Protein AF-A0A7V3AFC4-F1 (afdb_monomer)

Foldseek 3Di:
DDDDDDDDDDDDDDDDDDDDPDDDDPLQWDWFDDPVAFTWTKGWDQDPFFIKMKIWGFADPPDQDDKKKWKWKAFPAIDIDIQVQFDWDADPGGIMTIHTDTCVRHDPDPCSLQQMFMKMKMFAFDDPPRDTPAIAIGQFPDPDDGRDHDDPDRVRGHGDNVVVSVLSSLLSVLWFKDKDFQQAFAFKWKFKAAPVQETFARQGFRDTDHGTMDMGTDLCHGPVLHHDDFWKIKMKMKHWRFKDWDFQFFALQQSDAQQAFDAAQAFFWFAKEDQQQWIKTAAQAHQDHARMFIAGPLSHTQEGAHDAQQQARFDWAWEDHPFKIKIKHKHDGFFDDFPPVDQQTKDKIFIKMWIATPNYRFTDAAPPRHSIDTPDMAMADCNGPQPLRNVDTQWAYWEDDPQWIFTGGQPQCWTWIARNRHRDTDDIQRAARWHAWYDDDQWIWTQGPQFIWIGNPVVSDTDTQGDHPPFRFQYWEADPQGWIWTQGQVFRWIWTAHPNNHTDDIAAHGDEDFWFFDDLRHAHQWHHWYDHPQWIWITGRDQQFRWTWIARNVVSDTSDITTGFHHFLFAQWEQDLADNQWITGSQFIWGADSVVSDIDTGIRADDDFTARYWYWDDDPNWTWTFGWFQKTWIWTQDPRRYTQTFKIKHWLLSVCVRVVNDDDPQCLVLVCVLCVVCRPVSNDFKKMKMFGPQVQPSDDHNVRIAMQSQFRHWQQEGGGEAEPHPWDWAWTHGPNFIFTFIWDFPQAHPSRHTHTDGNNVSVVVTAGEDAPDRHWYWYAAPQRWIWTLDPQWTWIADSNHDTNYTAGRHQEAPRSQLQDAPDDWSHHHHFRYWQDWEDLDPPWIWIWTAHQQQKIWIATSSGGTNGIFADRLQVFDDPHNRRQGGSNSHKHWYARPHPRWIKIWTTDSTTIIITMDTSNRMDMDMDMTGNDPSSSVSSVVVSVVVVVPPDDADEAEAAEQPDDDDFALDCVSPDPDGWQWDDRVPHKIKTWHWYDYQWWTKIKIKTFAQQPQAAEDSDPLQSLFQFWKKKKWWAPDPPDDQQDFFDEFLTKMWIWGDDPNDIWIKIFTAHDPPADDWRWFHDNNHIDITRDIDTQPPKDWHKDDDNGIIMIIIIGTCVVSVDGPQAQDKIFMKIWIWGHHSNRGGTNHIDISFASSTSDTSGRRVSPTDGSNRTHMYGHYDD

Radius of gyration: 35.9 Å; Cα contacts (8 Å, |Δi|>4): 3229; chains: 1; bounding box: 122×83×107 Å

Sequence (1183 aa):
MIPRPLPVAAFLLCAFGTHAADTFTPDDFVVVSGPATPRVAYALRKSRSGLQIAIEVAGFAADGNGTGVHLGLAAAKQVALDERKARVEKTPDGTRYHFSVTAMDLVDGPDDWTKLRMALAVRWTGGPGGADRLRERFLHADAGAPHAGLASDPAAWCTLDLKEYENLVADRKARIAIDFEQPMDGKATVAIDDLQGRRIRNLLSGAARGKGPQTLYWDGLDDDGELVQAGEYRWRSLHHPGLRPEYLMSFCNGNETFTQPFGSNHQHFVAATTNGRQVFFAAAMTEGGFAMIGVDLQGAFLCGYNPIHGSGMDAIAIAADDKYLYAAHDGEAWGQHIRKDKPDWKDQVFMSLSRFEIADGRIRDYPGGKRFLKLEDHEWGPGAAKPALKKGMSLGGMALLDGKLYIASRKEDALLIVEAESGRSTGRIDLKSPGALTAHGGAIYAVSDGAVVKIDPAAGKPTTLIAAGKLDPRGLALDEKGTLYVADATTSTIQAFDAKGAARKTIGKPGGAYTGAYDAERMVNPRGLAVAGGRLWVAENRTNPKRALAWDLSSGKVVVEKFGNPPYGGPNAGFDDQDPTHWIGHGCRWKLDFEKKTATPLSVLGGSWGQMHYRFLRRDGRTFLIGLGGMTTIGELRPDGTLKDLALIASTHRYCFQLDWRPPEAFIEAFDKAYPDRKGRHADKGPGVLWVDTDGDGRPQAGEFDFSTQAEDFAGGYWGHDFMDLTLRLTARVKGRTVIVTLQPDGFHPSGAPHYPRLNDACAAGVPIDLPGCQVETTVDRFGNLICNSDPYMKSFAPDGRLLWRYANRWSNVHGSHNAPLPETGVLQGSLFFLGCARLDDRSDLFIVNGNHGRFFALTSDGLYVDEMFKDVRLGGSRDAYYIGGECFGGYFARSGKDGDYYLQTGGDGYRVFRLHGLQDARRAEGTVRVSPEQLAAAERNRARRLAEAQKPKDAVAKPVGKPLLIDGKENDWPRESTLDWDRNGRFPVKVKCGFDAENLYLFYDVADESPWANNGKDWTTLFKTGDSVDLQLGTDPGAPPDRRGPVPGDLRLLIAPFEGQPLAVLYRHRVPGAKNPVTFTCPWRSETVDVVRRIDGARIAVAKEKDRYRVEAAIPLADLGLKDVAGRKFKADFGVIYGDPEGTVNQLRSYWSNTATGLVNDVPGEIMLSPNLWGSLKMGGE

Structure (mmCIF, N/CA/C/O backbone):
data_AF-A0A7V3AFC4-F1
#
_entry.id   AF-A0A7V3AFC4-F1
#
loop_
_atom_site.group_PDB
_atom_site.id
_atom_site.type_symbol
_atom_site.label_atom_id
_atom_site.label_alt_id
_atom_site.label_comp_id
_atom_site.label_asym_id
_atom_site.label_entity_id
_atom_site.label_seq_id
_atom_site.pdbx_PDB_ins_code
_atom_site.Cartn_x
_atom_site.Cartn_y
_atom_site.Cartn_z
_atom_site.occupancy
_atom_site.B_iso_or_equiv
_atom_site.auth_seq_id
_atom_site.auth_comp_id
_atom_site.auth_asym_id
_atom_site.auth_atom_id
_atom_site.pdbx_PDB_model_num
ATOM 1 N N . MET A 1 1 ? 80.480 15.155 -28.246 1.00 40.44 1 MET A N 1
ATOM 2 C CA . MET A 1 1 ? 80.020 13.974 -29.011 1.00 40.44 1 MET A CA 1
ATOM 3 C C . MET A 1 1 ? 78.681 14.358 -29.639 1.00 40.44 1 MET A C 1
ATOM 5 O O . MET A 1 1 ? 77.695 14.324 -28.928 1.00 40.44 1 MET A O 1
ATOM 9 N N . ILE A 1 2 ? 78.552 15.040 -30.786 1.00 24.66 2 ILE A N 1
ATOM 10 C CA . ILE A 1 2 ? 78.974 14.787 -32.188 1.00 24.66 2 ILE A CA 1
ATOM 11 C C . ILE A 1 2 ? 78.600 13.370 -32.704 1.00 24.66 2 ILE A C 1
ATOM 13 O O . ILE A 1 2 ? 78.819 12.421 -31.957 1.00 24.66 2 ILE A O 1
ATOM 17 N N . PRO A 1 3 ? 78.008 13.239 -33.922 1.00 43.28 3 PRO A N 1
ATOM 18 C CA . PRO A 1 3 ? 76.888 12.329 -34.237 1.00 43.28 3 PRO A CA 1
ATOM 19 C C . PRO A 1 3 ? 77.108 11.344 -35.427 1.00 43.28 3 PRO A C 1
ATOM 21 O O . PRO A 1 3 ? 78.079 11.492 -36.159 1.00 43.28 3 PRO A O 1
ATOM 24 N N . ARG A 1 4 ? 76.091 10.484 -35.699 1.00 27.20 4 ARG A N 1
ATOM 25 C CA . ARG A 1 4 ? 75.730 9.801 -36.993 1.00 27.20 4 ARG A CA 1
ATOM 26 C C . ARG A 1 4 ? 76.700 8.715 -37.549 1.00 27.20 4 ARG A C 1
ATOM 28 O O . ARG A 1 4 ? 77.824 8.670 -37.069 1.00 27.20 4 ARG A O 1
ATOM 35 N N . PRO A 1 5 ? 76.348 7.891 -38.585 1.00 41.62 5 PRO A N 1
ATOM 36 C CA . PRO A 1 5 ? 75.099 7.771 -39.381 1.00 41.62 5 PRO A CA 1
ATOM 37 C C . PRO A 1 5 ? 74.583 6.324 -39.683 1.00 41.62 5 PRO A C 1
ATOM 39 O O . PRO A 1 5 ? 75.208 5.317 -39.374 1.00 41.62 5 PRO A O 1
ATOM 42 N N . LEU A 1 6 ? 73.422 6.293 -40.359 1.00 32.50 6 LEU A N 1
ATOM 43 C CA . LEU A 1 6 ? 72.855 5.266 -41.263 1.00 32.50 6 LEU A CA 1
ATOM 44 C C . LEU A 1 6 ? 73.865 4.550 -42.197 1.00 32.50 6 LEU A C 1
ATOM 46 O O . LEU A 1 6 ? 74.945 5.080 -42.460 1.00 32.50 6 LEU A O 1
ATOM 50 N N . PRO A 1 7 ? 73.404 3.494 -42.903 1.00 31.17 7 PRO A N 1
ATOM 51 C CA . PRO A 1 7 ? 73.264 3.686 -44.348 1.00 31.17 7 PRO A CA 1
ATOM 52 C C . PRO A 1 7 ? 71.863 3.364 -44.888 1.00 31.17 7 PRO A C 1
ATOM 54 O O . PRO A 1 7 ? 71.225 2.372 -44.546 1.00 31.17 7 PRO A O 1
ATOM 57 N N . VAL A 1 8 ? 71.429 4.252 -45.782 1.00 30.92 8 VAL A N 1
ATOM 58 C CA . VAL A 1 8 ? 70.374 4.066 -46.778 1.00 30.92 8 VAL A CA 1
ATOM 59 C C . VAL A 1 8 ? 71.017 3.444 -48.019 1.00 30.92 8 VAL A C 1
ATOM 61 O O . VAL A 1 8 ? 71.978 4.008 -48.533 1.00 30.92 8 VAL A O 1
ATOM 64 N N . ALA A 1 9 ? 70.460 2.343 -48.522 1.00 26.27 9 ALA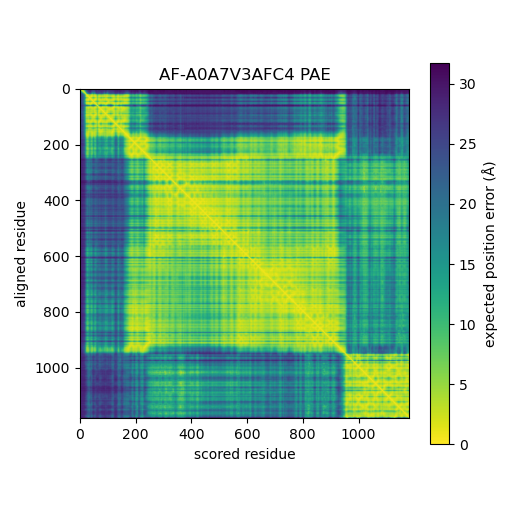 A N 1
ATOM 65 C CA . ALA A 1 9 ? 70.434 1.959 -49.941 1.00 26.27 9 ALA A CA 1
ATOM 66 C C . ALA A 1 9 ? 69.409 0.813 -50.064 1.00 26.27 9 ALA A C 1
ATOM 68 O O . ALA A 1 9 ? 69.606 -0.244 -49.481 1.00 26.27 9 ALA A O 1
ATOM 69 N N . ALA A 1 10 ? 68.183 1.038 -50.533 1.00 25.77 10 ALA A N 1
ATOM 70 C CA . ALA A 1 10 ? 67.746 1.334 -51.902 1.00 25.77 10 ALA A CA 1
ATOM 71 C C . ALA A 1 10 ? 67.068 0.090 -52.509 1.00 25.77 10 ALA A C 1
ATOM 73 O O . ALA A 1 10 ? 67.711 -0.915 -52.777 1.00 25.77 10 ALA A O 1
ATOM 74 N N . PHE A 1 11 ? 65.747 0.210 -52.680 1.00 29.69 11 PHE A N 1
ATOM 75 C CA . PHE A 1 11 ? 64.952 -0.270 -53.813 1.00 29.69 11 PHE A CA 1
ATOM 76 C C . PHE A 1 11 ? 65.378 -1.573 -54.506 1.00 29.69 11 PHE A C 1
ATOM 78 O O . PHE A 1 11 ? 66.270 -1.547 -55.343 1.00 29.69 11 PHE A O 1
ATOM 85 N N . LEU A 1 12 ? 64.614 -2.650 -54.278 1.00 28.67 12 LEU A N 1
ATOM 86 C CA . LEU A 1 12 ? 63.944 -3.457 -55.318 1.00 28.67 12 LEU A CA 1
ATOM 87 C C . LEU A 1 12 ? 63.372 -4.736 -54.694 1.00 28.67 12 LEU A C 1
ATOM 89 O O . LEU A 1 12 ? 64.114 -5.675 -54.445 1.00 28.67 12 LEU A O 1
ATOM 93 N N . LEU A 1 13 ? 62.056 -4.762 -54.462 1.00 27.64 13 LEU A N 1
ATOM 94 C CA . LEU A 1 13 ? 61.17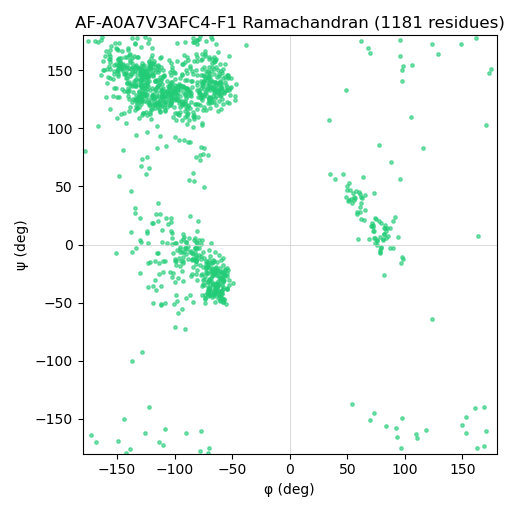7 -5.928 -54.657 1.00 27.64 13 LEU A CA 1
ATOM 95 C C . LEU A 1 13 ? 59.741 -5.506 -54.321 1.00 27.64 13 LEU A C 1
ATOM 97 O O . LEU A 1 13 ? 59.215 -5.724 -53.234 1.00 27.64 13 LEU A O 1
ATOM 101 N N . CYS A 1 14 ? 59.114 -4.840 -55.292 1.00 30.33 14 CYS A N 1
ATOM 102 C CA . CYS A 1 14 ? 57.667 -4.924 -55.429 1.00 30.33 14 CYS A CA 1
ATOM 103 C C . CYS A 1 14 ? 57.290 -6.363 -55.806 1.00 30.33 14 CYS A C 1
ATOM 105 O O . CYS A 1 14 ? 58.036 -7.026 -56.523 1.00 30.33 14 CYS A O 1
ATOM 107 N N . ALA A 1 15 ? 56.083 -6.749 -55.387 1.00 37.12 15 ALA A N 1
ATOM 108 C CA . ALA A 1 15 ? 55.344 -7.966 -55.729 1.00 37.12 15 ALA A CA 1
ATOM 109 C C . ALA A 1 15 ? 55.596 -9.210 -54.857 1.00 37.12 15 ALA A C 1
ATOM 111 O O . ALA A 1 15 ? 56.088 -10.216 -55.339 1.00 37.12 15 ALA A O 1
ATOM 112 N N . PHE A 1 16 ? 55.099 -9.169 -53.616 1.00 30.58 16 PHE A N 1
ATOM 113 C CA . PHE A 1 16 ? 54.252 -10.243 -53.070 1.00 30.58 16 PHE A CA 1
ATOM 114 C C . PHE A 1 16 ? 53.194 -9.622 -52.150 1.00 30.58 16 PHE A C 1
ATOM 116 O O . PHE A 1 16 ? 53.341 -9.557 -50.935 1.00 30.58 16 PHE A O 1
ATOM 123 N N . GLY A 1 17 ? 52.121 -9.113 -52.753 1.00 34.47 17 GLY A N 1
ATOM 124 C CA . GLY A 1 17 ? 50.860 -8.949 -52.041 1.00 34.47 17 GLY A CA 1
ATOM 125 C C . GLY A 1 17 ? 50.086 -10.260 -52.124 1.00 34.47 17 GLY A C 1
ATOM 126 O O . GLY A 1 17 ? 49.943 -10.791 -53.220 1.00 34.47 17 GLY A O 1
ATOM 127 N N . THR A 1 18 ? 49.634 -10.793 -50.988 1.00 36.47 18 THR A N 1
ATOM 128 C CA . THR A 1 18 ? 48.345 -11.492 -50.782 1.00 36.47 18 THR A CA 1
ATOM 129 C C . THR A 1 18 ? 48.289 -12.093 -49.365 1.00 36.47 18 THR A C 1
ATOM 131 O O . THR A 1 18 ? 49.305 -12.546 -48.853 1.00 36.47 18 THR A O 1
ATOM 134 N N . HIS A 1 19 ? 47.075 -12.139 -48.794 1.00 34.19 19 HIS A N 1
ATOM 135 C CA . HIS A 1 19 ? 46.648 -12.802 -47.539 1.00 34.19 19 HIS A CA 1
ATOM 136 C C . HIS A 1 19 ? 46.597 -11.973 -46.242 1.00 34.19 19 HIS A C 1
ATOM 138 O O . HIS A 1 19 ? 47.119 -12.377 -45.209 1.00 34.19 19 HIS A O 1
ATOM 144 N N . ALA A 1 20 ? 45.844 -10.867 -46.254 1.00 34.56 20 ALA A N 1
ATOM 145 C CA . ALA A 1 20 ? 45.331 -10.242 -45.024 1.00 34.56 20 ALA A CA 1
ATOM 146 C C . ALA A 1 20 ? 43.832 -9.852 -45.108 1.00 34.56 20 ALA A C 1
ATOM 148 O O . ALA A 1 20 ? 43.427 -8.862 -44.511 1.00 34.56 20 ALA A O 1
ATOM 149 N N . ALA A 1 21 ? 42.998 -10.592 -45.862 1.00 42.72 21 ALA A N 1
ATOM 150 C CA . ALA A 1 21 ? 41.606 -10.195 -46.166 1.00 42.72 21 ALA A CA 1
ATOM 151 C C . ALA A 1 21 ? 40.491 -11.204 -45.776 1.00 42.72 21 ALA A C 1
ATOM 153 O O . ALA A 1 21 ? 39.336 -10.989 -46.139 1.00 42.72 21 ALA A O 1
ATOM 154 N N . ASP A 1 22 ? 40.791 -12.265 -45.016 1.00 51.69 22 ASP A N 1
ATOM 155 C CA . ASP A 1 22 ? 39.917 -13.458 -44.917 1.00 51.69 22 ASP A CA 1
ATOM 156 C C . ASP A 1 22 ? 39.198 -13.694 -43.570 1.00 51.69 22 ASP A C 1
ATOM 158 O O . ASP A 1 22 ? 38.641 -14.773 -43.354 1.00 51.69 22 ASP A O 1
ATOM 162 N N . THR A 1 23 ? 39.165 -12.726 -42.649 1.00 70.06 23 THR A N 1
ATOM 163 C CA . THR A 1 23 ? 38.539 -12.919 -41.325 1.00 70.06 23 THR A CA 1
ATOM 164 C C . THR A 1 23 ? 37.257 -12.095 -41.139 1.00 70.06 23 THR A C 1
ATOM 166 O O . THR A 1 23 ? 37.207 -10.895 -41.429 1.00 70.06 23 THR A O 1
ATOM 169 N N . PHE A 1 24 ? 36.189 -12.763 -40.687 1.00 83.44 24 PHE A N 1
ATOM 170 C CA . PHE A 1 24 ? 34.977 -12.135 -40.147 1.00 83.44 24 PHE A CA 1
ATOM 171 C C . PHE A 1 24 ? 35.227 -11.740 -38.686 1.00 83.44 24 PHE A C 1
ATOM 173 O O . PHE A 1 24 ? 35.816 -12.520 -37.933 1.00 83.44 24 PHE A O 1
ATOM 180 N N . THR A 1 25 ? 34.794 -10.548 -38.280 1.00 83.12 25 THR A N 1
ATOM 181 C CA . THR A 1 25 ? 34.822 -10.112 -36.875 1.00 83.12 25 THR A CA 1
ATOM 182 C C . THR A 1 25 ? 33.499 -10.463 -36.185 1.00 83.12 25 THR A C 1
ATOM 184 O O . THR A 1 25 ? 32.505 -10.706 -36.871 1.00 83.12 25 THR A O 1
ATOM 187 N N . PRO A 1 26 ? 33.429 -10.479 -34.839 1.00 78.62 26 PRO A N 1
ATOM 188 C CA . PRO A 1 26 ? 32.175 -10.753 -34.128 1.00 78.62 26 PRO A CA 1
ATOM 189 C C . PRO A 1 26 ? 30.992 -9.864 -34.555 1.00 78.62 26 PRO A C 1
ATOM 191 O O . PRO A 1 26 ? 29.853 -10.326 -34.559 1.00 78.62 26 PRO A O 1
ATOM 194 N N . ASP A 1 27 ? 31.252 -8.620 -34.975 1.00 79.25 27 ASP A N 1
ATOM 195 C CA . ASP A 1 27 ? 30.221 -7.680 -35.444 1.00 79.25 27 ASP A CA 1
ATOM 196 C C . ASP A 1 27 ? 29.554 -8.095 -36.763 1.00 79.25 27 ASP A C 1
ATOM 198 O O . ASP A 1 27 ? 28.419 -7.689 -37.035 1.00 79.25 27 ASP A O 1
ATOM 202 N N . ASP A 1 28 ? 30.230 -8.923 -37.564 1.00 85.44 28 ASP A N 1
ATOM 203 C CA . ASP A 1 28 ? 29.715 -9.401 -38.845 1.00 85.44 28 ASP A CA 1
ATOM 204 C C . ASP A 1 28 ? 28.584 -10.444 -38.672 1.00 85.44 28 ASP A C 1
ATOM 206 O O . ASP A 1 28 ? 27.847 -10.696 -39.617 1.00 85.44 28 ASP A O 1
ATOM 210 N N . PHE A 1 29 ? 28.401 -11.054 -37.491 1.00 87.12 29 PHE A N 1
ATOM 211 C CA . PHE A 1 29 ? 27.498 -12.204 -37.310 1.00 87.12 29 PHE A CA 1
ATOM 212 C C . PHE A 1 29 ? 26.081 -11.836 -36.854 1.00 87.12 29 PHE A C 1
ATOM 214 O O . PHE A 1 29 ? 25.876 -11.264 -35.785 1.00 87.12 29 PHE A O 1
ATOM 221 N N . VAL A 1 30 ? 25.060 -12.210 -37.624 1.00 76.50 30 VAL A N 1
ATOM 222 C CA . VAL A 1 30 ? 23.627 -12.080 -37.309 1.00 76.50 30 VAL A CA 1
ATOM 223 C C . VAL A 1 30 ? 23.106 -13.366 -36.671 1.00 76.50 30 VAL A C 1
ATOM 225 O O . VAL A 1 30 ? 23.171 -14.425 -37.285 1.00 76.50 30 VAL A O 1
ATOM 228 N N . VAL A 1 31 ? 22.586 -13.276 -35.445 1.00 79.12 31 VAL A N 1
ATOM 229 C CA . VAL A 1 31 ? 22.005 -14.418 -34.716 1.00 79.12 31 VAL A CA 1
ATOM 230 C C . VAL A 1 31 ? 20.595 -14.708 -35.234 1.00 79.12 31 VAL A C 1
ATOM 232 O O . VAL A 1 31 ? 19.798 -13.785 -35.375 1.00 79.12 31 VAL A O 1
ATOM 235 N N . VAL A 1 32 ? 20.295 -15.981 -35.498 1.00 76.00 32 VAL A N 1
ATOM 236 C CA . VAL A 1 32 ? 18.982 -16.463 -35.976 1.00 76.00 32 VAL A CA 1
ATOM 237 C C . VAL A 1 32 ? 18.294 -17.421 -35.002 1.00 76.00 32 VAL A C 1
ATOM 239 O O . VAL A 1 32 ? 17.106 -17.687 -35.141 1.00 76.00 32 VAL A O 1
ATOM 242 N N . SER A 1 33 ? 19.028 -17.940 -34.018 1.00 69.56 33 SER A N 1
ATOM 243 C CA . SER A 1 33 ? 18.502 -18.817 -32.969 1.00 69.56 33 SER A CA 1
ATOM 244 C C . SER A 1 33 ? 17.738 -18.048 -31.891 1.00 69.56 33 SER A C 1
ATOM 246 O O . SER A 1 33 ? 18.150 -16.950 -31.506 1.00 69.56 33 SER A O 1
ATOM 248 N N . GLY A 1 34 ? 16.699 -18.669 -31.333 1.00 48.53 34 GLY A N 1
ATOM 249 C CA . GLY A 1 34 ? 16.003 -18.176 -30.145 1.00 48.53 34 GLY A CA 1
ATOM 250 C C . GLY A 1 34 ? 16.722 -18.525 -28.830 1.00 48.53 34 GLY A C 1
ATOM 251 O O . GLY A 1 34 ? 17.713 -19.257 -28.830 1.00 48.53 34 GLY A O 1
ATOM 252 N N . PRO A 1 35 ? 16.216 -18.044 -27.680 1.00 47.28 35 PRO A N 1
ATOM 253 C CA . PRO A 1 35 ? 16.837 -18.268 -26.369 1.00 47.28 35 PRO A CA 1
ATOM 254 C C . PRO A 1 35 ? 16.797 -19.731 -25.889 1.00 47.28 35 PRO A C 1
ATOM 256 O O . PRO A 1 35 ? 17.596 -20.111 -25.040 1.00 47.28 35 PRO A O 1
ATOM 259 N N . ALA A 1 36 ? 15.898 -20.562 -26.429 1.00 48.97 36 ALA A N 1
ATOM 260 C CA . ALA A 1 36 ? 15.759 -21.978 -26.066 1.00 48.97 36 ALA A CA 1
ATOM 261 C C . ALA A 1 36 ? 16.755 -22.910 -26.789 1.00 48.97 36 ALA A C 1
ATOM 263 O O . ALA A 1 36 ? 16.766 -24.118 -26.551 1.00 48.97 36 ALA A O 1
ATOM 264 N N . THR A 1 37 ? 17.570 -22.365 -27.693 1.00 68.69 37 THR A N 1
ATOM 265 C CA . THR A 1 37 ? 18.394 -23.121 -28.646 1.00 68.69 37 THR A CA 1
ATOM 266 C C . THR A 1 37 ? 19.834 -22.610 -28.604 1.00 68.69 37 THR A C 1
ATOM 268 O O . THR A 1 37 ? 20.025 -21.398 -28.470 1.00 68.69 37 THR A O 1
ATOM 271 N N . PRO A 1 38 ? 20.864 -23.477 -28.711 1.00 79.25 38 PRO A N 1
ATOM 272 C CA . PRO A 1 38 ? 22.250 -23.019 -28.777 1.00 79.25 38 PRO A CA 1
ATOM 273 C C . PRO A 1 38 ? 22.443 -21.981 -29.887 1.00 79.25 38 PRO A C 1
ATOM 275 O O . PRO A 1 38 ? 21.839 -22.091 -30.953 1.00 79.25 38 PRO A O 1
ATOM 278 N N . ARG A 1 39 ? 23.292 -20.974 -29.643 1.00 84.56 39 ARG A N 1
ATOM 279 C CA . ARG A 1 39 ? 23.477 -19.838 -30.557 1.00 84.56 39 ARG A CA 1
ATOM 280 C C . ARG A 1 39 ? 23.801 -20.304 -31.982 1.00 84.56 39 ARG A C 1
ATOM 282 O O . ARG A 1 39 ? 24.836 -20.930 -32.204 1.00 84.56 39 ARG A O 1
ATOM 289 N N . VAL A 1 40 ? 22.971 -19.900 -32.942 1.00 85.31 40 VAL A N 1
ATOM 290 C CA . VAL A 1 40 ? 23.213 -20.030 -34.385 1.00 85.31 40 VAL A CA 1
ATOM 291 C C . VAL A 1 40 ? 23.272 -18.638 -34.994 1.00 85.31 40 VAL A C 1
ATOM 293 O O . VAL A 1 40 ? 22.353 -17.838 -34.810 1.00 85.31 40 VAL A O 1
ATOM 296 N N . ALA A 1 41 ? 24.349 -18.332 -35.713 1.00 89.19 41 ALA A N 1
ATOM 297 C CA . ALA A 1 41 ? 24.537 -17.035 -36.353 1.00 89.19 41 ALA A CA 1
ATOM 298 C C . ALA A 1 41 ? 25.185 -17.162 -37.731 1.00 89.19 41 ALA A C 1
ATOM 300 O O . ALA A 1 41 ? 25.926 -18.109 -37.975 1.00 89.19 41 ALA A O 1
ATOM 301 N N . TYR A 1 42 ? 24.952 -16.199 -38.621 1.00 92.44 42 TYR A N 1
ATOM 302 C CA . TYR A 1 42 ? 25.570 -16.159 -39.944 1.00 92.44 42 TYR A CA 1
ATOM 303 C C . TYR A 1 42 ? 26.202 -14.797 -40.246 1.00 92.44 42 TYR A C 1
ATOM 305 O O . TYR A 1 42 ? 25.718 -13.766 -39.792 1.00 92.44 42 TYR A O 1
ATOM 313 N N . ALA A 1 43 ? 27.265 -14.793 -41.040 1.00 90.56 43 ALA A N 1
ATOM 314 C CA . ALA A 1 43 ? 27.900 -13.609 -41.598 1.00 90.56 43 ALA A CA 1
ATOM 315 C C . ALA A 1 43 ? 28.072 -13.790 -43.110 1.00 90.56 43 ALA A C 1
ATOM 317 O O . ALA A 1 43 ? 28.321 -14.894 -43.587 1.00 90.56 43 ALA A O 1
ATOM 318 N N . LEU A 1 44 ? 27.943 -12.707 -43.864 1.00 91.38 44 LEU A N 1
ATOM 319 C CA . LEU A 1 44 ? 28.023 -12.641 -45.317 1.00 91.38 44 LEU A CA 1
ATOM 320 C C . LEU A 1 44 ? 28.988 -11.535 -45.735 1.00 91.38 44 LEU A C 1
ATOM 322 O O . LEU A 1 44 ? 29.085 -10.490 -45.090 1.00 91.38 44 LEU A O 1
ATOM 326 N N . ARG A 1 45 ? 29.681 -11.746 -46.851 1.00 88.38 45 ARG A N 1
ATOM 327 C CA . ARG A 1 45 ? 30.484 -10.717 -47.513 1.00 88.38 45 ARG A CA 1
ATOM 328 C C . ARG A 1 45 ? 30.392 -10.911 -49.019 1.00 88.38 45 ARG A C 1
ATOM 330 O O . ARG A 1 45 ? 30.865 -11.917 -49.550 1.00 88.38 45 ARG A O 1
ATOM 337 N N . LYS A 1 46 ? 29.769 -9.956 -49.711 1.00 87.00 46 LYS A N 1
ATOM 338 C CA . LYS A 1 46 ? 29.737 -9.928 -51.174 1.00 87.00 46 LYS A CA 1
ATOM 339 C C . LYS A 1 46 ? 31.066 -9.384 -51.694 1.00 87.00 46 LYS A C 1
ATOM 341 O O . LYS A 1 46 ? 31.542 -8.343 -51.250 1.00 87.00 46 LYS A O 1
ATOM 346 N N . SER A 1 47 ? 31.666 -10.078 -52.650 1.00 81.56 47 SER A N 1
ATOM 347 C CA . SER A 1 47 ? 32.856 -9.634 -53.374 1.00 81.56 47 SER A CA 1
ATOM 348 C C . SER A 1 47 ? 32.567 -9.581 -54.877 1.00 81.56 47 SER A C 1
ATOM 350 O O . SER A 1 47 ? 31.492 -9.963 -55.341 1.00 81.56 47 SER A O 1
ATOM 352 N N . ARG A 1 48 ? 33.546 -9.136 -55.675 1.00 73.06 48 ARG A N 1
ATOM 353 C CA . ARG A 1 48 ? 33.448 -9.219 -57.143 1.00 73.06 48 ARG A CA 1
ATOM 354 C C . ARG A 1 48 ? 33.420 -10.664 -57.659 1.00 73.06 48 ARG A C 1
ATOM 356 O O . ARG A 1 48 ? 32.951 -10.882 -58.768 1.00 73.06 48 ARG A O 1
ATOM 363 N N . SER A 1 49 ? 33.930 -11.626 -56.886 1.00 78.00 49 SER A N 1
ATOM 364 C CA . SER A 1 49 ? 34.013 -13.040 -57.272 1.00 78.00 49 SER A CA 1
ATOM 365 C C . SER A 1 49 ? 32.829 -13.886 -56.790 1.00 78.00 49 SER A C 1
ATOM 367 O O . SER A 1 49 ? 32.638 -14.988 -57.303 1.00 78.00 49 SER A O 1
ATOM 369 N N . GLY A 1 50 ? 32.007 -13.394 -55.856 1.00 87.06 50 GLY A N 1
ATOM 370 C CA . GLY A 1 50 ? 30.852 -14.131 -55.340 1.00 87.06 50 GLY A CA 1
ATOM 371 C C . GLY A 1 50 ? 30.452 -13.743 -53.917 1.00 87.06 50 GLY A C 1
ATOM 372 O O . GLY A 1 50 ? 30.611 -12.592 -53.512 1.00 87.06 50 GLY A O 1
ATOM 373 N N . LEU A 1 51 ? 29.920 -14.704 -53.161 1.00 90.31 51 LEU A N 1
ATOM 374 C CA . LEU A 1 51 ? 29.457 -14.539 -51.784 1.00 90.31 51 LEU A CA 1
ATOM 375 C C . LEU A 1 51 ? 30.269 -15.434 -50.837 1.00 90.31 51 LEU A C 1
ATOM 377 O O . LEU A 1 51 ? 30.283 -16.657 -50.984 1.00 90.31 51 LEU A O 1
ATOM 381 N N . GLN A 1 52 ? 30.935 -14.826 -49.857 1.00 92.00 52 GLN A N 1
ATOM 382 C CA . GLN A 1 52 ? 31.536 -15.531 -48.723 1.00 92.00 52 GLN A CA 1
ATOM 383 C C . GLN A 1 52 ? 30.515 -15.598 -47.585 1.00 92.00 52 GLN A C 1
ATOM 385 O O . GLN A 1 52 ? 29.885 -14.585 -47.281 1.00 92.00 52 GLN A O 1
ATOM 390 N N . ILE A 1 53 ? 30.361 -16.764 -46.952 1.00 92.94 53 ILE A N 1
ATOM 391 C CA . ILE A 1 53 ? 29.432 -16.980 -45.833 1.00 92.94 53 ILE A CA 1
ATOM 392 C C . ILE A 1 53 ? 30.177 -17.643 -44.675 1.00 92.94 53 ILE A C 1
ATOM 394 O O . ILE A 1 53 ? 30.913 -18.600 -44.895 1.00 92.94 53 ILE A O 1
ATOM 398 N N . ALA A 1 54 ? 29.955 -17.193 -43.445 1.00 93.06 54 ALA A N 1
ATOM 399 C CA . ALA A 1 54 ?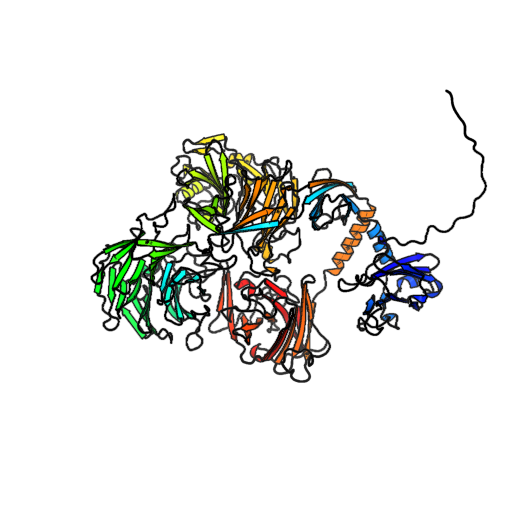 30.342 -17.919 -42.241 1.00 93.06 54 ALA A CA 1
ATOM 400 C C . ALA A 1 54 ? 29.102 -18.236 -41.401 1.00 93.06 54 ALA A C 1
ATOM 402 O O . ALA A 1 54 ? 28.270 -17.360 -41.201 1.00 93.06 54 ALA A O 1
ATOM 403 N N . ILE A 1 55 ? 28.974 -19.462 -40.895 1.00 92.88 55 ILE A N 1
ATOM 404 C CA . ILE A 1 55 ? 27.900 -19.864 -39.976 1.00 92.88 55 ILE A CA 1
ATOM 405 C C . ILE A 1 55 ? 28.525 -20.341 -38.673 1.00 92.88 55 ILE A C 1
ATOM 407 O O . ILE A 1 55 ? 29.334 -21.263 -38.676 1.00 92.88 55 ILE A O 1
ATOM 411 N N . GLU A 1 56 ? 28.146 -19.728 -37.562 1.00 92.31 56 GLU A N 1
ATOM 412 C CA . GLU A 1 56 ? 28.523 -20.142 -36.215 1.00 92.31 56 GLU A CA 1
ATOM 413 C C . GLU A 1 56 ? 27.408 -20.955 -35.582 1.00 92.31 56 GLU A C 1
ATOM 415 O O . GLU A 1 56 ? 26.261 -20.514 -35.544 1.00 92.31 56 GLU A O 1
ATOM 420 N N . VAL A 1 57 ? 27.767 -22.116 -35.043 1.00 90.81 57 VAL A N 1
ATOM 421 C CA . VAL A 1 57 ? 26.867 -22.987 -34.292 1.00 90.81 57 VAL A CA 1
ATOM 422 C C . VAL A 1 57 ? 27.518 -23.308 -32.953 1.00 90.81 57 VAL A C 1
ATOM 424 O O . VAL A 1 57 ? 28.547 -23.989 -32.906 1.00 90.81 57 VAL A O 1
ATOM 427 N N . ALA A 1 58 ? 26.923 -22.816 -31.868 1.00 87.00 58 ALA A N 1
ATOM 428 C CA . ALA A 1 58 ? 27.337 -23.148 -30.512 1.00 87.00 58 ALA A CA 1
ATOM 429 C C . ALA A 1 58 ? 26.952 -24.592 -30.152 1.00 87.00 58 ALA A C 1
ATOM 431 O O . ALA A 1 58 ? 25.935 -25.113 -30.616 1.00 87.00 58 ALA A O 1
ATOM 432 N N . GLY A 1 59 ? 27.772 -25.247 -29.331 1.00 79.69 59 GLY A N 1
ATOM 433 C CA . GLY A 1 59 ? 27.481 -26.572 -28.780 1.00 79.69 59 GLY A CA 1
ATOM 434 C C . GLY A 1 59 ? 26.603 -26.512 -27.527 1.00 79.69 59 GLY A C 1
ATOM 435 O O . GLY A 1 59 ? 26.333 -25.442 -26.985 1.00 79.69 59 GLY A O 1
ATOM 436 N N . PHE A 1 60 ? 26.186 -27.676 -27.027 1.00 68.94 60 PHE A N 1
ATOM 437 C CA . PHE A 1 60 ? 25.665 -27.777 -25.662 1.00 68.94 60 PHE A CA 1
ATOM 438 C C . PHE A 1 60 ? 26.834 -27.753 -24.665 1.00 68.94 60 PHE A C 1
ATOM 440 O O . PHE A 1 60 ? 27.880 -28.355 -24.911 1.00 68.94 60 PHE A O 1
ATOM 447 N N . ALA A 1 61 ? 26.650 -27.069 -23.531 1.00 57.34 61 ALA A N 1
ATOM 448 C CA . ALA A 1 61 ? 27.704 -26.782 -22.551 1.00 57.34 61 ALA A CA 1
ATOM 449 C C . ALA A 1 61 ? 28.357 -28.018 -21.890 1.00 57.34 61 ALA A C 1
ATOM 451 O O . ALA A 1 61 ? 29.345 -27.866 -21.179 1.00 57.34 61 ALA A O 1
ATOM 452 N N . ALA A 1 62 ? 27.824 -29.229 -22.090 1.00 51.59 62 ALA A N 1
ATOM 453 C CA . ALA A 1 62 ? 28.245 -30.428 -21.364 1.00 51.59 62 ALA A CA 1
ATOM 454 C C . ALA A 1 62 ? 29.241 -31.333 -22.123 1.00 51.59 62 ALA A C 1
ATOM 456 O O . ALA A 1 62 ? 29.828 -32.215 -21.503 1.00 51.59 62 ALA A O 1
ATOM 457 N N . ASP A 1 63 ? 29.434 -31.160 -23.435 1.00 53.06 63 ASP A N 1
ATOM 458 C CA . ASP A 1 63 ? 30.010 -32.241 -24.254 1.00 53.06 63 ASP A CA 1
ATOM 459 C C . ASP A 1 63 ? 30.824 -31.805 -25.487 1.00 53.06 63 ASP A C 1
ATOM 461 O O . ASP A 1 63 ? 31.510 -32.631 -26.087 1.00 53.06 63 ASP A O 1
ATOM 465 N N . GLY A 1 64 ? 30.847 -30.516 -25.838 1.00 53.28 64 GLY A N 1
ATOM 466 C CA . GLY A 1 64 ? 31.900 -29.923 -26.676 1.00 53.28 64 GLY A CA 1
ATOM 467 C C . GLY A 1 64 ? 32.134 -30.486 -28.091 1.00 53.28 64 GLY A C 1
ATOM 468 O O . GLY A 1 64 ? 33.067 -30.021 -28.741 1.00 53.28 64 GLY A O 1
ATOM 469 N N . ASN A 1 65 ? 31.344 -31.432 -28.626 1.00 57.19 65 ASN A N 1
ATOM 470 C CA . ASN A 1 65 ? 31.534 -31.909 -30.002 1.00 57.19 65 ASN A CA 1
ATOM 471 C C . ASN A 1 65 ? 30.279 -32.417 -30.729 1.00 57.19 65 ASN A C 1
ATOM 473 O O . ASN A 1 65 ? 29.545 -33.265 -30.236 1.00 57.19 65 ASN A O 1
ATOM 477 N N . GLY A 1 66 ? 30.165 -31.957 -31.985 1.00 75.00 66 GLY A N 1
ATOM 478 C CA . GLY A 1 66 ? 29.402 -32.570 -33.070 1.00 75.00 66 GLY A CA 1
ATOM 479 C C . GLY A 1 66 ? 28.234 -31.720 -33.574 1.00 75.00 66 GLY A C 1
ATOM 480 O O . GLY A 1 66 ? 27.096 -31.943 -33.176 1.00 75.00 66 GLY A O 1
ATOM 481 N N . THR A 1 67 ? 28.499 -30.766 -34.468 1.00 86.75 67 THR A N 1
ATOM 482 C CA . THR A 1 67 ? 27.476 -29.959 -35.154 1.00 86.75 67 THR A CA 1
ATOM 483 C C . THR A 1 67 ? 27.552 -30.178 -36.668 1.00 86.75 67 THR A C 1
ATOM 485 O O . THR A 1 67 ? 28.584 -30.601 -37.199 1.00 86.75 67 THR A O 1
ATOM 488 N N . GLY A 1 68 ? 26.450 -29.940 -37.376 1.00 89.12 68 GLY A N 1
ATOM 489 C CA . GLY A 1 68 ? 26.387 -29.966 -38.839 1.00 89.12 68 GLY A CA 1
ATOM 490 C C . GLY A 1 68 ? 25.460 -28.876 -39.356 1.00 89.12 68 GLY A C 1
ATOM 491 O O . GLY A 1 68 ? 24.544 -28.463 -38.642 1.00 89.12 68 GLY A O 1
ATOM 492 N N . VAL A 1 69 ? 25.704 -28.405 -40.579 1.00 92.94 69 VAL A N 1
ATOM 493 C CA . VAL A 1 69 ? 24.944 -27.302 -41.173 1.00 92.94 69 VAL A CA 1
ATOM 494 C C . VAL A 1 69 ? 24.688 -27.554 -42.651 1.00 92.94 69 VAL A C 1
ATOM 496 O O . VAL A 1 69 ? 25.597 -27.865 -43.414 1.00 92.94 69 VAL A O 1
ATOM 499 N N . HIS A 1 70 ? 23.437 -27.384 -43.057 1.00 94.94 70 HIS A N 1
ATOM 500 C CA . HIS A 1 70 ? 23.005 -27.366 -44.445 1.00 94.94 70 HIS A CA 1
ATOM 501 C C . HIS A 1 70 ? 22.534 -25.951 -44.786 1.00 94.94 70 HIS A C 1
ATOM 503 O O . HIS A 1 70 ? 21.609 -25.447 -44.159 1.00 94.94 70 HIS A O 1
ATOM 509 N N . LEU A 1 71 ? 23.158 -25.318 -45.775 1.00 95.00 71 LEU A N 1
ATOM 510 C CA . LEU A 1 71 ? 22.887 -23.956 -46.232 1.00 95.00 71 LEU A CA 1
ATOM 511 C C . LEU A 1 71 ? 22.254 -23.984 -47.627 1.00 95.00 71 LEU A C 1
ATOM 513 O O . LEU A 1 71 ? 22.818 -24.561 -48.555 1.00 95.00 71 LEU A O 1
ATOM 517 N N . GLY A 1 72 ? 21.109 -23.325 -47.781 1.00 94.69 72 GLY A N 1
ATOM 518 C CA . GLY A 1 72 ? 20.468 -23.046 -49.062 1.00 94.69 72 GLY A CA 1
ATOM 519 C C . GLY A 1 72 ? 20.611 -21.576 -49.442 1.00 94.69 72 GLY A C 1
ATOM 520 O O . GLY A 1 72 ? 20.337 -20.704 -48.620 1.00 94.69 72 GLY A O 1
ATOM 521 N N . LEU A 1 73 ? 21.023 -21.306 -50.682 1.00 93.75 73 LEU A N 1
ATOM 522 C CA . LEU A 1 73 ? 21.080 -19.972 -51.286 1.00 93.75 73 LEU A CA 1
ATOM 523 C C . LEU A 1 73 ? 20.420 -19.995 -52.662 1.00 93.75 73 LEU A C 1
ATOM 525 O O . LEU A 1 73 ? 20.714 -20.881 -53.461 1.00 93.75 73 LEU A O 1
ATOM 529 N N . ALA A 1 74 ? 19.525 -19.055 -52.951 1.00 91.94 74 ALA A N 1
ATOM 530 C CA . ALA A 1 74 ? 18.875 -18.980 -54.258 1.00 91.94 74 ALA A CA 1
ATOM 531 C C . ALA A 1 74 ? 18.715 -17.540 -54.738 1.00 91.94 74 ALA A C 1
ATOM 533 O O . ALA A 1 74 ? 18.284 -16.684 -53.976 1.00 91.94 74 ALA A O 1
ATOM 534 N N . ALA A 1 75 ? 19.034 -17.287 -56.003 1.00 90.19 75 ALA A N 1
ATOM 535 C CA . ALA A 1 75 ? 18.712 -16.042 -56.697 1.00 90.19 75 ALA A CA 1
ATOM 536 C C . ALA A 1 75 ? 18.198 -16.368 -58.110 1.00 90.19 75 ALA A C 1
ATOM 538 O O . ALA A 1 75 ? 17.051 -16.788 -58.243 1.00 90.19 75 ALA A O 1
ATOM 539 N N . ALA A 1 76 ? 19.034 -16.255 -59.149 1.00 90.31 76 ALA A N 1
ATOM 540 C CA . ALA A 1 76 ? 18.707 -16.800 -60.475 1.00 90.31 76 ALA A CA 1
ATOM 541 C C . ALA A 1 76 ? 18.859 -18.329 -60.504 1.00 90.31 76 ALA A C 1
ATOM 543 O O . ALA A 1 76 ? 18.098 -19.035 -61.162 1.00 90.31 76 ALA A O 1
ATOM 544 N N . LYS A 1 77 ? 19.837 -18.836 -59.744 1.00 92.31 77 LYS A N 1
ATOM 545 C CA . LYS A 1 77 ? 20.139 -20.260 -59.567 1.00 92.31 77 LYS A CA 1
ATOM 546 C C . LYS A 1 77 ? 20.056 -20.630 -58.089 1.00 92.31 77 LYS A C 1
ATOM 548 O O . LYS A 1 77 ? 20.178 -19.765 -57.222 1.00 92.31 77 LYS A O 1
ATOM 553 N N . GLN A 1 78 ? 19.846 -21.913 -57.807 1.00 93.06 78 GLN A N 1
ATOM 554 C CA . GLN A 1 78 ? 19.800 -22.474 -56.456 1.00 93.06 78 GLN A CA 1
ATOM 555 C C . GLN A 1 78 ? 21.089 -23.242 -56.155 1.00 93.06 78 GLN A C 1
ATOM 557 O O . GLN A 1 78 ? 21.525 -24.080 -56.941 1.00 93.06 78 GLN A O 1
ATOM 562 N N . VAL A 1 79 ? 21.650 -23.009 -54.972 1.00 92.88 79 VAL A N 1
ATOM 563 C CA . VAL A 1 79 ? 22.832 -23.687 -54.445 1.00 92.88 79 VAL A CA 1
ATOM 564 C C . VAL A 1 79 ? 22.503 -24.254 -53.065 1.00 92.88 79 VAL A C 1
ATOM 566 O O . VAL A 1 79 ? 22.002 -23.544 -52.195 1.00 92.88 79 VAL A O 1
ATOM 569 N N . ALA A 1 80 ? 22.809 -25.535 -52.854 1.00 91.31 80 ALA A N 1
ATOM 570 C CA . ALA A 1 80 ? 22.738 -26.190 -51.550 1.00 91.31 80 ALA A CA 1
ATOM 571 C C . ALA A 1 80 ? 24.129 -26.702 -51.138 1.00 91.31 80 ALA A C 1
ATOM 573 O O . ALA A 1 80 ? 24.812 -27.417 -51.889 1.00 91.31 80 ALA A O 1
ATOM 574 N N . LEU A 1 81 ? 24.556 -26.316 -49.940 1.00 92.88 81 LEU A N 1
ATOM 575 C CA . LEU A 1 81 ? 25.857 -26.632 -49.358 1.00 92.88 81 LEU A CA 1
ATOM 576 C C . LEU A 1 81 ? 25.657 -27.344 -48.021 1.00 92.88 81 LEU A C 1
ATOM 578 O O . LEU A 1 81 ? 24.726 -27.034 -47.289 1.00 92.88 81 LEU A O 1
ATOM 582 N N . ASP A 1 82 ? 26.537 -28.282 -47.701 1.00 92.12 82 ASP A N 1
ATOM 583 C CA . ASP A 1 82 ? 26.581 -28.953 -46.401 1.00 92.12 82 ASP A CA 1
ATOM 584 C C . ASP A 1 82 ? 27.968 -28.776 -45.772 1.00 92.12 82 ASP A C 1
ATOM 586 O O . ASP A 1 82 ? 28.888 -28.266 -46.420 1.00 92.12 82 ASP A O 1
ATOM 590 N N . GLU A 1 83 ? 28.158 -29.212 -44.528 1.00 86.62 83 GLU A N 1
ATOM 591 C CA . GLU A 1 83 ? 29.426 -29.036 -43.818 1.00 86.62 83 GLU A CA 1
ATOM 592 C C . GLU A 1 83 ? 30.656 -29.618 -44.541 1.00 86.62 83 GLU A C 1
ATOM 594 O O . GLU A 1 83 ? 31.770 -29.167 -44.282 1.00 86.62 83 GLU A O 1
ATOM 599 N N . ARG A 1 84 ? 30.492 -30.571 -45.475 1.00 88.00 84 ARG A N 1
ATOM 600 C CA . ARG A 1 84 ? 31.608 -31.158 -46.246 1.00 88.00 84 ARG A CA 1
ATOM 601 C C . ARG A 1 84 ? 32.166 -30.186 -47.281 1.00 88.00 84 ARG A C 1
ATOM 603 O O . ARG A 1 84 ? 33.295 -30.353 -47.732 1.00 88.00 84 ARG A O 1
ATOM 610 N N . LYS A 1 85 ? 31.374 -29.183 -47.666 1.00 88.75 85 LYS A N 1
ATOM 611 C CA . LYS A 1 85 ? 31.767 -28.097 -48.573 1.00 88.75 85 LYS A CA 1
ATOM 612 C C . LYS A 1 85 ? 32.257 -26.847 -47.830 1.00 88.75 85 LYS A C 1
ATOM 614 O O . LYS A 1 85 ? 32.551 -25.848 -48.482 1.00 88.75 85 LYS A O 1
ATOM 619 N N . ALA A 1 86 ? 32.336 -26.881 -46.497 1.00 89.44 86 ALA A N 1
ATOM 620 C CA . ALA A 1 86 ? 32.838 -25.777 -45.685 1.00 89.44 86 ALA A CA 1
ATOM 621 C C . ALA A 1 86 ? 34.287 -25.991 -45.234 1.00 89.44 86 ALA A C 1
ATOM 623 O O . ALA A 1 86 ? 34.709 -27.103 -44.918 1.00 89.44 86 ALA A O 1
ATOM 624 N N . ARG A 1 87 ? 35.028 -24.889 -45.080 1.00 92.06 87 ARG A N 1
ATOM 625 C CA . ARG A 1 87 ? 36.213 -24.857 -44.212 1.00 92.06 87 ARG A CA 1
ATOM 626 C C . ARG A 1 87 ? 35.734 -24.704 -42.768 1.00 92.06 87 ARG A C 1
ATOM 628 O O . ARG A 1 87 ? 35.059 -23.729 -42.449 1.00 92.06 87 ARG A O 1
ATOM 635 N N . VAL A 1 88 ? 36.076 -25.655 -41.904 1.00 88.31 88 VAL A N 1
ATOM 636 C CA . VAL A 1 88 ? 35.578 -25.722 -40.520 1.00 88.31 88 VAL A CA 1
ATOM 637 C C . VAL A 1 88 ? 36.623 -25.192 -39.536 1.00 88.31 88 VAL A C 1
ATOM 639 O O . VAL A 1 88 ? 37.784 -25.588 -39.583 1.00 88.31 88 VAL A O 1
ATOM 642 N N . GLU A 1 89 ? 36.200 -24.317 -38.630 1.00 88.94 89 GLU A N 1
ATOM 643 C CA . GLU A 1 89 ? 37.005 -23.710 -37.567 1.00 88.94 89 GLU A CA 1
ATOM 644 C C . GLU A 1 89 ? 36.345 -23.999 -36.207 1.00 88.94 89 GLU A C 1
ATOM 646 O O . GLU A 1 89 ? 35.134 -23.847 -36.055 1.00 88.94 89 GLU A O 1
ATOM 651 N N . LYS A 1 90 ? 37.115 -24.431 -35.203 1.00 85.00 90 LYS A N 1
ATOM 652 C CA . LYS A 1 90 ? 36.605 -24.638 -33.837 1.00 85.00 90 LYS A CA 1
ATOM 653 C C . LYS A 1 90 ? 36.672 -23.333 -33.047 1.00 85.00 90 LYS A C 1
ATOM 655 O O . LYS A 1 90 ? 37.708 -22.675 -33.049 1.00 85.00 90 LYS A O 1
ATOM 660 N N . THR A 1 91 ? 35.586 -22.981 -32.364 1.00 79.88 91 THR A N 1
ATOM 661 C CA . THR A 1 91 ? 35.503 -21.804 -31.484 1.00 79.88 91 THR A CA 1
ATOM 662 C C . THR A 1 91 ? 35.367 -22.252 -30.022 1.00 79.88 91 THR A C 1
ATOM 664 O O . THR A 1 91 ? 34.995 -23.405 -29.794 1.00 79.88 91 THR A O 1
ATOM 667 N N . PRO A 1 92 ? 35.648 -21.386 -29.023 1.00 74.06 92 PRO A N 1
ATOM 668 C CA . PRO A 1 92 ? 35.514 -21.745 -27.605 1.00 74.06 92 PRO A CA 1
ATOM 669 C C . PRO A 1 92 ? 34.137 -22.317 -27.241 1.00 74.06 92 PRO A C 1
ATOM 671 O O . PRO A 1 92 ? 34.050 -23.253 -26.453 1.00 74.06 92 PRO A O 1
ATOM 674 N N . ASP A 1 93 ? 33.087 -21.811 -27.892 1.00 75.25 93 ASP A N 1
ATOM 675 C CA . ASP A 1 93 ? 31.696 -22.162 -27.595 1.00 75.25 93 ASP A CA 1
ATOM 676 C C . ASP A 1 93 ? 31.056 -23.081 -28.655 1.00 75.25 93 ASP A C 1
ATOM 678 O O . ASP A 1 93 ? 29.871 -23.405 -28.557 1.00 75.25 93 ASP A O 1
ATOM 682 N N . GLY A 1 94 ? 31.786 -23.503 -29.701 1.00 86.06 94 GLY A N 1
ATOM 683 C CA . GLY A 1 94 ? 31.193 -24.278 -30.796 1.00 86.06 94 GLY A CA 1
ATOM 684 C C . GLY A 1 94 ? 32.044 -24.468 -32.054 1.00 86.06 94 GLY A C 1
ATOM 685 O O . GLY A 1 94 ? 33.225 -24.813 -32.013 1.00 86.06 94 GLY A O 1
ATOM 686 N N . THR A 1 95 ? 31.405 -24.374 -33.222 1.00 89.50 95 THR A N 1
ATOM 687 C CA . THR A 1 95 ? 32.035 -24.589 -34.536 1.00 89.50 95 THR A CA 1
ATOM 688 C C . THR A 1 95 ? 31.568 -23.534 -35.540 1.00 89.50 95 THR A C 1
ATOM 690 O O . THR A 1 95 ? 30.382 -23.213 -35.610 1.00 89.50 95 THR A O 1
ATOM 693 N N . ARG A 1 96 ? 32.506 -23.003 -36.328 1.00 91.56 96 ARG A N 1
ATOM 694 C CA . ARG A 1 96 ? 32.274 -22.036 -37.402 1.00 91.56 96 ARG A CA 1
ATOM 695 C C . ARG A 1 96 ? 32.538 -22.682 -38.767 1.00 91.56 96 ARG A C 1
ATOM 697 O O . ARG A 1 96 ? 33.606 -23.243 -38.999 1.00 91.56 96 ARG A O 1
ATOM 704 N N . TYR A 1 97 ? 31.575 -22.583 -39.677 1.00 93.38 97 TYR A N 1
ATOM 705 C CA . TYR A 1 97 ? 31.619 -23.128 -41.037 1.00 93.38 97 TYR A CA 1
ATOM 706 C C . TYR A 1 97 ? 31.767 -21.998 -42.047 1.00 93.38 97 TYR A C 1
ATOM 708 O O . TYR A 1 97 ? 30.904 -21.128 -42.114 1.00 93.38 97 TYR A O 1
ATOM 716 N N . HIS A 1 98 ? 32.832 -22.016 -42.844 1.00 93.06 98 HIS A N 1
ATOM 717 C CA . HIS A 1 98 ? 33.092 -21.021 -43.884 1.00 93.06 98 HIS A CA 1
ATOM 718 C C . HIS A 1 98 ? 32.769 -21.594 -45.267 1.00 93.06 98 HIS A C 1
ATOM 720 O O . HIS A 1 98 ? 33.366 -22.589 -45.679 1.00 93.06 98 HIS A O 1
ATOM 726 N N . PHE A 1 99 ? 31.871 -20.941 -45.998 1.00 93.06 99 PHE A N 1
ATOM 727 C CA . PHE A 1 99 ? 31.475 -21.260 -47.368 1.00 93.06 99 PHE A CA 1
ATOM 728 C C . PHE A 1 99 ? 31.886 -20.147 -48.337 1.00 93.06 99 PHE A C 1
ATOM 730 O O . PHE A 1 99 ? 32.009 -18.976 -47.972 1.00 93.06 99 PHE A O 1
ATOM 737 N N . SER A 1 100 ? 32.073 -20.500 -49.606 1.00 90.50 100 SER A N 1
ATOM 738 C CA . SER A 1 100 ? 32.275 -19.545 -50.698 1.00 90.50 100 SER A CA 1
ATOM 739 C C . SER A 1 100 ? 31.502 -20.011 -51.926 1.00 90.50 100 SER A C 1
ATOM 741 O O . SER A 1 100 ? 31.671 -21.146 -52.364 1.00 90.50 100 SER A O 1
ATOM 743 N N . VAL A 1 101 ? 30.649 -19.141 -52.463 1.00 90.94 101 VAL A N 1
ATOM 744 C CA . VAL A 1 101 ? 29.836 -19.393 -53.662 1.00 90.94 101 VAL A CA 1
ATOM 745 C C . VAL A 1 101 ? 30.231 -18.384 -54.724 1.00 90.94 101 VAL A C 1
ATOM 747 O O . VAL A 1 101 ? 30.262 -17.189 -54.433 1.00 90.94 101 VAL A O 1
ATOM 750 N N . THR A 1 102 ? 30.549 -18.828 -55.941 1.00 89.94 102 THR A N 1
ATOM 751 C CA . THR A 1 102 ? 30.919 -17.892 -57.010 1.00 89.94 102 THR A CA 1
ATOM 752 C C . THR A 1 102 ? 29.684 -17.169 -57.544 1.00 89.94 102 THR A C 1
ATOM 754 O O . THR A 1 102 ? 28.571 -17.690 -57.487 1.00 89.94 102 THR A O 1
ATOM 757 N N . ALA A 1 103 ? 29.854 -15.957 -58.079 1.00 86.94 103 ALA A N 1
ATOM 758 C CA . ALA A 1 103 ? 28.726 -15.211 -58.643 1.00 86.94 103 ALA A CA 1
ATOM 759 C C . ALA A 1 103 ? 28.021 -15.987 -59.776 1.00 86.94 103 ALA A C 1
ATOM 761 O O . ALA A 1 103 ? 26.796 -15.987 -59.836 1.00 86.94 103 ALA A O 1
ATOM 762 N N . MET A 1 104 ? 28.779 -16.703 -60.617 1.00 87.19 104 MET A N 1
ATOM 763 C CA . MET A 1 104 ? 28.239 -17.469 -61.752 1.00 87.19 104 MET A CA 1
ATOM 764 C C . MET A 1 104 ? 27.320 -18.626 -61.326 1.00 87.19 104 MET A C 1
ATOM 766 O O . MET A 1 104 ? 26.429 -19.015 -62.089 1.00 87.19 104 MET A O 1
ATOM 770 N N . ASP A 1 105 ? 27.516 -19.150 -60.113 1.00 88.88 105 ASP A N 1
ATOM 771 C CA . ASP A 1 105 ? 26.733 -20.261 -59.561 1.00 88.88 105 ASP A CA 1
ATOM 772 C C . ASP A 1 105 ? 25.389 -19.810 -58.970 1.00 88.88 105 ASP A C 1
ATOM 774 O O . ASP A 1 105 ? 24.527 -20.648 -58.717 1.00 88.88 105 ASP A O 1
ATOM 778 N N . LEU A 1 106 ? 25.195 -18.504 -58.746 1.00 89.19 106 LEU A N 1
ATOM 779 C CA . LEU A 1 106 ? 24.045 -17.973 -58.006 1.00 89.19 106 LEU A CA 1
ATOM 780 C C . LEU A 1 106 ? 23.221 -16.955 -58.808 1.00 89.19 106 LEU A C 1
ATOM 782 O O . LEU A 1 106 ? 21.993 -16.943 -58.701 1.00 89.19 106 LEU A O 1
ATOM 786 N N . VAL A 1 107 ? 23.871 -16.120 -59.622 1.00 89.56 107 VAL A N 1
ATOM 787 C CA . VAL A 1 107 ? 23.236 -15.031 -60.381 1.00 89.56 107 VAL A CA 1
ATOM 788 C C . VAL A 1 107 ? 23.592 -15.093 -61.869 1.00 89.56 107 VAL A C 1
ATOM 790 O O . VAL A 1 107 ? 24.686 -15.532 -62.225 1.00 89.56 107 VAL A O 1
ATOM 793 N N . ASP A 1 108 ? 22.690 -14.620 -62.735 1.00 88.19 108 ASP A N 1
ATOM 794 C CA . ASP A 1 108 ? 22.953 -14.459 -64.174 1.00 88.19 108 ASP A CA 1
ATOM 795 C C . ASP A 1 108 ? 23.257 -12.996 -64.537 1.00 88.19 108 ASP A C 1
ATOM 797 O O . ASP A 1 108 ? 23.989 -12.726 -65.490 1.00 88.19 108 ASP A O 1
ATOM 801 N N . GLY A 1 109 ? 22.774 -12.043 -63.732 1.00 83.94 109 GLY A N 1
ATOM 802 C CA . GLY A 1 109 ? 23.125 -10.628 -63.834 1.00 83.94 109 GLY A CA 1
ATOM 803 C C . GLY A 1 109 ? 23.132 -9.889 -62.487 1.00 83.94 109 GLY A C 1
ATOM 804 O O . GLY A 1 109 ? 22.744 -10.442 -61.456 1.00 83.94 109 GLY A O 1
ATOM 805 N N . PRO A 1 110 ? 23.577 -8.617 -62.459 1.00 81.06 110 PRO A N 1
ATOM 806 C CA . PRO A 1 110 ? 23.655 -7.817 -61.234 1.00 81.06 110 PRO A CA 1
ATOM 807 C C . PRO A 1 110 ? 22.320 -7.656 -60.489 1.00 81.06 110 PRO A C 1
ATOM 809 O O . PRO A 1 110 ? 22.324 -7.593 -59.259 1.00 81.06 110 PRO A O 1
ATOM 812 N N . ASP A 1 111 ? 21.197 -7.630 -61.209 1.00 84.69 111 ASP A N 1
ATOM 813 C CA . ASP A 1 111 ? 19.866 -7.425 -60.626 1.00 84.69 111 ASP A CA 1
ATOM 814 C C . ASP A 1 111 ? 19.381 -8.631 -59.812 1.00 84.69 111 ASP A C 1
ATOM 816 O O . ASP A 1 111 ? 18.597 -8.471 -58.876 1.00 84.69 111 ASP A O 1
ATOM 820 N N . ASP A 1 112 ? 19.874 -9.841 -60.092 1.00 86.69 112 ASP A N 1
ATOM 821 C CA . ASP A 1 112 ? 19.432 -11.051 -59.389 1.00 86.69 112 ASP A CA 1
ATOM 822 C C . ASP A 1 112 ? 19.882 -11.086 -57.927 1.00 86.69 112 ASP A C 1
ATOM 824 O O . ASP A 1 112 ? 19.248 -11.743 -57.104 1.00 86.69 112 ASP A O 1
ATOM 828 N N . TRP A 1 113 ? 20.905 -10.307 -57.559 1.00 86.56 113 TRP A N 1
ATOM 829 C CA . TRP A 1 113 ? 21.298 -10.131 -56.159 1.00 86.56 113 TRP A CA 1
ATOM 830 C C . TRP A 1 113 ? 20.179 -9.538 -55.291 1.00 86.56 113 TRP A C 1
ATOM 832 O O . TRP A 1 113 ? 20.188 -9.751 -54.084 1.00 86.56 113 TRP A O 1
ATOM 842 N N . THR A 1 114 ? 19.214 -8.825 -55.885 1.00 83.44 114 THR A N 1
ATOM 843 C CA . THR A 1 114 ? 18.039 -8.289 -55.170 1.00 83.44 114 THR A CA 1
ATOM 844 C C . THR A 1 114 ? 16.970 -9.347 -54.881 1.00 83.44 114 THR A C 1
ATOM 846 O O . THR A 1 114 ? 16.069 -9.114 -54.083 1.00 83.44 114 THR A O 1
ATOM 849 N N . LYS A 1 115 ? 17.074 -10.527 -55.506 1.00 87.81 115 LYS A N 1
ATOM 850 C CA . LYS A 1 115 ? 16.143 -11.657 -55.356 1.00 87.81 115 LYS A CA 1
ATOM 851 C C . LYS A 1 115 ? 16.710 -12.761 -54.461 1.00 87.81 115 LYS A C 1
ATOM 853 O O . LYS A 1 115 ? 16.172 -13.868 -54.452 1.00 87.81 115 LYS A O 1
ATOM 858 N N . LEU A 1 116 ? 17.814 -12.489 -53.761 1.00 91.62 116 LEU A N 1
ATOM 859 C CA . LEU A 1 116 ? 18.516 -13.486 -52.966 1.00 91.62 116 LEU A CA 1
ATOM 860 C C . LEU A 1 116 ? 17.609 -14.037 -51.859 1.00 91.62 116 LEU A C 1
ATOM 862 O O . LEU A 1 116 ? 16.902 -13.302 -51.172 1.00 91.62 116 LEU A O 1
ATOM 866 N N . ARG A 1 117 ? 17.659 -15.349 -51.676 1.00 92.62 117 ARG A N 1
ATOM 867 C CA . ARG A 1 117 ? 16.996 -16.097 -50.615 1.00 92.62 117 ARG A CA 1
ATOM 868 C C . ARG A 1 117 ? 18.005 -16.972 -49.901 1.00 92.62 117 ARG A C 1
ATOM 870 O O . ARG A 1 117 ? 18.931 -17.487 -50.532 1.00 92.62 117 ARG A O 1
ATOM 877 N N . MET A 1 118 ? 17.809 -17.153 -48.602 1.00 93.44 118 MET A N 1
ATOM 878 C CA . MET A 1 118 ? 18.690 -17.949 -47.758 1.00 93.44 118 MET A CA 1
ATOM 879 C C . MET A 1 118 ? 17.883 -18.744 -46.739 1.00 93.44 118 MET A C 1
ATOM 881 O O . MET A 1 118 ? 16.949 -18.219 -46.143 1.00 93.44 118 MET A O 1
ATOM 885 N N . ALA A 1 119 ? 18.285 -19.992 -46.522 1.00 90.81 119 ALA A N 1
ATOM 886 C CA . ALA A 1 119 ? 17.776 -20.850 -45.462 1.00 90.81 119 ALA A CA 1
ATOM 887 C C . ALA A 1 119 ? 18.900 -21.722 -44.903 1.00 90.81 119 ALA A C 1
ATOM 889 O O . ALA A 1 119 ? 19.857 -22.035 -45.612 1.00 90.81 119 ALA A O 1
ATOM 890 N N . LEU A 1 120 ? 18.799 -22.137 -43.645 1.00 92.88 120 LEU A N 1
ATOM 891 C CA . LEU A 1 120 ? 19.776 -23.038 -43.039 1.00 92.88 120 LEU A CA 1
ATOM 892 C C . LEU A 1 120 ? 19.104 -24.096 -42.166 1.00 92.88 120 LEU A C 1
ATOM 894 O O . LEU A 1 120 ? 18.080 -23.845 -41.548 1.00 92.88 120 LEU A O 1
ATOM 898 N N . ALA A 1 121 ? 19.683 -25.289 -42.115 1.00 91.38 121 ALA A N 1
ATOM 899 C CA . ALA A 1 121 ? 19.292 -26.348 -41.196 1.00 91.38 121 ALA A CA 1
ATOM 900 C C . ALA A 1 121 ? 20.520 -26.807 -40.415 1.00 91.38 121 ALA A C 1
ATOM 902 O O . ALA A 1 121 ? 21.561 -27.104 -41.000 1.00 91.38 121 ALA A O 1
ATOM 903 N N . VAL A 1 122 ? 20.401 -26.846 -39.096 1.00 92.62 122 VAL A N 1
ATOM 904 C CA . VAL A 1 122 ? 21.467 -27.198 -38.165 1.00 92.62 122 VAL A CA 1
ATOM 905 C C . VAL A 1 122 ? 21.101 -28.490 -37.459 1.00 92.62 122 VAL A C 1
ATOM 907 O O . VAL A 1 122 ? 19.946 -28.725 -37.099 1.00 92.62 122 VAL A O 1
ATOM 910 N N . ARG A 1 123 ? 22.106 -29.333 -37.240 1.00 90.38 123 ARG A N 1
ATOM 911 C CA . ARG A 1 123 ? 21.999 -30.502 -36.372 1.00 90.38 123 ARG A CA 1
ATOM 912 C C . ARG A 1 123 ? 23.060 -30.454 -35.285 1.00 90.38 123 ARG A C 1
ATOM 914 O O . ARG A 1 123 ? 24.212 -30.109 -35.547 1.00 90.38 123 ARG A O 1
ATOM 921 N N . TRP A 1 124 ? 22.670 -30.870 -34.093 1.00 89.38 124 TRP A N 1
ATOM 922 C CA . TRP A 1 124 ? 23.561 -31.172 -32.983 1.00 89.38 124 TRP A CA 1
ATOM 923 C C . TRP A 1 124 ? 23.552 -32.684 -32.806 1.00 89.38 124 TRP A C 1
ATOM 925 O O . TRP A 1 124 ? 22.509 -33.270 -32.540 1.00 89.38 124 TRP A O 1
ATOM 935 N N . THR A 1 125 ? 24.694 -33.322 -33.018 1.00 83.81 125 THR A N 1
ATOM 936 C CA . THR A 1 125 ? 24.859 -34.780 -32.945 1.00 83.81 125 THR A CA 1
ATOM 937 C C . THR A 1 125 ? 25.083 -35.236 -31.492 1.00 83.81 125 THR A C 1
ATOM 939 O O . THR A 1 125 ? 25.136 -34.407 -30.585 1.00 83.81 125 THR A O 1
ATOM 942 N N . GLY A 1 126 ? 25.198 -36.547 -31.253 1.00 76.44 126 GLY A N 1
ATOM 943 C CA . GLY A 1 126 ? 25.509 -37.091 -29.920 1.00 76.44 126 GLY A CA 1
ATOM 944 C C . GLY A 1 126 ? 24.289 -37.379 -29.038 1.00 76.44 126 GLY A C 1
ATOM 945 O O . GLY A 1 126 ? 24.417 -37.472 -27.820 1.00 76.44 126 GLY A O 1
ATOM 946 N N . GLY A 1 127 ? 23.100 -37.521 -29.631 1.00 71.88 127 GLY A N 1
ATOM 947 C CA . GLY A 1 127 ? 21.902 -37.974 -28.930 1.00 71.88 127 GLY A CA 1
ATOM 948 C C . GLY A 1 127 ? 21.924 -39.482 -28.615 1.00 71.88 127 GLY A C 1
ATOM 949 O O . GLY A 1 127 ? 22.744 -40.233 -29.159 1.00 71.88 127 GLY A O 1
ATOM 950 N N . PRO A 1 128 ? 21.013 -39.962 -27.746 1.00 67.44 128 PRO A N 1
ATOM 951 C CA . PRO A 1 128 ? 20.906 -41.379 -27.400 1.00 67.44 128 PRO A CA 1
ATOM 952 C C . PRO A 1 128 ? 20.750 -42.271 -28.642 1.00 67.44 128 PRO A C 1
ATOM 954 O O . PRO A 1 128 ? 19.981 -41.961 -29.549 1.00 67.44 128 PRO A O 1
ATOM 957 N N . GLY A 1 129 ? 21.481 -43.389 -28.688 1.00 71.19 129 GLY A N 1
ATOM 958 C CA . GLY A 1 129 ? 21.390 -44.358 -29.789 1.00 71.19 129 GLY A CA 1
ATOM 959 C C . GLY A 1 129 ? 22.001 -43.900 -31.122 1.00 71.19 129 GLY A C 1
ATOM 960 O O . GLY A 1 129 ? 21.694 -44.491 -32.152 1.00 71.19 129 GLY A O 1
ATOM 961 N N . GLY A 1 130 ? 22.848 -42.862 -31.124 1.00 71.44 130 GLY A N 1
ATOM 962 C CA . GLY A 1 130 ? 23.486 -42.341 -32.342 1.00 71.44 130 GLY A CA 1
ATOM 963 C C . GLY A 1 130 ? 22.601 -41.396 -33.163 1.00 71.44 130 GLY A C 1
ATOM 964 O O . GLY A 1 130 ? 22.973 -41.032 -34.278 1.00 71.44 130 GLY A O 1
ATOM 965 N N . ALA A 1 131 ? 21.445 -40.994 -32.627 1.00 77.44 131 ALA A N 1
ATOM 966 C CA . ALA A 1 131 ? 20.583 -39.978 -33.221 1.00 77.44 131 ALA A CA 1
ATOM 967 C C . ALA A 1 131 ? 21.137 -38.556 -33.005 1.00 77.44 131 ALA A C 1
ATOM 969 O O . ALA A 1 131 ? 21.981 -38.315 -32.138 1.00 77.44 131 ALA A O 1
ATOM 970 N N . ASP A 1 132 ? 20.627 -37.591 -33.772 1.00 81.50 132 ASP A N 1
ATOM 971 C CA . ASP A 1 132 ? 20.889 -36.178 -33.500 1.00 81.50 132 ASP A CA 1
ATOM 972 C C . ASP A 1 132 ? 20.176 -35.764 -32.205 1.00 81.50 132 ASP A C 1
ATOM 974 O O . ASP A 1 132 ? 19.001 -36.066 -32.002 1.00 81.50 132 ASP A O 1
ATOM 978 N N . ARG A 1 133 ? 20.898 -35.064 -31.329 1.00 82.12 133 ARG A N 1
ATOM 979 C CA . ARG A 1 133 ? 20.393 -34.488 -30.080 1.00 82.12 133 ARG A CA 1
ATOM 980 C C . ARG A 1 133 ? 19.351 -33.401 -30.339 1.00 82.12 133 ARG A C 1
ATOM 982 O O . ARG A 1 133 ? 18.390 -33.292 -29.586 1.00 82.12 133 ARG A O 1
ATOM 989 N N . LEU A 1 134 ? 19.547 -32.607 -31.391 1.00 84.94 134 LEU A N 1
ATOM 990 C CA . LEU A 1 134 ? 18.598 -31.594 -31.847 1.00 84.94 134 LEU A CA 1
ATOM 991 C C . LEU A 1 134 ? 18.766 -31.361 -33.353 1.00 84.94 134 LEU A C 1
ATOM 993 O O . LEU A 1 134 ? 19.879 -31.422 -33.878 1.00 84.94 134 LEU A O 1
ATOM 997 N N . ARG A 1 135 ? 17.660 -31.061 -34.035 1.00 86.38 135 ARG A N 1
ATOM 998 C CA . ARG A 1 135 ? 17.643 -30.510 -35.392 1.00 86.38 135 ARG A CA 1
ATOM 999 C C . ARG A 1 135 ? 16.751 -29.296 -35.422 1.00 86.38 135 ARG A C 1
ATOM 1001 O O . ARG A 1 135 ? 15.662 -29.332 -34.853 1.00 86.38 135 ARG A O 1
ATOM 1008 N N . GLU A 1 136 ? 17.198 -28.280 -36.134 1.00 85.56 136 GLU A N 1
ATOM 1009 C CA . GLU A 1 136 ? 16.425 -27.066 -36.299 1.00 85.56 136 GLU A CA 1
ATOM 1010 C C . GLU A 1 136 ? 16.705 -26.414 -37.645 1.00 85.56 136 GLU A C 1
ATOM 1012 O O . GLU A 1 136 ? 17.823 -26.482 -38.161 1.00 85.56 136 GLU A O 1
ATOM 1017 N N . ARG A 1 137 ? 15.686 -25.782 -38.217 1.00 88.00 137 ARG A N 1
ATOM 1018 C CA . ARG A 1 137 ? 15.784 -25.019 -39.457 1.00 88.00 137 ARG A CA 1
ATOM 1019 C C . ARG A 1 137 ? 15.488 -23.542 -39.203 1.00 88.00 137 ARG A C 1
ATOM 1021 O O . ARG A 1 137 ? 14.598 -23.214 -38.426 1.00 88.00 137 ARG A O 1
ATOM 1028 N N . PHE A 1 138 ? 16.231 -22.664 -39.864 1.00 82.12 138 PHE A N 1
ATOM 1029 C CA . PHE A 1 138 ? 16.154 -21.215 -39.715 1.00 82.12 138 PHE A CA 1
ATOM 1030 C C . PHE A 1 138 ? 16.070 -20.546 -41.087 1.00 82.12 138 PHE A C 1
ATOM 1032 O O . PHE A 1 138 ? 16.622 -21.041 -42.074 1.00 82.12 138 PHE A O 1
ATOM 1039 N N . LEU A 1 139 ? 15.434 -19.371 -41.118 1.00 81.38 139 LEU A N 1
ATOM 1040 C CA . LEU A 1 139 ? 15.194 -18.582 -42.332 1.00 81.38 139 LEU A CA 1
ATOM 1041 C C . LEU A 1 139 ? 14.321 -19.327 -43.372 1.00 81.38 139 LEU A C 1
ATOM 1043 O O . LEU A 1 139 ? 14.552 -19.252 -44.578 1.00 81.38 139 LEU A O 1
ATOM 1047 N N . HIS A 1 140 ? 13.286 -20.025 -42.893 1.00 82.12 140 HIS A N 1
ATOM 1048 C CA . HIS A 1 140 ? 12.229 -20.630 -43.711 1.00 82.12 140 HIS A CA 1
ATOM 1049 C C . HIS A 1 140 ? 10.937 -19.807 -43.636 1.00 82.12 140 HIS A C 1
ATOM 1051 O O . HIS A 1 140 ? 10.526 -19.393 -42.555 1.00 82.12 140 HIS A O 1
ATOM 1057 N N . ALA A 1 141 ? 10.296 -19.591 -44.783 1.00 71.44 141 ALA A N 1
ATOM 1058 C CA . ALA A 1 141 ? 9.039 -18.852 -44.924 1.00 71.44 141 ALA A CA 1
ATOM 1059 C C . ALA A 1 141 ? 7.795 -19.766 -44.944 1.00 71.44 141 ALA A C 1
ATOM 1061 O O . ALA A 1 141 ? 6.670 -19.275 -45.011 1.00 71.44 141 ALA A O 1
ATOM 1062 N N . ASP A 1 142 ? 7.982 -21.089 -44.915 1.00 70.81 142 ASP A N 1
ATOM 1063 C CA . ASP A 1 142 ? 6.920 -22.096 -44.934 1.00 70.81 142 ASP A CA 1
ATOM 1064 C C . ASP A 1 142 ? 6.577 -22.620 -43.524 1.00 70.81 142 ASP A C 1
ATOM 1066 O O . ASP A 1 142 ? 7.398 -22.612 -42.608 1.00 70.81 142 ASP A O 1
ATOM 1070 N N . ALA A 1 143 ? 5.370 -23.168 -43.355 1.00 60.31 143 ALA A N 1
ATOM 1071 C CA . ALA A 1 143 ? 4.885 -23.729 -42.085 1.00 60.31 143 ALA A CA 1
ATOM 1072 C C . ALA A 1 143 ? 5.409 -25.154 -41.773 1.00 60.31 143 ALA A C 1
ATOM 1074 O O . ALA A 1 143 ? 4.800 -25.901 -41.008 1.00 60.31 143 ALA A O 1
ATOM 1075 N N . GLY A 1 144 ? 6.514 -25.575 -42.390 1.00 63.09 144 GLY A N 1
ATOM 1076 C CA . GLY A 1 144 ? 7.108 -26.897 -42.174 1.00 63.09 144 GLY A CA 1
ATOM 1077 C C . GLY A 1 144 ? 7.630 -27.117 -40.744 1.00 63.09 144 GLY A C 1
ATOM 1078 O O . GLY A 1 144 ? 7.935 -26.177 -40.004 1.00 63.09 144 GLY A O 1
ATOM 1079 N N . ALA A 1 145 ? 7.768 -28.388 -40.356 1.00 59.44 145 ALA A N 1
ATOM 1080 C CA . ALA A 1 145 ? 8.170 -28.766 -39.004 1.00 59.44 145 ALA A CA 1
ATOM 1081 C C . ALA A 1 145 ? 9.557 -28.191 -38.623 1.00 59.44 145 ALA A C 1
ATOM 1083 O O . ALA A 1 145 ? 10.487 -28.300 -39.423 1.00 59.44 145 ALA A O 1
ATOM 1084 N N . PRO A 1 146 ? 9.753 -27.654 -37.401 1.00 64.31 146 PRO A N 1
ATOM 1085 C CA . PRO A 1 146 ? 11.020 -27.034 -36.987 1.00 64.31 146 PRO A CA 1
ATOM 1086 C C . PRO A 1 146 ? 12.246 -27.952 -37.090 1.00 64.31 146 PRO A C 1
ATOM 1088 O O . PRO A 1 146 ? 13.343 -27.486 -37.364 1.00 64.31 146 PRO A O 1
ATOM 1091 N N . HIS A 1 147 ? 12.052 -29.263 -36.922 1.00 77.50 147 HIS A N 1
ATOM 1092 C CA . HIS A 1 147 ? 13.100 -30.288 -36.990 1.00 77.50 147 HIS A CA 1
ATOM 1093 C C . HIS A 1 147 ? 13.307 -30.875 -38.398 1.00 77.50 147 HIS A C 1
ATOM 1095 O O . HIS A 1 147 ? 14.097 -31.811 -38.570 1.00 77.50 147 HIS A O 1
ATOM 1101 N N . ALA A 1 148 ? 12.575 -30.383 -39.403 1.00 76.88 148 ALA A N 1
ATOM 1102 C CA . ALA A 1 148 ? 12.783 -30.780 -40.788 1.00 76.88 148 ALA A CA 1
ATOM 1103 C C . ALA A 1 148 ? 14.145 -30.281 -41.298 1.00 76.88 148 ALA A C 1
ATOM 1105 O O . ALA A 1 148 ? 14.719 -29.323 -40.783 1.00 76.88 148 ALA A O 1
ATOM 1106 N N . GLY A 1 149 ? 14.675 -30.948 -42.324 1.00 82.75 149 GLY A N 1
ATOM 1107 C CA . GLY A 1 149 ? 15.890 -30.496 -43.000 1.00 82.75 149 GLY A CA 1
ATOM 1108 C C . GLY A 1 149 ? 15.665 -29.226 -43.826 1.00 82.75 149 GLY A C 1
ATOM 1109 O O . GLY A 1 149 ? 14.576 -28.651 -43.860 1.00 82.75 149 GLY A O 1
ATOM 1110 N N . LEU A 1 150 ? 16.705 -28.809 -44.546 1.00 90.06 150 LEU A N 1
ATOM 1111 C CA . LEU A 1 150 ? 16.615 -27.707 -45.501 1.00 90.06 150 LEU A CA 1
ATOM 1112 C C . LEU A 1 150 ? 15.547 -28.018 -46.569 1.00 90.06 150 LEU A C 1
ATOM 1114 O O . LEU A 1 150 ? 15.662 -29.019 -47.275 1.00 90.06 150 LEU A O 1
ATOM 1118 N N . ALA A 1 151 ? 14.522 -27.167 -46.683 1.00 84.62 151 ALA A N 1
ATOM 1119 C CA . ALA A 1 151 ? 13.480 -27.294 -47.705 1.00 84.62 151 ALA A CA 1
ATOM 1120 C C . ALA A 1 151 ? 14.081 -27.350 -49.122 1.00 84.62 151 ALA A C 1
ATOM 1122 O O . ALA A 1 151 ? 14.994 -26.584 -49.435 1.00 84.62 151 ALA A O 1
ATOM 1123 N N . SER A 1 152 ? 13.565 -28.241 -49.975 1.00 86.38 152 SER A N 1
ATOM 1124 C CA . SER A 1 152 ? 14.060 -28.430 -51.347 1.00 86.38 152 SER A CA 1
ATOM 1125 C C . SER A 1 152 ? 13.645 -27.311 -52.304 1.00 86.38 152 SER A C 1
ATOM 1127 O O . SER A 1 152 ? 14.384 -27.029 -53.245 1.00 86.38 152 SER A O 1
ATOM 1129 N N . ASP A 1 153 ? 12.495 -26.677 -52.058 1.00 89.69 153 ASP A N 1
ATOM 1130 C CA . ASP A 1 153 ? 11.975 -25.553 -52.841 1.00 89.69 153 ASP A CA 1
ATOM 1131 C C . ASP A 1 153 ? 12.504 -24.204 -52.303 1.00 89.69 153 ASP A C 1
ATOM 1133 O O . ASP A 1 153 ? 12.216 -23.855 -51.153 1.00 89.69 153 ASP A O 1
ATOM 1137 N N . PRO A 1 154 ? 13.235 -23.410 -53.111 1.00 86.62 154 PRO A N 1
ATOM 1138 C CA . PRO A 1 154 ? 13.670 -22.062 -52.747 1.00 86.62 154 PRO A CA 1
ATOM 1139 C C . PRO A 1 154 ? 12.555 -21.089 -52.369 1.00 86.62 154 PRO A C 1
ATOM 1141 O O . PRO A 1 154 ? 12.821 -20.120 -51.657 1.00 86.62 154 PRO A O 1
ATOM 1144 N N . ALA A 1 155 ? 11.317 -21.299 -52.829 1.00 85.88 155 ALA A N 1
ATOM 1145 C CA . ALA A 1 155 ? 10.193 -20.437 -52.463 1.00 85.88 155 ALA A CA 1
ATOM 1146 C C . ALA A 1 155 ? 9.904 -20.474 -50.952 1.00 85.88 155 ALA A C 1
ATOM 1148 O O . ALA A 1 155 ? 9.447 -19.475 -50.393 1.00 85.88 155 ALA A O 1
ATOM 1149 N N . ALA A 1 156 ? 10.245 -21.587 -50.292 1.00 81.12 156 ALA A N 1
ATOM 1150 C CA . ALA A 1 156 ? 10.153 -21.771 -48.848 1.00 81.12 156 ALA A CA 1
ATOM 1151 C C . ALA A 1 156 ? 11.303 -21.108 -48.064 1.00 81.12 156 ALA A C 1
ATOM 1153 O O . ALA A 1 156 ? 11.315 -21.179 -46.838 1.00 81.12 156 ALA A O 1
ATOM 1154 N N . TRP A 1 157 ? 12.289 -20.491 -48.723 1.00 90.06 157 TRP A N 1
ATOM 1155 C CA . TRP A 1 157 ? 13.409 -19.804 -48.067 1.00 90.06 157 TRP A CA 1
ATOM 1156 C C . TRP A 1 157 ? 13.127 -18.306 -47.939 1.00 90.06 157 TRP A C 1
ATOM 1158 O O . TRP A 1 157 ? 12.552 -17.696 -48.850 1.00 90.06 157 TRP A O 1
ATOM 1168 N N . CYS A 1 158 ? 13.559 -17.700 -46.832 1.00 79.56 158 CYS A N 1
ATOM 1169 C CA . CYS A 1 158 ? 13.379 -16.271 -46.595 1.00 79.56 158 CYS A CA 1
ATOM 1170 C C . CYS A 1 158 ? 14.167 -15.434 -47.607 1.00 79.56 158 CYS A C 1
ATOM 1172 O O . CYS A 1 158 ? 15.310 -15.746 -47.948 1.00 79.56 158 CYS A O 1
ATOM 1174 N N . THR A 1 159 ? 13.562 -14.341 -48.069 1.00 84.88 159 THR A N 1
ATOM 1175 C CA . THR A 1 159 ? 14.248 -13.311 -48.857 1.00 84.88 159 THR A CA 1
ATOM 1176 C C . THR A 1 159 ? 15.289 -12.598 -48.005 1.00 84.88 159 THR A C 1
ATOM 1178 O O . THR A 1 159 ? 15.035 -12.295 -46.841 1.00 84.88 159 THR A O 1
ATOM 1181 N N . LEU A 1 160 ? 16.441 -12.308 -48.598 1.00 81.81 160 LEU A N 1
ATOM 1182 C CA . LEU A 1 160 ? 17.575 -11.682 -47.941 1.00 81.81 160 LEU A CA 1
ATOM 1183 C C . LEU A 1 160 ? 18.036 -10.465 -48.750 1.00 81.81 160 LEU A C 1
ATOM 1185 O O . LEU A 1 160 ? 18.609 -10.607 -49.830 1.00 81.81 160 LEU A O 1
ATOM 1189 N N . ASP A 1 161 ? 17.839 -9.270 -48.198 1.00 81.19 161 ASP A N 1
ATOM 1190 C CA . ASP A 1 161 ? 18.386 -8.039 -48.763 1.00 81.19 161 ASP A CA 1
ATOM 1191 C C . ASP A 1 161 ? 19.843 -7.861 -48.301 1.00 81.19 161 ASP A C 1
ATOM 1193 O O . ASP A 1 161 ? 20.135 -7.586 -47.135 1.00 81.19 161 ASP A O 1
ATOM 1197 N N . LEU A 1 162 ? 20.785 -8.027 -49.234 1.00 82.06 162 LEU A N 1
ATOM 1198 C CA . LEU A 1 162 ? 22.213 -7.867 -48.953 1.00 82.06 162 LEU A CA 1
ATOM 1199 C C . LEU A 1 162 ? 22.589 -6.439 -48.558 1.00 82.06 162 LEU A C 1
ATOM 1201 O O . LEU A 1 162 ? 23.495 -6.261 -47.750 1.00 82.06 162 LEU A O 1
ATOM 1205 N N . LYS A 1 163 ? 21.906 -5.430 -49.103 1.00 77.12 163 LYS A N 1
ATOM 1206 C CA . LYS A 1 163 ? 22.162 -4.031 -48.762 1.00 77.12 163 LYS A CA 1
ATOM 1207 C C . LYS A 1 163 ? 21.678 -3.742 -47.346 1.00 77.12 163 LYS A C 1
ATOM 1209 O O . LYS A 1 163 ? 22.360 -3.051 -46.594 1.00 77.12 163 LYS A O 1
ATOM 1214 N N . GLU A 1 164 ? 20.530 -4.294 -46.958 1.00 68.62 164 GLU A N 1
ATOM 1215 C CA . GLU A 1 164 ? 20.048 -4.214 -45.578 1.00 68.62 164 GLU A CA 1
ATOM 1216 C C . GLU A 1 164 ? 20.988 -4.936 -44.601 1.00 68.62 164 GLU A C 1
ATOM 1218 O O . GLU A 1 164 ? 21.316 -4.386 -43.547 1.00 68.62 164 GLU A O 1
ATOM 1223 N N . TYR A 1 165 ? 21.481 -6.122 -44.971 1.00 76.44 165 TYR A N 1
ATOM 1224 C CA . TYR A 1 165 ? 22.481 -6.858 -44.198 1.00 76.44 165 TYR A CA 1
ATOM 1225 C C . TYR A 1 165 ? 23.793 -6.063 -44.041 1.00 76.44 165 TYR A C 1
ATOM 1227 O O . TYR A 1 165 ? 24.299 -5.928 -42.927 1.00 76.44 165 TYR A O 1
ATOM 1235 N N . GLU A 1 166 ? 24.332 -5.497 -45.127 1.00 80.44 166 GLU A N 1
ATOM 1236 C CA . GLU A 1 166 ? 25.550 -4.673 -45.102 1.00 80.44 166 GLU A CA 1
ATOM 1237 C C . GLU A 1 166 ? 25.371 -3.444 -44.206 1.00 80.44 166 GLU A C 1
ATOM 1239 O O . GLU A 1 166 ? 26.240 -3.152 -43.382 1.00 80.44 166 GLU A O 1
ATOM 1244 N N . ASN A 1 167 ? 24.217 -2.774 -44.301 1.00 70.00 167 ASN A N 1
ATOM 1245 C CA . ASN A 1 167 ? 23.868 -1.666 -43.416 1.00 70.00 167 ASN A CA 1
ATOM 1246 C C . ASN A 1 167 ? 23.818 -2.118 -41.952 1.00 70.00 167 ASN A C 1
ATOM 1248 O O . ASN A 1 167 ? 24.379 -1.455 -41.091 1.00 70.00 167 ASN A O 1
ATOM 1252 N N . LEU A 1 168 ? 23.202 -3.265 -41.656 1.00 67.00 168 LEU A N 1
ATOM 1253 C CA . LEU A 1 168 ? 23.092 -3.801 -40.299 1.00 67.00 168 LEU A CA 1
ATOM 1254 C C . LEU A 1 168 ? 24.459 -4.166 -39.688 1.00 67.00 168 LEU A C 1
ATOM 1256 O O . LEU A 1 168 ? 24.682 -3.933 -38.500 1.00 67.00 168 LEU A O 1
ATOM 1260 N N . VAL A 1 169 ? 25.394 -4.687 -40.486 1.00 76.25 169 VAL A N 1
ATOM 1261 C CA . VAL A 1 169 ? 26.779 -4.945 -40.054 1.00 76.25 169 VAL A CA 1
ATOM 1262 C C . VAL A 1 169 ? 27.560 -3.645 -39.859 1.00 76.25 169 VAL A C 1
ATOM 1264 O O . VAL A 1 169 ? 28.248 -3.494 -38.847 1.00 76.25 169 VAL A O 1
ATOM 1267 N N . ALA A 1 170 ? 27.447 -2.692 -40.788 1.00 76.56 170 ALA A N 1
ATOM 1268 C CA . ALA A 1 170 ? 28.062 -1.372 -40.649 1.00 76.56 170 ALA A CA 1
ATOM 1269 C C . ALA A 1 170 ? 27.559 -0.658 -39.383 1.00 76.56 170 ALA A C 1
ATOM 1271 O O . ALA A 1 170 ? 28.360 -0.136 -38.610 1.00 76.56 170 ALA A O 1
ATOM 1272 N N . ASP A 1 171 ? 26.255 -0.741 -39.104 1.00 71.06 171 ASP A N 1
ATOM 1273 C CA . ASP A 1 171 ? 25.631 -0.163 -37.913 1.00 71.06 171 ASP A CA 1
ATOM 1274 C C . ASP A 1 171 ? 26.166 -0.784 -36.612 1.00 71.06 171 ASP A C 1
ATOM 1276 O O . ASP A 1 171 ? 26.344 -0.082 -35.618 1.00 71.06 171 ASP A O 1
ATOM 1280 N N . ARG A 1 172 ? 26.471 -2.090 -36.600 1.00 71.81 172 ARG A N 1
ATOM 1281 C CA . ARG A 1 172 ? 27.086 -2.757 -35.437 1.00 71.81 172 ARG A CA 1
ATOM 1282 C C . ARG A 1 172 ? 28.538 -2.355 -35.213 1.00 71.81 172 ARG A C 1
ATOM 1284 O O . ARG A 1 172 ? 28.950 -2.250 -34.059 1.00 71.81 172 ARG A O 1
ATOM 1291 N N . LYS A 1 173 ? 29.302 -2.140 -36.285 1.00 81.56 173 LYS A N 1
ATOM 1292 C CA . LYS A 1 173 ? 30.688 -1.648 -36.199 1.00 81.56 173 LYS A CA 1
ATOM 1293 C C . LYS A 1 173 ? 30.740 -0.190 -35.749 1.00 81.56 173 LYS A C 1
ATOM 1295 O O . LYS A 1 173 ? 31.663 0.200 -35.046 1.00 81.56 173 LYS A O 1
ATOM 1300 N N . ALA A 1 174 ? 29.714 0.587 -36.083 1.00 81.19 174 ALA A N 1
ATOM 1301 C CA . ALA A 1 174 ? 29.533 1.966 -35.647 1.00 81.19 174 ALA A CA 1
ATOM 1302 C C . ALA A 1 174 ? 28.818 2.088 -34.281 1.00 81.19 174 ALA A C 1
ATOM 1304 O O . ALA A 1 174 ? 28.200 3.111 -33.989 1.00 81.19 174 ALA A O 1
ATOM 1305 N N . ARG A 1 175 ? 28.879 1.069 -33.412 1.00 80.31 175 ARG A N 1
ATOM 1306 C CA . ARG A 1 175 ? 28.345 1.183 -32.045 1.00 80.31 175 ARG A CA 1
ATOM 1307 C C . ARG A 1 175 ? 29.199 2.124 -31.200 1.00 80.31 175 ARG A C 1
ATOM 1309 O O . ARG A 1 175 ? 30.416 2.202 -31.359 1.00 80.31 175 ARG A O 1
ATOM 1316 N N . ILE A 1 176 ? 28.559 2.831 -30.274 1.00 90.56 176 ILE A N 1
ATOM 1317 C CA . ILE A 1 176 ? 29.245 3.714 -29.330 1.00 90.56 176 ILE A CA 1
ATOM 1318 C C . ILE A 1 176 ? 29.611 2.879 -28.102 1.00 90.56 176 ILE A C 1
ATOM 1320 O O . ILE A 1 176 ? 28.736 2.542 -27.308 1.00 90.56 176 ILE A O 1
ATOM 1324 N N . ALA A 1 177 ? 30.881 2.496 -27.974 1.00 90.12 177 ALA A N 1
ATOM 1325 C CA . ALA A 1 177 ? 31.367 1.682 -26.862 1.00 90.12 177 ALA A CA 1
ATOM 1326 C C . ALA A 1 177 ? 31.751 2.543 -25.648 1.00 90.12 177 ALA A C 1
ATOM 1328 O O . ALA A 1 177 ? 32.336 3.617 -25.792 1.00 90.12 177 ALA A O 1
ATOM 1329 N N . ILE A 1 178 ? 31.431 2.050 -24.454 1.00 93.00 178 ILE A N 1
ATOM 1330 C CA . ILE A 1 178 ? 31.862 2.591 -23.166 1.00 93.00 178 ILE A CA 1
ATOM 1331 C C . ILE A 1 178 ? 32.558 1.473 -22.406 1.00 93.00 178 ILE A C 1
ATOM 1333 O O . ILE A 1 178 ? 31.909 0.515 -21.979 1.00 93.00 178 ILE A O 1
ATOM 1337 N N . ASP A 1 179 ? 33.865 1.630 -22.230 1.00 93.62 179 ASP A N 1
ATOM 1338 C CA . ASP A 1 179 ? 34.705 0.695 -21.494 1.00 93.62 179 ASP A CA 1
ATOM 1339 C C . ASP A 1 179 ? 34.933 1.191 -20.065 1.00 93.62 179 ASP A C 1
ATOM 1341 O O . ASP A 1 179 ? 35.237 2.365 -19.839 1.00 93.62 179 ASP A O 1
ATOM 1345 N N . PHE A 1 180 ? 34.799 0.295 -19.091 1.00 93.88 180 PHE A N 1
ATOM 1346 C CA . PHE A 1 180 ? 35.079 0.589 -17.687 1.00 93.88 180 PHE A CA 1
ATOM 1347 C C . PHE A 1 180 ? 35.569 -0.655 -16.940 1.00 93.88 180 PHE A C 1
ATOM 1349 O O . PHE A 1 180 ? 35.316 -1.787 -17.347 1.00 93.88 180 PHE A O 1
ATOM 1356 N N . GLU A 1 181 ? 36.248 -0.442 -15.815 1.00 95.56 181 GLU A N 1
ATOM 1357 C CA . GLU A 1 181 ? 36.682 -1.520 -14.924 1.00 95.56 181 GLU A CA 1
ATOM 1358 C C . GLU A 1 181 ? 35.618 -1.766 -13.848 1.00 95.56 181 GLU A C 1
ATOM 1360 O O . GLU A 1 181 ? 35.289 -0.859 -13.082 1.00 95.56 181 GLU A O 1
ATOM 1365 N N . GLN A 1 182 ? 35.086 -2.987 -13.762 1.00 95.88 182 GLN A N 1
ATOM 1366 C CA . GLN A 1 182 ? 34.205 -3.407 -12.674 1.00 95.88 182 GLN A CA 1
ATOM 1367 C C . GLN A 1 182 ? 35.068 -3.858 -11.477 1.00 95.88 182 GLN A C 1
ATOM 1369 O O . GLN A 1 182 ? 35.692 -4.920 -11.534 1.00 95.88 182 GLN A O 1
ATOM 1374 N N . PRO A 1 183 ? 35.096 -3.113 -10.357 1.00 96.12 183 PRO A N 1
ATOM 1375 C CA . PRO A 1 183 ? 36.042 -3.372 -9.266 1.00 96.12 183 PRO A CA 1
ATOM 1376 C C . PRO A 1 183 ? 35.733 -4.638 -8.441 1.00 96.12 183 PRO A C 1
ATOM 1378 O O . PRO A 1 183 ? 36.609 -5.150 -7.739 1.00 96.12 183 PRO A O 1
ATOM 1381 N N . MET A 1 184 ? 34.499 -5.145 -8.507 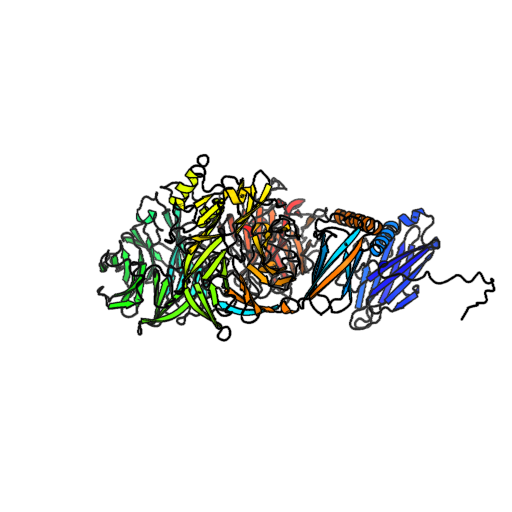1.00 96.19 184 MET A N 1
ATOM 1382 C CA . MET A 1 184 ? 33.993 -6.288 -7.733 1.00 96.19 184 MET A CA 1
ATOM 1383 C C . MET A 1 184 ? 32.870 -7.012 -8.475 1.00 96.19 184 MET A C 1
ATOM 1385 O O . MET A 1 184 ? 32.134 -6.385 -9.237 1.00 96.19 184 MET A O 1
ATOM 1389 N N . ASP A 1 185 ? 32.680 -8.299 -8.187 1.00 94.62 185 ASP A N 1
ATOM 1390 C CA . ASP A 1 185 ? 31.451 -8.992 -8.574 1.00 94.62 185 ASP A CA 1
ATOM 1391 C C . ASP A 1 185 ? 30.262 -8.321 -7.878 1.00 94.62 185 ASP A C 1
ATOM 1393 O O . ASP A 1 185 ? 30.301 -8.053 -6.674 1.00 94.62 185 ASP A O 1
ATOM 1397 N N . GLY A 1 186 ? 29.218 -8.001 -8.636 1.00 94.00 186 GLY A N 1
ATOM 1398 C CA . GLY A 1 186 ? 28.077 -7.284 -8.085 1.00 94.00 186 GLY A CA 1
ATOM 1399 C C . GLY A 1 186 ? 27.231 -6.631 -9.159 1.00 94.00 186 GLY A C 1
ATOM 1400 O O . GLY A 1 186 ? 27.001 -7.209 -10.217 1.00 94.00 186 GLY A O 1
ATOM 1401 N N . LYS A 1 187 ? 26.757 -5.421 -8.879 1.00 95.25 187 LYS A N 1
ATOM 1402 C CA . LYS A 1 187 ? 25.925 -4.611 -9.764 1.00 95.25 187 LYS A CA 1
ATOM 1403 C C . LYS A 1 187 ? 26.647 -3.342 -10.194 1.00 95.25 187 LYS A C 1
ATOM 1405 O O . LYS A 1 187 ? 27.503 -2.819 -9.475 1.00 95.25 187 LYS A O 1
ATOM 1410 N N . ALA A 1 188 ? 26.295 -2.874 -11.386 1.00 93.94 188 ALA A N 1
ATOM 1411 C CA . ALA A 1 188 ? 26.799 -1.647 -11.973 1.00 93.94 188 ALA A CA 1
ATOM 1412 C C . ALA A 1 188 ? 25.650 -0.795 -12.518 1.00 93.94 188 ALA A C 1
ATOM 1414 O O . ALA A 1 188 ? 24.750 -1.292 -13.202 1.00 93.94 188 ALA A O 1
ATOM 1415 N N . THR A 1 189 ? 25.747 0.504 -12.271 1.00 96.25 189 THR A N 1
ATOM 1416 C CA . THR A 1 189 ? 24.969 1.541 -12.947 1.00 96.25 189 THR A CA 1
ATOM 1417 C C . THR A 1 189 ? 25.932 2.407 -13.737 1.00 96.25 189 THR A C 1
ATOM 1419 O O . THR A 1 189 ? 26.979 2.780 -13.212 1.00 96.25 189 THR A O 1
ATOM 1422 N N . VAL A 1 190 ? 25.583 2.741 -14.977 1.00 95.44 190 VAL A N 1
ATOM 1423 C CA . VAL A 1 190 ? 26.340 3.644 -15.848 1.00 95.44 190 VAL A CA 1
ATOM 1424 C C . VAL A 1 190 ? 25.371 4.649 -16.452 1.00 95.44 190 VAL A C 1
ATOM 1426 O O . VAL A 1 190 ? 24.392 4.273 -17.098 1.00 95.44 190 VAL A O 1
ATOM 1429 N N . ALA A 1 191 ? 25.655 5.930 -16.256 1.00 95.88 191 ALA A N 1
ATOM 1430 C CA . ALA A 1 191 ? 24.898 7.029 -16.829 1.00 95.88 191 ALA A CA 1
ATOM 1431 C C . ALA A 1 191 ? 25.802 7.906 -17.695 1.00 95.88 191 ALA A C 1
ATOM 1433 O O . ALA A 1 191 ? 26.989 8.061 -17.406 1.00 95.88 191 ALA A O 1
ATOM 1434 N N . ILE A 1 192 ? 25.224 8.478 -18.747 1.00 95.12 192 ILE A N 1
ATOM 1435 C CA . ILE A 1 192 ? 25.882 9.400 -19.668 1.00 95.12 192 ILE A CA 1
ATOM 1436 C C . ILE A 1 192 ? 25.298 10.785 -19.437 1.00 95.12 192 ILE A C 1
ATOM 1438 O O . ILE A 1 192 ? 24.081 10.979 -19.512 1.00 95.12 192 ILE A O 1
ATOM 1442 N N . ASP A 1 193 ? 26.181 11.739 -19.199 1.00 93.88 193 ASP A N 1
ATOM 1443 C CA . ASP A 1 193 ? 25.885 13.149 -19.053 1.00 93.88 193 ASP A CA 1
ATOM 1444 C C . ASP A 1 193 ? 26.604 13.931 -20.169 1.00 93.88 193 ASP A C 1
ATOM 1446 O O . ASP A 1 193 ? 27.623 13.495 -20.717 1.00 93.88 193 ASP A O 1
ATOM 1450 N N . ASP A 1 194 ? 26.094 15.106 -20.518 1.00 90.56 194 ASP A N 1
ATOM 1451 C CA . ASP A 1 194 ? 26.869 16.047 -21.325 1.00 90.56 194 ASP A CA 1
ATOM 1452 C C . ASP A 1 194 ? 27.995 16.700 -20.501 1.00 90.56 194 ASP A C 1
ATOM 1454 O O . ASP A 1 194 ? 28.124 16.504 -19.288 1.00 90.56 194 ASP A O 1
ATOM 1458 N N . LEU A 1 195 ? 28.834 17.506 -21.156 1.00 88.19 195 LEU A N 1
ATOM 1459 C CA . LEU A 1 195 ? 29.943 18.195 -20.488 1.00 88.19 195 LEU A CA 1
ATOM 1460 C C . LEU A 1 195 ? 29.485 19.258 -19.473 1.00 88.19 195 LEU A C 1
ATOM 1462 O O . LEU A 1 195 ? 30.283 19.694 -18.645 1.00 88.19 195 LEU A O 1
ATOM 1466 N N . GLN A 1 196 ? 28.214 19.668 -19.509 1.00 82.81 196 GLN A N 1
ATOM 1467 C CA . GLN A 1 196 ? 27.602 20.567 -18.529 1.00 82.81 196 GLN A CA 1
ATOM 1468 C C . GLN A 1 196 ? 27.007 19.797 -17.336 1.00 82.81 196 GLN A C 1
ATOM 1470 O O . GLN A 1 196 ? 26.508 20.416 -16.394 1.00 82.81 196 GLN A O 1
ATOM 1475 N N . GLY A 1 197 ? 27.094 18.462 -17.344 1.00 78.56 197 GLY A N 1
ATOM 1476 C CA . GLY A 1 197 ? 26.599 17.583 -16.291 1.00 78.56 197 GLY A CA 1
ATOM 1477 C C . GLY A 1 197 ? 25.108 17.257 -16.392 1.00 78.56 197 GLY A C 1
ATOM 1478 O O . GLY A 1 197 ? 24.559 16.712 -15.438 1.00 78.56 197 GLY A O 1
ATOM 1479 N N . ARG A 1 198 ? 24.437 17.571 -17.510 1.00 83.88 198 ARG A N 1
ATOM 1480 C CA . ARG A 1 198 ? 23.022 17.225 -17.718 1.00 83.88 198 ARG A CA 1
ATOM 1481 C C . ARG A 1 198 ? 22.896 15.768 -18.156 1.00 83.88 198 ARG A C 1
ATOM 1483 O O . ARG A 1 198 ? 23.573 15.347 -19.092 1.00 83.88 198 ARG A O 1
ATOM 1490 N N . ARG A 1 199 ? 21.980 15.021 -17.530 1.00 91.12 199 ARG A N 1
ATOM 1491 C CA . ARG A 1 199 ? 21.689 13.618 -17.875 1.00 91.12 199 ARG A CA 1
ATOM 1492 C C . ARG A 1 199 ? 21.183 13.483 -19.312 1.00 91.12 199 ARG A C 1
ATOM 1494 O O . ARG A 1 199 ? 20.146 14.051 -19.654 1.00 91.12 199 ARG A O 1
ATOM 1501 N N . ILE A 1 200 ? 21.878 12.662 -20.097 1.00 91.94 200 ILE A N 1
ATOM 1502 C CA . ILE A 1 200 ? 21.511 12.285 -21.468 1.00 91.94 200 ILE A CA 1
ATOM 1503 C C . ILE A 1 200 ? 20.864 10.903 -21.493 1.00 91.94 200 ILE A C 1
ATOM 1505 O O . ILE A 1 200 ? 19.776 10.745 -22.042 1.00 91.94 200 ILE A O 1
ATOM 1509 N N . ARG A 1 201 ? 21.518 9.908 -20.883 1.00 90.25 201 ARG A N 1
ATOM 1510 C CA . ARG A 1 201 ? 21.072 8.512 -20.928 1.00 90.25 201 ARG A CA 1
ATOM 1511 C C . ARG A 1 201 ? 21.374 7.783 -19.629 1.00 90.25 201 ARG A C 1
ATOM 1513 O O . ARG A 1 201 ? 22.500 7.826 -19.133 1.00 90.25 201 ARG A O 1
ATOM 1520 N N . ASN A 1 202 ? 20.402 7.041 -19.119 1.00 90.50 202 ASN A N 1
ATOM 1521 C CA . ASN A 1 202 ? 20.634 5.991 -18.132 1.00 90.50 202 ASN A CA 1
ATOM 1522 C C . ASN A 1 202 ? 20.980 4.693 -18.877 1.00 90.50 202 ASN A C 1
ATOM 1524 O O . ASN A 1 202 ? 20.095 3.933 -19.260 1.00 90.50 202 ASN A O 1
ATOM 1528 N N . LEU A 1 203 ? 22.266 4.476 -19.172 1.00 88.88 203 LEU A N 1
ATOM 1529 C CA . LEU A 1 203 ? 22.698 3.394 -20.067 1.00 88.88 203 LEU A CA 1
ATOM 1530 C C . LEU A 1 203 ? 22.557 2.009 -19.425 1.00 88.88 203 LEU A C 1
ATOM 1532 O O . LEU A 1 203 ? 22.143 1.059 -20.083 1.00 88.88 203 LEU A O 1
ATOM 1536 N N . LEU A 1 204 ? 22.919 1.900 -18.149 1.00 90.31 204 LEU A N 1
ATOM 1537 C CA . LEU A 1 204 ? 22.811 0.680 -17.360 1.00 90.31 204 LEU A CA 1
ATOM 1538 C C . LEU A 1 204 ? 22.336 1.047 -15.959 1.00 90.31 204 LEU A C 1
ATOM 1540 O O . LEU A 1 204 ? 22.895 1.962 -15.364 1.00 90.31 204 LEU A O 1
ATOM 1544 N N . SER A 1 205 ? 21.352 0.334 -15.421 1.00 92.88 205 SER A N 1
ATOM 1545 C CA . SER A 1 205 ? 20.821 0.583 -14.076 1.00 92.88 205 SER A CA 1
ATOM 1546 C C . SER A 1 205 ? 20.827 -0.711 -13.269 1.00 92.88 205 SER A C 1
ATOM 1548 O O . SER A 1 205 ? 20.099 -1.637 -13.609 1.00 92.88 205 SER A O 1
ATOM 1550 N N . GLY A 1 206 ? 21.658 -0.791 -12.224 1.00 88.75 206 GLY A N 1
ATOM 1551 C CA . GLY A 1 206 ? 21.641 -1.875 -11.232 1.00 88.75 206 GLY A CA 1
ATOM 1552 C C . GLY A 1 206 ? 21.848 -3.286 -11.797 1.00 88.75 206 GLY A C 1
ATOM 1553 O O . GLY A 1 206 ? 21.364 -4.259 -11.219 1.00 88.75 206 GLY A O 1
ATOM 1554 N N . ALA A 1 207 ? 22.532 -3.432 -12.934 1.00 86.56 207 ALA A N 1
ATOM 1555 C CA . ALA A 1 207 ? 22.648 -4.719 -13.616 1.00 86.56 207 ALA A CA 1
ATOM 1556 C C . ALA A 1 207 ? 23.855 -5.520 -13.118 1.00 86.56 207 ALA A C 1
ATOM 1558 O O . ALA A 1 207 ? 24.930 -4.960 -12.897 1.00 86.56 207 ALA A O 1
ATOM 1559 N N . ALA A 1 208 ? 23.701 -6.841 -12.998 1.00 88.06 208 ALA A N 1
ATOM 1560 C CA . ALA A 1 208 ? 24.770 -7.725 -12.541 1.00 88.06 208 ALA A CA 1
ATOM 1561 C C . ALA A 1 208 ? 25.967 -7.733 -13.511 1.00 88.06 208 ALA A C 1
ATOM 1563 O O . ALA A 1 208 ? 25.785 -7.860 -14.726 1.00 88.06 208 ALA A O 1
ATOM 1564 N N . ARG A 1 209 ? 27.188 -7.607 -12.985 1.00 87.69 209 ARG A N 1
ATOM 1565 C CA . ARG A 1 209 ? 28.456 -7.626 -13.728 1.00 87.69 209 ARG A CA 1
ATOM 1566 C C . ARG A 1 209 ? 29.526 -8.371 -12.933 1.00 87.69 209 ARG A C 1
ATOM 1568 O O . ARG A 1 209 ? 29.624 -8.215 -11.715 1.00 87.69 209 ARG A O 1
ATOM 1575 N N . GLY A 1 210 ? 30.318 -9.172 -13.641 1.00 88.25 210 GLY A N 1
ATOM 1576 C CA . GLY A 1 210 ? 31.507 -9.807 -13.077 1.00 88.25 210 GLY A CA 1
ATOM 1577 C C . GLY A 1 210 ? 32.651 -8.805 -12.946 1.00 88.25 210 GLY A C 1
ATOM 1578 O O . GLY A 1 210 ? 32.730 -7.846 -13.714 1.00 88.25 210 GLY A O 1
ATOM 1579 N N . LYS A 1 211 ? 33.535 -9.022 -11.976 1.00 95.44 211 LYS A N 1
ATOM 1580 C CA . LYS A 1 211 ? 34.752 -8.234 -11.783 1.00 95.44 211 LYS A CA 1
ATOM 1581 C C . LYS A 1 211 ? 35.623 -8.232 -13.046 1.00 95.44 211 LYS A C 1
ATOM 1583 O O . LYS A 1 211 ? 35.768 -9.259 -13.706 1.00 95.44 211 LYS A O 1
ATOM 1588 N N . GLY A 1 212 ? 36.271 -7.103 -13.318 1.00 95.44 212 GLY A N 1
ATOM 1589 C CA . GLY A 1 212 ? 37.205 -6.928 -14.430 1.00 95.44 212 GLY A CA 1
ATOM 1590 C C . GLY A 1 212 ? 36.669 -6.004 -15.527 1.00 95.44 212 GLY A C 1
ATOM 1591 O O . GLY A 1 212 ? 35.663 -5.320 -15.319 1.00 95.44 212 GLY A O 1
ATOM 1592 N N . PRO A 1 213 ? 37.309 -5.984 -16.705 1.00 94.75 213 PRO A N 1
ATOM 1593 C CA . PRO A 1 213 ? 36.969 -5.058 -17.778 1.00 94.75 213 PRO A CA 1
ATOM 1594 C C . PRO A 1 213 ? 35.585 -5.355 -18.364 1.00 94.75 213 PRO A C 1
ATOM 1596 O O . PRO A 1 213 ? 35.248 -6.505 -18.645 1.00 94.75 213 PRO A O 1
ATOM 1599 N N . GLN A 1 214 ? 34.789 -4.306 -18.565 1.00 91.69 214 GLN A N 1
ATOM 1600 C CA . GLN A 1 214 ? 33.438 -4.359 -19.119 1.00 91.69 214 GLN A CA 1
ATOM 1601 C C . GLN A 1 214 ? 33.298 -3.382 -20.287 1.00 91.69 214 GLN A C 1
ATOM 1603 O O . GLN A 1 214 ? 33.826 -2.273 -20.230 1.00 91.69 214 GLN A O 1
ATOM 1608 N N . THR A 1 215 ? 32.499 -3.761 -21.287 1.00 89.56 215 THR A N 1
ATOM 1609 C CA . THR A 1 215 ? 32.114 -2.893 -22.410 1.00 89.56 215 THR A CA 1
ATOM 1610 C C . THR A 1 215 ? 30.594 -2.820 -22.507 1.00 89.56 215 THR A C 1
ATOM 1612 O O . THR A 1 215 ? 29.911 -3.847 -22.556 1.00 89.56 215 THR A O 1
ATOM 1615 N N . LEU A 1 216 ? 30.048 -1.606 -22.563 1.00 87.56 216 LEU A N 1
ATOM 1616 C CA . LEU A 1 216 ? 28.639 -1.343 -22.866 1.00 87.56 216 LEU A CA 1
ATOM 1617 C C . LEU A 1 216 ? 28.518 -0.614 -24.195 1.00 87.56 216 LEU A C 1
ATOM 1619 O O . LEU A 1 216 ? 29.387 0.171 -24.557 1.00 87.56 216 LEU A O 1
ATOM 1623 N N . TYR A 1 217 ? 27.409 -0.834 -24.894 1.00 83.81 217 TYR A N 1
ATOM 1624 C CA . TYR A 1 217 ? 27.126 -0.150 -26.149 1.00 83.81 217 TYR A CA 1
ATOM 1625 C C . TYR A 1 217 ? 25.938 0.785 -25.981 1.00 83.81 217 TYR A C 1
ATOM 1627 O O . TYR A 1 217 ? 24.853 0.354 -25.591 1.00 83.81 217 TYR A O 1
ATOM 1635 N N . TRP A 1 218 ? 26.145 2.055 -26.298 1.00 85.94 218 TRP A N 1
ATOM 1636 C CA . TRP A 1 218 ? 25.103 3.063 -26.356 1.00 85.94 218 TRP A CA 1
ATOM 1637 C C . TRP A 1 218 ? 24.504 3.121 -27.765 1.00 85.94 218 TRP A C 1
ATOM 1639 O O . TRP A 1 218 ? 25.222 3.108 -28.765 1.00 85.94 218 TRP A O 1
ATOM 1649 N N . ASP A 1 219 ? 23.175 3.174 -27.841 1.00 76.06 219 ASP A N 1
ATOM 1650 C CA . ASP A 1 219 ? 22.410 3.229 -29.087 1.00 76.06 219 ASP A CA 1
ATOM 1651 C C . ASP A 1 219 ? 22.364 4.625 -29.725 1.00 76.06 219 ASP A C 1
ATOM 1653 O O . ASP A 1 219 ? 21.699 4.794 -30.744 1.00 76.06 219 ASP A O 1
ATOM 1657 N N . GLY A 1 220 ? 23.064 5.610 -29.150 1.00 83.44 220 GLY A N 1
ATOM 1658 C CA . GLY A 1 220 ? 23.099 6.989 -29.643 1.00 83.44 220 GLY A CA 1
ATOM 1659 C C . GLY A 1 220 ? 21.800 7.757 -29.404 1.00 83.44 220 GLY A C 1
ATOM 1660 O O . GLY A 1 220 ? 21.594 8.803 -30.020 1.00 83.44 220 GLY A O 1
ATOM 1661 N N . LEU A 1 221 ? 20.923 7.240 -28.536 1.00 85.50 221 LEU A N 1
ATOM 1662 C CA . LEU A 1 221 ? 19.661 7.872 -28.174 1.00 85.50 221 LEU A CA 1
ATOM 1663 C C . LEU A 1 221 ? 19.687 8.382 -26.729 1.00 85.50 221 LEU A C 1
ATOM 1665 O O . LEU A 1 221 ? 20.342 7.800 -25.863 1.00 85.50 221 LEU A O 1
ATOM 1669 N N . ASP A 1 222 ? 18.953 9.447 -26.442 1.00 89.00 222 ASP A N 1
ATOM 1670 C CA . ASP A 1 222 ? 18.681 9.872 -25.068 1.00 89.00 222 ASP A CA 1
ATOM 1671 C C . ASP A 1 222 ? 17.588 9.000 -24.405 1.00 89.00 222 ASP A C 1
ATOM 1673 O O . ASP A 1 222 ? 17.115 8.010 -24.973 1.00 89.00 222 ASP A O 1
ATOM 1677 N N . ASP A 1 223 ? 17.203 9.308 -23.164 1.00 85.00 223 ASP A N 1
ATOM 1678 C CA . ASP A 1 223 ? 16.131 8.586 -22.450 1.00 85.00 223 ASP A CA 1
ATOM 1679 C C . ASP A 1 223 ? 14.735 8.728 -23.112 1.00 85.00 223 ASP A C 1
ATOM 1681 O O . ASP A 1 223 ? 13.854 7.891 -22.879 1.00 85.00 223 ASP A O 1
ATOM 1685 N N . ASP A 1 224 ? 14.521 9.750 -23.949 1.00 82.69 224 ASP A N 1
ATOM 1686 C CA . ASP A 1 224 ? 13.287 9.981 -24.714 1.00 82.69 224 ASP A CA 1
ATOM 1687 C C . ASP A 1 224 ? 13.262 9.175 -26.033 1.00 82.69 224 ASP A C 1
ATOM 1689 O O . ASP A 1 224 ? 12.223 9.069 -26.685 1.00 82.69 224 ASP A O 1
ATOM 1693 N N . GLY A 1 225 ? 14.378 8.531 -26.395 1.00 81.69 225 GLY A N 1
ATOM 1694 C CA . GLY A 1 225 ? 14.525 7.793 -27.650 1.00 81.69 225 GLY A CA 1
ATOM 1695 C C . GLY A 1 225 ? 14.865 8.692 -28.841 1.00 81.69 225 GLY A C 1
ATOM 1696 O O . GLY A 1 225 ? 14.762 8.249 -29.989 1.00 81.69 225 GLY A O 1
ATOM 1697 N N . GLU A 1 226 ? 15.272 9.934 -28.579 1.00 85.56 226 GLU A N 1
ATOM 1698 C CA . GLU A 1 226 ? 15.706 10.895 -29.586 1.00 85.56 226 GLU A CA 1
ATOM 1699 C C . GLU A 1 226 ? 17.211 10.799 -29.833 1.00 85.56 226 GLU A C 1
ATOM 1701 O O . GLU A 1 226 ? 17.984 10.438 -28.948 1.00 85.56 226 GLU A O 1
ATOM 1706 N N . LEU A 1 227 ? 17.639 11.109 -31.060 1.00 79.31 227 LEU A N 1
ATOM 1707 C CA . LEU A 1 227 ? 19.056 11.087 -31.427 1.00 79.31 227 LEU A CA 1
ATOM 1708 C C . LEU A 1 227 ? 19.825 12.185 -30.694 1.00 79.31 227 LEU A C 1
ATOM 1710 O O . LEU A 1 227 ? 19.407 13.343 -30.667 1.00 79.31 227 LEU A O 1
ATOM 1714 N N . VAL A 1 228 ? 20.992 11.828 -30.165 1.00 88.81 228 VAL A N 1
ATOM 1715 C CA . VAL A 1 228 ? 21.908 12.804 -29.568 1.00 88.81 228 VAL A CA 1
ATOM 1716 C C . VAL A 1 228 ? 22.736 13.541 -30.620 1.00 88.81 228 VAL A C 1
ATOM 1718 O O . VAL A 1 228 ? 22.725 13.215 -31.806 1.00 88.81 228 VAL A O 1
ATOM 1721 N N . GLN A 1 229 ? 23.479 14.556 -30.181 1.00 88.25 229 GLN A N 1
ATOM 1722 C CA . GLN A 1 229 ? 24.391 15.308 -31.040 1.00 88.25 229 GLN A CA 1
ATOM 1723 C C . GLN A 1 229 ? 25.770 14.638 -31.116 1.00 88.25 229 GLN A C 1
ATOM 1725 O O . GLN A 1 229 ? 26.198 13.932 -30.208 1.00 88.25 229 GLN A O 1
ATOM 1730 N N . ALA A 1 230 ? 26.499 14.863 -32.211 1.00 87.12 230 ALA A N 1
ATOM 1731 C CA . ALA A 1 230 ? 27.886 14.416 -32.299 1.00 87.12 230 ALA A CA 1
ATOM 1732 C C . ALA A 1 230 ? 28.745 15.288 -31.374 1.00 87.12 230 ALA A C 1
ATOM 1734 O O . ALA A 1 230 ? 28.617 16.513 -31.380 1.00 87.12 230 ALA A O 1
ATOM 1735 N N . GLY A 1 231 ? 29.633 14.678 -30.593 1.00 91.50 231 GLY A N 1
ATOM 1736 C CA . GLY A 1 231 ? 30.383 15.413 -29.580 1.00 91.50 231 GLY A CA 1
ATOM 1737 C C . GLY A 1 231 ? 31.014 14.527 -28.519 1.00 91.50 231 GLY A C 1
ATOM 1738 O O . GLY A 1 231 ? 30.996 13.301 -28.614 1.00 91.50 231 GLY A O 1
ATOM 1739 N N . GLU A 1 232 ? 31.612 15.171 -27.524 1.00 95.44 232 GLU A N 1
ATOM 1740 C CA . GLU A 1 232 ? 32.161 14.508 -26.345 1.00 95.44 232 GLU A CA 1
ATOM 1741 C C . GLU A 1 232 ? 31.136 14.519 -25.207 1.00 95.44 232 GLU A C 1
ATOM 1743 O O . GLU A 1 232 ? 30.475 15.527 -24.954 1.00 95.44 232 GLU A O 1
ATOM 1748 N N . TYR A 1 233 ? 31.022 13.384 -24.529 1.00 96.06 233 TYR A N 1
ATOM 1749 C CA . TYR A 1 233 ? 30.128 13.140 -23.407 1.00 96.06 233 TYR A CA 1
ATOM 1750 C C . TYR A 1 233 ? 30.924 12.573 -22.236 1.00 96.06 233 TYR A C 1
ATOM 1752 O O . TYR A 1 233 ? 31.974 11.954 -22.422 1.00 96.06 233 TYR A O 1
ATOM 1760 N N . ARG A 1 234 ? 30.409 12.748 -21.020 1.00 96.00 234 ARG A N 1
ATOM 1761 C CA . ARG A 1 234 ? 30.967 12.155 -19.806 1.00 96.00 234 ARG A CA 1
ATOM 1762 C C . ARG A 1 234 ? 30.104 10.976 -19.389 1.00 96.00 234 ARG A C 1
ATOM 1764 O O . ARG A 1 234 ? 28.884 11.075 -19.389 1.00 96.00 234 ARG A O 1
ATOM 1771 N N . TRP A 1 235 ? 30.720 9.882 -18.969 1.00 96.31 235 TRP A N 1
ATOM 1772 C CA . TRP A 1 235 ? 30.012 8.803 -18.292 1.00 96.31 235 TRP A CA 1
ATOM 1773 C C . TRP A 1 235 ? 30.422 8.743 -16.820 1.00 96.31 235 TRP A C 1
ATOM 1775 O O . TRP A 1 235 ? 31.562 9.039 -16.458 1.00 96.31 235 TRP A O 1
ATOM 1785 N N . ARG A 1 236 ? 29.470 8.388 -15.957 1.00 95.81 236 ARG A N 1
ATOM 1786 C CA . ARG A 1 236 ? 29.664 8.136 -14.523 1.00 95.81 236 ARG A CA 1
ATOM 1787 C C . ARG A 1 236 ? 29.083 6.779 -14.174 1.00 95.81 236 ARG A C 1
ATOM 1789 O O . ARG A 1 236 ? 28.057 6.389 -14.731 1.00 95.81 236 ARG A O 1
ATOM 1796 N N . SER A 1 237 ? 29.694 6.097 -13.218 1.00 95.88 237 SER A N 1
ATOM 1797 C CA . SER A 1 237 ? 29.228 4.799 -12.754 1.00 95.88 237 SER A CA 1
ATOM 1798 C C . SER A 1 237 ? 29.261 4.648 -11.239 1.00 95.88 237 SER A C 1
ATOM 1800 O O . SER A 1 237 ? 30.015 5.320 -10.527 1.00 95.88 237 SER A O 1
ATOM 1802 N N . LEU A 1 238 ? 28.419 3.736 -10.757 1.00 97.12 238 LEU A N 1
ATOM 1803 C CA . LEU A 1 238 ? 28.385 3.261 -9.379 1.00 97.12 238 LEU A CA 1
ATOM 1804 C C . LEU A 1 238 ? 28.419 1.731 -9.393 1.00 97.12 238 LEU A C 1
ATOM 1806 O O . LEU A 1 238 ? 27.677 1.100 -10.146 1.00 97.12 238 LEU A O 1
ATOM 1810 N N . HIS A 1 239 ? 29.270 1.153 -8.553 1.00 97.19 239 HIS A N 1
ATOM 1811 C CA . HIS A 1 239 ? 29.514 -0.282 -8.440 1.00 97.19 239 HIS A CA 1
ATOM 1812 C C . HIS A 1 239 ? 29.322 -0.704 -6.988 1.00 97.19 239 HIS A C 1
ATOM 1814 O O . HIS A 1 239 ? 29.830 -0.030 -6.096 1.00 97.19 239 HIS A O 1
ATOM 1820 N N . HIS A 1 240 ? 28.617 -1.801 -6.737 1.00 96.62 240 HIS A N 1
ATOM 1821 C CA . HIS A 1 240 ? 28.393 -2.324 -5.385 1.00 96.62 240 HIS A CA 1
ATOM 1822 C C . HIS A 1 240 ? 28.089 -3.831 -5.448 1.00 96.62 240 HIS A C 1
ATOM 1824 O O . HIS A 1 240 ? 27.659 -4.312 -6.496 1.00 96.62 240 HIS A O 1
ATOM 1830 N N . PRO A 1 241 ? 28.243 -4.604 -4.359 1.00 95.38 241 PRO A N 1
ATOM 1831 C CA . PRO A 1 241 ? 27.980 -6.053 -4.351 1.00 95.38 241 PRO A CA 1
ATOM 1832 C C . PRO A 1 241 ? 26.494 -6.455 -4.509 1.00 95.38 241 PRO A C 1
ATOM 1834 O O . PRO A 1 241 ? 26.175 -7.640 -4.484 1.00 95.38 241 PRO A O 1
ATOM 1837 N N . GLY A 1 242 ? 25.576 -5.495 -4.666 1.00 94.00 242 GLY A N 1
ATOM 1838 C CA . GLY A 1 242 ? 24.122 -5.697 -4.603 1.00 94.00 242 GLY A CA 1
ATOM 1839 C C . GLY A 1 242 ? 23.537 -5.356 -3.229 1.00 94.00 242 GLY A C 1
ATOM 1840 O O . GLY A 1 242 ? 24.161 -5.632 -2.202 1.00 94.00 242 GLY A O 1
ATOM 1841 N N . LEU A 1 243 ? 22.351 -4.737 -3.204 1.00 94.94 243 LEU A N 1
ATOM 1842 C CA . LEU A 1 243 ? 21.636 -4.492 -1.950 1.00 94.94 243 LEU A CA 1
ATOM 1843 C C . LEU A 1 243 ? 21.077 -5.801 -1.400 1.00 94.94 243 LEU A C 1
ATOM 1845 O O . LEU A 1 243 ? 20.374 -6.534 -2.093 1.00 94.94 243 LEU A O 1
ATOM 1849 N N . ARG A 1 244 ? 21.376 -6.086 -0.131 1.00 95.19 244 ARG A N 1
ATOM 1850 C CA . ARG A 1 244 ? 20.884 -7.283 0.561 1.00 95.19 244 ARG A CA 1
ATOM 1851 C C . ARG A 1 244 ? 20.136 -6.879 1.833 1.00 95.19 244 ARG A C 1
ATOM 1853 O O . ARG A 1 244 ? 20.790 -6.631 2.847 1.00 95.19 244 ARG A O 1
ATOM 1860 N N . PRO A 1 245 ? 18.794 -6.788 1.794 1.00 96.19 245 PRO A N 1
ATOM 1861 C CA . PRO A 1 245 ? 18.001 -6.574 2.997 1.00 96.19 245 PRO A CA 1
ATOM 1862 C C . PRO A 1 245 ? 18.042 -7.819 3.901 1.00 96.19 245 PRO A C 1
ATOM 1864 O O . PRO A 1 245 ? 17.664 -8.920 3.505 1.00 96.19 245 PRO A O 1
ATOM 1867 N N . GLU A 1 246 ? 18.493 -7.650 5.136 1.00 97.00 246 GLU A N 1
ATOM 1868 C CA . GLU A 1 246 ? 18.438 -8.638 6.212 1.00 97.00 246 GLU A CA 1
ATOM 1869 C C . GLU A 1 246 ? 17.192 -8.364 7.052 1.00 97.00 246 GLU A C 1
ATOM 1871 O O . GLU A 1 246 ? 17.090 -7.317 7.689 1.00 97.00 246 GLU A O 1
ATOM 1876 N N . TYR A 1 247 ? 16.233 -9.288 7.046 1.00 95.19 247 TYR A N 1
ATOM 1877 C CA . TYR A 1 247 ? 15.050 -9.177 7.892 1.00 95.19 247 TYR A CA 1
ATOM 1878 C C . TYR A 1 247 ? 15.412 -9.391 9.368 1.00 95.19 247 TYR A C 1
ATOM 1880 O O . TYR A 1 247 ? 15.944 -10.441 9.726 1.00 95.19 247 TYR A O 1
ATOM 1888 N N . LEU A 1 248 ? 15.063 -8.428 10.226 1.00 95.12 248 LEU A N 1
ATOM 1889 C CA . LEU A 1 248 ? 15.306 -8.513 11.668 1.00 95.12 248 LEU A CA 1
ATOM 1890 C C . LEU A 1 248 ? 14.058 -9.002 12.410 1.00 95.12 248 LEU A C 1
ATOM 1892 O O . LEU A 1 248 ? 14.083 -10.033 13.084 1.00 95.12 248 LEU A O 1
ATOM 1896 N N . MET A 1 249 ? 12.946 -8.275 12.275 1.00 93.25 249 MET A N 1
ATOM 1897 C CA . MET A 1 249 ? 11.668 -8.608 12.910 1.00 93.25 249 MET A CA 1
ATOM 1898 C C . MET A 1 249 ? 10.500 -7.795 12.327 1.00 93.25 249 MET A C 1
ATOM 1900 O O . MET A 1 249 ? 10.699 -6.875 11.533 1.00 93.25 249 MET A O 1
ATOM 1904 N N . SER A 1 250 ? 9.283 -8.125 12.766 1.00 91.81 250 SER A N 1
ATOM 1905 C CA . SER A 1 250 ? 8.057 -7.375 12.493 1.00 91.81 250 SER A CA 1
ATOM 1906 C C . SER A 1 250 ? 7.389 -7.000 13.810 1.00 91.81 250 SER A C 1
ATOM 1908 O O . SER A 1 250 ? 7.549 -7.707 14.805 1.00 91.81 250 SER A O 1
ATOM 1910 N N . PHE A 1 251 ? 6.642 -5.902 13.820 1.00 92.75 251 PHE A N 1
ATOM 1911 C CA . PHE A 1 251 ? 5.821 -5.506 14.960 1.00 92.75 251 PHE A CA 1
ATOM 1912 C C . PHE A 1 251 ? 4.497 -4.882 14.506 1.00 92.75 251 PHE A C 1
ATOM 1914 O O . PHE A 1 251 ? 4.355 -4.453 13.360 1.00 92.75 251 PHE A O 1
ATOM 1921 N N . CYS A 1 252 ? 3.517 -4.838 15.415 1.00 91.38 252 CYS A N 1
ATOM 1922 C CA . CYS A 1 252 ? 2.126 -4.462 15.120 1.00 91.38 252 CYS A CA 1
ATOM 1923 C C . CYS A 1 252 ? 1.431 -5.382 14.098 1.00 91.38 252 CYS A C 1
ATOM 1925 O O . CYS A 1 252 ? 0.739 -4.929 13.191 1.00 91.38 252 CYS A O 1
ATOM 1927 N N . ASN A 1 253 ? 1.643 -6.685 14.260 1.00 89.56 253 ASN A N 1
ATOM 1928 C CA . ASN A 1 253 ? 1.033 -7.768 13.487 1.00 89.56 253 ASN A CA 1
ATOM 1929 C C . ASN A 1 253 ? 0.543 -8.906 14.411 1.00 89.56 253 ASN A C 1
ATOM 1931 O O . ASN A 1 253 ? 0.562 -10.070 14.039 1.00 89.56 253 ASN A O 1
ATOM 1935 N N . GLY A 1 254 ? 0.204 -8.608 15.668 1.00 89.62 254 GLY A N 1
ATOM 1936 C CA . GLY A 1 254 ? -0.233 -9.605 16.655 1.00 89.62 254 GLY A CA 1
ATOM 1937 C C . GLY A 1 254 ? 0.866 -10.531 17.187 1.00 89.62 254 GLY A C 1
ATOM 1938 O O . GLY A 1 254 ? 0.559 -11.509 17.870 1.00 89.62 254 GLY A O 1
ATOM 1939 N N . ASN A 1 255 ? 2.140 -10.226 16.915 1.00 87.38 255 ASN A N 1
ATOM 1940 C CA . ASN A 1 255 ? 3.274 -11.146 17.082 1.00 87.38 255 ASN A CA 1
ATOM 1941 C C . ASN A 1 255 ? 3.110 -12.426 16.244 1.00 87.38 255 ASN A C 1
ATOM 1943 O O . ASN A 1 255 ? 3.608 -13.484 16.627 1.00 87.38 255 ASN A O 1
ATOM 1947 N N . GLU A 1 256 ? 2.382 -12.329 15.132 1.00 85.25 256 GLU A N 1
ATOM 1948 C CA . GLU A 1 256 ? 2.240 -13.408 14.164 1.00 85.25 256 GLU A CA 1
ATOM 1949 C C . GLU A 1 256 ? 3.462 -13.466 13.232 1.00 85.25 256 GLU A C 1
ATOM 1951 O O . GLU A 1 256 ? 4.388 -12.647 13.303 1.00 85.25 256 GLU A O 1
ATOM 1956 N N . THR A 1 257 ? 3.492 -14.465 12.352 1.00 71.81 257 THR A N 1
ATOM 1957 C CA . THR A 1 257 ? 4.541 -14.593 11.331 1.00 71.81 257 THR A CA 1
ATOM 1958 C C . THR A 1 257 ? 4.439 -13.489 10.262 1.00 71.81 257 THR A C 1
ATOM 1960 O O . THR A 1 257 ? 3.571 -12.620 10.307 1.00 71.81 257 THR A O 1
ATOM 1963 N N . PHE A 1 258 ? 5.360 -13.486 9.294 1.00 64.62 258 PHE A N 1
ATOM 1964 C CA . PHE A 1 258 ? 5.626 -12.340 8.408 1.00 64.62 258 PHE A CA 1
ATOM 1965 C C . PHE A 1 258 ? 4.430 -11.835 7.591 1.00 64.62 258 PHE A C 1
ATOM 1967 O O . PHE A 1 258 ? 4.370 -10.649 7.259 1.00 64.62 258 PHE A O 1
ATOM 1974 N N . THR A 1 259 ? 3.509 -12.726 7.230 1.00 65.75 259 THR A N 1
ATOM 1975 C CA . THR A 1 259 ? 2.422 -12.442 6.282 1.00 65.75 259 THR A CA 1
ATOM 1976 C C . THR A 1 259 ? 1.041 -12.681 6.849 1.00 65.75 259 THR A C 1
ATOM 1978 O O . THR A 1 259 ? 0.064 -12.465 6.136 1.00 65.75 259 THR A O 1
ATOM 1981 N N . GLN A 1 260 ? 0.956 -13.080 8.119 1.00 81.69 260 GLN A N 1
ATOM 1982 C CA . GLN A 1 260 ? -0.305 -13.308 8.797 1.00 81.69 260 GLN A CA 1
ATOM 1983 C C . GLN A 1 260 ? -0.795 -11.988 9.416 1.00 81.69 260 GLN A C 1
ATOM 1985 O O . GLN A 1 260 ? -0.234 -11.532 10.413 1.00 81.69 260 GLN A O 1
ATOM 1990 N N . PRO A 1 261 ? -1.833 -11.351 8.849 1.00 84.38 261 PRO A N 1
ATOM 1991 C CA . PRO A 1 261 ? -2.419 -10.154 9.429 1.00 84.38 261 PRO A CA 1
ATOM 1992 C C . PRO A 1 261 ? -3.165 -10.493 10.728 1.00 84.38 261 PRO A C 1
ATOM 1994 O O . PRO A 1 261 ? -3.831 -11.527 10.833 1.00 84.38 261 PRO A O 1
ATOM 1997 N N . PHE A 1 262 ? -3.105 -9.580 11.696 1.00 91.06 262 PHE A N 1
ATOM 1998 C CA . PHE A 1 262 ? -3.830 -9.636 12.961 1.00 91.06 262 PHE A CA 1
ATOM 1999 C C . PHE A 1 262 ? -4.827 -8.476 13.035 1.00 91.06 262 PHE A C 1
ATOM 2001 O O . PHE A 1 262 ? -4.571 -7.414 13.613 1.00 91.06 262 PHE A O 1
ATOM 2008 N N . GLY A 1 263 ? -5.991 -8.690 12.427 1.00 91.62 263 GLY A N 1
ATOM 2009 C CA . GLY A 1 263 ? -7.085 -7.727 12.425 1.00 91.62 263 GLY A CA 1
ATOM 2010 C C . GLY A 1 263 ? -7.112 -6.794 11.222 1.00 91.62 263 GLY A C 1
ATOM 2011 O O . GLY A 1 263 ? -6.482 -7.047 10.193 1.00 91.62 263 GLY A O 1
ATOM 2012 N N . SER A 1 264 ? -7.909 -5.734 11.365 1.00 91.31 264 SER A N 1
ATOM 2013 C CA . SER A 1 264 ? -8.238 -4.814 10.281 1.00 91.31 264 SER A CA 1
ATOM 2014 C C . SER A 1 264 ? -7.186 -3.723 10.109 1.00 91.31 264 SER A C 1
ATOM 2016 O O . SER A 1 264 ? -6.762 -3.078 11.077 1.00 91.31 264 SER A O 1
ATOM 2018 N N . ASN A 1 265 ? -6.816 -3.452 8.858 1.00 88.50 265 ASN A N 1
ATOM 2019 C CA . ASN A 1 265 ? -5.978 -2.302 8.526 1.00 88.50 265 ASN A CA 1
ATOM 2020 C C . ASN A 1 265 ? -6.776 -0.984 8.435 1.00 88.50 265 ASN A C 1
ATOM 2022 O O . ASN A 1 265 ? -6.204 0.091 8.571 1.00 88.50 265 ASN A O 1
ATOM 2026 N N . HIS A 1 266 ? -8.103 -1.031 8.325 1.00 88.06 266 HIS A N 1
ATOM 2027 C CA . HIS A 1 266 ? -8.949 0.164 8.185 1.00 88.06 266 HIS A CA 1
ATOM 2028 C C . HIS A 1 266 ? -9.617 0.614 9.481 1.00 88.06 266 HIS A C 1
ATOM 2030 O O . HIS A 1 266 ? -9.816 1.804 9.705 1.00 88.06 266 HIS A O 1
ATOM 2036 N N . GLN A 1 267 ? -9.944 -0.324 10.362 1.00 88.56 267 GLN A N 1
ATOM 2037 C CA . GLN A 1 267 ? -10.616 -0.043 11.623 1.00 88.56 267 GLN A CA 1
ATOM 2038 C C . GLN A 1 267 ? -9.922 -0.757 12.784 1.00 88.56 267 GLN A C 1
ATOM 2040 O O . GLN A 1 267 ? -8.897 -1.420 12.619 1.00 88.56 267 GLN A O 1
ATOM 2045 N N . HIS A 1 268 ? -10.420 -0.534 13.993 1.00 89.94 268 HIS A N 1
ATOM 2046 C CA . HIS A 1 268 ? -9.966 -1.186 15.217 1.00 89.94 268 HIS A CA 1
ATOM 2047 C C . HIS A 1 268 ? -11.073 -2.102 15.743 1.00 89.94 268 HIS A C 1
ATOM 2049 O O . HIS A 1 268 ? -12.243 -1.953 15.384 1.00 89.94 268 HIS A O 1
ATOM 2055 N N . PHE A 1 269 ? -10.714 -3.055 16.598 1.00 93.81 269 PHE A N 1
ATOM 2056 C CA . PHE A 1 269 ? -11.703 -3.951 17.181 1.00 93.81 269 PHE A CA 1
ATOM 2057 C C . PHE A 1 269 ? -12.644 -3.186 18.114 1.00 93.81 269 PHE A C 1
ATOM 2059 O O . PHE A 1 269 ? -12.208 -2.496 19.032 1.00 93.81 269 PHE A O 1
ATOM 2066 N N . VAL A 1 270 ? -13.947 -3.336 17.892 1.00 94.94 270 VAL A N 1
ATOM 2067 C CA . VAL A 1 270 ? -15.010 -2.717 18.699 1.00 94.94 270 VAL A CA 1
ATOM 2068 C C . VAL A 1 270 ? -15.951 -3.743 19.321 1.00 94.94 270 VAL A C 1
ATOM 2070 O O . VAL A 1 270 ? -16.671 -3.396 20.253 1.00 94.94 270 VAL A O 1
ATOM 2073 N N . ALA A 1 271 ? -15.932 -4.992 18.856 1.00 96.81 271 ALA A N 1
ATOM 2074 C CA . ALA A 1 271 ? -16.758 -6.074 19.377 1.00 96.81 271 ALA A CA 1
ATOM 2075 C C . ALA A 1 271 ? -15.906 -7.303 19.728 1.00 96.81 271 ALA A C 1
ATOM 2077 O O . ALA A 1 271 ? -14.858 -7.541 19.123 1.00 96.81 271 ALA A O 1
ATOM 2078 N N . ALA A 1 272 ? -16.365 -8.063 20.723 1.00 97.94 272 ALA A N 1
ATOM 2079 C CA . ALA A 1 272 ? -15.770 -9.325 21.134 1.00 97.94 272 ALA A CA 1
ATOM 2080 C C . ALA A 1 272 ? -16.870 -10.305 21.563 1.00 97.94 272 ALA A C 1
ATOM 2082 O O . ALA A 1 272 ? -17.896 -9.880 22.091 1.00 97.94 272 ALA A O 1
ATOM 2083 N N . THR A 1 273 ? -16.669 -11.600 21.326 1.00 98.06 273 THR A N 1
ATOM 2084 C CA . THR A 1 273 ? -17.563 -12.672 21.797 1.00 98.06 273 THR A CA 1
ATOM 2085 C C . THR A 1 273 ? -16.779 -13.968 22.005 1.00 98.06 273 THR A C 1
ATOM 2087 O O . THR A 1 273 ? -15.594 -14.042 21.679 1.00 98.06 273 THR A O 1
ATOM 2090 N N . THR A 1 274 ? -17.406 -14.999 22.563 1.00 97.62 274 THR A N 1
ATOM 2091 C CA . THR A 1 274 ? -16.776 -16.308 22.777 1.00 97.62 274 THR A CA 1
ATOM 2092 C C . THR A 1 274 ? -17.794 -17.435 22.659 1.00 97.62 274 THR A C 1
ATOM 2094 O O . THR A 1 274 ? -18.970 -17.244 22.951 1.00 97.62 274 THR A O 1
ATOM 2097 N N . ASN A 1 275 ? -17.323 -18.620 22.271 1.00 95.81 275 ASN A N 1
ATOM 2098 C CA . ASN A 1 275 ? -18.058 -19.879 22.413 1.00 95.81 275 ASN A CA 1
ATOM 2099 C C . ASN A 1 275 ? -17.494 -20.751 23.558 1.00 95.81 275 ASN A C 1
ATOM 2101 O O . ASN A 1 275 ? -17.672 -21.965 23.575 1.00 95.81 275 ASN A O 1
ATOM 2105 N N . GLY A 1 276 ? -16.719 -20.154 24.471 1.00 93.69 276 GLY A N 1
ATOM 2106 C CA . GLY A 1 276 ? -16.036 -20.824 25.581 1.00 93.69 276 GLY A CA 1
ATOM 2107 C C . GLY A 1 276 ? -14.712 -21.505 25.208 1.00 93.69 276 GLY A C 1
ATOM 2108 O O . GLY A 1 276 ? -13.830 -21.608 26.057 1.00 93.69 276 GLY A O 1
ATOM 2109 N N . ARG A 1 277 ? -14.530 -21.921 23.946 1.00 95.06 277 ARG A N 1
ATOM 2110 C CA . ARG A 1 277 ? -13.298 -22.577 23.459 1.00 95.06 277 ARG A CA 1
ATOM 2111 C C . ARG A 1 277 ? -12.285 -21.597 22.870 1.00 95.06 277 ARG A C 1
ATOM 2113 O O . ARG A 1 277 ? -11.085 -21.831 22.953 1.00 95.06 277 ARG A O 1
ATOM 2120 N N . GLN A 1 278 ? -12.772 -20.512 22.281 1.00 97.44 278 GLN A N 1
ATOM 2121 C CA . GLN A 1 278 ? -11.962 -19.456 21.677 1.00 97.44 278 GLN A CA 1
ATOM 2122 C C . GLN A 1 278 ? -12.673 -18.105 21.788 1.00 97.44 278 GLN A C 1
ATOM 2124 O O . GLN A 1 278 ? -13.863 -18.034 22.121 1.00 97.44 278 GLN A O 1
ATOM 2129 N N . VAL A 1 279 ? -11.948 -17.028 21.511 1.00 98.31 279 VAL A N 1
ATOM 2130 C CA . VAL A 1 279 ? -12.459 -15.656 21.564 1.00 98.31 279 VAL A CA 1
ATOM 2131 C C . VAL A 1 279 ? -12.402 -15.042 20.180 1.00 98.31 279 VAL A C 1
ATOM 2133 O O . VAL A 1 279 ? -11.442 -15.243 19.444 1.00 98.31 279 VAL A O 1
ATOM 2136 N N . PHE A 1 280 ? -13.428 -14.277 19.829 1.00 98.50 280 PHE A N 1
ATOM 2137 C CA . PHE A 1 280 ? -13.497 -13.566 18.563 1.00 98.50 280 PHE A CA 1
ATOM 2138 C C . PHE A 1 280 ? -13.436 -12.065 18.799 1.00 98.50 280 PHE A C 1
ATOM 2140 O O . PHE A 1 280 ? -14.082 -11.565 19.719 1.00 98.50 280 PHE A O 1
ATOM 2147 N N . PHE A 1 281 ? -12.708 -11.358 17.940 1.00 97.94 281 PHE A N 1
ATOM 2148 C CA . PHE A 1 281 ? -12.646 -9.900 17.884 1.00 97.94 281 PHE A CA 1
ATOM 2149 C C . PHE A 1 281 ? -13.141 -9.409 16.530 1.00 97.94 281 PHE A C 1
ATOM 2151 O O . PHE A 1 281 ? -12.925 -10.073 15.519 1.00 97.94 281 PHE A O 1
ATOM 2158 N N . ALA A 1 282 ? -13.790 -8.247 16.507 1.00 97.00 282 ALA A N 1
ATOM 2159 C CA . ALA A 1 282 ? -14.458 -7.728 15.320 1.00 97.00 282 ALA A CA 1
ATOM 2160 C C . ALA A 1 282 ? -14.300 -6.213 15.157 1.00 97.00 282 ALA A C 1
ATOM 2162 O O . ALA A 1 282 ? -14.531 -5.439 16.090 1.00 97.00 282 ALA A O 1
ATOM 2163 N N . ALA A 1 283 ? -13.935 -5.815 13.944 1.00 95.19 283 ALA A N 1
ATOM 2164 C CA . ALA A 1 283 ? -14.010 -4.481 13.368 1.00 95.19 283 ALA A CA 1
ATOM 2165 C C . ALA A 1 283 ? -15.014 -4.520 12.202 1.00 95.19 283 ALA A C 1
ATOM 2167 O O . ALA A 1 283 ? -15.226 -5.582 11.618 1.00 95.19 283 ALA A O 1
ATOM 2168 N N . ALA A 1 284 ? -15.654 -3.396 11.871 1.00 92.38 284 ALA A N 1
ATOM 2169 C CA . ALA A 1 284 ? -16.769 -3.418 10.920 1.00 92.38 284 ALA A CA 1
ATOM 2170 C C . ALA A 1 284 ? -16.325 -3.552 9.459 1.00 92.38 284 ALA A C 1
ATOM 2172 O O . ALA A 1 284 ? -17.061 -4.099 8.642 1.00 92.38 284 ALA A O 1
ATOM 2173 N N . MET A 1 285 ? -15.112 -3.105 9.129 1.00 89.56 285 MET A N 1
ATOM 2174 C CA . MET A 1 285 ? -14.591 -3.204 7.769 1.00 89.56 285 MET A CA 1
ATOM 2175 C C . MET A 1 285 ? -13.087 -3.471 7.738 1.00 89.56 285 MET A C 1
ATOM 2177 O O . MET A 1 285 ? -12.351 -3.110 8.662 1.00 89.56 285 MET A O 1
ATOM 2181 N N . THR A 1 286 ? -12.621 -4.084 6.650 1.00 88.38 286 THR A N 1
ATOM 2182 C CA . THR A 1 286 ? -11.196 -4.161 6.295 1.00 88.38 286 THR A CA 1
ATOM 2183 C C . THR A 1 286 ? -11.012 -4.153 4.774 1.00 88.38 286 THR A C 1
ATOM 2185 O O . THR A 1 286 ? -11.920 -4.578 4.063 1.00 88.38 286 THR A O 1
ATOM 2188 N N . GLU A 1 287 ? -9.861 -3.689 4.284 1.00 79.69 287 GLU A N 1
ATOM 2189 C CA . GLU A 1 287 ? -9.443 -3.859 2.873 1.00 79.69 287 GLU A CA 1
ATOM 2190 C C . GLU A 1 287 ? -8.240 -4.802 2.750 1.00 79.69 287 GLU A C 1
ATOM 2192 O O . GLU A 1 287 ? -8.166 -5.607 1.830 1.00 79.69 287 GLU A O 1
ATOM 2197 N N . GLY A 1 288 ? -7.328 -4.756 3.722 1.00 80.44 288 GLY A N 1
ATOM 2198 C CA . GLY A 1 288 ? -6.263 -5.740 3.915 1.00 80.44 288 GLY A CA 1
ATOM 2199 C C . GLY A 1 288 ? -6.372 -6.357 5.305 1.00 80.44 288 GLY A C 1
ATOM 2200 O O . GLY A 1 288 ? -6.958 -5.766 6.214 1.00 80.44 288 GLY A O 1
ATOM 2201 N N . GLY A 1 289 ? -5.864 -7.568 5.485 1.00 88.00 289 GLY A N 1
ATOM 2202 C CA . GLY A 1 289 ? -6.045 -8.309 6.728 1.00 88.00 289 GLY A CA 1
ATOM 2203 C C . GLY A 1 289 ? -7.450 -8.867 6.950 1.00 88.00 289 GLY A C 1
ATOM 2204 O O . GLY A 1 289 ? -8.110 -9.324 6.013 1.00 88.00 289 GLY A O 1
ATOM 2205 N N . PHE A 1 290 ? -7.880 -8.882 8.216 1.00 92.00 290 PHE A N 1
ATOM 2206 C CA . PHE A 1 290 ? -9.140 -9.501 8.633 1.00 92.00 290 PHE A CA 1
ATOM 2207 C C . PHE A 1 290 ? -10.005 -8.562 9.471 1.00 92.00 290 PHE A C 1
ATOM 2209 O O . PHE A 1 290 ? -9.585 -8.094 10.527 1.00 92.00 290 PHE A O 1
ATOM 2216 N N . ALA A 1 291 ? -11.246 -8.331 9.044 1.00 94.12 291 ALA A N 1
ATOM 2217 C CA . ALA A 1 291 ? -12.204 -7.532 9.805 1.00 94.12 291 ALA A CA 1
ATOM 2218 C C . ALA A 1 291 ? -12.533 -8.194 11.148 1.00 94.12 291 ALA A C 1
ATOM 2220 O O . ALA A 1 291 ? -12.674 -7.516 12.163 1.00 94.12 291 ALA A O 1
ATOM 2221 N N . MET A 1 292 ? -12.598 -9.526 11.172 1.00 97.00 292 MET A N 1
ATOM 2222 C CA . MET A 1 292 ? -12.796 -10.306 12.386 1.00 97.00 292 MET A CA 1
ATOM 2223 C C . MET A 1 292 ? -11.741 -11.399 12.495 1.00 97.00 292 MET A C 1
ATOM 2225 O O . MET A 1 292 ? -11.316 -11.968 11.491 1.00 97.00 292 MET A O 1
ATOM 2229 N N . ILE A 1 293 ? -11.350 -11.736 13.718 1.00 96.75 293 ILE A N 1
ATOM 2230 C CA . ILE A 1 293 ? -10.391 -12.808 13.994 1.00 96.75 293 ILE A CA 1
ATOM 2231 C C . ILE A 1 293 ? -10.887 -13.688 15.135 1.00 96.75 293 ILE A C 1
ATOM 2233 O O . ILE A 1 293 ? -11.565 -13.206 16.038 1.00 96.75 293 ILE A O 1
ATOM 2237 N N . GLY A 1 294 ? -10.530 -14.967 15.095 1.00 97.19 294 GLY A N 1
ATOM 2238 C CA . GLY A 1 294 ? -10.619 -15.900 16.210 1.00 97.19 294 GLY A CA 1
ATOM 2239 C C . GLY A 1 294 ? -9.230 -16.125 16.796 1.00 97.19 294 GLY A C 1
ATOM 2240 O O . GLY A 1 294 ? -8.265 -16.281 16.044 1.00 97.19 294 GLY A O 1
ATOM 2241 N N . VAL A 1 295 ? -9.135 -16.139 18.122 1.00 96.94 295 VAL A N 1
ATOM 2242 C CA . VAL A 1 295 ? -7.912 -16.432 18.873 1.00 96.94 295 VAL A CA 1
ATOM 2243 C C . VAL A 1 295 ? -8.177 -17.483 19.940 1.00 96.94 295 VAL A C 1
ATOM 2245 O O . VAL A 1 295 ? -9.273 -17.545 20.504 1.00 96.94 295 VAL A O 1
ATOM 2248 N N . ASP A 1 296 ? -7.171 -18.295 20.244 1.00 96.44 296 ASP A N 1
ATOM 2249 C CA . ASP A 1 296 ? -7.254 -19.220 21.369 1.00 96.44 296 ASP A CA 1
ATOM 2250 C C . ASP A 1 296 ? -7.275 -18.472 22.715 1.00 96.44 296 ASP A C 1
ATOM 2252 O O . ASP A 1 296 ? -7.144 -17.245 22.800 1.00 96.44 296 ASP A O 1
ATOM 2256 N N . LEU A 1 297 ? -7.420 -19.217 23.812 1.00 95.56 297 LEU A N 1
ATOM 2257 C CA . LEU A 1 297 ? -7.457 -18.629 25.151 1.00 95.56 297 LEU A CA 1
ATOM 2258 C C . LEU A 1 297 ? -6.097 -18.063 25.604 1.00 95.56 297 LEU A C 1
ATOM 2260 O O . LEU A 1 297 ? -6.021 -17.448 26.669 1.00 95.56 297 LEU A O 1
ATOM 2264 N N . GLN A 1 298 ? -5.031 -18.234 24.819 1.00 93.69 298 GLN A N 1
ATOM 2265 C CA . GLN A 1 298 ? -3.698 -17.661 25.013 1.00 93.69 298 GLN A CA 1
ATOM 2266 C C . GLN A 1 298 ? -3.451 -16.440 24.107 1.00 93.69 298 GLN A C 1
ATOM 2268 O O . GLN A 1 298 ? -2.470 -15.723 24.308 1.00 93.69 298 GLN A O 1
ATOM 2273 N N . GLY A 1 299 ? -4.369 -16.144 23.185 1.00 92.94 299 GLY A N 1
ATOM 2274 C CA . GLY A 1 299 ? -4.311 -15.017 22.263 1.00 92.94 299 GLY A CA 1
ATOM 2275 C C . GLY A 1 299 ? -3.551 -15.311 20.971 1.00 92.94 299 GLY A C 1
ATOM 2276 O O . GLY A 1 299 ? -3.179 -14.361 20.283 1.00 92.94 299 GLY A O 1
ATOM 2277 N N . ALA A 1 300 ? -3.273 -16.578 20.655 1.00 93.12 300 ALA A N 1
ATOM 2278 C CA . ALA A 1 300 ? -2.711 -16.964 19.365 1.00 93.12 300 ALA A CA 1
ATOM 2279 C C . ALA A 1 300 ? -3.798 -16.939 18.286 1.00 93.12 300 ALA A C 1
ATOM 2281 O O . ALA A 1 300 ? -4.931 -17.358 18.534 1.00 93.12 300 ALA A O 1
ATOM 2282 N N . PHE A 1 301 ? -3.463 -16.436 17.098 1.00 94.06 301 PHE A N 1
ATOM 2283 C CA . PHE A 1 301 ? -4.380 -16.416 15.963 1.00 94.06 301 PHE A CA 1
ATOM 2284 C C . PHE A 1 301 ? -4.818 -17.832 15.555 1.00 94.06 301 PHE A C 1
ATOM 2286 O O . PHE A 1 301 ? -3.993 -18.732 15.411 1.00 94.06 301 PHE A O 1
ATOM 2293 N N . LEU A 1 302 ? -6.122 -18.017 15.331 1.00 94.38 302 LEU A N 1
ATOM 2294 C CA . LEU A 1 302 ? -6.708 -19.269 14.840 1.00 94.38 302 LEU A CA 1
ATOM 2295 C C . LEU A 1 302 ? -7.266 -19.120 13.424 1.00 94.38 302 LEU A C 1
ATOM 2297 O O . LEU A 1 302 ? -6.968 -19.931 12.552 1.00 94.38 302 LEU A O 1
ATOM 2301 N N . CYS A 1 303 ? -8.096 -18.101 13.188 1.00 94.69 303 CYS A N 1
ATOM 2302 C CA . CYS A 1 303 ? -8.731 -17.892 11.888 1.00 94.69 303 CYS A CA 1
ATOM 2303 C C . CYS A 1 303 ? -9.161 -16.436 11.688 1.00 94.69 303 CYS A C 1
ATOM 2305 O O . CYS A 1 303 ? -9.448 -15.722 12.648 1.00 94.69 303 CYS A O 1
ATOM 2307 N N . GLY A 1 304 ? -9.232 -16.007 10.429 1.00 94.50 304 GLY A N 1
ATOM 2308 C CA . GLY A 1 304 ? -9.665 -14.675 10.020 1.00 94.50 304 GLY A CA 1
ATOM 2309 C C . GLY A 1 304 ? -10.910 -14.714 9.133 1.00 94.50 304 GLY A C 1
ATOM 2310 O O . GLY A 1 304 ? -11.071 -15.622 8.307 1.00 94.50 304 GLY A O 1
ATOM 2311 N N . TYR A 1 305 ? -11.769 -13.706 9.283 1.00 95.06 305 TYR A N 1
ATOM 2312 C CA . TYR A 1 305 ? -13.072 -13.594 8.625 1.00 95.06 305 TYR A CA 1
ATOM 2313 C C . TYR A 1 305 ? -13.269 -12.172 8.088 1.00 95.06 305 TYR A C 1
ATOM 2315 O O . TYR A 1 305 ? -12.943 -11.198 8.771 1.00 95.06 305 TYR A O 1
ATOM 2323 N N . ASN A 1 306 ? -13.838 -12.053 6.887 1.00 92.81 306 ASN A N 1
ATOM 2324 C CA . ASN A 1 306 ? -14.105 -10.770 6.234 1.00 92.81 306 ASN A CA 1
ATOM 2325 C C . ASN A 1 306 ? -15.589 -10.620 5.888 1.00 92.81 306 ASN A C 1
ATOM 2327 O O . ASN A 1 306 ? -16.225 -11.619 5.549 1.00 92.81 306 ASN A O 1
ATOM 2331 N N . PRO A 1 307 ? -16.148 -9.401 5.988 1.00 90.69 307 PRO A N 1
ATOM 2332 C CA . PRO A 1 307 ? -17.540 -9.140 5.659 1.00 90.69 307 PRO A CA 1
ATOM 2333 C C . PRO A 1 307 ? -17.834 -9.462 4.196 1.00 90.69 307 PRO A C 1
ATOM 2335 O O . PRO A 1 307 ? -16.959 -9.420 3.331 1.00 90.69 307 PRO A O 1
ATOM 2338 N N . ILE A 1 308 ? -19.102 -9.748 3.920 1.00 89.00 308 ILE A N 1
ATOM 2339 C CA . ILE A 1 308 ? -19.590 -9.865 2.548 1.00 89.00 308 ILE A CA 1
ATOM 2340 C C . ILE A 1 308 ? -19.659 -8.450 1.968 1.00 89.00 308 ILE A C 1
ATOM 2342 O O . ILE A 1 308 ? -20.220 -7.556 2.599 1.00 89.00 308 ILE A O 1
ATOM 2346 N N . HIS A 1 309 ? -19.110 -8.231 0.772 1.00 82.50 309 HIS A N 1
ATOM 2347 C CA . HIS A 1 309 ? -19.176 -6.917 0.130 1.00 82.50 309 HIS A CA 1
ATOM 2348 C C . HIS A 1 309 ? -20.624 -6.404 0.056 1.00 82.50 309 HIS A C 1
ATOM 2350 O O . HIS A 1 309 ? -21.543 -7.134 -0.318 1.00 82.50 309 HIS A O 1
ATOM 2356 N N . GLY A 1 310 ? -20.813 -5.141 0.445 1.00 80.31 310 GLY A N 1
ATOM 2357 C CA . GLY A 1 310 ? -22.123 -4.495 0.501 1.00 80.31 310 GLY A CA 1
ATOM 2358 C C . GLY A 1 310 ? -22.938 -4.755 1.774 1.00 80.31 310 GLY A C 1
ATOM 2359 O O . GLY A 1 310 ? -24.074 -4.307 1.828 1.00 80.31 310 GLY A O 1
ATOM 2360 N N . SER A 1 311 ? -22.409 -5.434 2.803 1.00 88.00 311 SER A N 1
ATOM 2361 C CA . SER A 1 311 ? -23.149 -5.717 4.048 1.00 88.00 311 SER A CA 1
ATOM 2362 C C . SER A 1 311 ? -23.309 -4.528 5.017 1.00 88.00 311 SER A C 1
ATOM 2364 O O . SER A 1 311 ? -24.006 -4.677 6.020 1.00 88.00 311 SER A O 1
ATOM 2366 N N . GLY A 1 312 ? -22.675 -3.383 4.746 1.00 89.25 312 GLY A N 1
ATOM 2367 C CA . GLY A 1 312 ? -22.524 -2.250 5.676 1.00 89.25 312 GLY A CA 1
ATOM 2368 C C . GLY A 1 312 ? -21.161 -2.265 6.384 1.00 89.25 312 GLY A C 1
ATOM 2369 O O . GLY A 1 312 ? -20.579 -3.337 6.567 1.00 89.25 312 GLY A O 1
ATOM 2370 N N . MET A 1 313 ? -20.626 -1.090 6.740 1.00 90.81 313 MET A N 1
ATOM 2371 C CA . MET A 1 313 ? -19.212 -0.926 7.139 1.00 90.81 313 MET A CA 1
ATOM 2372 C C . MET A 1 313 ? -18.967 -0.093 8.402 1.00 90.81 313 MET A C 1
ATOM 2374 O O . MET A 1 313 ? -17.819 0.052 8.830 1.00 90.81 313 MET A O 1
ATOM 2378 N N . ASP A 1 314 ? -20.014 0.465 9.004 1.00 91.75 314 ASP A N 1
ATOM 2379 C CA . ASP A 1 314 ? -19.883 1.473 10.062 1.00 91.75 314 ASP A CA 1
ATOM 2380 C C . ASP A 1 314 ? -20.107 0.903 11.461 1.00 91.75 314 ASP A C 1
ATOM 2382 O O . ASP A 1 314 ? -19.549 1.400 12.443 1.00 91.75 314 ASP A O 1
ATOM 2386 N N . ALA A 1 315 ? -20.901 -0.163 11.572 1.00 94.81 315 ALA A N 1
ATOM 2387 C CA . ALA A 1 315 ? -21.091 -0.891 12.817 1.00 94.81 315 ALA A CA 1
ATOM 2388 C C . ALA A 1 315 ? -21.088 -2.405 12.605 1.00 94.81 315 ALA A C 1
ATOM 2390 O O . ALA A 1 315 ? -21.489 -2.916 11.562 1.00 94.81 315 ALA A O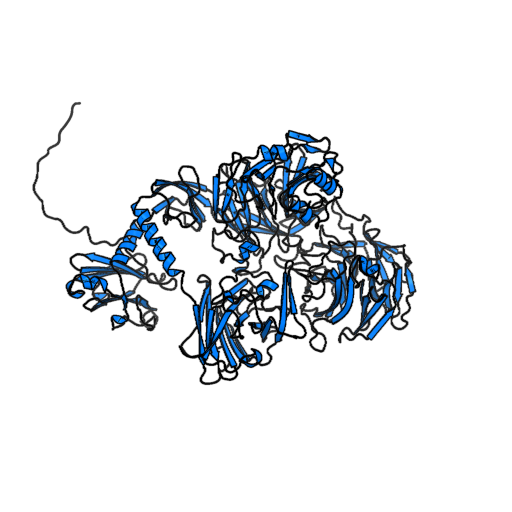 1
ATOM 2391 N N . ILE A 1 316 ? -20.652 -3.115 13.647 1.00 97.38 316 ILE A N 1
ATOM 2392 C CA . ILE A 1 316 ? -20.636 -4.572 13.698 1.00 97.38 316 ILE A CA 1
ATOM 2393 C C . ILE A 1 316 ? -21.028 -5.068 15.086 1.00 97.38 316 ILE A C 1
ATOM 2395 O O . ILE A 1 316 ? -20.639 -4.493 16.106 1.00 97.38 316 ILE A O 1
ATOM 2399 N N . ALA A 1 317 ? -21.762 -6.173 15.120 1.00 98.25 317 ALA A N 1
ATOM 2400 C CA . ALA A 1 317 ? -22.003 -6.961 16.317 1.00 98.25 317 ALA A CA 1
ATOM 2401 C C . ALA A 1 317 ? -21.823 -8.442 15.989 1.00 98.25 317 ALA A C 1
ATOM 2403 O O . ALA A 1 317 ? -22.233 -8.894 14.920 1.00 98.25 317 ALA A O 1
ATOM 2404 N N . ILE A 1 318 ? -21.229 -9.198 16.912 1.00 98.50 318 ILE A N 1
ATOM 2405 C CA . ILE A 1 318 ? -20.920 -10.615 16.705 1.00 98.50 318 ILE A CA 1
ATOM 2406 C C . ILE A 1 318 ? -21.458 -11.492 17.833 1.00 98.50 318 ILE A C 1
ATOM 2408 O O . ILE A 1 318 ? -21.511 -11.079 18.989 1.00 98.50 318 ILE A O 1
ATOM 2412 N N . ALA A 1 319 ? -21.818 -12.721 17.483 1.00 98.38 319 ALA A N 1
ATOM 2413 C CA . ALA A 1 319 ? -22.162 -13.800 18.405 1.00 98.38 319 ALA A CA 1
ATOM 2414 C C . ALA A 1 319 ? -21.673 -15.123 17.806 1.00 98.38 319 ALA A C 1
ATOM 2416 O O . ALA A 1 319 ? -21.526 -15.219 16.589 1.00 98.38 319 ALA A O 1
ATOM 2417 N N . ALA A 1 320 ? -21.414 -16.136 18.626 1.00 98.00 320 ALA A N 1
ATOM 2418 C CA . ALA A 1 320 ? -20.894 -17.412 18.142 1.00 98.00 320 ALA A CA 1
ATOM 2419 C C . ALA A 1 320 ? -21.568 -18.596 18.836 1.00 98.00 320 ALA A C 1
ATOM 2421 O O . ALA A 1 320 ? -21.877 -18.525 20.024 1.00 98.00 320 ALA A O 1
ATOM 2422 N N . ASP A 1 321 ? -21.752 -19.681 18.086 1.00 96.88 321 ASP A N 1
ATOM 2423 C CA . ASP A 1 321 ? -22.000 -21.017 18.629 1.00 96.88 321 ASP A CA 1
ATOM 2424 C C . ASP A 1 321 ? -20.763 -21.916 18.422 1.00 96.88 321 ASP A C 1
ATOM 2426 O O . ASP A 1 321 ? -19.628 -21.442 18.283 1.00 96.88 321 ASP A O 1
ATOM 2430 N N . ASP A 1 322 ? -20.952 -23.233 18.444 1.00 95.38 322 ASP A N 1
ATOM 2431 C CA . ASP A 1 322 ? -19.872 -24.195 18.242 1.00 95.38 322 ASP A CA 1
ATOM 2432 C C . ASP A 1 322 ? -19.403 -24.345 16.790 1.00 95.38 322 ASP A C 1
ATOM 2434 O O . ASP A 1 322 ? -18.292 -24.838 16.565 1.00 95.38 322 ASP A O 1
ATOM 2438 N N . LYS A 1 323 ? -20.230 -23.937 15.826 1.00 96.31 323 LYS A N 1
ATOM 2439 C CA . LYS A 1 323 ? -20.036 -24.122 14.386 1.00 96.31 323 LYS A CA 1
ATOM 2440 C C . LYS A 1 323 ? -19.891 -22.801 13.628 1.00 96.31 323 LYS A C 1
ATOM 2442 O O . LYS A 1 323 ? -19.071 -22.717 12.714 1.00 96.31 323 LYS A O 1
ATOM 2447 N N . TYR A 1 324 ? -20.660 -21.780 13.992 1.00 97.94 324 TYR A N 1
ATOM 2448 C CA . TYR A 1 324 ? -20.786 -20.528 13.262 1.00 97.94 324 TYR A CA 1
ATOM 2449 C C . TYR A 1 324 ? -20.455 -19.299 14.108 1.00 97.94 324 TYR A C 1
ATOM 2451 O O . TYR A 1 324 ? -20.901 -19.147 15.246 1.00 97.94 324 TYR A O 1
ATOM 2459 N N . LEU A 1 325 ? -19.713 -18.381 13.488 1.00 98.50 325 LEU A N 1
ATOM 2460 C CA . LEU A 1 325 ? -19.606 -16.987 13.888 1.00 98.50 325 LEU A CA 1
ATOM 2461 C C . LEU A 1 325 ? -20.665 -16.202 13.109 1.00 98.50 325 LEU A C 1
ATOM 2463 O O . LEU A 1 325 ? -20.660 -16.191 11.878 1.00 98.50 325 LEU A O 1
ATOM 2467 N N . TYR A 1 326 ? -21.567 -15.537 13.815 1.00 98.50 326 TYR A N 1
ATOM 2468 C CA . TYR A 1 326 ? -22.587 -14.663 13.246 1.00 98.50 326 TYR A CA 1
ATOM 2469 C C . TYR A 1 326 ? -22.120 -13.217 13.340 1.00 98.50 326 TYR A C 1
ATOM 2471 O O . TYR A 1 326 ? -21.634 -12.794 14.391 1.00 98.50 326 TYR A O 1
ATOM 2479 N N . ALA A 1 327 ? -22.308 -12.450 12.268 1.00 98.19 327 ALA A N 1
ATOM 2480 C CA . ALA A 1 327 ? -21.965 -11.034 12.238 1.00 98.19 327 ALA A CA 1
ATOM 2481 C C . ALA A 1 327 ? -23.113 -10.214 11.654 1.00 98.19 327 ALA A C 1
ATOM 2483 O O . ALA A 1 327 ? -23.484 -10.385 10.486 1.00 98.19 327 ALA A O 1
ATOM 2484 N N . ALA A 1 328 ? -23.657 -9.319 12.473 1.00 98.25 328 ALA A N 1
ATOM 2485 C CA . ALA A 1 328 ? -24.551 -8.273 12.019 1.00 98.25 328 ALA A CA 1
ATOM 2486 C C . ALA A 1 328 ? -23.724 -7.042 11.641 1.00 98.25 328 ALA A C 1
ATOM 2488 O O . ALA A 1 328 ? -22.863 -6.637 12.422 1.00 98.25 328 ALA A O 1
ATOM 2489 N N . HIS A 1 329 ? -23.981 -6.470 10.468 1.00 97.25 329 HIS A N 1
ATOM 2490 C CA . HIS A 1 329 ? -23.334 -5.247 9.988 1.00 97.25 329 HIS A CA 1
ATOM 2491 C C . HIS A 1 329 ? -24.382 -4.173 9.731 1.00 97.25 329 HIS A C 1
ATOM 2493 O O . HIS A 1 329 ? -25.543 -4.486 9.471 1.00 97.25 329 HIS A O 1
ATOM 2499 N N . ASP A 1 330 ? -23.970 -2.915 9.814 1.00 96.31 330 ASP A N 1
ATOM 2500 C CA . ASP A 1 330 ? -24.832 -1.771 9.551 1.00 96.31 330 ASP A CA 1
ATOM 2501 C C . ASP A 1 330 ? -24.013 -0.610 8.975 1.00 96.31 330 ASP A C 1
ATOM 2503 O O . ASP A 1 330 ? -22.827 -0.463 9.294 1.00 96.31 330 ASP A O 1
ATOM 2507 N N . GLY A 1 331 ? -24.648 0.201 8.135 1.00 92.62 331 GLY A N 1
ATOM 2508 C CA . GLY A 1 331 ? -24.077 1.419 7.575 1.00 92.62 331 GLY A CA 1
ATOM 2509 C C . GLY A 1 331 ? -23.946 1.441 6.055 1.00 92.62 331 GLY A C 1
ATOM 2510 O O . GLY A 1 331 ? -24.642 0.730 5.328 1.00 92.62 331 GLY A O 1
ATOM 2511 N N . GLU A 1 332 ? -23.063 2.317 5.591 1.00 87.94 332 GLU A N 1
ATOM 2512 C CA . GLU A 1 332 ? -22.820 2.618 4.186 1.00 87.94 332 GLU A CA 1
ATOM 2513 C C . GLU A 1 332 ? -22.130 1.436 3.485 1.00 87.94 332 GLU A C 1
ATOM 2515 O O . GLU A 1 332 ? -21.392 0.649 4.091 1.00 87.94 332 GLU A O 1
ATOM 2520 N N . ALA A 1 333 ? -22.351 1.320 2.176 1.00 81.62 333 ALA A N 1
ATOM 2521 C CA . ALA A 1 333 ? -21.527 0.476 1.320 1.00 81.62 333 ALA A CA 1
ATOM 2522 C C . ALA A 1 333 ? -20.332 1.278 0.782 1.00 81.62 333 ALA A C 1
ATOM 2524 O O . ALA A 1 333 ? -20.427 2.476 0.514 1.00 81.62 333 ALA A O 1
ATOM 2525 N N . TRP A 1 334 ? -19.197 0.614 0.573 1.00 71.62 334 TRP A N 1
ATOM 2526 C CA . TRP A 1 334 ? -18.025 1.236 -0.051 1.00 71.62 334 TRP A CA 1
ATOM 2527 C C . TRP A 1 334 ? -18.384 1.863 -1.410 1.00 71.62 334 TRP A C 1
ATOM 2529 O O . TRP A 1 334 ? -19.030 1.234 -2.253 1.00 71.62 334 TRP A O 1
ATOM 2539 N N . GLY A 1 335 ? -17.941 3.104 -1.629 1.00 66.62 335 GLY A N 1
ATOM 2540 C CA . GLY A 1 335 ? -18.234 3.877 -2.840 1.00 66.62 335 GLY A CA 1
ATOM 2541 C C . GLY A 1 335 ? -19.608 4.563 -2.853 1.00 66.62 335 GLY A C 1
ATOM 2542 O O . GLY A 1 335 ? -19.964 5.179 -3.856 1.00 66.62 335 GLY A O 1
ATOM 2543 N N . GLN A 1 336 ? -20.387 4.488 -1.769 1.00 76.06 336 GLN A N 1
ATOM 2544 C CA . GLN A 1 336 ? -21.620 5.261 -1.623 1.00 76.06 336 GLN A CA 1
ATOM 2545 C C . GLN A 1 336 ? -21.290 6.756 -1.467 1.00 76.06 336 GLN A C 1
ATOM 2547 O O . GLN A 1 336 ? -20.614 7.175 -0.530 1.00 76.06 336 GLN A O 1
ATOM 2552 N N . HIS A 1 337 ? -21.748 7.583 -2.411 1.00 70.38 337 HIS A N 1
ATOM 2553 C CA . HIS A 1 337 ? -21.502 9.025 -2.389 1.00 70.38 337 HIS A CA 1
ATOM 2554 C C . HIS A 1 337 ? -22.646 9.770 -1.709 1.00 70.38 337 HIS A C 1
ATOM 2556 O O . HIS A 1 337 ? -23.711 9.973 -2.293 1.00 70.38 337 HIS A O 1
ATOM 2562 N N . ILE A 1 338 ? -22.385 10.252 -0.497 1.00 76.06 338 ILE A N 1
ATOM 2563 C CA . ILE A 1 338 ? -23.344 11.039 0.276 1.00 76.06 338 ILE A CA 1
ATOM 2564 C C . ILE A 1 338 ? -22.963 12.511 0.224 1.00 76.06 338 ILE A C 1
ATOM 2566 O O . ILE A 1 338 ? -21.835 12.900 0.531 1.00 76.06 338 ILE A O 1
ATOM 2570 N N . ARG A 1 339 ? -23.936 13.359 -0.104 1.00 74.81 339 ARG A N 1
ATOM 2571 C CA . ARG A 1 339 ? -23.799 14.814 -0.008 1.00 74.81 339 ARG A CA 1
ATOM 2572 C C . ARG A 1 339 ? -23.920 15.271 1.448 1.00 74.81 339 ARG A C 1
ATOM 2574 O O . ARG A 1 339 ? -24.999 15.630 1.914 1.00 74.81 339 ARG A O 1
ATOM 2581 N N . LYS A 1 340 ? -22.796 15.197 2.171 1.00 79.00 340 LYS A N 1
ATOM 2582 C CA . LYS A 1 340 ? -22.658 15.580 3.591 1.00 79.00 340 LYS A CA 1
ATOM 2583 C C . LYS A 1 340 ? -22.458 17.096 3.799 1.00 79.00 340 LYS A C 1
ATOM 2585 O O . LYS A 1 340 ? -22.235 17.529 4.924 1.00 79.00 340 LYS A O 1
ATOM 2590 N N . ASP A 1 341 ? -22.544 17.899 2.737 1.00 73.88 341 ASP A N 1
ATOM 2591 C CA . ASP A 1 341 ? -22.392 19.363 2.737 1.00 73.88 341 ASP A CA 1
ATOM 2592 C C . ASP A 1 341 ? -23.588 20.106 3.361 1.00 73.88 341 ASP A C 1
ATOM 2594 O O . ASP A 1 341 ? -23.456 21.255 3.779 1.00 73.88 341 ASP A O 1
ATOM 2598 N N . LYS A 1 342 ? -24.755 19.457 3.474 1.00 79.69 342 LYS A N 1
ATOM 2599 C CA . LYS A 1 342 ? -25.944 20.033 4.123 1.00 79.69 342 LYS A CA 1
ATOM 2600 C C . LYS A 1 342 ? -26.012 19.684 5.615 1.00 79.69 342 LYS A C 1
ATOM 2602 O O . LYS A 1 342 ? -25.867 18.512 5.940 1.00 79.69 342 LYS A O 1
ATOM 2607 N N . PRO A 1 343 ? -26.328 20.620 6.532 1.00 81.50 343 PRO A N 1
ATOM 2608 C CA . PRO A 1 343 ? -26.406 20.333 7.972 1.00 81.50 343 PRO A CA 1
ATOM 2609 C C . PRO A 1 343 ? -27.420 19.252 8.375 1.00 81.50 343 PRO A C 1
ATOM 2611 O O . PRO A 1 343 ? -27.263 18.636 9.424 1.00 81.50 343 PRO A O 1
ATOM 2614 N N . ASP A 1 344 ? -28.454 19.030 7.563 1.00 88.56 344 ASP A N 1
ATOM 2615 C CA . ASP A 1 344 ? -29.535 18.059 7.753 1.00 88.56 344 ASP A CA 1
ATOM 2616 C C . ASP A 1 344 ? -29.421 16.856 6.805 1.00 88.56 344 ASP A C 1
ATOM 2618 O O . ASP A 1 344 ? -30.418 16.192 6.513 1.00 88.56 344 ASP A O 1
ATOM 2622 N N . TRP A 1 345 ? -28.215 16.567 6.304 1.00 90.19 345 TRP A N 1
ATOM 2623 C CA . TRP A 1 345 ? -28.007 15.425 5.424 1.00 90.19 345 TRP A CA 1
ATOM 2624 C C . TRP A 1 345 ? -28.504 14.128 6.075 1.00 90.19 345 TRP A C 1
ATOM 2626 O O . TRP A 1 345 ? -28.435 13.928 7.295 1.00 90.19 345 TRP A O 1
ATOM 2636 N N . LYS A 1 346 ? -29.022 13.240 5.233 1.00 90.81 346 LYS A N 1
ATOM 2637 C CA . LYS A 1 346 ? -29.390 11.884 5.612 1.00 90.81 346 LYS A CA 1
ATOM 2638 C C . LYS A 1 346 ? -29.266 10.951 4.424 1.00 90.81 346 LYS A C 1
ATOM 2640 O O . LYS A 1 346 ? -29.371 11.408 3.286 1.00 90.81 346 LYS A O 1
ATOM 2645 N N . ASP A 1 347 ? -29.075 9.671 4.702 1.00 88.25 347 ASP A N 1
ATOM 2646 C CA . ASP A 1 347 ? -29.040 8.639 3.673 1.00 88.25 347 ASP A CA 1
ATOM 2647 C C . ASP A 1 347 ? -29.722 7.347 4.131 1.00 88.25 347 ASP A C 1
ATOM 2649 O O . ASP A 1 347 ? -29.953 7.145 5.326 1.00 88.25 347 ASP A O 1
ATOM 2653 N N . GLN A 1 348 ? -30.084 6.507 3.165 1.00 91.25 348 GLN A N 1
ATOM 2654 C CA . GLN A 1 348 ? -30.675 5.194 3.386 1.00 91.25 348 GLN A CA 1
ATOM 2655 C C . GLN A 1 348 ? -29.575 4.140 3.491 1.00 91.25 348 GLN A C 1
ATOM 2657 O O . GLN A 1 348 ? -28.743 3.989 2.596 1.00 91.25 348 GLN A O 1
ATOM 2662 N N . VAL A 1 349 ? -29.615 3.383 4.580 1.00 93.31 349 VAL A N 1
ATOM 2663 C CA . VAL A 1 349 ? -28.720 2.261 4.864 1.00 93.31 349 VAL A CA 1
ATOM 2664 C C . VAL A 1 349 ? -29.540 1.076 5.371 1.00 93.31 349 VAL A C 1
ATOM 2666 O O . VAL A 1 349 ? -30.750 1.183 5.601 1.00 93.31 349 VAL A O 1
ATOM 2669 N N . PHE A 1 350 ? -28.904 -0.081 5.531 1.00 94.56 350 PHE A N 1
ATOM 2670 C CA . PHE A 1 350 ? -29.579 -1.259 6.054 1.00 94.56 350 PHE A CA 1
ATOM 2671 C C . PHE A 1 350 ? -28.694 -2.071 6.986 1.00 94.56 350 PHE A C 1
ATOM 2673 O O . PHE A 1 350 ? -27.482 -2.164 6.811 1.00 94.56 350 PHE A O 1
ATOM 2680 N N . MET A 1 351 ? -29.351 -2.740 7.927 1.00 96.94 351 MET A N 1
ATOM 2681 C CA . MET A 1 351 ? -28.713 -3.715 8.794 1.00 96.94 351 MET A CA 1
ATOM 2682 C C . MET A 1 351 ? -28.771 -5.094 8.138 1.00 96.94 351 MET A C 1
ATOM 2684 O O . MET A 1 351 ? -29.828 -5.540 7.672 1.00 96.94 351 MET A O 1
ATOM 2688 N N . SER A 1 352 ? -27.640 -5.788 8.125 1.00 96.56 352 SER A N 1
ATOM 2689 C CA . SER A 1 352 ? -27.493 -7.117 7.547 1.00 96.56 352 SER A CA 1
ATOM 2690 C C . SER A 1 352 ? -27.042 -8.150 8.575 1.00 96.56 352 SER A C 1
ATOM 2692 O O . SER A 1 352 ? -26.498 -7.800 9.618 1.00 96.56 352 SER A O 1
ATOM 2694 N N . LEU A 1 353 ? -27.261 -9.433 8.279 1.00 97.69 353 LEU A N 1
ATOM 2695 C CA . LEU A 1 353 ? -26.779 -10.561 9.075 1.00 97.69 353 LEU A CA 1
ATOM 2696 C C . LEU A 1 353 ? -26.140 -11.623 8.182 1.00 97.69 353 LEU A C 1
ATOM 2698 O O . LEU A 1 353 ? -26.786 -12.170 7.287 1.00 97.69 353 LEU A O 1
ATOM 2702 N N . SER A 1 354 ? -24.885 -11.943 8.481 1.00 96.94 354 SER A N 1
ATOM 2703 C CA . SER A 1 354 ? -24.079 -12.970 7.814 1.00 96.94 354 SER A CA 1
ATOM 2704 C C . SER A 1 354 ? -23.640 -14.045 8.811 1.00 96.94 354 SER A C 1
ATOM 2706 O O . SER A 1 354 ? -23.672 -13.823 10.025 1.00 96.94 354 SER A O 1
ATOM 2708 N N . ARG A 1 355 ? -23.212 -15.207 8.307 1.00 96.69 355 ARG A N 1
ATOM 2709 C CA . ARG A 1 355 ? -22.605 -16.264 9.125 1.00 96.69 355 ARG A CA 1
ATOM 2710 C C . ARG A 1 355 ? -21.384 -16.876 8.450 1.00 96.69 355 ARG A C 1
ATOM 2712 O O . ARG A 1 355 ? -21.338 -17.014 7.225 1.00 96.69 355 ARG A O 1
ATOM 2719 N N . PHE A 1 356 ? -20.428 -17.275 9.276 1.00 97.25 356 PHE A N 1
ATOM 2720 C CA . PHE A 1 356 ? -19.149 -17.830 8.864 1.00 97.25 356 PHE A CA 1
ATOM 2721 C C . PHE A 1 356 ? -18.888 -19.130 9.604 1.00 97.25 356 PHE A C 1
ATOM 2723 O O . PHE A 1 356 ? -19.117 -19.207 10.809 1.00 97.25 356 PHE A O 1
ATOM 2730 N N . GLU A 1 357 ? -18.397 -20.147 8.909 1.00 96.56 357 GLU A N 1
ATOM 2731 C CA . GLU A 1 357 ? -17.946 -21.377 9.551 1.00 96.56 357 GLU A CA 1
ATOM 2732 C C . GLU A 1 357 ? -16.667 -21.108 10.342 1.00 96.56 357 GLU A C 1
ATOM 2734 O O . GLU A 1 357 ? -15.688 -20.582 9.821 1.00 96.56 357 GLU A O 1
ATOM 2739 N N . ILE A 1 358 ? -16.683 -21.450 11.626 1.00 97.31 358 ILE A N 1
ATOM 2740 C CA . ILE A 1 358 ? -15.602 -21.127 12.560 1.00 97.31 358 ILE A CA 1
ATOM 2741 C C . ILE A 1 358 ? -14.290 -21.831 12.186 1.00 97.31 358 ILE A C 1
ATOM 2743 O O . ILE A 1 358 ? -13.209 -21.292 12.407 1.00 97.31 358 ILE A O 1
ATOM 2747 N N . ALA A 1 359 ? -14.371 -23.044 11.638 1.00 92.88 359 ALA A N 1
ATOM 2748 C CA . ALA A 1 359 ? -13.194 -23.871 11.385 1.00 92.88 359 ALA A CA 1
ATOM 2749 C C . ALA A 1 359 ? -12.266 -23.294 10.300 1.00 92.88 359 ALA A C 1
ATOM 2751 O O . ALA A 1 359 ? -11.056 -23.487 10.367 1.00 92.88 359 ALA A O 1
ATOM 2752 N N . ASP A 1 360 ? -12.818 -22.596 9.305 1.00 90.69 360 ASP A N 1
ATOM 2753 C CA . ASP A 1 360 ? -12.083 -22.146 8.114 1.00 90.69 360 ASP A CA 1
ATOM 2754 C C . ASP A 1 360 ? -12.397 -20.696 7.692 1.00 90.69 360 ASP A C 1
ATOM 2756 O O . ASP A 1 360 ? -11.745 -20.131 6.808 1.00 90.69 360 ASP A O 1
ATOM 2760 N N . GLY A 1 361 ? -13.371 -20.057 8.336 1.00 92.31 361 GLY A N 1
ATOM 2761 C CA . GLY A 1 361 ? -13.833 -18.706 8.047 1.00 92.31 361 GLY A CA 1
ATOM 2762 C C . GLY A 1 361 ? -14.626 -18.553 6.753 1.00 92.31 361 GLY A C 1
ATOM 2763 O O . GLY A 1 361 ? -14.781 -17.425 6.283 1.00 92.31 361 GLY A O 1
ATOM 2764 N N . ARG A 1 362 ? -15.112 -19.648 6.151 1.00 91.00 362 ARG A N 1
ATOM 2765 C CA . ARG A 1 362 ? -15.938 -19.601 4.938 1.00 91.00 362 ARG A CA 1
ATOM 2766 C C . ARG A 1 362 ? -17.305 -18.999 5.221 1.00 91.00 362 ARG A C 1
ATOM 2768 O O . ARG A 1 362 ? -17.937 -19.293 6.234 1.00 91.00 362 ARG A O 1
ATOM 2775 N N . ILE A 1 363 ? -17.791 -18.197 4.280 1.00 93.25 363 ILE A N 1
ATOM 2776 C CA . ILE A 1 363 ? -19.155 -17.663 4.312 1.00 93.25 363 ILE A CA 1
ATOM 2777 C C . ILE A 1 363 ? -20.136 -18.807 4.042 1.00 93.25 363 ILE A C 1
ATOM 2779 O O . ILE A 1 363 ? -19.935 -19.594 3.115 1.00 93.25 363 ILE A O 1
ATOM 2783 N N . ARG A 1 364 ? -21.210 -18.901 4.834 1.00 93.12 364 ARG A N 1
ATOM 2784 C CA . ARG A 1 364 ? -22.256 -19.917 4.647 1.00 93.12 364 ARG A CA 1
ATOM 2785 C C . ARG A 1 364 ? -23.615 -19.276 4.415 1.00 93.12 364 ARG A C 1
ATOM 2787 O O . ARG A 1 364 ? -24.174 -18.649 5.311 1.00 93.12 364 ARG A O 1
ATOM 2794 N N . ASP A 1 365 ? -24.174 -19.517 3.236 1.00 91.88 365 ASP A N 1
ATOM 2795 C CA . ASP A 1 365 ? -25.479 -18.989 2.844 1.00 91.88 365 ASP A CA 1
ATOM 2796 C C . ASP A 1 365 ? -26.595 -19.493 3.767 1.00 91.88 365 ASP A C 1
ATOM 2798 O O . ASP A 1 365 ? -26.584 -20.637 4.230 1.00 91.88 365 ASP A O 1
ATOM 2802 N N . TYR A 1 366 ? -27.589 -18.646 4.012 1.00 92.44 366 TYR A N 1
ATOM 2803 C CA . TYR A 1 366 ? -28.869 -19.037 4.595 1.00 92.44 366 TYR A CA 1
ATOM 2804 C C . TYR A 1 366 ? -29.733 -19.794 3.566 1.00 92.44 366 TYR A C 1
ATOM 2806 O O . TYR A 1 366 ? -29.493 -19.687 2.355 1.00 92.44 366 TYR A O 1
ATOM 2814 N N . PRO A 1 367 ? -30.765 -20.545 4.010 1.00 89.00 367 PRO A N 1
ATOM 2815 C CA . PRO A 1 367 ? -31.688 -21.234 3.110 1.00 89.00 367 PRO A CA 1
ATOM 2816 C C . PRO A 1 367 ? -32.200 -20.347 1.962 1.00 89.00 367 PRO A C 1
ATOM 2818 O O . PRO A 1 367 ? -32.540 -19.177 2.156 1.00 89.00 367 PRO A O 1
ATOM 2821 N N . GLY A 1 368 ? -32.258 -20.917 0.754 1.00 83.19 368 GLY A N 1
ATOM 2822 C CA . GLY A 1 368 ? -32.618 -20.193 -0.471 1.00 83.19 368 GLY A CA 1
ATOM 2823 C C . GLY A 1 368 ? -31.465 -19.426 -1.132 1.00 83.19 368 GLY A C 1
ATOM 2824 O O . GLY A 1 368 ? -31.732 -18.552 -1.952 1.00 83.19 368 GLY A O 1
ATOM 2825 N N . GLY A 1 369 ? -30.207 -19.724 -0.778 1.00 81.62 369 GLY A N 1
ATOM 2826 C CA . GLY A 1 369 ? -29.016 -19.127 -1.404 1.00 81.62 369 GLY A CA 1
ATOM 2827 C C . GLY A 1 369 ? -28.760 -17.675 -0.992 1.00 81.62 369 GLY A C 1
ATOM 2828 O O . GLY A 1 369 ? -28.142 -16.911 -1.731 1.00 81.62 369 GLY A O 1
ATOM 2829 N N . LYS A 1 370 ? -29.279 -17.257 0.169 1.00 86.19 370 LYS A N 1
ATOM 2830 C CA . LYS A 1 370 ? -29.113 -15.889 0.673 1.00 86.19 370 LYS A CA 1
ATOM 2831 C C . LYS A 1 370 ? -27.773 -15.759 1.386 1.00 86.19 370 LYS A C 1
ATOM 2833 O O . LYS A 1 370 ? -27.620 -16.257 2.499 1.00 86.19 370 LYS A O 1
ATOM 2838 N N . ARG A 1 371 ? -26.833 -15.048 0.766 1.00 87.44 371 ARG A N 1
ATOM 2839 C CA . ARG A 1 371 ? -25.484 -14.817 1.312 1.00 87.44 371 ARG A CA 1
ATOM 2840 C C . ARG A 1 371 ? -25.499 -14.079 2.653 1.00 87.44 371 ARG A C 1
ATOM 2842 O O . ARG A 1 371 ? -24.791 -14.451 3.582 1.00 87.44 371 ARG A O 1
ATOM 2849 N N . PHE A 1 372 ? -26.360 -13.072 2.758 1.00 92.88 372 PHE A N 1
ATOM 2850 C CA . PHE A 1 372 ? -26.718 -12.400 4.002 1.00 92.88 372 PHE A CA 1
ATOM 2851 C C . PHE A 1 372 ? -28.219 -12.114 4.024 1.00 92.88 372 PHE A C 1
ATOM 2853 O O . PHE A 1 372 ? -28.902 -12.139 2.996 1.00 92.88 372 PHE A O 1
ATOM 2860 N N . LEU A 1 373 ? -28.739 -11.831 5.211 1.00 94.00 373 LEU A N 1
ATOM 2861 C CA . LEU A 1 373 ? -30.115 -11.402 5.414 1.00 94.00 373 LEU A CA 1
ATOM 2862 C C . LEU A 1 373 ? -30.139 -9.895 5.584 1.00 94.00 373 LEU A C 1
ATOM 2864 O O . LEU A 1 373 ? -29.366 -9.362 6.371 1.00 94.00 373 LEU A O 1
ATOM 2868 N N . LYS A 1 374 ? -31.049 -9.218 4.894 1.00 94.56 374 LYS A N 1
ATOM 2869 C CA . LYS A 1 374 ? -31.383 -7.826 5.183 1.00 94.56 374 LYS A CA 1
ATOM 2870 C C . LYS A 1 374 ? -32.420 -7.811 6.303 1.00 94.56 374 LYS A C 1
ATOM 2872 O O . LYS A 1 374 ? -33.517 -8.335 6.113 1.00 94.56 374 LYS A O 1
ATOM 2877 N N . LEU A 1 375 ? -32.050 -7.283 7.465 1.00 95.62 375 LEU A N 1
ATOM 2878 C CA . LEU A 1 375 ? -32.895 -7.290 8.660 1.00 95.62 375 LEU A CA 1
ATOM 2879 C C . LEU A 1 375 ? -33.833 -6.083 8.699 1.00 95.62 375 LEU A C 1
ATOM 2881 O O . LEU A 1 375 ? -35.013 -6.235 9.001 1.00 95.62 375 LEU A O 1
ATOM 2885 N N . GLU A 1 376 ? -33.322 -4.899 8.365 1.00 94.94 376 GLU A N 1
ATOM 2886 C CA . GLU A 1 376 ? -34.109 -3.667 8.303 1.00 94.94 376 GLU A CA 1
ATOM 2887 C C . GLU A 1 376 ? -33.440 -2.605 7.426 1.00 94.94 376 GLU A C 1
ATOM 2889 O O . GLU A 1 376 ? -32.216 -2.540 7.343 1.00 94.94 376 GLU A O 1
ATOM 2894 N N . ASP A 1 377 ? -34.260 -1.746 6.827 1.00 94.81 377 ASP A N 1
ATOM 2895 C CA . ASP A 1 377 ? -33.868 -0.464 6.233 1.00 94.81 377 ASP A CA 1
ATOM 2896 C C . ASP A 1 377 ? -34.046 0.674 7.242 1.00 94.81 377 ASP A C 1
ATOM 2898 O O . ASP A 1 377 ? -35.014 0.654 8.018 1.00 94.81 377 ASP A O 1
ATOM 2902 N N . HIS A 1 378 ? -33.173 1.682 7.207 1.00 94.38 378 HIS A N 1
ATOM 2903 C CA . HIS A 1 378 ? -33.352 2.913 7.977 1.00 94.38 378 HIS A CA 1
ATOM 2904 C C . HIS A 1 378 ? -32.597 4.127 7.420 1.00 94.38 378 HIS A C 1
ATOM 2906 O O . HIS A 1 378 ? -31.667 4.014 6.626 1.00 94.38 378 HIS A O 1
ATOM 2912 N N . GLU A 1 379 ? -33.003 5.307 7.899 1.00 92.94 379 GLU A N 1
ATOM 2913 C CA . GLU A 1 379 ? -32.314 6.571 7.647 1.00 92.94 379 GLU A CA 1
ATOM 2914 C C . GLU A 1 379 ? -31.235 6.837 8.694 1.00 92.94 379 GLU A C 1
ATOM 2916 O O . GLU A 1 379 ? -31.489 6.769 9.899 1.00 92.94 379 GLU A O 1
ATOM 2921 N N . TRP A 1 380 ? -30.069 7.240 8.215 1.00 90.88 380 TRP A N 1
ATOM 2922 C CA . TRP A 1 380 ? -28.930 7.706 8.990 1.00 90.88 380 TRP A CA 1
ATOM 2923 C C . TRP A 1 380 ? -28.767 9.209 8.790 1.00 90.88 380 TRP A C 1
ATOM 2925 O O . TRP A 1 380 ? -28.893 9.691 7.667 1.00 90.88 380 TRP A O 1
ATOM 2935 N N . GLY A 1 381 ? -28.341 9.937 9.827 1.00 91.31 381 GLY A N 1
ATOM 2936 C CA . GLY A 1 381 ? -27.673 11.242 9.675 1.00 91.31 381 GLY A CA 1
ATOM 2937 C C . GLY A 1 381 ? -28.355 12.368 10.429 1.00 91.31 381 GLY A C 1
ATOM 2938 O O . GLY A 1 381 ? -29.435 12.159 10.976 1.00 91.31 381 GLY A O 1
ATOM 2939 N N . PRO A 1 382 ? -27.764 13.573 10.493 1.00 90.50 382 PRO A N 1
ATOM 2940 C CA . PRO A 1 382 ? -28.338 14.695 11.237 1.00 90.50 382 PRO A CA 1
ATOM 2941 C C . PRO A 1 382 ? -29.825 14.970 10.939 1.00 90.50 382 PRO A C 1
ATOM 2943 O O . PRO A 1 382 ? -30.568 15.352 11.852 1.00 90.50 382 PRO A O 1
ATOM 2946 N N . GLY A 1 383 ? -30.267 14.729 9.697 1.00 91.94 383 GLY A N 1
ATOM 2947 C CA . GLY A 1 383 ? -31.662 14.852 9.259 1.00 91.94 383 GLY A CA 1
ATOM 2948 C C . GLY A 1 383 ? -32.575 13.652 9.551 1.00 91.94 383 GLY A C 1
ATOM 2949 O O . GLY A 1 383 ? -33.768 13.718 9.254 1.00 91.94 383 GLY A O 1
ATOM 2950 N N . ALA A 1 384 ? -32.064 12.555 10.114 1.00 92.56 384 ALA A N 1
ATOM 2951 C CA . ALA A 1 384 ? -32.856 11.370 10.439 1.00 92.56 384 ALA A CA 1
ATOM 2952 C C . ALA A 1 384 ? -33.936 11.680 11.489 1.00 92.56 384 ALA A C 1
ATOM 2954 O O . ALA A 1 384 ? -33.722 12.449 12.430 1.00 92.56 384 ALA A O 1
ATOM 2955 N N . ALA A 1 385 ? -35.107 11.051 11.365 1.00 90.00 385 ALA A N 1
ATOM 2956 C CA . ALA A 1 385 ? -36.244 11.334 12.244 1.00 90.00 385 ALA A CA 1
ATOM 2957 C C . ALA A 1 385 ? -35.979 10.960 13.717 1.00 90.00 385 ALA A C 1
ATOM 2959 O O . ALA A 1 385 ? -36.353 11.702 14.628 1.00 90.00 385 ALA A O 1
ATOM 2960 N N . LYS A 1 386 ? -35.312 9.824 13.969 1.00 90.00 386 LYS A N 1
ATOM 2961 C CA . LYS A 1 386 ? -35.015 9.349 15.328 1.00 90.00 386 LYS A CA 1
ATOM 2962 C C . LYS A 1 386 ? -33.702 9.939 15.859 1.00 90.00 386 LYS A C 1
ATOM 2964 O O . LYS A 1 386 ? -32.679 9.788 15.196 1.00 90.00 386 LYS A O 1
ATOM 2969 N N . PRO A 1 387 ? -33.667 10.501 17.087 1.00 88.94 387 PRO A N 1
ATOM 2970 C CA . PRO A 1 387 ? -32.446 11.061 17.677 1.00 88.94 387 PRO A CA 1
ATOM 2971 C C . PRO A 1 387 ? -31.255 10.095 17.716 1.00 88.94 387 PRO A C 1
ATOM 2973 O O . PRO A 1 387 ? -30.128 10.512 17.463 1.00 88.94 387 PRO A O 1
ATOM 2976 N N . ALA A 1 388 ? -31.503 8.810 17.986 1.00 86.19 388 ALA A N 1
ATOM 2977 C CA . ALA A 1 388 ? -30.462 7.785 18.035 1.00 86.19 388 ALA A CA 1
ATOM 2978 C C . ALA A 1 388 ? -29.756 7.582 16.680 1.00 86.19 388 ALA A C 1
ATOM 2980 O O . ALA A 1 388 ? -28.547 7.362 16.652 1.00 86.19 388 ALA A O 1
ATOM 2981 N N . LEU A 1 389 ? -30.492 7.733 15.573 1.00 92.88 389 LEU A N 1
ATOM 2982 C CA . LEU A 1 389 ? -29.988 7.566 14.205 1.00 92.88 389 LEU A CA 1
ATOM 2983 C C . LEU A 1 389 ? -29.326 8.837 13.651 1.00 92.88 389 LEU A C 1
ATOM 2985 O O . LEU A 1 389 ? -28.686 8.815 12.601 1.00 92.88 389 LEU A O 1
ATOM 2989 N N . LYS A 1 390 ? -29.420 9.958 14.384 1.00 90.88 390 LYS A N 1
ATOM 2990 C CA . LYS A 1 390 ? -28.716 11.198 14.030 1.00 90.88 390 LYS A CA 1
ATOM 2991 C C . LYS A 1 390 ? -27.214 11.138 14.272 1.00 90.88 390 LYS A C 1
ATOM 2993 O O . LYS A 1 390 ? -26.471 11.927 13.696 1.00 90.88 390 LYS A O 1
ATOM 2998 N N . LYS A 1 391 ? -26.781 10.260 15.181 1.00 81.38 391 LYS A N 1
ATOM 2999 C CA . LYS A 1 391 ? -25.399 10.192 15.684 1.00 81.38 391 LYS A CA 1
ATOM 3000 C C . LYS A 1 391 ? -24.802 8.782 15.649 1.00 81.38 391 LYS A C 1
ATOM 3002 O O . LYS A 1 391 ? -23.696 8.592 16.146 1.00 81.38 391 LYS A O 1
ATOM 3007 N N . GLY A 1 392 ? -25.515 7.792 15.117 1.00 85.56 392 GLY A N 1
ATOM 3008 C CA . GLY A 1 392 ? -25.028 6.420 15.056 1.00 85.56 392 GLY A CA 1
ATOM 3009 C C . GLY A 1 392 ? -25.961 5.488 14.297 1.00 85.56 392 GLY A C 1
ATOM 3010 O O . GLY A 1 392 ? -27.049 5.883 13.894 1.00 85.56 392 GLY A O 1
ATOM 3011 N N . MET A 1 393 ? -25.498 4.252 14.132 1.00 94.38 393 MET A N 1
ATOM 3012 C CA . MET A 1 393 ? -26.202 3.196 13.406 1.00 94.38 393 MET A CA 1
ATOM 3013 C C . MET A 1 393 ? -27.383 2.653 14.205 1.00 94.38 393 MET A C 1
ATOM 3015 O O . MET A 1 393 ? -27.462 2.862 15.426 1.00 94.38 393 MET A O 1
ATOM 3019 N N . SER A 1 394 ? -28.287 1.941 13.529 1.00 96.69 394 SER A N 1
ATOM 3020 C CA . SER A 1 394 ? -29.384 1.249 14.201 1.00 96.69 394 SER A CA 1
ATOM 3021 C C . SER A 1 394 ? -28.887 0.067 15.031 1.00 96.69 394 SER A C 1
ATOM 3023 O O . SER A 1 394 ? -29.373 -0.140 16.147 1.00 96.69 394 SER A O 1
ATOM 3025 N N . LEU A 1 395 ? -27.882 -0.656 14.530 1.00 97.88 395 LEU A N 1
ATOM 3026 C CA . LEU A 1 395 ? -27.282 -1.798 15.209 1.00 97.88 395 LEU A CA 1
ATOM 3027 C C . LEU A 1 395 ? -26.632 -1.400 16.547 1.00 97.88 395 LEU A C 1
ATOM 3029 O O . LEU A 1 395 ? -25.637 -0.673 16.601 1.00 97.88 395 LEU A O 1
ATOM 3033 N N . GLY A 1 396 ? -27.191 -1.913 17.647 1.00 96.25 396 GLY A N 1
ATOM 3034 C CA . GLY A 1 396 ? -26.695 -1.686 19.009 1.00 96.25 396 GLY A CA 1
ATOM 3035 C C . GLY A 1 396 ? -25.789 -2.793 19.562 1.00 96.25 396 GLY A C 1
ATOM 3036 O O . GLY A 1 396 ? -24.930 -2.511 20.398 1.00 96.25 396 GLY A O 1
ATOM 3037 N N . GLY A 1 397 ? -25.973 -4.033 19.105 1.00 97.38 397 GLY A N 1
ATOM 3038 C CA . GLY A 1 397 ? -25.294 -5.228 19.605 1.00 97.38 397 GLY A CA 1
ATOM 3039 C C . GLY A 1 397 ? -26.032 -6.515 19.211 1.00 97.38 397 GLY A C 1
ATOM 3040 O O . GLY A 1 397 ? -27.109 -6.457 18.613 1.00 97.38 397 GLY A O 1
ATOM 3041 N N . MET A 1 398 ? -25.477 -7.676 19.577 1.00 98.38 398 MET A N 1
ATOM 3042 C CA . MET A 1 398 ? -26.079 -8.987 19.311 1.00 98.38 398 MET A CA 1
ATOM 3043 C C . MET A 1 398 ? -25.723 -10.005 20.401 1.00 98.38 398 MET A C 1
ATOM 3045 O O . MET A 1 398 ? -24.606 -9.993 20.911 1.00 98.38 398 MET A O 1
ATOM 3049 N N . ALA A 1 399 ? -26.652 -10.906 20.724 1.00 98.00 399 ALA A N 1
ATOM 3050 C CA . ALA A 1 399 ? -26.420 -12.050 21.603 1.00 98.00 399 ALA A CA 1
ATOM 3051 C C . ALA A 1 399 ? -27.073 -13.319 21.038 1.00 98.00 399 ALA A C 1
ATOM 3053 O O . ALA A 1 399 ? -28.122 -13.244 20.398 1.00 98.00 399 ALA A O 1
ATOM 3054 N N . LEU A 1 400 ? -26.471 -14.478 21.303 1.00 97.88 400 LEU A N 1
ATOM 3055 C CA . LEU A 1 400 ? -27.038 -15.788 20.986 1.00 97.88 400 LEU A CA 1
ATOM 3056 C C . LEU A 1 400 ? -27.564 -16.440 22.268 1.00 97.88 400 LEU A C 1
ATOM 3058 O O . LEU A 1 400 ? -26.845 -16.508 23.263 1.00 97.88 400 LEU A O 1
ATOM 3062 N N . LEU A 1 401 ? -28.798 -16.939 22.231 1.00 97.12 401 LEU A N 1
ATOM 3063 C CA . LEU A 1 401 ? -29.393 -17.717 23.314 1.00 97.12 401 LEU A CA 1
ATOM 3064 C C . LEU A 1 401 ? -30.378 -18.740 22.737 1.00 97.12 401 LEU A C 1
ATOM 3066 O O . LEU A 1 401 ? -31.266 -18.374 21.970 1.00 97.12 401 LEU A O 1
ATOM 3070 N N . ASP A 1 402 ? -30.208 -20.013 23.100 1.00 95.25 402 ASP A N 1
ATOM 3071 C CA . ASP A 1 402 ? -31.087 -21.132 22.721 1.00 95.25 402 ASP A CA 1
ATOM 3072 C C . ASP A 1 402 ? -31.393 -21.208 21.211 1.00 95.25 402 ASP A C 1
ATOM 3074 O O . ASP A 1 402 ? -32.543 -21.327 20.789 1.00 95.25 402 ASP A O 1
ATOM 3078 N N . GLY A 1 403 ? -30.352 -21.086 20.377 1.00 96.06 403 GLY A N 1
ATOM 3079 C CA . GLY A 1 403 ? -30.460 -21.146 18.910 1.00 96.06 403 GLY A CA 1
ATOM 3080 C C . GLY A 1 403 ? -31.026 -19.883 18.248 1.00 96.06 403 GLY A C 1
ATOM 3081 O O . GLY A 1 403 ? -31.181 -19.846 17.026 1.00 96.06 403 GLY A O 1
ATOM 3082 N N . LYS A 1 404 ? -31.304 -18.827 19.023 1.00 98.00 404 LYS A N 1
ATOM 3083 C CA . LYS A 1 404 ? -31.849 -17.556 18.533 1.00 98.00 404 LYS A CA 1
ATOM 3084 C C . LYS A 1 404 ? -30.872 -16.411 18.738 1.00 98.00 404 LYS A C 1
ATOM 3086 O O . LYS A 1 404 ? -30.286 -16.248 19.808 1.00 98.00 404 LYS A O 1
ATOM 3091 N N . LEU A 1 405 ? -30.739 -15.589 17.708 1.00 98.50 405 LEU A N 1
ATOM 3092 C CA . LEU A 1 405 ? -30.014 -14.330 17.737 1.00 98.50 405 LEU A CA 1
ATOM 3093 C C . LEU A 1 405 ? -30.967 -13.211 18.149 1.00 98.50 405 LEU A C 1
ATOM 3095 O O . LEU A 1 405 ? -32.024 -13.027 17.544 1.00 98.50 405 LEU A O 1
ATOM 3099 N N . TYR A 1 406 ? -30.558 -12.458 19.162 1.00 98.50 406 TYR A N 1
ATOM 3100 C CA . TYR A 1 406 ? -31.217 -11.248 19.630 1.00 98.50 406 TYR A CA 1
ATOM 3101 C C . TYR A 1 406 ? -30.371 -10.060 19.198 1.00 98.50 406 TYR A C 1
ATOM 3103 O O . TYR A 1 406 ? -29.206 -9.961 19.584 1.00 98.50 406 TYR A O 1
ATOM 3111 N N . ILE A 1 407 ? -30.941 -9.183 18.377 1.00 98.69 407 ILE A N 1
ATOM 3112 C CA . ILE A 1 407 ? -30.211 -8.112 17.690 1.00 98.69 407 ILE A CA 1
ATOM 3113 C C . ILE A 1 407 ? -30.831 -6.775 18.075 1.00 98.69 407 ILE A C 1
ATOM 3115 O O . ILE A 1 407 ? -32.020 -6.554 17.856 1.00 98.69 407 ILE A O 1
ATOM 3119 N N . ALA A 1 408 ? -30.044 -5.884 18.671 1.00 98.31 408 ALA A N 1
ATOM 3120 C CA . ALA A 1 408 ? -30.528 -4.579 19.106 1.00 98.31 408 ALA A CA 1
ATOM 3121 C C . ALA A 1 408 ? -30.727 -3.633 17.912 1.00 98.31 408 ALA A C 1
ATOM 3123 O O . ALA A 1 408 ? -29.752 -3.279 17.252 1.00 98.31 408 ALA A O 1
ATOM 3124 N N . SER A 1 409 ? -31.971 -3.193 17.694 1.00 97.88 409 SER A N 1
ATOM 3125 C CA . SER A 1 409 ? -32.355 -2.196 16.689 1.00 97.88 409 SER A CA 1
ATOM 3126 C C . SER A 1 409 ? -32.839 -0.909 17.359 1.00 97.88 409 SER A C 1
ATOM 3128 O O . SER A 1 409 ? -33.877 -0.873 18.029 1.00 97.88 409 SER A O 1
ATOM 3130 N N . ARG A 1 410 ? -32.098 0.185 17.161 1.00 96.56 410 ARG A N 1
ATOM 3131 C CA . ARG A 1 410 ? -32.504 1.535 17.601 1.00 96.56 410 ARG A CA 1
ATOM 3132 C C . ARG A 1 410 ? -33.569 2.138 16.701 1.00 96.56 410 ARG A C 1
ATOM 3134 O O . ARG A 1 410 ? -34.356 2.974 17.148 1.00 96.56 410 ARG A O 1
ATOM 3141 N N . LYS A 1 411 ? -33.631 1.708 15.443 1.00 95.88 411 LYS A N 1
ATOM 3142 C CA . LYS A 1 411 ? -34.710 2.081 14.534 1.00 95.88 411 LYS A CA 1
ATOM 3143 C C . LYS A 1 411 ? -36.044 1.510 15.004 1.00 95.88 411 LYS A C 1
ATOM 3145 O O . LYS A 1 411 ? -37.022 2.250 15.017 1.00 95.88 411 LYS A O 1
ATOM 3150 N N . GLU A 1 412 ? -36.092 0.263 15.456 1.00 96.06 412 GLU A N 1
ATOM 3151 C CA . GLU A 1 412 ? -37.332 -0.362 15.936 1.00 96.06 412 GLU A CA 1
ATOM 3152 C C . GLU A 1 412 ? -37.601 -0.119 17.429 1.00 96.06 412 GLU A C 1
ATOM 3154 O O . GLU A 1 412 ? -38.719 -0.355 17.875 1.00 96.06 412 GLU A O 1
ATOM 3159 N N . ASP A 1 413 ? -36.620 0.389 18.192 1.00 96.31 413 ASP A N 1
ATOM 3160 C CA . ASP A 1 413 ? -36.664 0.405 19.666 1.00 96.31 413 ASP A CA 1
ATOM 3161 C C . ASP A 1 413 ? -37.016 -0.990 20.212 1.00 96.31 413 ASP A C 1
ATOM 3163 O O . ASP A 1 413 ? -37.941 -1.169 21.010 1.00 96.31 413 ASP A O 1
ATOM 3167 N N . ALA A 1 414 ? -36.290 -2.000 19.725 1.00 97.25 414 ALA A N 1
ATOM 3168 C CA . ALA A 1 414 ? -36.540 -3.394 20.053 1.00 97.25 414 ALA A CA 1
ATOM 3169 C C . ALA A 1 414 ? -35.294 -4.274 19.882 1.00 97.25 414 ALA A C 1
ATOM 3171 O O . ALA A 1 414 ? -34.349 -3.939 19.166 1.00 97.25 414 ALA A O 1
ATOM 3172 N N . LEU A 1 415 ? -35.329 -5.451 20.505 1.00 98.38 415 LEU A N 1
ATOM 3173 C CA . LEU A 1 415 ? -34.482 -6.583 20.145 1.00 98.38 415 LEU A CA 1
ATOM 3174 C C . LEU A 1 415 ? -35.203 -7.417 19.082 1.00 98.38 415 LEU A C 1
ATOM 3176 O O . LEU A 1 415 ? -36.263 -7.978 19.360 1.00 98.38 415 LEU A O 1
ATOM 3180 N N . LEU A 1 416 ? -34.641 -7.509 17.880 1.00 98.31 416 LEU A N 1
ATOM 3181 C CA . LEU A 1 416 ? -35.123 -8.397 16.822 1.00 98.31 416 LEU A CA 1
ATOM 3182 C C . LEU A 1 416 ? -34.704 -9.836 17.132 1.00 98.31 416 LEU A C 1
ATOM 3184 O O . LEU A 1 416 ? -33.561 -10.062 17.525 1.00 98.31 416 LEU A O 1
ATOM 3188 N N . ILE A 1 417 ? -35.607 -10.799 16.935 1.00 97.88 417 ILE A N 1
ATOM 3189 C CA . ILE A 1 417 ? -35.349 -12.221 17.187 1.00 97.88 417 ILE A CA 1
ATOM 3190 C C . ILE A 1 417 ? -35.272 -12.965 15.856 1.00 97.88 417 ILE A C 1
ATOM 3192 O O . ILE A 1 417 ? -36.222 -12.955 15.064 1.00 97.88 417 ILE A O 1
ATOM 3196 N N . VAL A 1 418 ? -34.142 -13.625 15.619 1.00 98.12 418 VAL A N 1
ATOM 3197 C CA . VAL A 1 418 ? -33.853 -14.371 14.390 1.00 98.12 418 VAL A CA 1
ATOM 3198 C C . VAL A 1 418 ? -33.375 -15.775 14.748 1.00 98.12 418 VAL A C 1
ATOM 3200 O O . VAL A 1 418 ? -32.487 -15.939 15.574 1.00 98.12 418 VAL A O 1
ATOM 3203 N N . GLU A 1 419 ? -33.949 -16.803 14.128 1.00 97.44 419 GLU A N 1
ATOM 3204 C CA . GLU A 1 419 ? -33.447 -18.180 14.243 1.00 97.44 419 GLU A CA 1
ATOM 3205 C C . GLU A 1 419 ? -32.065 -18.283 13.590 1.00 97.44 419 GLU A C 1
ATOM 3207 O O . GLU A 1 419 ? -31.932 -18.003 12.396 1.00 97.44 419 GLU A O 1
ATOM 3212 N N . ALA A 1 420 ? -31.048 -18.707 14.341 1.00 96.12 420 ALA A N 1
ATOM 3213 C CA . ALA A 1 420 ? -29.656 -18.665 13.893 1.00 96.12 420 ALA A CA 1
ATOM 3214 C C . ALA A 1 420 ? -29.396 -19.568 12.671 1.00 96.12 420 ALA A C 1
ATOM 3216 O O . ALA A 1 420 ? -28.690 -19.189 11.736 1.00 96.12 420 ALA A O 1
ATOM 3217 N N . GLU A 1 421 ? -30.023 -20.747 12.627 1.00 93.25 421 GLU A N 1
ATOM 3218 C CA . GLU A 1 421 ? -29.811 -21.711 11.544 1.00 93.25 421 GLU A CA 1
ATOM 3219 C C . GLU A 1 421 ? -30.537 -21.324 10.245 1.00 93.25 421 GLU A C 1
ATOM 3221 O O . GLU A 1 421 ? -29.965 -21.412 9.154 1.00 93.25 421 GLU A O 1
ATOM 3226 N N . SER A 1 422 ? -31.796 -20.887 10.351 1.00 93.19 422 SER A N 1
ATOM 3227 C CA . SER A 1 422 ? -32.652 -20.624 9.184 1.00 93.19 422 SER A CA 1
ATOM 3228 C C . SER A 1 422 ? -32.656 -19.166 8.728 1.00 93.19 422 SER A C 1
ATOM 3230 O O . SER A 1 422 ? -33.070 -18.884 7.605 1.00 93.19 422 SER A O 1
ATOM 3232 N N . GLY A 1 423 ? -32.237 -18.230 9.584 1.00 93.50 423 GLY A N 1
ATOM 3233 C CA . GLY A 1 423 ? -32.343 -16.799 9.310 1.00 93.50 423 GLY A CA 1
ATOM 3234 C C . GLY A 1 423 ? -33.768 -16.248 9.398 1.00 93.50 423 GLY A C 1
ATOM 3235 O O . GLY A 1 423 ? -34.029 -15.098 9.047 1.00 93.50 423 GLY A O 1
ATOM 3236 N N . ARG A 1 424 ? -34.734 -17.065 9.825 1.00 94.62 424 ARG A N 1
ATOM 3237 C CA . ARG A 1 424 ? -36.135 -16.661 9.899 1.00 94.62 424 ARG A CA 1
ATOM 3238 C C . ARG A 1 424 ? -36.351 -15.745 11.101 1.00 94.62 424 ARG A C 1
ATOM 3240 O O . ARG A 1 424 ? -36.053 -16.126 12.231 1.00 94.62 424 ARG A O 1
ATOM 3247 N N . SER A 1 425 ? -36.932 -14.570 10.867 1.00 94.81 425 SER A N 1
ATOM 3248 C CA . SER A 1 425 ? -37.413 -13.715 11.955 1.00 94.81 425 SER A CA 1
ATOM 3249 C C . SER A 1 425 ? -38.559 -14.407 12.702 1.00 94.81 425 SER A C 1
ATOM 3251 O O . SER A 1 425 ? -39.484 -14.939 12.081 1.00 94.81 425 SER A O 1
ATOM 3253 N N . THR A 1 426 ? -38.483 -14.435 14.031 1.00 94.62 426 THR A N 1
ATOM 3254 C CA . THR A 1 426 ? -39.480 -15.078 14.906 1.00 94.62 426 THR A CA 1
ATOM 3255 C C . THR A 1 426 ? -40.221 -14.116 15.817 1.00 94.62 426 THR A C 1
ATOM 3257 O O . THR A 1 426 ? -41.195 -14.521 16.447 1.00 94.62 426 THR A O 1
ATOM 3260 N N . GLY A 1 427 ? -39.811 -12.851 15.862 1.00 94.56 427 GLY A N 1
ATOM 3261 C CA . GLY A 1 427 ? -40.486 -11.824 16.641 1.00 94.56 427 GLY A CA 1
ATOM 3262 C C . GLY A 1 427 ? -39.546 -10.706 17.059 1.00 94.56 427 GLY A C 1
ATOM 3263 O O . GLY A 1 427 ? -38.458 -10.540 16.504 1.00 94.56 427 GLY A O 1
ATOM 3264 N N . ARG A 1 428 ? -39.986 -9.940 18.058 1.00 96.00 428 ARG A N 1
ATOM 3265 C CA . ARG A 1 428 ? -39.206 -8.874 18.685 1.00 96.00 428 ARG A CA 1
ATOM 3266 C C . ARG A 1 428 ? -39.569 -8.718 20.163 1.00 96.00 428 ARG A C 1
ATOM 3268 O O . ARG A 1 428 ? -40.660 -9.117 20.565 1.00 96.00 428 ARG A O 1
ATOM 3275 N N . ILE A 1 429 ? -38.683 -8.094 20.935 1.00 97.56 429 ILE A N 1
ATOM 3276 C CA . ILE A 1 429 ? -38.931 -7.636 22.310 1.00 97.56 429 ILE A CA 1
ATOM 3277 C C . ILE A 1 429 ? -38.759 -6.120 22.337 1.00 97.56 429 ILE A C 1
ATOM 3279 O O . ILE A 1 429 ? -37.673 -5.634 22.028 1.00 97.56 429 ILE A O 1
ATOM 3283 N N . ASP A 1 430 ? -39.803 -5.378 22.703 1.00 97.06 430 ASP A N 1
ATOM 3284 C CA . ASP A 1 430 ? -39.739 -3.915 22.769 1.00 97.06 430 ASP A CA 1
ATOM 3285 C C . ASP A 1 430 ? -38.722 -3.473 23.840 1.00 97.06 430 ASP A C 1
ATOM 3287 O O . ASP A 1 430 ? -38.765 -3.907 24.995 1.00 97.06 430 ASP A O 1
ATOM 3291 N N . LEU A 1 431 ? -37.785 -2.607 23.453 1.00 96.62 431 LEU A N 1
ATOM 3292 C CA . LEU A 1 431 ? -36.694 -2.139 24.300 1.00 96.62 431 LEU A CA 1
ATOM 3293 C C . LEU A 1 431 ? -36.192 -0.780 23.808 1.00 96.62 431 LEU A C 1
ATOM 3295 O O . LEU A 1 431 ? -35.653 -0.675 22.715 1.00 96.62 431 LEU A O 1
ATOM 3299 N N . LYS A 1 432 ? -36.321 0.270 24.622 1.00 95.50 432 LYS A N 1
ATOM 3300 C CA . LYS A 1 432 ? -35.973 1.638 24.203 1.00 95.50 432 LYS A CA 1
ATOM 3301 C C . LYS A 1 432 ? -34.480 1.801 23.930 1.00 95.50 432 LYS A C 1
ATOM 3303 O O . LYS A 1 432 ? -33.667 1.417 24.774 1.00 95.50 432 LYS A O 1
ATOM 3308 N N . SER A 1 433 ? -34.147 2.428 22.798 1.00 94.44 433 SER A N 1
ATOM 3309 C CA . SER A 1 433 ? -32.793 2.766 22.344 1.00 94.44 433 SER A CA 1
ATOM 3310 C C . SER A 1 433 ? -31.751 1.708 22.739 1.00 94.44 433 SER A C 1
ATOM 3312 O O . SER A 1 433 ? -30.833 2.006 23.516 1.00 94.44 433 SER A O 1
ATOM 3314 N N . PRO A 1 434 ? -31.909 0.459 22.272 1.00 97.12 434 PRO A N 1
ATOM 3315 C CA . PRO A 1 434 ? -31.113 -0.651 22.748 1.00 97.12 434 PRO A CA 1
ATOM 3316 C C . PRO A 1 434 ? -29.650 -0.516 22.293 1.00 97.12 434 PRO A C 1
ATOM 3318 O O . PRO A 1 434 ? -29.341 0.007 21.215 1.00 97.12 434 PRO A O 1
ATOM 3321 N N . GLY A 1 435 ? -28.730 -0.952 23.152 1.00 96.00 435 GLY A N 1
ATOM 3322 C CA . GLY A 1 435 ? -27.284 -0.901 22.926 1.00 96.00 435 GLY A CA 1
ATOM 3323 C C . GLY A 1 435 ? -26.638 -2.282 22.995 1.00 96.00 435 GLY A C 1
ATOM 3324 O O . GLY A 1 435 ? -27.203 -3.259 22.509 1.00 96.00 435 GLY A O 1
ATOM 3325 N N . ALA A 1 436 ? -25.452 -2.351 23.607 1.00 96.94 436 ALA A N 1
ATOM 3326 C CA . ALA A 1 436 ? -24.742 -3.609 23.803 1.00 96.94 436 ALA A CA 1
ATOM 3327 C C . ALA A 1 436 ? -25.597 -4.607 24.596 1.00 96.94 436 ALA A C 1
ATOM 3329 O O . ALA A 1 436 ? -26.314 -4.222 25.524 1.00 96.94 436 ALA A O 1
ATOM 3330 N N . LEU A 1 437 ? -25.497 -5.889 24.249 1.00 97.81 437 LEU A N 1
ATOM 3331 C CA . LEU A 1 437 ? -26.177 -6.972 24.945 1.00 97.81 437 LEU A CA 1
ATOM 3332 C C . LEU A 1 437 ? -25.350 -8.253 24.950 1.00 97.81 437 LEU A C 1
ATOM 3334 O O . LEU A 1 437 ? -24.447 -8.431 24.140 1.00 97.81 437 LEU A O 1
ATOM 3338 N N . THR A 1 438 ? -25.686 -9.132 25.882 1.00 97.56 438 THR A N 1
ATOM 3339 C CA . THR A 1 438 ? -25.103 -10.460 26.063 1.00 97.56 438 THR A CA 1
ATOM 3340 C C . THR A 1 438 ? -26.160 -11.396 26.656 1.00 97.56 438 THR A C 1
ATOM 3342 O O . THR A 1 438 ? -27.225 -10.942 27.084 1.00 97.56 438 THR A O 1
ATOM 3345 N N . ALA A 1 439 ? -25.898 -12.700 26.673 1.00 96.00 439 ALA A N 1
ATOM 3346 C CA . ALA A 1 439 ? -26.812 -13.699 27.213 1.00 96.00 439 ALA A CA 1
ATOM 3347 C C . ALA A 1 439 ? -26.103 -14.594 28.231 1.00 96.00 439 ALA A C 1
ATOM 3349 O O . ALA A 1 439 ? -24.948 -14.971 28.048 1.00 96.00 439 ALA A O 1
ATOM 3350 N N . HIS A 1 440 ? -26.803 -14.925 29.314 1.00 94.50 440 HIS A N 1
ATOM 3351 C CA . HIS A 1 440 ? -26.303 -15.821 30.351 1.00 94.50 440 HIS A CA 1
ATOM 3352 C C . HIS A 1 440 ? -27.466 -16.404 31.159 1.00 94.50 440 HIS A C 1
ATOM 3354 O O . HIS A 1 440 ? -28.408 -15.687 31.504 1.00 94.50 440 HIS A O 1
ATOM 3360 N N . GLY A 1 441 ? -27.395 -17.698 31.487 1.00 91.50 441 GLY A N 1
ATOM 3361 C CA . GLY A 1 441 ? -28.362 -18.359 32.371 1.00 91.50 441 GLY A CA 1
ATOM 3362 C C . GLY A 1 441 ? -29.823 -18.232 31.919 1.00 91.50 441 GLY A C 1
ATOM 3363 O O . GLY A 1 441 ? -30.687 -17.953 32.748 1.00 91.50 441 GLY A O 1
ATOM 3364 N N . GLY A 1 442 ? -30.093 -18.361 30.614 1.00 94.38 442 GLY A N 1
ATOM 3365 C CA . GLY A 1 442 ? -31.447 -18.257 30.048 1.00 94.38 442 GLY A CA 1
ATOM 3366 C C . GLY A 1 442 ? -32.001 -16.831 29.932 1.00 94.38 442 GLY A C 1
ATOM 3367 O O . GLY A 1 442 ? -33.152 -16.655 29.546 1.00 94.38 442 GLY A O 1
ATOM 3368 N N . ALA A 1 443 ? -31.216 -15.804 30.265 1.00 95.88 443 ALA A N 1
ATOM 3369 C CA . ALA A 1 443 ? -31.637 -14.408 30.217 1.00 95.88 443 ALA A CA 1
ATOM 3370 C C . ALA A 1 443 ? -30.738 -13.566 29.305 1.00 95.88 443 ALA A C 1
ATOM 3372 O O . ALA A 1 443 ? -29.568 -13.883 29.081 1.00 95.88 443 ALA A O 1
ATOM 3373 N N . ILE A 1 444 ? -31.287 -12.448 28.833 1.00 97.50 444 ILE A N 1
ATOM 3374 C CA . ILE A 1 444 ? -30.570 -11.425 28.072 1.00 97.50 444 ILE A CA 1
ATOM 3375 C C . ILE A 1 444 ? -30.267 -10.250 28.994 1.00 97.50 444 ILE A C 1
ATOM 3377 O O . ILE A 1 444 ? -31.126 -9.795 29.747 1.00 97.50 444 ILE A O 1
ATOM 3381 N N . TYR A 1 445 ? -29.051 -9.733 28.904 1.00 97.62 445 TYR A N 1
ATOM 3382 C CA . TYR A 1 445 ? -28.611 -8.526 29.586 1.00 97.62 445 TYR A CA 1
ATOM 3383 C C . TYR A 1 445 ? -28.322 -7.483 28.520 1.00 97.62 445 TYR A C 1
ATOM 3385 O O . TYR A 1 445 ? -27.516 -7.743 27.632 1.00 97.62 445 TYR A O 1
ATOM 3393 N N . ALA A 1 446 ? -28.985 -6.333 28.575 1.00 97.94 446 ALA A N 1
ATOM 3394 C CA . ALA A 1 446 ? -28.924 -5.336 27.512 1.00 97.94 446 ALA A CA 1
ATOM 3395 C C . ALA A 1 446 ? -28.845 -3.915 28.065 1.00 97.94 446 ALA A C 1
ATOM 3397 O O . ALA A 1 446 ? -29.365 -3.616 29.141 1.00 97.94 446 ALA A O 1
ATOM 3398 N N . VAL A 1 447 ? -28.228 -3.024 27.295 1.00 97.88 447 VAL A N 1
ATOM 3399 C CA . VAL A 1 447 ? -28.349 -1.582 27.501 1.00 97.88 447 VAL A CA 1
ATOM 3400 C C . VAL A 1 447 ? -29.678 -1.106 26.917 1.00 97.88 447 VAL A C 1
ATOM 3402 O O . VAL A 1 447 ? -29.976 -1.404 25.763 1.00 97.88 447 VAL A O 1
ATOM 3405 N N . SER A 1 448 ? -30.451 -0.340 27.686 1.00 97.19 448 SER A N 1
ATOM 3406 C CA . SER A 1 448 ? -31.675 0.327 27.234 1.00 97.19 448 SER A CA 1
ATOM 3407 C C . SER A 1 448 ? -31.735 1.736 27.807 1.00 97.19 448 SER A C 1
ATOM 3409 O O . SER A 1 448 ? -31.722 1.905 29.024 1.00 97.19 448 SER A O 1
ATOM 3411 N N . ASP A 1 449 ? -31.750 2.740 26.928 1.00 94.62 449 ASP A N 1
ATOM 3412 C CA . ASP A 1 449 ? -31.771 4.165 27.302 1.00 94.62 449 ASP A CA 1
ATOM 3413 C C . ASP A 1 449 ? -30.701 4.537 28.360 1.00 94.62 449 ASP A C 1
ATOM 3415 O O . ASP A 1 449 ? -30.950 5.236 29.339 1.00 94.62 449 ASP A O 1
ATOM 3419 N N . GLY A 1 450 ? -29.492 3.978 28.207 1.00 93.94 450 GLY A N 1
ATOM 3420 C CA . GLY A 1 450 ? -28.355 4.188 29.115 1.00 93.94 450 GLY A CA 1
ATOM 3421 C C . GLY A 1 450 ? -28.387 3.388 30.426 1.00 93.94 450 GLY A C 1
ATOM 3422 O O . GLY A 1 450 ? -27.399 3.400 31.158 1.00 93.94 450 GLY A O 1
ATOM 3423 N N . ALA A 1 451 ? -29.472 2.674 30.733 1.00 96.94 451 ALA A N 1
ATOM 3424 C CA . ALA A 1 451 ? -29.545 1.721 31.842 1.00 96.94 451 ALA A CA 1
ATOM 3425 C C . ALA A 1 451 ? -29.087 0.321 31.405 1.00 96.94 451 ALA A C 1
ATOM 3427 O O . ALA A 1 451 ? -29.160 -0.014 30.225 1.00 96.94 451 ALA A O 1
ATOM 3428 N N . VAL A 1 452 ? -28.681 -0.526 32.356 1.00 97.75 452 VAL A N 1
ATOM 3429 C CA . VAL A 1 452 ? -28.475 -1.965 32.114 1.00 97.75 452 VAL A CA 1
ATOM 3430 C C . VAL A 1 452 ? -29.657 -2.741 32.680 1.00 97.75 452 VAL A C 1
ATOM 3432 O O . VAL A 1 452 ? -29.983 -2.615 33.865 1.00 97.75 452 VAL A O 1
ATOM 3435 N N . VAL A 1 453 ? -30.294 -3.549 31.836 1.00 97.25 453 VAL A N 1
ATOM 3436 C CA . VAL A 1 453 ? -31.492 -4.329 32.162 1.00 97.25 453 VAL A CA 1
ATOM 3437 C C . VAL A 1 453 ? -31.259 -5.825 31.956 1.00 97.25 453 VAL A C 1
ATOM 3439 O O . VAL A 1 453 ? -30.456 -6.229 31.118 1.00 97.25 453 VAL A O 1
ATOM 3442 N N . LYS A 1 454 ? -32.000 -6.645 32.702 1.00 96.62 454 LYS A N 1
ATOM 3443 C CA . LYS A 1 454 ? -32.146 -8.090 32.499 1.00 96.62 454 LYS A CA 1
ATOM 3444 C C . LYS A 1 454 ? -33.516 -8.387 31.899 1.00 96.62 454 LYS A C 1
ATOM 3446 O O . LYS A 1 454 ? -34.515 -7.843 32.363 1.00 96.62 454 LYS A O 1
ATOM 3451 N N . ILE A 1 455 ? -33.571 -9.262 30.907 1.00 96.81 455 ILE A N 1
ATOM 3452 C CA . ILE A 1 455 ? -34.782 -9.644 30.185 1.00 96.81 455 ILE A CA 1
ATOM 3453 C C . ILE A 1 455 ? -34.869 -11.168 30.191 1.00 96.81 455 ILE A C 1
ATOM 3455 O O . ILE A 1 455 ? -33.938 -11.849 29.765 1.00 96.81 455 ILE A O 1
ATOM 3459 N N . ASP A 1 456 ? -35.992 -11.693 30.670 1.00 94.81 456 ASP A N 1
ATOM 3460 C CA . ASP A 1 456 ? -36.397 -13.070 30.389 1.00 94.81 456 ASP A CA 1
ATOM 3461 C C . ASP A 1 456 ? -37.046 -13.086 28.992 1.00 94.81 456 ASP A C 1
ATOM 3463 O O . ASP A 1 456 ? -38.075 -12.424 28.810 1.00 94.81 456 ASP A O 1
ATOM 3467 N N . PRO A 1 457 ? -36.472 -13.790 27.998 1.00 91.88 457 PRO A N 1
ATOM 3468 C CA . PRO A 1 457 ? -37.004 -13.806 26.640 1.00 91.88 457 PRO A CA 1
ATOM 3469 C C . PRO A 1 457 ? -38.434 -14.348 26.539 1.00 91.88 457 PRO A C 1
ATOM 3471 O O . PRO A 1 457 ? -39.160 -13.947 25.633 1.00 91.88 457 PRO A O 1
ATOM 3474 N N . ALA A 1 458 ? -38.856 -15.230 27.453 1.00 88.50 458 ALA A N 1
ATOM 3475 C CA . ALA A 1 458 ? -40.211 -15.776 27.465 1.00 88.50 458 ALA A CA 1
ATOM 3476 C C . ALA A 1 458 ? -41.234 -14.762 28.002 1.00 88.50 458 ALA A C 1
ATOM 3478 O O . ALA A 1 458 ? -42.363 -14.700 27.516 1.00 88.50 458 ALA A O 1
ATOM 3479 N N . ALA A 1 459 ? -40.841 -13.948 28.987 1.00 87.94 459 ALA A N 1
ATOM 3480 C CA . ALA A 1 459 ? -41.701 -12.919 29.573 1.00 87.94 459 ALA A CA 1
ATOM 3481 C C . ALA A 1 459 ? -41.667 -11.585 28.803 1.00 87.94 459 ALA A C 1
ATOM 3483 O O . ALA A 1 459 ? -42.616 -10.803 28.880 1.00 87.94 459 ALA A O 1
ATOM 3484 N N . GLY A 1 460 ? -40.558 -11.289 28.117 1.00 84.75 460 GLY A N 1
ATOM 3485 C CA . GLY A 1 460 ? -40.356 -10.093 27.294 1.00 84.75 460 GLY A CA 1
ATOM 3486 C C . GLY A 1 460 ? -40.259 -8.765 28.057 1.00 84.75 460 GLY A C 1
ATOM 3487 O O . GLY A 1 460 ? -40.186 -7.714 27.427 1.00 84.75 460 GLY A O 1
ATOM 3488 N N . LYS A 1 461 ? -40.264 -8.766 29.399 1.00 89.50 461 LYS A N 1
ATOM 3489 C CA . LYS A 1 461 ? -40.237 -7.538 30.218 1.00 89.50 461 LYS A CA 1
ATOM 3490 C C . LYS A 1 461 ? -38.838 -7.251 30.784 1.00 89.50 461 LYS A C 1
ATOM 3492 O O . LYS A 1 461 ? -38.293 -8.112 31.479 1.00 89.50 461 LYS A O 1
ATOM 3497 N N . PRO A 1 462 ? -38.270 -6.050 30.561 1.00 93.75 462 PRO A N 1
ATOM 3498 C CA . PRO A 1 462 ? -36.979 -5.675 31.129 1.00 93.75 462 PRO A CA 1
ATOM 3499 C C . PRO A 1 462 ? -37.078 -5.341 32.623 1.00 93.75 462 PRO A C 1
ATOM 3501 O O . PRO A 1 462 ? -37.995 -4.652 33.065 1.00 93.75 462 PRO A O 1
ATOM 3504 N N . THR A 1 463 ? -36.090 -5.792 33.395 1.00 94.50 463 THR A N 1
ATOM 3505 C CA . THR A 1 463 ? -35.870 -5.442 34.805 1.00 94.50 463 THR A CA 1
ATOM 3506 C C . THR A 1 463 ? -34.558 -4.678 34.937 1.00 94.50 463 THR A C 1
ATOM 3508 O O . THR A 1 463 ? -33.502 -5.203 34.587 1.00 94.50 463 THR A O 1
ATOM 3511 N N . THR A 1 464 ? -34.599 -3.447 35.444 1.00 95.38 464 THR A N 1
ATOM 3512 C CA . THR A 1 464 ? -33.398 -2.614 35.612 1.00 95.38 464 THR A CA 1
ATOM 3513 C C . THR A 1 464 ? -32.470 -3.178 36.684 1.00 95.38 464 THR A C 1
ATOM 3515 O O . THR A 1 464 ? -32.886 -3.371 37.823 1.00 95.38 464 THR A O 1
ATOM 3518 N N . LEU A 1 465 ? -31.203 -3.396 36.323 1.00 94.94 465 LEU A N 1
ATOM 3519 C CA . LEU A 1 465 ? -30.123 -3.769 37.242 1.00 94.94 465 LEU A CA 1
ATOM 3520 C C . LEU A 1 465 ? -29.279 -2.555 37.629 1.00 94.94 465 LEU A C 1
ATOM 3522 O O . LEU A 1 465 ? -28.937 -2.375 38.792 1.00 94.94 465 LEU A O 1
ATOM 3526 N N . ILE A 1 466 ? -28.951 -1.716 36.643 1.00 95.75 466 ILE A N 1
ATOM 3527 C CA . ILE A 1 466 ? -28.143 -0.509 36.820 1.00 95.75 466 ILE A CA 1
ATOM 3528 C C . ILE A 1 466 ? -28.902 0.644 36.173 1.00 95.75 466 ILE A C 1
ATOM 3530 O O . ILE A 1 466 ? -29.207 0.599 34.982 1.00 95.75 466 ILE A O 1
ATOM 3534 N N . ALA A 1 467 ? -29.232 1.664 36.962 1.00 94.62 467 ALA A N 1
ATOM 3535 C CA . ALA A 1 467 ? -29.973 2.826 36.483 1.00 94.62 467 ALA A CA 1
ATOM 3536 C C . ALA A 1 467 ? -29.148 3.677 35.501 1.00 94.62 467 ALA A C 1
ATOM 3538 O O . ALA A 1 467 ? -27.924 3.776 35.627 1.00 94.62 467 ALA A O 1
ATOM 3539 N N . ALA A 1 468 ? -29.834 4.336 34.563 1.00 94.50 468 ALA A N 1
ATOM 3540 C CA . ALA A 1 468 ? -29.220 5.276 33.631 1.00 94.50 468 ALA A CA 1
ATOM 3541 C C . ALA A 1 468 ? -28.493 6.422 34.363 1.00 94.50 468 ALA A C 1
ATOM 3543 O O . ALA A 1 468 ? -28.854 6.801 35.480 1.00 94.50 468 ALA A O 1
ATOM 3544 N N . GLY A 1 469 ? -27.446 6.964 33.736 1.00 92.88 469 GLY A N 1
ATOM 3545 C CA . GLY A 1 469 ? -26.632 8.056 34.285 1.00 92.88 469 GLY A CA 1
ATOM 3546 C C . GLY A 1 469 ? -25.606 7.635 35.345 1.00 92.88 469 GLY A C 1
ATOM 3547 O O . GLY A 1 469 ? -24.821 8.469 35.785 1.00 92.88 469 GLY A O 1
ATOM 3548 N N . LYS A 1 470 ? -25.577 6.358 35.758 1.00 90.94 470 LYS A N 1
ATOM 3549 C CA . LYS A 1 470 ? -24.528 5.823 36.647 1.00 90.94 470 LYS A CA 1
ATOM 3550 C C . LYS A 1 470 ? -23.232 5.476 35.913 1.00 90.94 470 LYS A C 1
ATOM 3552 O O . LYS A 1 470 ? -22.174 5.534 36.526 1.00 90.94 470 LYS A O 1
ATOM 3557 N N . LEU A 1 471 ? -23.339 5.086 34.645 1.00 93.56 471 LEU A N 1
ATOM 3558 C CA . LEU A 1 471 ? -22.257 4.658 33.754 1.00 93.56 471 LEU A CA 1
ATOM 3559 C C . LEU A 1 471 ? -22.599 5.110 32.327 1.00 93.56 471 LEU A C 1
ATOM 3561 O O . LEU A 1 471 ? -23.765 5.403 32.049 1.00 93.56 471 LEU A O 1
ATOM 3565 N N . ASP A 1 472 ? -21.623 5.066 31.418 1.00 94.69 472 ASP A N 1
ATOM 3566 C CA . ASP A 1 472 ? -21.874 5.038 29.968 1.00 94.69 472 ASP A CA 1
ATOM 3567 C C . ASP A 1 472 ? -21.563 3.631 29.416 1.00 94.69 472 ASP A C 1
ATOM 3569 O O . ASP A 1 472 ? -20.430 3.377 28.989 1.00 94.69 472 ASP A O 1
ATOM 3573 N N . PRO A 1 473 ? -22.518 2.678 29.486 1.00 96.50 473 PRO A N 1
ATOM 3574 C CA . PRO A 1 473 ? -22.262 1.276 29.173 1.00 96.50 473 PRO A CA 1
ATOM 3575 C C . PRO A 1 473 ? -22.086 1.053 27.662 1.00 96.50 473 PRO A C 1
ATOM 3577 O O . PRO A 1 473 ? -23.024 1.211 26.876 1.00 96.50 473 PRO A O 1
ATOM 3580 N N . ARG A 1 474 ? -20.887 0.629 27.246 1.00 95.19 474 ARG A N 1
ATOM 3581 C CA . ARG A 1 474 ? -20.551 0.342 25.834 1.00 95.19 474 ARG A CA 1
ATOM 3582 C C . ARG A 1 474 ? -20.393 -1.135 25.495 1.00 95.19 474 ARG A C 1
ATOM 3584 O O . ARG A 1 474 ? -20.408 -1.480 24.317 1.00 95.19 474 ARG A O 1
ATOM 3591 N N . GLY A 1 475 ? -20.287 -1.992 26.501 1.00 97.00 475 GLY A N 1
ATOM 3592 C CA . GLY A 1 475 ? -20.149 -3.434 26.338 1.00 97.00 475 GLY A CA 1
ATOM 3593 C C . GLY A 1 475 ? -20.506 -4.179 27.607 1.00 97.00 475 GLY A C 1
ATOM 3594 O O . GLY A 1 475 ? -20.338 -3.641 28.702 1.00 97.00 475 GLY A O 1
ATOM 3595 N N . LEU A 1 476 ? -21.008 -5.402 27.444 1.00 97.94 476 LEU A N 1
ATOM 3596 C CA . LEU A 1 476 ? -21.481 -6.262 28.523 1.00 97.94 476 LEU A CA 1
ATOM 3597 C C . LEU A 1 476 ? -20.928 -7.678 28.331 1.00 97.94 476 LEU A C 1
ATOM 3599 O O . LEU A 1 476 ? -20.974 -8.207 27.223 1.00 97.94 476 LEU A O 1
ATOM 3603 N N . ALA A 1 477 ? -20.465 -8.304 29.409 1.00 97.44 477 ALA A N 1
ATOM 3604 C CA . ALA A 1 477 ? -20.151 -9.732 29.452 1.00 97.44 477 ALA A CA 1
ATOM 3605 C C . ALA A 1 477 ? -20.436 -10.294 30.847 1.00 97.44 477 ALA A C 1
ATOM 3607 O O . ALA A 1 477 ? -20.401 -9.551 31.827 1.00 97.44 477 ALA A O 1
ATOM 3608 N N . LEU A 1 478 ? -20.702 -11.597 30.948 1.00 95.88 478 LEU A N 1
ATOM 3609 C CA . LEU A 1 478 ? -20.840 -12.283 32.232 1.00 95.88 478 LEU A CA 1
ATOM 3610 C C . LEU A 1 478 ? -19.854 -13.446 32.332 1.00 95.88 478 LEU A C 1
ATOM 3612 O O . LEU A 1 478 ? -19.574 -14.101 31.329 1.00 95.88 478 LEU A O 1
ATOM 3616 N N . ASP A 1 479 ? -19.345 -13.699 33.538 1.00 93.81 479 ASP A N 1
ATOM 3617 C CA . ASP A 1 479 ? -18.623 -14.938 33.845 1.00 93.81 479 ASP A CA 1
ATOM 3618 C C . ASP A 1 479 ? -19.586 -16.094 34.181 1.00 93.81 479 ASP A C 1
ATOM 3620 O O . ASP A 1 479 ? -20.797 -15.916 34.314 1.00 93.81 479 ASP A O 1
ATOM 3624 N N . GLU A 1 480 ? -19.040 -17.297 34.365 1.00 90.75 480 GLU A N 1
ATOM 3625 C CA . GLU A 1 480 ? -19.801 -18.495 34.755 1.00 90.75 480 GLU A CA 1
ATOM 3626 C C . GLU A 1 480 ? -20.517 -18.361 36.112 1.00 90.75 480 GLU A C 1
ATOM 3628 O O . GLU A 1 480 ? -21.462 -19.095 36.388 1.00 90.75 480 GLU A O 1
ATOM 3633 N N . LYS A 1 481 ? -20.084 -17.427 36.968 1.00 90.75 481 LYS A N 1
ATOM 3634 C CA . LYS A 1 481 ? -20.676 -17.169 38.289 1.00 90.75 481 LYS A CA 1
ATOM 3635 C C . LYS A 1 481 ? -21.803 -16.133 38.227 1.00 90.75 481 LYS A C 1
ATOM 3637 O O . LYS A 1 481 ? -22.428 -15.862 39.254 1.00 90.75 481 LYS A O 1
ATOM 3642 N N . GLY A 1 482 ? -22.061 -15.546 37.058 1.00 92.50 482 GLY A N 1
ATOM 3643 C CA . GLY A 1 482 ? -23.047 -14.488 36.862 1.00 92.50 482 GLY A CA 1
ATOM 3644 C C . GLY A 1 482 ? -22.566 -13.095 37.285 1.00 92.50 482 GLY A C 1
ATOM 3645 O O . GLY A 1 482 ? -23.398 -12.211 37.501 1.00 92.50 482 GLY A O 1
ATOM 3646 N N . THR A 1 483 ? -21.254 -12.877 37.420 1.00 95.38 483 THR A N 1
ATOM 3647 C CA . THR A 1 483 ? -20.672 -11.537 37.589 1.00 95.38 483 THR A CA 1
ATOM 3648 C C . THR A 1 483 ? -20.802 -10.776 36.277 1.00 95.38 483 THR A C 1
ATOM 3650 O O . THR A 1 483 ? -20.304 -11.231 35.250 1.00 95.38 483 THR A O 1
ATOM 3653 N N . LEU A 1 484 ? -21.444 -9.611 36.306 1.00 97.00 484 LEU A N 1
ATOM 3654 C CA . LEU A 1 484 ? -21.639 -8.747 35.147 1.00 97.00 484 LEU A CA 1
ATOM 3655 C C . LEU A 1 484 ? -20.492 -7.744 35.019 1.00 97.00 484 LEU A C 1
ATOM 3657 O O . LEU A 1 484 ? -20.282 -6.919 35.902 1.00 97.00 484 LEU A O 1
ATOM 3661 N N . TYR A 1 485 ? -19.798 -7.768 33.890 1.00 97.69 485 TYR A N 1
ATOM 3662 C CA . TYR A 1 485 ? -18.763 -6.811 33.521 1.00 97.69 485 TYR A CA 1
ATOM 3663 C C . TYR A 1 485 ? -19.334 -5.797 32.535 1.00 97.69 485 TYR A C 1
ATOM 3665 O O . TYR A 1 485 ? -19.895 -6.174 31.506 1.00 97.69 485 TYR A O 1
ATOM 3673 N N . VAL A 1 486 ? -19.180 -4.514 32.851 1.00 97.94 486 VAL A N 1
ATOM 3674 C CA . VAL A 1 486 ? -19.691 -3.395 32.056 1.00 97.94 486 VAL A CA 1
ATOM 3675 C C . VAL A 1 486 ? -18.535 -2.489 31.661 1.00 97.94 486 VAL A C 1
ATOM 3677 O O . VAL A 1 486 ? -17.833 -1.970 32.528 1.00 97.94 486 VAL A O 1
ATOM 3680 N N . ALA A 1 487 ? -18.341 -2.282 30.361 1.00 97.12 487 ALA A N 1
ATOM 3681 C CA . ALA A 1 487 ? -17.391 -1.298 29.859 1.00 97.12 487 ALA A CA 1
ATOM 3682 C C . ALA A 1 487 ? -17.974 0.106 30.028 1.00 97.12 487 ALA A C 1
ATOM 3684 O O . ALA A 1 487 ? -18.994 0.422 29.414 1.00 97.12 487 ALA A O 1
ATOM 3685 N N . ASP A 1 488 ? -17.337 0.927 30.860 1.00 95.69 488 ASP A N 1
ATOM 3686 C CA . ASP A 1 488 ? -17.755 2.299 31.126 1.00 95.69 488 ASP A CA 1
ATOM 3687 C C . ASP A 1 488 ? -16.892 3.286 30.337 1.00 95.69 488 ASP A C 1
ATOM 3689 O O . ASP A 1 488 ? -15.714 3.504 30.641 1.00 95.69 488 ASP A O 1
ATOM 3693 N N . ALA A 1 489 ? -17.495 3.915 29.330 1.00 92.94 489 ALA A N 1
ATOM 3694 C CA . ALA A 1 489 ? -16.817 4.908 28.504 1.00 92.94 489 ALA A CA 1
ATOM 3695 C C . ALA A 1 489 ? -16.562 6.239 29.227 1.00 92.94 489 ALA A C 1
ATOM 3697 O O . ALA A 1 489 ? -15.726 7.013 28.767 1.00 92.94 489 ALA A O 1
ATOM 3698 N N . THR A 1 490 ? -17.215 6.499 30.367 1.00 92.12 490 THR A N 1
ATOM 3699 C CA . THR A 1 490 ? -16.974 7.727 31.143 1.00 92.12 490 THR A CA 1
ATOM 3700 C C . THR A 1 490 ? -15.600 7.692 31.807 1.00 92.12 490 THR A C 1
ATOM 3702 O O . THR A 1 490 ? -14.864 8.677 31.794 1.00 92.12 490 THR A O 1
ATOM 3705 N N . THR A 1 491 ? -15.232 6.544 32.379 1.00 93.12 491 THR A N 1
ATOM 3706 C CA . THR A 1 491 ? -13.955 6.365 33.084 1.00 93.12 491 THR A CA 1
ATOM 3707 C C . THR A 1 491 ? -12.881 5.673 32.241 1.00 93.12 491 THR A C 1
ATOM 3709 O O . THR A 1 491 ? -11.710 5.697 32.623 1.00 93.12 491 THR A O 1
ATOM 3712 N N . SER A 1 492 ? -13.247 5.087 31.095 1.00 94.94 492 SER A N 1
ATOM 3713 C CA . SER A 1 492 ? -12.419 4.150 30.318 1.00 94.94 492 SER A CA 1
ATOM 3714 C C . SER A 1 492 ? -11.974 2.930 31.138 1.00 94.94 492 SER A C 1
ATOM 3716 O O . SER A 1 492 ? -10.837 2.475 31.033 1.00 94.94 492 SER A O 1
ATOM 3718 N N . THR A 1 493 ? -12.868 2.392 31.969 1.00 95.50 493 THR A N 1
ATOM 3719 C CA . THR A 1 493 ? -12.602 1.207 32.803 1.00 95.50 493 THR A CA 1
ATOM 3720 C C . THR A 1 493 ? -13.693 0.154 32.640 1.00 95.50 493 THR A C 1
ATOM 3722 O O . THR A 1 493 ? -14.732 0.411 32.030 1.00 95.50 493 THR A O 1
ATOM 3725 N N . ILE A 1 494 ? -13.468 -1.045 33.183 1.00 96.69 494 ILE A N 1
ATOM 3726 C CA . ILE A 1 494 ? -14.518 -2.060 33.305 1.00 96.69 494 ILE A CA 1
ATOM 3727 C C . ILE A 1 494 ? -15.006 -2.108 34.749 1.00 96.69 494 ILE A C 1
ATOM 3729 O O . ILE A 1 494 ? -14.215 -2.254 35.681 1.00 96.69 494 ILE A O 1
ATOM 3733 N N . GLN A 1 495 ? -16.318 -2.030 34.922 1.00 96.00 495 GLN A N 1
ATOM 3734 C CA . GLN A 1 495 ? -17.000 -2.107 36.205 1.00 96.00 495 GLN A CA 1
ATOM 3735 C C . GLN A 1 495 ? -17.635 -3.493 36.360 1.00 96.00 495 GLN A C 1
ATOM 3737 O O . GLN A 1 495 ? -18.434 -3.907 35.521 1.00 96.00 495 GLN A O 1
ATOM 3742 N N . ALA A 1 496 ? -17.266 -4.225 37.411 1.00 95.75 496 ALA A N 1
ATOM 3743 C CA . ALA A 1 496 ? -17.836 -5.532 37.729 1.00 95.75 496 ALA A CA 1
ATOM 3744 C C . ALA A 1 496 ? -18.970 -5.398 38.754 1.00 95.75 496 ALA A C 1
ATOM 3746 O O . ALA A 1 496 ? -18.801 -4.744 39.787 1.00 95.75 496 ALA A O 1
ATOM 3747 N N . PHE A 1 497 ? -20.089 -6.069 38.504 1.00 95.31 497 PHE A N 1
ATOM 3748 C CA . PHE A 1 497 ? -21.294 -6.083 39.325 1.00 95.31 497 PHE A CA 1
ATOM 3749 C C . PHE A 1 497 ? -21.703 -7.517 39.644 1.00 95.31 497 PHE A C 1
ATOM 3751 O O . PHE A 1 497 ? -21.474 -8.430 38.856 1.00 95.31 497 PHE A O 1
ATOM 3758 N N . ASP A 1 498 ? -22.337 -7.730 40.792 1.00 89.25 498 ASP A N 1
ATOM 3759 C CA . ASP A 1 498 ? -22.988 -9.011 41.057 1.00 89.25 498 ASP A CA 1
ATOM 3760 C C . ASP A 1 498 ? -24.351 -9.135 40.355 1.00 89.25 498 ASP A C 1
ATOM 3762 O O . ASP A 1 498 ? -24.857 -8.196 39.738 1.00 89.25 498 ASP A O 1
ATOM 3766 N N . ALA A 1 499 ? -24.983 -10.303 40.495 1.00 80.50 499 ALA A N 1
ATOM 3767 C CA . ALA A 1 499 ? -26.283 -10.603 39.899 1.00 80.50 499 ALA A CA 1
ATOM 3768 C C . ALA A 1 499 ? -27.432 -9.673 40.353 1.00 80.50 499 ALA A C 1
ATOM 3770 O O . ALA A 1 499 ? -28.502 -9.697 39.743 1.00 80.50 499 ALA A O 1
ATOM 3771 N N . LYS A 1 500 ? -27.241 -8.873 41.415 1.00 82.31 500 LYS A N 1
ATOM 3772 C CA . LYS A 1 500 ? -28.211 -7.881 41.909 1.00 82.31 500 LYS A CA 1
ATOM 3773 C C . LYS A 1 500 ? -27.885 -6.454 41.447 1.00 82.31 500 LYS A C 1
ATOM 3775 O O . LYS A 1 500 ? -28.606 -5.534 41.818 1.00 82.31 500 LYS A O 1
ATOM 3780 N N . GLY A 1 501 ? -26.823 -6.262 40.662 1.00 83.25 501 GLY A N 1
ATOM 3781 C CA . GLY A 1 501 ? -26.387 -4.950 40.181 1.00 83.25 501 GLY A CA 1
ATOM 3782 C C . GLY A 1 501 ? -25.538 -4.163 41.184 1.00 83.25 501 GLY A C 1
ATOM 3783 O O . GLY A 1 501 ? -25.344 -2.963 40.994 1.00 83.25 501 GLY A O 1
ATOM 3784 N N . ALA A 1 502 ? -25.016 -4.792 42.245 1.00 87.75 502 ALA A N 1
ATOM 3785 C CA . ALA A 1 502 ? -24.126 -4.114 43.189 1.00 87.75 502 ALA A CA 1
ATOM 3786 C C . ALA A 1 502 ? -22.670 -4.148 42.700 1.00 87.75 502 ALA A C 1
ATOM 3788 O O . ALA A 1 502 ? -22.156 -5.209 42.340 1.00 87.75 502 ALA A O 1
ATOM 3789 N N . ALA A 1 503 ? -22.002 -2.989 42.703 1.00 87.75 503 ALA A N 1
ATOM 3790 C CA . ALA A 1 503 ? -20.616 -2.852 42.258 1.00 87.75 503 ALA A CA 1
ATOM 3791 C C . ALA A 1 503 ? -19.652 -3.653 43.148 1.00 87.75 503 ALA A C 1
ATOM 3793 O O . ALA A 1 503 ? -19.773 -3.666 44.374 1.00 87.75 503 ALA A O 1
ATOM 3794 N N . ARG A 1 504 ? -18.677 -4.314 42.521 1.00 86.81 504 ARG A N 1
ATOM 3795 C CA . ARG A 1 504 ? -17.701 -5.194 43.179 1.00 86.81 504 ARG A CA 1
ATOM 3796 C C . ARG A 1 504 ? -16.271 -4.716 43.008 1.00 86.81 504 ARG A C 1
ATOM 3798 O O . ARG A 1 504 ? -15.529 -4.666 43.985 1.00 86.81 504 ARG A O 1
ATOM 3805 N N . LYS A 1 505 ? -15.866 -4.422 41.773 1.00 90.25 505 LYS A N 1
ATOM 3806 C CA . LYS A 1 505 ? -14.471 -4.128 41.432 1.00 90.25 505 LYS A CA 1
ATOM 3807 C C . LYS A 1 505 ? -14.394 -3.317 40.143 1.00 90.25 505 LYS A C 1
ATOM 3809 O O . LYS A 1 505 ? -15.139 -3.585 39.205 1.00 90.25 505 LYS A O 1
ATOM 3814 N N . THR A 1 506 ? -13.438 -2.398 40.094 1.00 94.25 506 THR A N 1
ATOM 3815 C CA . THR A 1 506 ? -13.000 -1.728 38.865 1.00 94.25 506 THR A CA 1
ATOM 3816 C C . THR A 1 506 ? -11.774 -2.446 38.305 1.00 94.25 506 THR A C 1
ATOM 3818 O O . THR A 1 506 ? -10.863 -2.795 39.060 1.00 94.25 506 THR A O 1
ATOM 3821 N N . ILE A 1 507 ? -11.739 -2.662 36.992 1.00 95.44 507 ILE A N 1
ATOM 3822 C CA . ILE A 1 507 ? -10.592 -3.203 36.255 1.00 95.44 507 ILE A CA 1
ATOM 3823 C C . ILE A 1 507 ? -10.082 -2.122 35.296 1.00 95.44 507 ILE A C 1
ATOM 3825 O O . ILE A 1 507 ? -10.862 -1.528 34.549 1.00 95.44 507 ILE A O 1
ATOM 3829 N N . GLY A 1 508 ? -8.767 -1.896 35.306 1.00 93.56 508 GLY A N 1
ATOM 3830 C CA . GLY A 1 508 ? -8.107 -0.848 34.528 1.00 93.56 508 GLY A CA 1
ATOM 3831 C C . GLY A 1 508 ? -7.864 0.446 35.296 1.00 93.56 508 GLY A C 1
ATOM 3832 O O . GLY A 1 508 ? -8.465 0.700 36.342 1.00 93.56 508 GLY A O 1
ATOM 3833 N N . LYS A 1 509 ? -6.964 1.272 34.757 1.00 93.50 509 LYS A N 1
ATOM 3834 C CA . LYS A 1 509 ? -6.691 2.623 35.256 1.00 93.50 509 LYS A CA 1
ATOM 3835 C C . LYS A 1 509 ? -7.561 3.645 34.518 1.00 93.50 509 LYS A C 1
ATOM 3837 O O . LYS A 1 509 ? -7.586 3.615 33.285 1.00 93.50 509 LYS A O 1
ATOM 3842 N N . PRO A 1 510 ? -8.247 4.554 35.232 1.00 90.25 510 PRO A N 1
ATOM 3843 C CA . PRO A 1 510 ? -9.046 5.592 34.595 1.00 90.25 510 PRO A CA 1
ATOM 3844 C C . PRO A 1 510 ? -8.153 6.590 33.847 1.00 90.25 510 PRO A C 1
ATOM 3846 O O . PRO A 1 510 ? -7.003 6.803 34.234 1.00 90.25 510 PRO A O 1
ATOM 3849 N N . GLY A 1 511 ? -8.679 7.239 32.802 1.00 82.44 511 GLY A N 1
ATOM 3850 C CA . GLY A 1 511 ? -7.915 8.312 32.152 1.00 82.44 511 GLY A CA 1
ATOM 3851 C C . GLY A 1 511 ? -8.329 8.789 30.762 1.00 82.44 511 GLY A C 1
ATOM 3852 O O . GLY A 1 511 ? -7.583 9.585 30.203 1.00 82.44 511 GLY A O 1
ATOM 3853 N N . GLY A 1 512 ? -9.451 8.355 30.177 1.00 82.38 512 GLY A N 1
ATOM 3854 C CA . GLY A 1 512 ? -9.917 8.899 28.888 1.00 82.38 512 GLY A CA 1
ATOM 3855 C C . GLY A 1 512 ? -8.865 8.836 27.763 1.00 82.38 512 GLY A C 1
ATOM 3856 O O . GLY A 1 512 ? -8.177 7.825 27.619 1.00 82.38 512 GLY A O 1
ATOM 3857 N N . ALA A 1 513 ? -8.749 9.913 26.974 1.00 79.44 513 ALA A N 1
ATOM 3858 C CA . ALA A 1 513 ? -7.759 10.053 25.899 1.00 79.44 513 ALA A CA 1
ATOM 3859 C C . ALA A 1 513 ? -6.319 9.864 26.407 1.00 79.44 513 ALA A C 1
ATOM 3861 O O . ALA A 1 513 ? -5.972 10.335 27.491 1.00 79.44 513 ALA A O 1
ATOM 3862 N N . TYR A 1 514 ? -5.477 9.184 25.624 1.00 87.56 514 TYR A N 1
ATOM 3863 C CA . TYR A 1 514 ? -4.190 8.668 26.086 1.00 87.56 514 TYR A CA 1
ATOM 3864 C C . TYR A 1 514 ? -3.006 9.210 25.272 1.00 87.56 514 TYR A C 1
ATOM 3866 O O . TYR A 1 514 ? -2.846 8.877 24.105 1.00 87.56 514 TYR A O 1
ATOM 3874 N N . THR A 1 515 ? -2.149 10.004 25.919 1.00 90.81 515 THR A N 1
ATOM 3875 C CA . THR A 1 515 ? -0.820 10.412 25.439 1.00 90.81 515 THR A CA 1
ATOM 3876 C C . THR A 1 515 ? 0.234 10.225 26.542 1.00 90.81 515 THR A C 1
ATOM 3878 O O . THR A 1 515 ? -0.113 10.107 27.723 1.00 90.81 515 THR A O 1
ATOM 3881 N N . GLY A 1 516 ? 1.515 10.180 26.165 1.00 93.44 516 GLY A N 1
ATOM 3882 C CA . GLY A 1 516 ? 2.653 10.056 27.082 1.00 93.44 516 GLY A CA 1
ATOM 3883 C C . GLY A 1 516 ? 3.076 8.610 27.330 1.00 93.44 516 GLY A C 1
ATOM 3884 O O . GLY A 1 516 ? 2.822 7.733 26.504 1.00 93.44 516 GLY A O 1
ATOM 3885 N N . ALA A 1 517 ? 3.754 8.359 28.451 1.00 94.75 517 ALA A N 1
ATOM 3886 C CA . ALA A 1 517 ? 4.307 7.046 28.789 1.00 94.75 517 ALA A CA 1
ATOM 3887 C C . ALA A 1 517 ? 3.279 5.903 28.668 1.00 94.75 517 ALA A C 1
ATOM 3889 O O . ALA A 1 517 ? 2.129 6.012 29.114 1.00 94.75 517 ALA A O 1
ATOM 3890 N N . TYR A 1 518 ? 3.713 4.796 28.063 1.00 94.50 518 TYR A N 1
ATOM 3891 C CA . TYR A 1 518 ? 2.873 3.625 27.854 1.00 94.50 518 TYR A CA 1
ATOM 3892 C C . TYR A 1 518 ? 2.655 2.822 29.149 1.00 94.50 518 TYR A C 1
ATOM 3894 O O . TYR A 1 518 ? 3.565 2.630 29.950 1.00 94.50 518 TYR A O 1
ATOM 3902 N N . ASP A 1 519 ? 1.436 2.330 29.329 1.00 93.69 519 ASP A N 1
ATOM 3903 C CA . ASP A 1 519 ? 0.911 1.635 30.493 1.00 93.69 519 ASP A CA 1
ATOM 3904 C C . ASP A 1 519 ? -0.150 0.654 29.997 1.00 93.69 519 ASP A C 1
ATOM 3906 O O . ASP A 1 519 ? -1.244 1.039 29.569 1.00 93.69 519 ASP A O 1
ATOM 3910 N N . ALA A 1 520 ? 0.184 -0.633 30.057 1.00 92.81 520 ALA A N 1
ATOM 3911 C CA . ALA A 1 520 ? -0.687 -1.695 29.578 1.00 92.81 520 ALA A CA 1
ATOM 3912 C C . ALA A 1 520 ? -2.054 -1.695 30.292 1.00 92.81 520 ALA A C 1
ATOM 3914 O O . ALA A 1 520 ? -3.055 -2.068 29.682 1.00 92.81 520 ALA A O 1
ATOM 3915 N N . GLU A 1 521 ? -2.126 -1.220 31.542 1.00 94.38 521 GLU A N 1
ATOM 3916 C CA . GLU A 1 521 ? -3.345 -1.232 32.360 1.00 94.38 521 GLU A CA 1
ATOM 3917 C C . GLU A 1 521 ? -4.303 -0.064 32.076 1.00 94.38 521 GLU A C 1
ATOM 3919 O O . GLU A 1 521 ? -5.416 -0.031 32.614 1.00 94.38 521 GLU A O 1
ATOM 3924 N N . ARG A 1 522 ? -3.901 0.899 31.239 1.00 93.00 522 ARG A N 1
ATOM 3925 C CA . ARG A 1 522 ? -4.759 2.010 30.818 1.00 93.00 522 ARG A CA 1
ATOM 3926 C C . ARG A 1 522 ? -5.502 1.630 29.540 1.00 93.00 522 ARG A C 1
ATOM 3928 O O . ARG A 1 522 ? -4.890 1.412 28.494 1.00 93.00 522 ARG A O 1
ATOM 3935 N N . MET A 1 523 ? -6.826 1.532 29.634 1.00 92.94 523 MET A N 1
ATOM 3936 C CA . MET A 1 523 ? -7.701 1.312 28.480 1.00 92.94 523 MET A CA 1
ATOM 3937 C C . MET A 1 523 ? -8.195 2.646 27.915 1.00 92.94 523 MET A C 1
ATOM 3939 O O . MET A 1 523 ? -8.275 3.648 28.626 1.00 92.94 523 MET A O 1
ATOM 3943 N N . VAL A 1 524 ? -8.554 2.647 26.634 1.00 91.81 524 VAL A N 1
ATOM 3944 C CA . VAL A 1 524 ? -9.156 3.787 25.940 1.00 91.81 524 VAL A CA 1
ATOM 3945 C C . VAL A 1 524 ? -10.470 3.334 25.322 1.00 91.81 524 VAL A C 1
ATOM 3947 O O . VAL A 1 524 ? -10.475 2.499 24.421 1.00 91.81 524 VAL A O 1
ATOM 3950 N N . ASN A 1 525 ? -11.582 3.884 25.822 1.00 92.56 525 ASN A N 1
ATOM 3951 C CA . ASN A 1 525 ? -12.932 3.620 25.315 1.00 92.56 525 ASN A CA 1
ATOM 3952 C C . ASN A 1 525 ? -13.209 2.113 25.080 1.00 92.56 525 ASN A C 1
ATOM 3954 O O . ASN A 1 525 ? -13.425 1.696 23.934 1.00 92.56 525 ASN A O 1
ATOM 3958 N N . PRO A 1 526 ? -13.139 1.274 26.135 1.00 95.12 526 PRO A N 1
ATOM 3959 C CA . PRO A 1 526 ? -13.396 -0.157 26.010 1.00 95.12 526 PRO A CA 1
ATOM 3960 C C . PRO A 1 526 ? -14.817 -0.409 25.485 1.00 95.12 526 PRO A C 1
ATOM 3962 O O . PRO A 1 526 ? -15.765 0.272 25.881 1.00 95.12 526 PRO A O 1
ATOM 3965 N N . ARG A 1 527 ? -14.969 -1.383 24.583 1.00 94.81 527 ARG A N 1
ATOM 3966 C CA . ARG A 1 527 ? -16.251 -1.740 23.959 1.00 94.81 527 ARG A CA 1
ATOM 3967 C C . ARG A 1 527 ? -16.537 -3.230 24.074 1.00 94.81 527 ARG A C 1
ATOM 3969 O O . ARG A 1 527 ? -17.127 -3.643 25.060 1.00 94.81 527 ARG A O 1
ATOM 3976 N N . GLY A 1 528 ? -16.152 -4.032 23.085 1.00 96.25 528 GLY A N 1
ATOM 3977 C CA . GLY A 1 528 ? -16.423 -5.468 23.062 1.00 96.25 528 GLY A CA 1
ATOM 3978 C C . GLY A 1 528 ? -15.820 -6.192 24.262 1.00 96.25 528 GLY A C 1
ATOM 3979 O O . GLY A 1 528 ? -14.627 -6.043 24.520 1.00 96.25 528 GLY A O 1
ATOM 3980 N N . LEU A 1 529 ? -16.636 -6.985 24.961 1.00 98.12 529 LEU A N 1
ATOM 3981 C CA . LEU A 1 529 ? -16.228 -7.783 26.115 1.00 98.12 529 LEU A CA 1
ATOM 3982 C C . LEU A 1 529 ? -16.572 -9.256 25.896 1.00 98.12 529 LEU A C 1
ATOM 3984 O O . LEU A 1 529 ? -17.663 -9.574 25.432 1.00 98.12 529 LEU A O 1
ATOM 3988 N N . ALA A 1 530 ? -15.674 -10.151 26.301 1.00 98.00 530 ALA A N 1
ATOM 3989 C CA . ALA A 1 530 ? -15.941 -11.585 26.383 1.00 98.00 530 ALA A CA 1
ATOM 3990 C C . ALA A 1 530 ? -15.246 -12.180 27.613 1.00 98.00 530 ALA A C 1
ATOM 3992 O O . ALA A 1 530 ? -14.134 -11.778 27.949 1.00 98.00 530 ALA A O 1
ATOM 3993 N N . VAL A 1 531 ? -15.875 -13.144 28.288 1.00 97.69 531 VAL A N 1
ATOM 3994 C CA . VAL A 1 531 ? -15.249 -13.870 29.402 1.00 97.69 531 VAL A CA 1
ATOM 3995 C C . VAL A 1 531 ? -15.043 -15.322 28.995 1.00 97.69 531 VAL A C 1
ATOM 3997 O O . VAL A 1 531 ? -16.002 -16.009 28.662 1.00 97.69 531 VAL A O 1
ATOM 4000 N N . ALA A 1 532 ? -13.792 -15.780 29.014 1.00 96.75 532 ALA A N 1
ATOM 4001 C CA . ALA A 1 532 ? -13.428 -17.157 28.687 1.00 96.75 532 ALA A CA 1
ATOM 4002 C C . ALA A 1 532 ? -12.089 -17.533 29.336 1.00 96.75 532 ALA A C 1
ATOM 4004 O O . ALA A 1 532 ? -11.181 -16.702 29.423 1.00 96.75 532 ALA A O 1
ATOM 4005 N N . GLY A 1 533 ? -11.954 -18.779 29.801 1.00 94.56 533 GLY A N 1
ATOM 4006 C CA . GLY A 1 533 ? -10.699 -19.289 30.373 1.00 94.56 533 GLY A CA 1
ATOM 4007 C C . GLY A 1 533 ? -10.207 -18.533 31.614 1.00 94.56 533 GLY A C 1
ATOM 4008 O O . GLY A 1 533 ? -9.003 -18.361 31.784 1.00 94.56 533 GLY A O 1
ATOM 4009 N N . GLY A 1 534 ? -11.121 -18.013 32.443 1.00 94.56 534 GLY A N 1
ATOM 4010 C CA . GLY A 1 534 ? -10.779 -17.197 33.619 1.00 94.56 534 GLY A CA 1
ATOM 4011 C C . GLY A 1 534 ? -10.288 -15.778 33.296 1.00 94.56 534 GLY A C 1
ATOM 4012 O O . GLY A 1 534 ? -9.787 -15.084 34.182 1.00 94.56 534 GLY A O 1
ATOM 4013 N N . ARG A 1 535 ? -10.430 -15.333 32.042 1.00 97.19 535 ARG A N 1
ATOM 4014 C CA . ARG A 1 535 ? -9.963 -14.030 31.560 1.00 97.19 535 ARG A CA 1
ATOM 4015 C C . ARG A 1 535 ? -11.116 -13.188 31.031 1.00 97.19 535 ARG A C 1
ATOM 4017 O O . ARG A 1 535 ? -12.053 -13.717 30.436 1.00 97.19 535 ARG A O 1
ATOM 4024 N N . LEU A 1 536 ? -11.007 -11.875 31.208 1.00 97.94 536 LEU A N 1
ATOM 4025 C CA . LEU A 1 536 ? -11.845 -10.879 30.549 1.00 97.94 536 LEU A CA 1
ATOM 4026 C C . LEU A 1 536 ? -11.104 -10.322 29.333 1.00 97.94 536 LEU A C 1
ATOM 4028 O O . LEU A 1 536 ? -10.106 -9.616 29.474 1.00 97.94 536 LEU A O 1
ATOM 4032 N N . TRP A 1 537 ? -11.619 -10.621 28.152 1.00 98.31 537 TRP A N 1
ATOM 4033 C CA . TRP A 1 537 ? -11.124 -10.147 26.868 1.00 98.31 537 TRP A CA 1
ATOM 4034 C C . TRP A 1 537 ? -11.800 -8.835 26.502 1.00 98.31 537 TRP A C 1
ATOM 4036 O O . TRP A 1 537 ? -13.015 -8.699 26.654 1.00 98.31 537 TRP A O 1
ATOM 4046 N N . VAL A 1 538 ? -11.008 -7.873 26.037 1.00 97.69 538 VAL A N 1
ATOM 4047 C CA . VAL A 1 538 ? -11.449 -6.497 25.812 1.00 97.69 538 VAL A CA 1
ATOM 4048 C C . VAL A 1 538 ? -10.979 -6.007 24.448 1.00 97.69 538 VAL A C 1
ATOM 4050 O O . VAL A 1 538 ? -9.794 -6.080 24.115 1.00 97.69 538 VAL A O 1
ATOM 4053 N N . ALA A 1 539 ? -11.929 -5.485 23.676 1.00 95.94 539 ALA A N 1
ATOM 4054 C CA . ALA A 1 539 ? -11.689 -4.669 22.496 1.00 95.94 539 ALA A CA 1
ATOM 4055 C C . ALA A 1 539 ? -11.778 -3.182 22.873 1.00 95.94 539 ALA A C 1
ATOM 4057 O O . ALA A 1 539 ? -12.671 -2.775 23.621 1.00 95.94 539 ALA A O 1
ATOM 4058 N N . GLU A 1 540 ? -10.875 -2.362 22.345 1.00 92.12 540 GLU A N 1
ATOM 4059 C CA . GLU A 1 540 ? -10.808 -0.926 22.627 1.00 92.12 540 GLU A CA 1
ATOM 4060 C C . GLU A 1 540 ? -11.046 -0.117 21.355 1.00 92.12 540 GLU A C 1
ATOM 4062 O O . GLU A 1 540 ? -10.404 -0.353 20.329 1.00 92.12 540 GLU A O 1
ATOM 4067 N N . ASN A 1 541 ? -11.911 0.896 21.440 1.00 89.69 541 ASN A N 1
ATOM 4068 C CA . ASN A 1 541 ? -12.044 1.884 20.376 1.00 89.69 541 ASN A CA 1
ATOM 4069 C C . ASN A 1 541 ? -10.875 2.880 20.455 1.00 89.69 541 ASN A C 1
ATOM 4071 O O . ASN A 1 541 ? -11.001 3.980 20.996 1.00 89.69 541 ASN A O 1
ATOM 4075 N N . ARG A 1 542 ? -9.710 2.430 19.973 1.00 85.50 542 ARG A N 1
ATOM 4076 C CA . ARG A 1 542 ? -8.434 3.155 19.983 1.00 85.50 542 ARG A CA 1
ATOM 4077 C C . ARG A 1 542 ? -7.613 2.860 18.734 1.00 85.50 542 ARG A C 1
ATOM 4079 O O . ARG A 1 542 ? -7.657 1.752 18.200 1.00 85.50 542 ARG A O 1
ATOM 4086 N N . THR A 1 543 ? -6.812 3.829 18.305 1.00 80.75 543 THR A N 1
ATOM 4087 C CA . THR A 1 543 ? -5.977 3.727 17.097 1.00 80.75 543 THR A CA 1
ATOM 4088 C C . THR A 1 543 ? -4.480 3.629 17.393 1.00 80.75 543 THR A C 1
ATOM 4090 O O . THR A 1 543 ? -3.753 3.075 16.578 1.00 80.75 543 THR A O 1
ATOM 4093 N N . ASN A 1 544 ? -4.015 4.099 18.552 1.00 87.25 544 ASN A N 1
ATOM 4094 C CA . ASN A 1 544 ? -2.600 4.317 18.858 1.00 87.25 544 ASN A CA 1
ATOM 4095 C C . ASN A 1 544 ? -2.187 3.762 20.243 1.00 87.25 544 ASN A C 1
ATOM 4097 O O . ASN A 1 544 ? -2.326 4.444 21.258 1.00 87.25 544 ASN A O 1
ATOM 4101 N N . PRO A 1 545 ? -1.663 2.520 20.305 1.00 89.94 545 PRO A N 1
ATOM 4102 C CA . PRO A 1 545 ? -1.733 1.490 19.262 1.00 89.94 545 PRO A CA 1
ATOM 4103 C C . PRO A 1 545 ? -3.068 0.739 19.276 1.00 89.94 545 PRO A C 1
ATOM 4105 O O . PRO A 1 545 ? -3.647 0.538 20.345 1.00 89.94 545 PRO A O 1
ATOM 4108 N N . LYS A 1 546 ? -3.535 0.248 18.122 1.00 90.62 546 LYS A N 1
ATOM 4109 C CA . LYS A 1 546 ? -4.640 -0.730 18.077 1.00 90.62 546 LYS A CA 1
ATOM 4110 C C . LYS A 1 546 ? -4.226 -2.008 18.814 1.00 90.62 546 LYS A C 1
ATOM 4112 O O . LYS A 1 546 ? -3.145 -2.537 18.549 1.00 90.62 546 LYS A O 1
ATOM 4117 N N . ARG A 1 547 ? -5.073 -2.545 19.700 1.00 91.06 547 ARG A N 1
ATOM 4118 C CA . ARG A 1 547 ? -4.758 -3.789 20.423 1.00 91.06 547 ARG A CA 1
ATOM 4119 C C . ARG A 1 547 ? -5.969 -4.663 20.750 1.00 91.06 547 ARG A C 1
ATOM 4121 O O . ARG A 1 547 ? -7.087 -4.166 20.842 1.00 91.06 547 ARG A O 1
ATOM 4128 N N . ALA A 1 548 ? -5.700 -5.950 20.960 1.00 93.25 548 ALA A N 1
ATOM 4129 C CA . ALA A 1 548 ? -6.569 -6.914 21.627 1.00 93.25 548 ALA A CA 1
ATOM 4130 C C . ALA A 1 548 ? -5.956 -7.280 22.989 1.00 93.25 548 ALA A C 1
ATOM 4132 O O . ALA A 1 548 ? -4.745 -7.506 23.091 1.00 93.25 548 ALA A O 1
ATOM 4133 N N . LEU A 1 549 ? -6.788 -7.304 24.029 1.00 94.56 549 LEU A N 1
ATOM 4134 C CA . LEU A 1 549 ? -6.353 -7.347 25.424 1.00 94.56 549 LEU A CA 1
ATOM 4135 C C . LEU A 1 549 ? -7.083 -8.455 26.192 1.00 94.56 549 LEU A C 1
ATOM 4137 O O . LEU A 1 549 ? -8.284 -8.634 25.997 1.00 94.56 549 LEU A O 1
ATOM 4141 N N . ALA A 1 550 ? -6.398 -9.141 27.110 1.00 97.25 550 ALA A N 1
ATOM 4142 C CA . ALA A 1 550 ? -7.041 -9.995 28.109 1.00 97.25 550 ALA A CA 1
ATOM 4143 C C . ALA A 1 550 ? -6.525 -9.708 29.521 1.00 97.25 550 ALA A C 1
ATOM 4145 O O . ALA A 1 550 ? -5.315 -9.677 29.770 1.00 97.25 550 ALA A O 1
ATOM 4146 N N . TRP A 1 551 ? -7.464 -9.557 30.449 1.00 97.56 551 TRP A N 1
ATOM 4147 C CA . TRP A 1 551 ? -7.223 -9.407 31.875 1.00 97.56 551 TRP A CA 1
ATOM 4148 C C . TRP A 1 551 ? -7.443 -10.732 32.579 1.00 97.56 551 TRP A C 1
ATOM 4150 O O . TRP A 1 551 ? -8.495 -11.351 32.429 1.00 97.56 551 TRP A O 1
ATOM 4160 N N . ASP A 1 552 ? -6.492 -11.141 33.403 1.00 96.00 552 ASP A N 1
ATOM 4161 C CA . ASP A 1 552 ? -6.720 -12.230 34.337 1.00 96.00 552 ASP A CA 1
ATOM 4162 C C . ASP A 1 552 ? -7.673 -11.754 35.442 1.00 96.00 552 ASP A C 1
ATOM 4164 O O . ASP A 1 552 ? -7.404 -10.770 36.137 1.00 96.00 552 ASP A O 1
ATOM 4168 N N . LEU A 1 553 ? -8.813 -12.431 35.599 1.00 93.56 553 LEU A N 1
ATOM 4169 C CA . LEU A 1 553 ? -9.857 -11.988 36.527 1.00 93.56 553 LEU A CA 1
ATOM 4170 C C . LEU A 1 553 ? -9.423 -12.097 37.995 1.00 93.56 553 LEU A C 1
ATOM 4172 O O . LEU A 1 553 ? -9.901 -11.324 38.832 1.00 93.56 553 LEU A O 1
ATOM 4176 N N . SER A 1 554 ? -8.502 -13.017 38.305 1.00 90.94 554 SER A N 1
ATOM 4177 C CA . SER A 1 554 ? -8.026 -13.253 39.670 1.00 90.94 554 SER A CA 1
ATOM 4178 C C . SER A 1 554 ? -7.099 -12.134 40.157 1.00 90.94 554 SER A C 1
ATOM 4180 O O . SER A 1 554 ? -7.345 -11.519 41.196 1.00 90.94 554 SER A O 1
ATOM 4182 N N . SER A 1 555 ? -6.088 -11.794 39.360 1.00 91.00 555 SER A N 1
ATOM 4183 C CA . SER A 1 555 ? -5.094 -10.763 39.657 1.00 91.00 555 SER A CA 1
ATOM 4184 C C . SER A 1 555 ? -5.565 -9.360 39.272 1.00 91.00 555 SER A C 1
ATOM 4186 O O . SER A 1 555 ? -5.133 -8.373 39.865 1.00 91.00 555 SER A O 1
ATOM 4188 N N . GLY A 1 556 ? -6.481 -9.243 38.305 1.00 89.62 556 GLY A N 1
ATOM 4189 C CA . GLY A 1 556 ? -6.848 -7.966 37.696 1.00 89.62 556 GLY A CA 1
ATOM 4190 C C . GLY A 1 556 ? -5.701 -7.337 36.906 1.00 89.62 556 GLY A C 1
ATOM 4191 O O . GLY A 1 556 ? -5.624 -6.113 36.853 1.00 89.62 556 GLY A O 1
ATOM 4192 N N . LYS A 1 557 ? -4.802 -8.151 36.339 1.00 95.00 557 LYS A N 1
ATOM 4193 C CA . LYS A 1 557 ? -3.663 -7.717 35.519 1.00 95.00 557 LYS A CA 1
ATOM 4194 C C . LYS A 1 557 ? -3.837 -8.133 34.065 1.00 95.00 557 LYS A C 1
ATOM 4196 O O . LYS A 1 557 ? -4.489 -9.133 33.771 1.00 95.00 557 LYS A O 1
ATOM 4201 N N . VAL A 1 558 ? -3.230 -7.370 33.163 1.00 96.44 558 VAL A N 1
ATOM 4202 C CA . VAL A 1 558 ? -3.140 -7.727 31.744 1.00 96.44 558 VAL A CA 1
ATOM 4203 C C . VAL A 1 558 ? -2.202 -8.924 31.591 1.00 96.44 558 VAL A C 1
ATOM 4205 O O . VAL A 1 558 ? -1.072 -8.887 32.070 1.00 96.44 558 VAL A O 1
ATOM 4208 N N . VAL A 1 559 ? -2.676 -9.979 30.928 1.00 95.75 559 VAL A N 1
ATOM 4209 C CA . VAL A 1 559 ? -1.913 -11.219 30.676 1.00 95.75 559 VAL A CA 1
ATOM 4210 C C . VAL A 1 559 ? -1.796 -11.567 29.193 1.00 95.75 559 VAL A C 1
ATOM 4212 O O . VAL A 1 559 ? -0.947 -12.373 28.823 1.00 95.75 559 VAL A O 1
ATOM 4215 N N . VAL A 1 560 ? -2.622 -10.953 28.341 1.00 94.62 560 VAL A N 1
ATOM 4216 C CA . VAL A 1 560 ? -2.488 -10.997 26.880 1.00 94.62 560 VAL A CA 1
ATOM 4217 C C . VAL A 1 560 ? -2.586 -9.573 26.359 1.00 94.62 560 VAL A C 1
ATOM 4219 O O . VAL A 1 560 ? -3.550 -8.868 26.656 1.00 94.62 560 VAL A O 1
ATOM 4222 N N . GLU A 1 561 ? -1.604 -9.171 25.564 1.00 93.81 561 GLU A N 1
ATOM 4223 C CA . GLU A 1 561 ? -1.590 -7.895 24.862 1.00 93.81 561 GLU A CA 1
ATOM 4224 C C . GLU A 1 561 ? -1.037 -8.117 23.455 1.00 93.81 561 GLU A C 1
ATOM 4226 O O . GLU A 1 561 ? 0.113 -8.523 23.276 1.00 93.81 561 GLU A O 1
ATOM 4231 N N . LYS A 1 562 ? -1.887 -7.902 22.452 1.00 93.69 562 LYS A N 1
ATOM 4232 C CA . LYS A 1 562 ? -1.555 -8.097 21.040 1.00 93.69 562 LYS A CA 1
ATOM 4233 C C . LYS A 1 562 ? -1.840 -6.816 20.278 1.00 93.69 562 LYS A C 1
ATOM 4235 O O . LYS A 1 562 ? -2.955 -6.309 20.343 1.00 93.69 562 LYS A O 1
ATOM 4240 N N . PHE A 1 563 ? -0.860 -6.311 19.537 1.00 92.75 563 PHE A N 1
ATOM 4241 C CA . PHE A 1 563 ? -1.005 -5.091 18.740 1.00 92.75 563 PHE A CA 1
ATOM 4242 C C . PHE A 1 563 ? -1.370 -5.441 17.301 1.00 92.75 563 PHE A C 1
ATOM 4244 O O . PHE A 1 563 ? -0.606 -6.138 16.637 1.00 92.75 563 PHE A O 1
ATOM 4251 N N . GLY A 1 564 ? -2.540 -4.997 16.845 1.00 87.69 564 GLY A N 1
ATOM 4252 C CA . GLY A 1 564 ? -3.070 -5.347 15.525 1.00 87.69 564 GLY A CA 1
ATOM 4253 C C . GLY A 1 564 ? -2.434 -4.567 14.376 1.00 87.69 564 GLY A C 1
ATOM 4254 O O . GLY A 1 564 ? -1.590 -3.694 14.598 1.00 87.69 564 GLY A O 1
ATOM 4255 N N . ASN A 1 565 ? -2.880 -4.863 13.153 1.00 88.69 565 ASN A N 1
ATOM 4256 C CA . ASN A 1 565 ? -2.353 -4.260 11.925 1.00 88.69 565 ASN A CA 1
ATOM 4257 C C . ASN A 1 565 ? -2.366 -2.719 11.956 1.00 88.69 565 ASN A C 1
ATOM 4259 O O . ASN A 1 565 ? -3.296 -2.111 12.509 1.00 88.69 565 ASN A O 1
ATOM 4263 N N . PRO A 1 566 ? -1.352 -2.065 11.355 1.00 89.12 566 PRO A N 1
ATOM 4264 C CA . PRO A 1 566 ? -1.320 -0.614 11.218 1.00 89.12 566 PRO A CA 1
ATOM 4265 C C . PRO A 1 566 ? -2.480 -0.098 10.361 1.00 89.12 566 PRO A C 1
ATOM 4267 O O . PRO A 1 566 ? -3.177 -0.883 9.712 1.00 89.12 566 PRO A O 1
ATOM 4270 N N . PRO A 1 567 ? -2.749 1.221 10.397 1.00 87.88 567 PRO A N 1
ATOM 4271 C CA . PRO A 1 567 ? -3.667 1.848 9.454 1.00 87.88 567 PRO A CA 1
ATOM 4272 C C . PRO A 1 567 ? -3.302 1.520 7.997 1.00 87.88 567 PRO A C 1
ATOM 4274 O O . PRO A 1 567 ? -2.181 1.097 7.714 1.00 87.88 567 PRO A O 1
ATOM 4277 N N . TYR A 1 568 ? -4.242 1.721 7.078 1.00 85.81 568 TYR A N 1
ATOM 4278 C CA . TYR A 1 568 ? -4.105 1.349 5.671 1.00 85.81 568 TYR A CA 1
ATOM 4279 C C . TYR A 1 568 ? -2.772 1.797 5.039 1.00 85.81 568 TYR A C 1
ATOM 4281 O O . TYR A 1 568 ? -2.418 2.971 5.100 1.00 85.81 568 TYR A O 1
ATOM 4289 N N . GLY A 1 569 ? -2.020 0.842 4.476 1.00 85.62 569 GLY A N 1
ATOM 4290 C CA . GLY A 1 569 ? -0.691 1.053 3.885 1.00 85.62 569 GLY A CA 1
ATOM 4291 C C . GLY A 1 569 ? 0.477 1.150 4.879 1.00 85.62 569 GLY A C 1
ATOM 4292 O O . GLY A 1 569 ? 1.633 1.211 4.467 1.00 85.62 569 GLY A O 1
ATOM 4293 N N . GLY A 1 570 ? 0.219 1.097 6.186 1.00 89.19 570 GLY A N 1
ATOM 4294 C CA . GLY A 1 570 ? 1.231 1.154 7.244 1.00 89.19 570 GLY A CA 1
ATOM 4295 C C . GLY A 1 570 ? 1.879 2.527 7.495 1.00 89.19 570 GLY A C 1
ATOM 4296 O O . GLY A 1 570 ? 3.098 2.560 7.652 1.00 89.19 570 GLY A O 1
ATOM 4297 N N . PRO A 1 571 ? 1.132 3.650 7.557 1.00 90.31 571 PRO A N 1
ATOM 4298 C CA . PRO A 1 571 ? 1.677 4.981 7.837 1.00 90.31 571 PRO A CA 1
ATOM 4299 C C . PRO A 1 571 ? 2.125 5.106 9.305 1.00 90.31 571 PRO A C 1
ATOM 4301 O O . PRO A 1 571 ? 1.951 4.182 10.097 1.00 90.31 571 PRO A O 1
ATOM 4304 N N . ASN A 1 572 ? 2.640 6.264 9.713 1.00 91.06 572 ASN A N 1
ATOM 4305 C CA . ASN A 1 572 ? 3.262 6.545 11.013 1.00 91.06 572 ASN A CA 1
ATOM 4306 C C . ASN A 1 572 ? 4.531 5.720 11.292 1.00 91.06 572 ASN A C 1
ATOM 4308 O O . ASN A 1 572 ? 4.725 5.255 12.413 1.00 91.06 572 ASN A O 1
ATOM 4312 N N . ALA A 1 573 ? 5.378 5.524 10.282 1.00 93.69 573 ALA A N 1
ATOM 4313 C CA . ALA A 1 573 ? 6.701 4.918 10.446 1.00 93.69 573 ALA A CA 1
ATOM 4314 C C . ALA A 1 573 ? 7.737 5.936 10.964 1.00 93.69 573 ALA A C 1
ATOM 4316 O O . ALA A 1 573 ? 7.539 7.143 10.854 1.00 93.69 573 ALA A O 1
ATOM 4317 N N . GLY A 1 574 ? 8.861 5.478 11.510 1.00 94.62 574 GLY A N 1
ATOM 4318 C CA . GLY A 1 574 ? 9.973 6.354 11.879 1.00 94.62 574 GLY A CA 1
ATOM 4319 C C . GLY A 1 574 ? 11.087 5.607 12.602 1.00 94.62 574 GLY A C 1
ATOM 4320 O O . GLY A 1 574 ? 10.843 4.620 13.294 1.00 94.62 574 GLY A O 1
ATOM 4321 N N . PHE A 1 575 ? 12.315 6.096 12.461 1.00 95.00 575 PHE A N 1
ATOM 4322 C CA . PHE A 1 575 ? 13.507 5.481 13.040 1.00 95.00 575 PHE A CA 1
ATOM 4323 C C . PHE A 1 575 ? 14.351 6.529 13.770 1.00 95.00 575 PHE A C 1
ATOM 4325 O O . PHE A 1 575 ? 14.702 7.552 13.180 1.00 95.00 575 PHE A O 1
ATOM 4332 N N . ASP A 1 576 ? 14.679 6.270 15.038 1.00 94.62 576 ASP A N 1
ATOM 4333 C CA . ASP A 1 576 ? 15.629 7.089 15.787 1.00 94.62 576 ASP A CA 1
ATOM 4334 C C . ASP A 1 576 ? 17.062 6.761 15.346 1.00 94.62 576 ASP A C 1
ATOM 4336 O O . ASP A 1 576 ? 17.658 5.769 15.763 1.00 94.62 576 ASP A O 1
ATOM 4340 N N . ASP A 1 577 ? 17.641 7.631 14.525 1.00 91.81 577 ASP A N 1
ATOM 4341 C CA . ASP A 1 577 ? 18.972 7.457 13.945 1.00 91.81 577 ASP A CA 1
ATOM 4342 C C . ASP A 1 577 ? 20.097 7.295 14.989 1.00 91.81 577 ASP A C 1
ATOM 4344 O O . ASP A 1 577 ? 21.162 6.769 14.664 1.00 91.81 577 ASP A O 1
ATOM 4348 N N . GLN A 1 578 ? 19.882 7.673 16.251 1.00 93.56 578 GLN A N 1
ATOM 4349 C CA . GLN A 1 578 ? 20.866 7.525 17.332 1.00 93.56 578 GLN A CA 1
ATOM 4350 C C . GLN A 1 578 ? 20.722 6.215 18.126 1.00 93.56 578 GLN A C 1
ATOM 4352 O O . GLN A 1 578 ? 21.640 5.843 18.862 1.00 93.56 578 GLN A O 1
ATOM 4357 N N . ASP A 1 579 ? 19.608 5.490 17.982 1.00 94.75 579 ASP A N 1
ATOM 4358 C CA . ASP A 1 579 ? 19.389 4.202 18.642 1.00 94.75 579 ASP A CA 1
ATOM 4359 C C . ASP A 1 579 ? 18.639 3.217 17.720 1.00 94.75 579 ASP A C 1
ATOM 4361 O O . ASP A 1 579 ? 17.416 3.315 17.602 1.00 94.75 579 ASP A O 1
ATOM 4365 N N . PRO A 1 580 ? 19.325 2.207 17.134 1.00 94.75 580 PRO A N 1
ATOM 4366 C CA . PRO A 1 580 ? 18.731 1.198 16.247 1.00 94.75 580 PRO A CA 1
ATOM 4367 C C . PRO A 1 580 ? 17.592 0.391 16.885 1.00 94.75 580 PRO A C 1
ATOM 4369 O O . PRO A 1 580 ? 16.873 -0.311 16.180 1.00 94.75 580 PRO A O 1
ATOM 4372 N N . THR A 1 581 ? 17.395 0.475 18.203 1.00 96.31 581 THR A N 1
ATOM 4373 C CA . THR A 1 581 ? 16.296 -0.198 18.906 1.00 96.31 581 THR A CA 1
ATOM 4374 C C . THR A 1 581 ? 15.056 0.677 19.092 1.00 96.31 581 THR A C 1
ATOM 4376 O O . THR A 1 581 ? 14.032 0.160 19.535 1.00 96.31 581 THR A O 1
ATOM 4379 N N . HIS A 1 582 ? 15.091 1.968 18.742 1.00 96.25 582 HIS A N 1
ATOM 4380 C CA . HIS A 1 582 ? 13.976 2.899 18.930 1.00 96.25 582 HIS A CA 1
ATOM 4381 C C . HIS A 1 582 ? 13.293 3.290 17.614 1.00 96.25 582 HIS A C 1
ATOM 4383 O O . HIS A 1 582 ? 13.899 3.849 16.702 1.00 96.25 582 HIS A O 1
ATOM 4389 N N . TRP A 1 583 ? 11.988 3.032 17.551 1.00 96.75 583 TRP A N 1
ATOM 4390 C CA . TRP A 1 583 ? 11.190 3.139 16.329 1.00 96.75 583 TRP A CA 1
ATOM 4391 C C . TRP A 1 583 ? 9.863 3.848 16.584 1.00 96.75 583 TRP A C 1
ATOM 4393 O O . TRP A 1 583 ? 9.410 3.944 17.725 1.00 96.75 583 TRP A O 1
ATOM 4403 N N . ILE A 1 584 ? 9.220 4.327 15.523 1.00 95.44 584 ILE A N 1
ATOM 4404 C CA . ILE A 1 584 ? 7.855 4.852 15.542 1.00 95.44 584 ILE A CA 1
ATOM 4405 C C . ILE A 1 584 ? 6.961 3.938 14.697 1.00 95.44 584 ILE A C 1
ATOM 4407 O O . ILE A 1 584 ? 7.339 3.467 13.625 1.00 95.44 584 ILE A O 1
ATOM 4411 N N . GLY A 1 585 ? 5.774 3.655 15.221 1.00 93.19 585 GLY A N 1
ATOM 4412 C CA . GLY A 1 585 ? 4.730 2.868 14.571 1.00 93.19 585 GLY A CA 1
ATOM 4413 C C . GLY A 1 585 ? 3.406 3.090 15.292 1.00 93.19 585 GLY A C 1
ATOM 4414 O O . GLY A 1 585 ? 3.404 3.266 16.511 1.00 93.19 585 GLY A O 1
ATOM 4415 N N . HIS A 1 586 ? 2.268 3.088 14.592 1.00 89.38 586 HIS A N 1
ATOM 4416 C CA . HIS A 1 586 ? 0.940 3.232 15.223 1.00 89.38 586 HIS A CA 1
ATOM 4417 C C . HIS A 1 586 ? 0.813 4.486 16.120 1.00 89.38 586 HIS A C 1
ATOM 4419 O O . HIS A 1 586 ? 0.197 4.449 17.184 1.00 89.38 586 HIS A O 1
ATOM 4425 N N . GLY A 1 587 ? 1.452 5.601 15.744 1.00 90.19 587 GLY A N 1
ATOM 4426 C CA . GLY A 1 587 ? 1.455 6.837 16.547 1.00 90.19 587 GLY A CA 1
ATOM 4427 C C . GLY A 1 587 ? 2.150 6.705 17.912 1.00 90.19 587 GLY A C 1
ATOM 4428 O O . GLY A 1 587 ? 1.871 7.471 18.835 1.00 90.19 587 GLY A O 1
ATOM 4429 N N . CYS A 1 588 ? 3.024 5.709 18.064 1.00 93.94 588 CYS A N 1
ATOM 4430 C CA . CYS A 1 588 ? 3.716 5.388 19.308 1.00 93.94 588 CYS A CA 1
ATOM 4431 C C . CYS A 1 588 ? 5.213 5.232 19.073 1.00 93.94 588 CYS A C 1
ATOM 4433 O O . CYS A 1 588 ? 5.641 4.817 17.996 1.00 93.94 588 CYS A O 1
ATOM 4435 N N . ARG A 1 589 ? 6.003 5.512 20.110 1.00 95.75 589 ARG A N 1
ATOM 4436 C CA . ARG A 1 589 ? 7.413 5.124 20.170 1.00 95.75 589 ARG A CA 1
ATOM 4437 C C . ARG A 1 589 ? 7.525 3.700 20.685 1.00 95.75 589 ARG A C 1
ATOM 4439 O O . ARG A 1 589 ? 6.826 3.332 21.627 1.00 95.75 589 ARG A O 1
ATOM 4446 N N . TRP A 1 590 ? 8.441 2.933 20.117 1.00 97.12 590 TRP A N 1
ATOM 4447 C CA . TRP A 1 590 ? 8.665 1.527 20.422 1.00 97.12 590 TRP A CA 1
ATOM 4448 C C . TRP A 1 590 ? 10.128 1.273 20.722 1.00 97.12 590 TRP A C 1
ATOM 4450 O O . TRP A 1 590 ? 11.008 1.867 20.102 1.00 97.12 590 TRP A O 1
ATOM 4460 N N . LYS A 1 591 ? 10.366 0.337 21.635 1.00 97.56 591 LYS A N 1
ATOM 4461 C CA . LYS A 1 591 ? 11.653 -0.317 21.810 1.00 97.56 591 LYS A CA 1
ATOM 4462 C C . LYS A 1 591 ? 11.578 -1.728 21.247 1.00 97.56 591 LYS A C 1
ATOM 4464 O O . LYS A 1 591 ? 10.713 -2.502 21.657 1.00 97.56 591 LYS A O 1
ATOM 4469 N N . LEU A 1 592 ? 12.482 -2.048 20.331 1.00 97.00 592 LEU A N 1
ATOM 4470 C CA . LEU A 1 592 ? 12.600 -3.358 19.705 1.00 97.00 592 LEU A CA 1
ATOM 4471 C C . LEU A 1 592 ? 13.760 -4.148 20.321 1.00 97.00 592 LEU A C 1
ATOM 4473 O O . LEU A 1 592 ? 14.829 -3.601 20.586 1.00 97.00 592 LEU A O 1
ATOM 4477 N N . ASP A 1 593 ? 13.546 -5.442 20.532 1.00 96.19 593 ASP A N 1
ATOM 4478 C CA . ASP A 1 593 ? 14.573 -6.421 20.895 1.00 96.19 593 ASP A CA 1
ATOM 4479 C C . ASP A 1 593 ? 14.681 -7.414 19.731 1.00 96.19 593 ASP A C 1
ATOM 4481 O O . ASP A 1 593 ? 13.816 -8.274 19.549 1.00 96.19 593 ASP A O 1
ATOM 4485 N N . PHE A 1 594 ? 15.712 -7.250 18.897 1.00 94.19 594 PHE A N 1
ATOM 4486 C CA . PHE A 1 594 ? 15.886 -8.049 17.680 1.00 94.19 594 PHE A CA 1
ATOM 4487 C C . PHE A 1 594 ? 16.201 -9.522 17.970 1.00 94.19 594 PHE A C 1
ATOM 4489 O O . PHE A 1 594 ? 15.829 -10.386 17.179 1.00 94.19 594 PHE A O 1
ATOM 4496 N N . GLU A 1 595 ? 16.839 -9.823 19.105 1.00 93.81 595 GLU A N 1
ATOM 4497 C CA . GLU A 1 595 ? 17.163 -11.199 19.496 1.00 93.81 595 GLU A CA 1
ATOM 4498 C C . GLU A 1 595 ? 15.905 -11.943 19.948 1.00 93.81 595 GLU A C 1
ATOM 4500 O O . GLU A 1 595 ? 15.637 -13.059 19.500 1.00 93.81 595 GLU A O 1
ATOM 4505 N N . LYS A 1 596 ? 15.093 -11.305 20.799 1.00 93.50 596 LYS A N 1
ATOM 4506 C CA . LYS A 1 596 ? 13.838 -11.889 21.300 1.00 93.50 596 LYS A CA 1
ATOM 4507 C C . LYS A 1 596 ? 12.671 -11.732 20.334 1.00 93.50 596 LYS A C 1
ATOM 4509 O O . LYS A 1 596 ? 11.636 -12.362 20.540 1.00 93.50 596 LYS A O 1
ATOM 4514 N N . LYS A 1 597 ? 12.826 -10.900 19.300 1.00 92.06 597 LYS A N 1
ATOM 4515 C CA . LYS A 1 597 ? 11.783 -10.511 18.342 1.00 92.06 597 LYS A CA 1
ATOM 4516 C C . LYS A 1 597 ? 10.550 -9.937 19.039 1.00 92.06 597 LYS A C 1
ATOM 4518 O O . LYS A 1 597 ? 9.417 -10.280 18.706 1.00 92.06 597 LYS A O 1
ATOM 4523 N N . THR A 1 598 ? 10.773 -9.060 20.014 1.00 92.94 598 THR A N 1
ATOM 4524 C CA . THR A 1 598 ? 9.704 -8.400 20.774 1.00 92.94 598 THR A CA 1
ATOM 4525 C C . THR A 1 598 ? 9.717 -6.892 20.572 1.00 92.94 598 THR A C 1
ATOM 4527 O O . THR A 1 598 ? 10.763 -6.277 20.363 1.00 92.94 598 THR A O 1
ATOM 4530 N N . ALA A 1 599 ? 8.530 -6.290 20.633 1.00 94.88 599 ALA A N 1
ATOM 4531 C CA . ALA A 1 599 ? 8.330 -4.854 20.518 1.00 94.88 599 ALA A CA 1
ATOM 4532 C C . ALA A 1 599 ? 7.530 -4.350 21.720 1.00 94.88 599 ALA A C 1
ATOM 4534 O O . ALA A 1 599 ? 6.420 -4.820 21.971 1.00 94.88 599 ALA A O 1
ATOM 4535 N N . THR A 1 600 ? 8.087 -3.381 22.441 1.00 95.62 600 THR A N 1
ATOM 4536 C CA . THR A 1 600 ? 7.466 -2.794 23.632 1.00 95.62 600 THR A CA 1
ATOM 4537 C C . THR A 1 600 ? 7.161 -1.323 23.368 1.00 95.62 600 THR A C 1
ATOM 4539 O O . THR A 1 600 ? 8.095 -0.568 23.076 1.00 95.62 600 THR A O 1
ATOM 4542 N N . PRO A 1 601 ? 5.899 -0.874 23.474 1.00 95.62 601 PRO A N 1
ATOM 4543 C CA . PRO A 1 601 ? 5.597 0.543 23.356 1.00 95.62 601 PRO A CA 1
ATOM 4544 C C . PRO A 1 601 ? 6.203 1.311 24.540 1.00 95.62 601 PRO A C 1
ATOM 4546 O O . PRO A 1 601 ? 6.132 0.875 25.687 1.00 95.62 601 PRO A O 1
ATOM 4549 N N . LEU A 1 602 ? 6.813 2.456 24.249 1.00 96.00 602 LEU A N 1
ATOM 4550 C CA . LEU A 1 602 ? 7.437 3.357 25.218 1.00 96.00 602 LEU A CA 1
ATOM 4551 C C . LEU A 1 602 ? 6.503 4.512 25.577 1.00 96.00 602 LEU A C 1
ATOM 4553 O O . LEU A 1 602 ? 6.298 4.816 26.750 1.00 96.00 602 LEU A O 1
ATOM 4557 N N . SER A 1 603 ? 5.937 5.159 24.559 1.00 95.62 603 SER A N 1
ATOM 4558 C CA . SER A 1 603 ? 5.015 6.277 24.724 1.00 95.62 603 SER A CA 1
ATOM 4559 C C . SER A 1 603 ? 4.053 6.379 23.548 1.00 95.62 603 SER A C 1
ATOM 4561 O O . SER A 1 603 ? 4.397 6.048 22.411 1.00 95.62 603 SER A O 1
ATOM 4563 N N . VAL A 1 604 ? 2.850 6.868 23.824 1.00 94.38 604 VAL A N 1
ATOM 4564 C CA . VAL A 1 604 ? 1.902 7.325 22.810 1.00 94.38 604 VAL A CA 1
ATOM 4565 C C . VAL A 1 604 ? 2.238 8.783 22.512 1.00 94.38 604 VAL A C 1
ATOM 4567 O O . VAL A 1 604 ? 2.173 9.622 23.414 1.00 94.38 604 VAL A O 1
ATOM 4570 N N . LEU A 1 605 ? 2.622 9.082 21.267 1.00 92.25 605 LEU A N 1
ATOM 4571 C CA . LEU A 1 605 ? 3.124 10.408 20.889 1.00 92.25 605 LEU A CA 1
ATOM 4572 C C . LEU A 1 605 ? 2.072 11.497 21.133 1.00 92.25 605 LEU A C 1
ATOM 4574 O O . LEU A 1 605 ? 2.393 12.575 21.623 1.00 92.25 605 LEU A O 1
ATOM 4578 N N . GLY A 1 606 ? 0.807 11.212 20.829 1.00 83.38 606 GLY A N 1
ATOM 4579 C CA . GLY A 1 606 ? -0.177 12.277 20.646 1.00 83.38 606 GLY A CA 1
ATOM 4580 C C . GLY A 1 606 ? 0.117 13.070 19.371 1.00 83.38 606 GLY A C 1
ATOM 4581 O O . GLY A 1 606 ? 0.668 12.517 18.421 1.00 83.38 606 GLY A O 1
ATOM 4582 N N . GLY A 1 607 ? -0.253 14.349 19.366 1.00 73.69 607 GLY A N 1
ATOM 4583 C CA . GLY A 1 607 ? -0.187 15.212 18.186 1.00 73.69 607 GLY A CA 1
ATOM 4584 C C . GLY A 1 607 ? -1.536 15.327 17.479 1.00 73.69 607 GLY A C 1
ATOM 4585 O O . GLY A 1 607 ? -2.399 14.452 17.592 1.00 73.69 607 GLY A O 1
ATOM 4586 N N . SER A 1 608 ? -1.724 16.441 16.781 1.00 66.44 608 SER A N 1
ATOM 4587 C CA . SER A 1 608 ? -3.009 16.812 16.176 1.00 66.44 608 SER A CA 1
ATOM 4588 C C . SER A 1 608 ? -3.164 16.289 14.744 1.00 66.44 608 SER A C 1
ATOM 4590 O O . SER A 1 608 ? -4.250 16.367 14.174 1.00 66.44 608 SER A O 1
ATOM 4592 N N . TRP A 1 609 ? -2.090 15.736 14.165 1.00 74.00 609 TRP A N 1
ATOM 4593 C CA . TRP A 1 609 ? -1.974 15.459 12.733 1.00 74.00 609 TRP A CA 1
ATOM 4594 C C . TRP A 1 609 ? -1.426 14.047 12.477 1.00 74.00 609 TRP A C 1
ATOM 4596 O O . TRP A 1 609 ? -0.354 13.694 12.970 1.00 74.00 609 TRP A O 1
ATOM 4606 N N . GLY A 1 610 ? -2.138 13.234 11.691 1.00 73.94 610 GLY A N 1
ATOM 4607 C CA . GLY A 1 610 ? -1.641 11.923 11.248 1.00 73.94 610 GLY A CA 1
ATOM 4608 C C . GLY A 1 610 ? -0.582 12.055 10.148 1.00 73.94 610 GLY A C 1
ATOM 4609 O O . GLY A 1 610 ? -0.754 12.882 9.255 1.00 73.94 610 GLY A O 1
ATOM 4610 N N . GLN A 1 611 ? 0.478 11.239 10.190 1.00 86.25 611 GLN A N 1
ATOM 4611 C CA . GLN A 1 611 ? 1.617 11.315 9.260 1.00 86.25 611 GLN A CA 1
ATOM 4612 C C . GLN A 1 611 ? 1.911 9.965 8.594 1.00 86.25 611 GLN A C 1
ATOM 4614 O O . GLN A 1 611 ? 1.636 8.905 9.154 1.00 86.25 611 GLN A O 1
ATOM 4619 N N . MET A 1 612 ? 2.510 9.987 7.404 1.00 86.56 612 MET A N 1
ATOM 4620 C CA . MET A 1 612 ? 3.026 8.793 6.723 1.00 86.56 612 MET A CA 1
ATOM 4621 C C . MET A 1 612 ? 4.307 8.298 7.395 1.00 86.56 612 MET A C 1
ATOM 4623 O O . MET A 1 612 ? 4.417 7.110 7.708 1.00 86.56 612 MET A O 1
ATOM 4627 N N . HIS A 1 613 ? 5.241 9.201 7.701 1.00 91.88 613 HIS A N 1
ATOM 4628 C CA . HIS A 1 613 ? 6.402 8.890 8.532 1.00 91.88 613 HIS A CA 1
ATOM 4629 C C . HIS A 1 613 ? 6.915 10.104 9.317 1.00 91.88 613 HIS A C 1
ATOM 4631 O O . HIS A 1 613 ? 6.530 11.239 9.044 1.00 91.88 613 HIS A O 1
ATOM 4637 N N . TYR A 1 614 ? 7.822 9.851 10.263 1.00 93.56 614 TYR A N 1
ATOM 4638 C CA . TYR A 1 614 ? 8.513 10.848 11.075 1.00 93.56 614 TYR A CA 1
ATOM 4639 C C . TYR A 1 614 ? 10.034 10.724 10.956 1.00 93.56 614 TYR A C 1
ATOM 4641 O O . TYR A 1 614 ? 10.602 9.658 11.208 1.00 93.56 614 TYR A O 1
ATOM 4649 N N . ARG A 1 615 ? 10.693 11.849 10.673 1.00 93.56 615 ARG A N 1
ATOM 4650 C CA . ARG A 1 615 ? 12.148 12.006 10.733 1.00 93.56 615 ARG A CA 1
ATOM 4651 C C . ARG A 1 615 ? 12.578 12.623 12.052 1.00 93.56 615 ARG A C 1
ATOM 4653 O O . ARG A 1 615 ? 12.068 13.669 12.445 1.00 93.56 615 ARG A O 1
ATOM 4660 N N . PHE A 1 616 ? 13.571 12.017 12.693 1.00 94.25 616 PHE A N 1
ATOM 4661 C CA . PHE A 1 616 ? 14.232 12.597 13.857 1.00 94.25 616 PHE A CA 1
ATOM 4662 C C . PHE A 1 616 ? 15.222 13.678 13.425 1.00 94.25 616 PHE A C 1
ATOM 4664 O O . PHE A 1 616 ? 16.070 13.455 12.562 1.00 94.25 616 PHE A O 1
ATOM 4671 N N . LEU A 1 617 ? 15.132 14.841 14.064 1.00 93.88 617 LEU A N 1
ATOM 4672 C CA . LEU A 1 617 ? 16.069 15.944 13.900 1.00 93.88 617 LEU A CA 1
ATOM 4673 C C . LEU A 1 617 ? 16.507 16.432 15.279 1.00 93.88 617 LEU A C 1
ATOM 4675 O O . LEU A 1 617 ? 15.685 16.834 16.096 1.00 93.88 617 LEU A O 1
ATOM 4679 N N . ARG A 1 618 ? 17.812 16.428 15.545 1.00 92.81 618 ARG A N 1
ATOM 4680 C CA . ARG A 1 618 ? 18.377 16.923 16.805 1.00 92.81 618 ARG A CA 1
ATOM 4681 C C . ARG A 1 618 ? 19.132 18.213 16.560 1.00 92.81 618 ARG A C 1
ATOM 4683 O O . ARG A 1 618 ? 20.046 18.248 15.741 1.00 92.81 618 ARG A O 1
ATOM 4690 N N . ARG A 1 619 ? 18.748 19.269 17.270 1.00 89.75 619 ARG A N 1
ATOM 4691 C CA . ARG A 1 619 ? 19.349 20.597 17.133 1.00 89.75 619 ARG A CA 1
ATOM 4692 C C . ARG A 1 619 ? 19.225 21.362 18.441 1.00 89.75 619 ARG A C 1
ATOM 4694 O O . ARG A 1 619 ? 18.167 21.346 19.060 1.00 89.75 619 ARG A O 1
ATOM 4701 N N . ASP A 1 620 ? 20.312 22.003 18.860 1.00 87.94 620 ASP A N 1
ATOM 4702 C CA . ASP A 1 620 ? 20.353 22.875 20.042 1.00 87.94 620 ASP A CA 1
ATOM 4703 C C . ASP A 1 620 ? 19.819 22.195 21.323 1.00 87.94 620 ASP A C 1
ATOM 4705 O O . ASP A 1 620 ? 19.094 22.786 22.117 1.00 87.94 620 ASP A O 1
ATOM 4709 N N . GLY A 1 621 ? 20.143 20.905 21.504 1.00 90.12 621 GLY A N 1
ATOM 4710 C CA . GLY A 1 621 ? 19.701 20.094 22.649 1.00 90.12 621 GLY A CA 1
ATOM 4711 C C . GLY A 1 621 ? 18.237 19.636 22.601 1.00 90.12 621 GLY A C 1
ATOM 4712 O O . GLY A 1 621 ? 17.795 18.926 23.502 1.00 90.12 621 GLY A O 1
ATOM 4713 N N . ARG A 1 622 ? 17.492 19.997 21.552 1.00 93.69 622 ARG A N 1
ATOM 4714 C CA . ARG A 1 622 ? 16.090 19.621 21.333 1.00 93.69 622 ARG A CA 1
ATOM 4715 C C . ARG A 1 622 ? 15.990 18.492 20.312 1.00 93.69 622 ARG A C 1
ATOM 4717 O O . ARG A 1 622 ? 16.851 18.344 19.442 1.00 93.69 622 ARG A O 1
ATOM 4724 N N . THR A 1 623 ? 14.927 17.699 20.421 1.00 95.75 623 THR A N 1
ATOM 4725 C CA . THR A 1 623 ? 14.587 16.656 19.445 1.00 95.75 623 THR A CA 1
ATOM 4726 C C . THR A 1 623 ? 13.277 17.025 18.771 1.00 95.75 623 THR A C 1
ATOM 4728 O O . THR A 1 623 ? 12.243 17.126 19.424 1.00 95.75 623 THR A O 1
ATOM 4731 N N . PHE A 1 624 ? 13.326 17.210 17.463 1.00 95.69 624 PHE A N 1
ATOM 4732 C CA . PHE A 1 624 ? 12.178 17.471 16.614 1.00 95.69 624 PHE A CA 1
ATOM 4733 C C . PHE A 1 624 ? 11.809 16.211 15.837 1.00 95.69 624 PHE A C 1
ATOM 4735 O O . PHE A 1 624 ? 12.680 15.412 15.482 1.00 95.69 624 PHE A O 1
ATOM 4742 N N . LEU A 1 625 ? 10.520 16.063 15.553 1.00 95.12 625 LEU A N 1
ATOM 4743 C CA . LEU A 1 625 ? 10.003 15.132 14.565 1.00 95.12 625 LEU A CA 1
ATOM 4744 C C . LEU A 1 625 ? 9.448 15.929 13.386 1.00 95.12 625 LEU A C 1
ATOM 4746 O O . LEU A 1 625 ? 8.521 16.725 13.553 1.00 95.12 625 LEU A O 1
ATOM 4750 N N . ILE A 1 626 ? 10.016 15.703 12.203 1.00 94.56 626 ILE A N 1
ATOM 4751 C CA . ILE A 1 626 ? 9.479 16.208 10.938 1.00 94.56 626 ILE A CA 1
ATOM 4752 C C . ILE A 1 626 ? 8.536 15.135 10.399 1.00 94.56 626 ILE A C 1
ATOM 4754 O O . ILE A 1 626 ? 8.973 14.037 10.060 1.00 94.56 626 ILE A O 1
ATOM 4758 N N . GLY A 1 627 ? 7.239 15.419 10.412 1.00 93.06 627 GLY A N 1
ATOM 4759 C CA . GLY A 1 627 ? 6.195 14.513 9.943 1.00 93.06 627 GLY A CA 1
ATOM 4760 C C . GLY A 1 627 ? 5.895 14.752 8.471 1.00 93.06 627 GLY A C 1
ATOM 4761 O O . GLY A 1 627 ? 5.570 15.879 8.111 1.00 93.06 627 GLY A O 1
ATOM 4762 N N . LEU A 1 628 ? 6.006 13.714 7.645 1.00 91.50 628 LEU A N 1
ATOM 4763 C CA . LEU A 1 628 ? 5.661 13.750 6.226 1.00 91.50 628 LEU A CA 1
ATOM 4764 C C . LEU A 1 628 ? 4.255 13.185 6.008 1.00 91.50 628 LEU A C 1
ATOM 4766 O O . LEU A 1 628 ? 3.967 12.062 6.420 1.00 91.50 628 LEU A O 1
ATOM 4770 N N . GLY A 1 629 ? 3.411 13.930 5.302 1.00 88.00 629 GLY A N 1
ATOM 4771 C CA . GLY A 1 629 ? 2.067 13.544 4.876 1.00 88.00 629 GLY A CA 1
ATOM 4772 C C . GLY A 1 629 ? 1.491 14.604 3.935 1.00 88.00 629 GLY A C 1
ATOM 4773 O O . GLY A 1 629 ? 2.217 15.477 3.472 1.00 88.00 629 GLY A O 1
ATOM 4774 N N . GLY A 1 630 ? 0.175 14.612 3.687 1.00 85.62 630 GLY A N 1
ATOM 4775 C CA . GLY A 1 630 ? -0.454 15.679 2.882 1.00 85.62 630 GLY A CA 1
ATOM 4776 C C . GLY A 1 630 ? -0.140 17.104 3.383 1.00 85.62 630 GLY A C 1
ATOM 4777 O O . GLY A 1 630 ? -0.188 18.064 2.616 1.00 85.62 630 GLY A O 1
ATOM 4778 N N . MET A 1 631 ? 0.240 17.227 4.655 1.00 90.44 631 MET A N 1
ATOM 4779 C CA . MET A 1 631 ? 0.905 18.380 5.257 1.00 90.44 631 MET A CA 1
ATOM 4780 C C . MET A 1 631 ? 2.239 17.943 5.863 1.00 90.44 631 MET A C 1
ATOM 4782 O O . MET A 1 631 ? 2.314 16.852 6.429 1.00 90.44 631 MET A O 1
ATOM 4786 N N . THR A 1 632 ? 3.256 18.803 5.813 1.00 93.00 632 THR A N 1
ATOM 4787 C CA . THR A 1 632 ? 4.497 18.555 6.552 1.00 93.00 632 THR A CA 1
ATOM 4788 C C . THR A 1 632 ? 4.443 19.271 7.894 1.00 93.00 632 THR A C 1
ATOM 4790 O O . THR A 1 632 ? 4.254 20.488 7.939 1.00 93.00 632 THR A O 1
ATOM 4793 N N . THR A 1 633 ? 4.608 18.529 8.988 1.00 94.12 633 THR A N 1
ATOM 4794 C CA . THR A 1 633 ? 4.545 19.060 10.359 1.00 94.12 633 THR A CA 1
ATOM 4795 C C . THR A 1 633 ? 5.912 19.079 11.018 1.00 94.12 633 THR A C 1
ATOM 4797 O O . THR A 1 633 ? 6.705 18.160 10.836 1.00 94.12 633 THR A O 1
ATOM 4800 N N . ILE A 1 634 ? 6.152 20.073 11.863 1.00 95.31 634 ILE A N 1
ATOM 4801 C CA . ILE A 1 634 ? 7.298 20.137 12.765 1.00 95.31 634 ILE A CA 1
ATOM 4802 C C . ILE A 1 634 ? 6.756 20.045 14.182 1.00 95.31 634 ILE A C 1
ATOM 4804 O O . ILE A 1 634 ? 6.032 20.936 14.624 1.00 95.31 634 ILE A O 1
ATOM 4808 N N . GLY A 1 635 ? 7.123 18.985 14.895 1.00 94.62 635 GLY A N 1
ATOM 4809 C CA . GLY A 1 635 ? 6.816 18.832 16.311 1.00 94.62 635 GLY A CA 1
ATOM 4810 C C . GLY A 1 635 ? 8.074 18.662 17.152 1.00 94.62 635 GLY A C 1
ATOM 4811 O O . GLY A 1 635 ? 9.094 18.179 16.671 1.00 94.62 635 GLY A O 1
ATOM 4812 N N . GLU A 1 636 ? 8.016 19.043 18.420 1.00 94.94 636 GLU A N 1
ATOM 4813 C CA . GLU A 1 636 ? 9.053 18.765 19.411 1.00 94.94 636 GLU A CA 1
ATOM 4814 C C . GLU A 1 636 ? 8.684 17.531 20.233 1.00 94.94 636 GLU A C 1
ATOM 4816 O O . GLU A 1 636 ? 7.617 17.468 20.849 1.00 94.94 636 GLU A O 1
ATOM 4821 N N . LEU A 1 637 ? 9.586 16.548 20.254 1.00 94.56 637 LEU A N 1
ATOM 4822 C CA . LEU A 1 637 ? 9.464 15.370 21.098 1.00 94.56 637 LEU A CA 1
ATOM 4823 C C . LEU A 1 637 ? 9.897 15.727 22.521 1.00 94.56 637 LEU A C 1
ATOM 4825 O O . LEU A 1 637 ? 11.079 15.935 22.801 1.00 94.56 637 LEU A O 1
ATOM 4829 N N . ARG A 1 638 ? 8.926 15.772 23.429 1.00 92.81 638 ARG A N 1
ATOM 4830 C CA . ARG A 1 638 ? 9.143 16.107 24.835 1.00 92.81 638 ARG A CA 1
ATOM 4831 C C . ARG A 1 638 ? 9.741 14.928 25.616 1.00 92.81 638 ARG A C 1
ATOM 4833 O O . ARG A 1 638 ? 9.578 13.769 25.222 1.00 92.81 638 ARG A O 1
ATOM 4840 N N . PRO A 1 639 ? 10.389 15.190 26.768 1.00 91.50 639 PRO A N 1
ATOM 4841 C CA . PRO A 1 639 ? 10.962 14.140 27.616 1.00 91.50 639 PRO A CA 1
ATOM 4842 C C . PRO A 1 639 ? 9.961 13.084 28.109 1.00 91.50 639 PRO A C 1
ATOM 4844 O O . PRO A 1 639 ? 10.346 11.939 28.327 1.00 91.50 639 PRO A O 1
ATOM 4847 N N . ASP A 1 640 ? 8.683 13.441 28.260 1.00 90.75 640 ASP A N 1
ATOM 4848 C CA . ASP A 1 640 ? 7.599 12.518 28.639 1.00 90.75 640 ASP A CA 1
ATOM 4849 C C . ASP A 1 640 ? 7.122 11.616 27.481 1.00 90.75 640 ASP A C 1
ATOM 4851 O O . ASP A 1 640 ? 6.221 10.789 27.648 1.00 90.75 640 ASP A O 1
ATOM 4855 N N . GLY A 1 641 ? 7.738 11.766 26.305 1.00 92.00 641 GLY A N 1
ATOM 4856 C CA . GLY A 1 641 ? 7.439 11.007 25.103 1.00 92.00 641 GLY A CA 1
ATOM 4857 C C . GLY A 1 641 ? 6.235 11.520 24.315 1.00 92.00 641 GLY A C 1
ATOM 4858 O O . GLY A 1 641 ? 5.825 10.820 23.386 1.00 92.00 641 GLY A O 1
ATOM 4859 N N . THR A 1 642 ? 5.684 12.690 24.666 1.00 93.25 642 THR A N 1
ATOM 4860 C CA . THR A 1 642 ? 4.629 13.370 23.902 1.00 93.25 642 THR A CA 1
ATOM 4861 C C . THR A 1 642 ? 5.200 14.267 22.806 1.00 93.25 642 THR A C 1
ATOM 4863 O O . THR A 1 642 ? 6.314 14.781 22.914 1.00 93.25 642 THR A O 1
ATOM 4866 N N . LEU A 1 643 ? 4.429 14.460 21.740 1.00 92.81 643 LEU A N 1
ATOM 4867 C CA . LEU A 1 643 ? 4.745 15.358 20.640 1.00 92.81 643 LEU A CA 1
ATOM 4868 C C . LEU A 1 643 ? 3.997 16.683 20.825 1.00 92.81 643 LEU A C 1
ATOM 4870 O O . LEU A 1 643 ? 2.773 16.695 20.963 1.00 92.81 643 LEU A O 1
ATOM 4874 N N . LYS A 1 644 ? 4.736 17.796 20.825 1.00 92.19 644 LYS A N 1
ATOM 4875 C CA . LYS A 1 644 ? 4.177 19.151 20.755 1.00 92.19 644 LYS A CA 1
ATOM 4876 C C . LYS A 1 644 ? 4.284 19.654 19.321 1.00 92.19 644 LYS A C 1
ATOM 4878 O O . LYS A 1 644 ? 5.398 19.888 18.865 1.00 92.19 644 LYS A O 1
ATOM 4883 N N . ASP A 1 645 ? 3.164 19.845 18.635 1.00 92.25 645 ASP A N 1
ATOM 4884 C CA . ASP A 1 645 ? 3.159 20.467 17.307 1.00 92.25 645 ASP A CA 1
ATOM 4885 C C . ASP A 1 645 ? 3.614 21.935 17.414 1.00 92.25 645 ASP A C 1
ATOM 4887 O O . ASP A 1 645 ? 3.167 22.650 18.306 1.00 92.25 645 ASP A O 1
ATOM 4891 N N . LEU A 1 646 ? 4.532 22.366 16.545 1.00 95.19 646 LEU A N 1
ATOM 4892 C CA . LEU A 1 646 ? 5.124 23.713 16.558 1.00 95.19 646 LEU A CA 1
ATOM 4893 C C . LEU A 1 646 ? 4.854 24.497 15.275 1.00 95.19 646 LEU A C 1
ATOM 4895 O O . LEU A 1 646 ? 4.743 25.718 15.308 1.00 95.19 646 LEU A O 1
ATOM 4899 N N . ALA A 1 647 ? 4.825 23.811 14.135 1.00 95.75 647 ALA A N 1
ATOM 4900 C CA . ALA A 1 647 ? 4.526 24.418 12.849 1.00 95.75 647 ALA A CA 1
ATOM 4901 C C . ALA A 1 647 ? 4.019 23.369 11.857 1.00 95.75 647 ALA A C 1
ATOM 4903 O O . ALA A 1 647 ? 4.284 22.173 12.006 1.00 95.75 647 ALA A O 1
ATOM 4904 N N . LEU A 1 648 ? 3.330 23.815 10.811 1.00 94.56 648 LEU A N 1
ATOM 4905 C CA . LEU A 1 648 ? 2.978 22.985 9.659 1.00 94.56 648 LEU A CA 1
ATOM 4906 C C . LEU A 1 648 ? 2.973 23.808 8.374 1.00 94.56 648 LEU A C 1
ATOM 4908 O O . LEU A 1 648 ? 2.676 25.002 8.395 1.00 94.56 648 LEU A O 1
ATOM 4912 N N . ILE A 1 649 ? 3.238 23.149 7.249 1.00 95.56 649 ILE A N 1
ATOM 4913 C CA . ILE A 1 649 ? 3.179 23.755 5.919 1.00 95.56 649 ILE A CA 1
ATOM 4914 C C . ILE A 1 649 ? 2.503 22.817 4.917 1.00 95.56 649 ILE A C 1
ATOM 4916 O O . ILE A 1 649 ? 2.754 21.610 4.909 1.00 95.56 649 ILE A O 1
ATOM 4920 N N . ALA A 1 650 ? 1.617 23.366 4.083 1.00 95.06 650 ALA A N 1
ATOM 4921 C CA . ALA A 1 650 ? 0.871 22.606 3.079 1.00 95.06 650 ALA A CA 1
ATOM 4922 C C . ALA A 1 650 ? 0.241 23.521 2.016 1.00 95.06 650 ALA A C 1
ATOM 4924 O O . ALA A 1 650 ? 0.237 24.746 2.145 1.00 95.06 650 ALA A O 1
ATOM 4925 N N . SER A 1 651 ? -0.391 22.925 1.002 1.00 95.56 651 SER A N 1
ATOM 4926 C CA . SER A 1 651 ? -1.512 23.590 0.325 1.00 95.56 651 SER A CA 1
ATOM 4927 C C . SER A 1 651 ? -2.749 23.633 1.233 1.00 95.56 651 SER A C 1
ATOM 4929 O O . SER A 1 651 ? -2.993 22.721 2.024 1.00 95.56 651 SER A O 1
ATOM 4931 N N . THR A 1 652 ? -3.580 24.658 1.082 1.00 95.50 652 THR A N 1
ATOM 4932 C CA . THR A 1 652 ? -4.872 24.786 1.786 1.00 95.50 652 THR A CA 1
ATOM 4933 C C . THR A 1 652 ? -5.816 23.619 1.492 1.00 95.50 652 THR A C 1
ATOM 4935 O O . THR A 1 652 ? -6.444 23.088 2.406 1.00 95.50 652 THR A O 1
ATOM 4938 N N . HIS A 1 653 ? -5.840 23.142 0.245 1.00 94.50 653 HIS A N 1
ATOM 4939 C CA . HIS A 1 653 ? -6.579 21.945 -0.154 1.00 94.50 653 HIS A CA 1
ATOM 4940 C C . HIS A 1 653 ? -6.156 20.709 0.651 1.00 94.50 653 HIS A C 1
ATOM 4942 O O . HIS A 1 653 ? -7.008 19.982 1.159 1.00 94.50 653 HIS A O 1
ATOM 4948 N N . ARG A 1 654 ? -4.844 20.480 0.806 1.00 93.00 654 ARG A N 1
ATOM 4949 C CA . ARG A 1 654 ? -4.324 19.351 1.591 1.00 93.00 654 ARG A CA 1
ATOM 4950 C C . ARG A 1 654 ? -4.567 19.517 3.083 1.00 93.00 654 ARG A C 1
ATOM 4952 O O . ARG A 1 654 ? -4.921 18.540 3.734 1.00 93.00 654 ARG A O 1
ATOM 4959 N N . TYR A 1 655 ? -4.438 20.737 3.600 1.00 93.19 655 TYR A N 1
ATOM 4960 C CA . TYR A 1 655 ? -4.784 21.048 4.984 1.00 93.19 655 TYR A CA 1
ATOM 4961 C C . TYR A 1 655 ? -6.242 20.682 5.290 1.00 93.19 655 TYR A C 1
ATOM 4963 O O . TYR A 1 655 ? -6.515 19.979 6.259 1.00 93.19 655 TYR A O 1
ATOM 4971 N N . CYS A 1 656 ? -7.169 21.077 4.413 1.00 92.50 656 CYS A N 1
ATOM 4972 C CA . CYS A 1 656 ? -8.581 20.731 4.549 1.00 92.50 656 CYS A CA 1
ATOM 4973 C C . CYS A 1 656 ? -8.820 19.224 4.403 1.00 92.50 656 CYS A C 1
ATOM 4975 O O . CYS A 1 656 ? -9.558 18.658 5.202 1.00 92.50 656 CYS A O 1
ATOM 4977 N N . PHE A 1 657 ? -8.191 18.566 3.422 1.00 89.56 657 PHE A N 1
ATOM 4978 C CA . PHE A 1 657 ? -8.330 17.122 3.208 1.00 89.56 657 PHE A CA 1
ATOM 4979 C C . PHE A 1 657 ? -7.909 16.305 4.436 1.00 89.56 657 PHE A C 1
ATOM 4981 O O . PHE A 1 657 ? -8.647 15.422 4.855 1.00 89.56 657 PHE A O 1
ATOM 4988 N N . GLN A 1 658 ? -6.767 16.631 5.051 1.00 86.88 658 GLN A N 1
ATOM 4989 C CA . GLN A 1 658 ? -6.266 15.942 6.249 1.00 86.88 658 GLN A CA 1
ATOM 4990 C C . GLN A 1 658 ? -7.190 16.112 7.471 1.00 86.88 658 GLN A C 1
ATOM 4992 O O . GLN A 1 658 ? -7.097 15.355 8.432 1.00 86.88 658 GLN A O 1
ATOM 4997 N N . LEU A 1 659 ? -8.060 17.125 7.439 1.00 87.62 659 LEU A N 1
ATOM 4998 C CA . LEU A 1 659 ? -9.051 17.441 8.464 1.00 87.62 659 LEU A CA 1
ATOM 4999 C C . LEU A 1 659 ? -10.469 17.018 8.064 1.00 87.62 659 LEU A C 1
ATOM 5001 O O . LEU A 1 659 ? -11.445 17.595 8.546 1.00 87.62 659 LEU A O 1
ATOM 5005 N N . ASP A 1 660 ? -10.598 16.059 7.145 1.00 85.75 660 ASP A N 1
ATOM 5006 C CA . ASP A 1 660 ? -11.882 15.575 6.626 1.00 85.75 660 ASP A CA 1
ATOM 5007 C C . ASP A 1 660 ? -12.794 16.713 6.135 1.00 85.75 660 ASP A C 1
ATOM 5009 O O . ASP A 1 660 ? -14.013 16.708 6.333 1.00 85.75 660 ASP A O 1
ATOM 5013 N N . TRP A 1 661 ? -12.185 17.722 5.506 1.00 88.50 661 TRP A N 1
ATOM 5014 C CA . TRP A 1 661 ? -12.831 18.933 4.992 1.00 88.50 661 TRP A CA 1
ATOM 5015 C C . TRP A 1 661 ? -13.502 19.804 6.065 1.00 88.50 661 TRP A C 1
ATOM 5017 O O . TRP A 1 661 ? -14.377 20.610 5.749 1.00 88.50 661 TRP A O 1
ATOM 5027 N N . ARG A 1 662 ? -13.092 19.667 7.333 1.00 89.00 662 ARG A N 1
ATOM 5028 C CA . ARG A 1 662 ? -13.604 20.431 8.483 1.00 89.00 662 ARG A CA 1
ATOM 5029 C C . ARG A 1 662 ? -12.475 21.182 9.199 1.00 89.00 662 ARG A C 1
ATOM 5031 O O . ARG A 1 662 ? -12.150 20.852 10.342 1.00 89.00 662 ARG A O 1
ATOM 5038 N N . PRO A 1 663 ? -11.847 22.176 8.547 1.00 92.25 663 PRO A N 1
ATOM 5039 C CA . PRO A 1 663 ? -10.808 22.967 9.192 1.00 92.25 663 PRO A CA 1
ATOM 5040 C C . PRO A 1 663 ? -11.365 23.787 10.376 1.00 92.25 663 PRO A C 1
ATOM 5042 O O . PRO A 1 663 ? -12.568 24.059 10.416 1.00 92.25 663 PRO A O 1
ATOM 5045 N N . PRO A 1 664 ? -10.523 24.210 11.341 1.00 93.12 664 PRO A N 1
ATOM 5046 C CA . PRO A 1 664 ? -10.958 25.039 12.463 1.00 93.12 664 PRO A CA 1
ATOM 5047 C C . PRO A 1 664 ? -11.487 26.398 11.994 1.00 93.12 664 PRO A C 1
ATOM 5049 O O . PRO A 1 664 ? -10.974 26.967 11.031 1.00 93.12 664 PRO A O 1
ATOM 5052 N N . GLU A 1 665 ? -12.435 26.975 12.735 1.00 94.94 665 GLU A N 1
ATOM 5053 C CA . GLU A 1 665 ? -12.986 28.308 12.435 1.00 94.94 665 GLU A CA 1
ATOM 5054 C C . GLU A 1 665 ? -11.886 29.376 12.328 1.00 94.94 665 GLU A C 1
ATOM 5056 O O . GLU A 1 665 ? -11.908 30.210 11.430 1.00 94.94 665 GLU A O 1
ATOM 5061 N N . ALA A 1 666 ? -10.861 29.286 13.181 1.00 95.69 666 ALA A N 1
ATOM 5062 C CA . ALA A 1 666 ? -9.697 30.168 13.155 1.00 95.69 666 ALA A CA 1
ATOM 5063 C C . ALA A 1 666 ? -8.949 30.154 11.806 1.00 95.69 666 ALA A C 1
ATOM 5065 O O . ALA A 1 666 ? -8.479 31.195 11.348 1.00 95.69 666 ALA A O 1
ATOM 5066 N N . PHE A 1 667 ? -8.858 28.992 11.147 1.00 96.62 667 PHE A N 1
ATOM 5067 C CA . PHE A 1 667 ? -8.284 28.888 9.804 1.00 96.62 667 PHE A CA 1
ATOM 5068 C C . PHE A 1 667 ? -9.191 29.554 8.766 1.00 96.62 667 PHE A C 1
ATOM 5070 O O . PHE A 1 667 ? -8.694 30.271 7.901 1.00 96.62 667 PHE A O 1
ATOM 5077 N N . ILE A 1 668 ? -10.509 29.338 8.854 1.00 96.38 668 ILE A N 1
ATOM 5078 C CA . ILE A 1 668 ? -11.486 29.926 7.926 1.00 96.38 668 ILE A CA 1
ATOM 5079 C C . ILE A 1 668 ? -11.456 31.455 8.030 1.00 96.38 668 ILE A C 1
ATOM 5081 O O . ILE A 1 668 ? -11.361 32.130 7.008 1.00 96.38 668 ILE A O 1
ATOM 5085 N N . GLU A 1 669 ? -11.452 32.001 9.249 1.00 96.56 669 GLU A N 1
ATOM 5086 C CA . GLU A 1 669 ? -11.332 33.439 9.506 1.00 96.56 669 GLU A CA 1
ATOM 5087 C C . GLU A 1 669 ? -10.045 34.014 8.897 1.00 96.56 669 GLU A C 1
ATOM 5089 O O . GLU A 1 669 ? -10.080 35.016 8.175 1.00 96.56 669 GLU A O 1
ATOM 5094 N N . ALA A 1 670 ? -8.904 33.364 9.152 1.00 97.19 670 ALA A N 1
ATOM 5095 C CA . ALA A 1 670 ? -7.614 33.799 8.630 1.00 97.19 670 ALA A CA 1
ATOM 5096 C C . ALA A 1 670 ? -7.556 33.721 7.096 1.00 97.19 670 ALA A C 1
ATOM 5098 O O . ALA A 1 670 ? -7.055 34.644 6.448 1.00 97.19 670 ALA A O 1
ATOM 5099 N N . PHE A 1 671 ? -8.108 32.654 6.508 1.00 97.56 671 PHE A N 1
ATOM 5100 C CA . PHE A 1 671 ? -8.175 32.470 5.062 1.00 97.56 671 PHE A CA 1
ATOM 5101 C C . PHE A 1 671 ? -9.062 33.526 4.403 1.00 97.56 671 PHE A C 1
ATOM 5103 O O . PHE A 1 671 ? -8.628 34.168 3.452 1.00 97.56 671 PHE A O 1
ATOM 5110 N N . ASP A 1 672 ? -10.277 33.747 4.907 1.00 96.38 672 ASP A N 1
ATOM 5111 C CA . ASP A 1 672 ? -11.218 34.727 4.353 1.00 96.38 672 ASP A CA 1
ATOM 5112 C C . ASP A 1 672 ? -10.651 36.154 4.431 1.00 96.38 672 ASP A C 1
ATOM 5114 O O . ASP A 1 672 ? -10.872 36.967 3.530 1.00 96.38 672 ASP A O 1
ATOM 5118 N N . LYS A 1 673 ? -9.875 36.456 5.481 1.00 95.88 673 LYS A N 1
ATOM 5119 C CA . LYS A 1 673 ? -9.144 37.722 5.612 1.00 95.88 673 LYS A CA 1
ATOM 5120 C C . LYS A 1 673 ? -8.014 37.850 4.585 1.00 95.88 673 LYS A C 1
ATOM 5122 O O . LYS A 1 673 ? -7.814 38.937 4.047 1.00 95.88 673 LYS A O 1
ATOM 5127 N N . ALA A 1 674 ? -7.274 36.771 4.323 1.00 95.56 674 ALA A N 1
ATOM 5128 C CA . ALA A 1 674 ? -6.185 36.750 3.345 1.00 95.56 674 ALA A CA 1
ATOM 5129 C C . ALA A 1 674 ? -6.683 36.714 1.887 1.00 95.56 674 ALA A C 1
ATOM 5131 O O . ALA A 1 674 ? -6.034 37.278 1.006 1.00 95.56 674 ALA A O 1
ATOM 5132 N N . TYR A 1 675 ? -7.845 36.102 1.634 1.00 94.81 675 TYR A N 1
ATOM 5133 C CA . TYR A 1 675 ? -8.476 35.972 0.320 1.00 94.81 675 TYR A CA 1
ATOM 5134 C C . TYR A 1 675 ? -9.945 36.435 0.316 1.00 94.81 675 TYR A C 1
ATOM 5136 O O . TYR A 1 675 ? -10.851 35.608 0.152 1.00 94.81 675 TYR A O 1
ATOM 5144 N N . PRO A 1 676 ? -10.214 37.752 0.384 1.00 94.06 676 PRO A N 1
ATOM 5145 C CA . PRO A 1 676 ? -11.581 38.277 0.355 1.00 94.06 676 PRO A CA 1
ATOM 5146 C C . PRO A 1 676 ? -12.396 37.794 -0.860 1.00 94.06 676 PRO A C 1
ATOM 5148 O O . PRO A 1 676 ? -13.568 37.445 -0.727 1.00 94.06 676 PRO A O 1
ATOM 5151 N N . ASP A 1 677 ? -11.754 37.671 -2.028 1.00 93.69 677 ASP A N 1
ATOM 5152 C CA . ASP A 1 677 ? -12.389 37.231 -3.283 1.00 93.69 677 ASP A CA 1
ATOM 5153 C C . ASP A 1 677 ? -12.625 35.708 -3.364 1.00 93.69 677 ASP A C 1
ATOM 5155 O O . ASP A 1 677 ? -13.292 35.204 -4.277 1.00 93.69 677 ASP A O 1
ATOM 5159 N N . ARG A 1 678 ? -12.069 34.934 -2.425 1.00 91.75 678 ARG A N 1
ATOM 5160 C CA . ARG A 1 678 ? -12.250 33.476 -2.322 1.00 91.75 678 ARG A CA 1
ATOM 5161 C C . ARG A 1 678 ? -13.004 33.073 -1.061 1.00 91.75 678 ARG A C 1
ATOM 5163 O O . ARG A 1 678 ? -12.936 31.910 -0.675 1.00 91.75 678 ARG A O 1
ATOM 5170 N N . LYS A 1 679 ? -13.743 33.997 -0.449 1.00 91.75 679 LYS A N 1
ATOM 5171 C CA . LYS A 1 679 ? -14.531 33.718 0.749 1.00 91.75 679 LYS A CA 1
ATOM 5172 C C . LYS A 1 679 ? -15.362 32.436 0.605 1.00 91.75 679 LYS A C 1
ATOM 5174 O O . LYS A 1 679 ? -16.078 32.267 -0.383 1.00 91.75 679 LYS A O 1
ATOM 5179 N N . GLY A 1 680 ? -15.238 31.528 1.574 1.00 88.00 680 GLY A N 1
ATOM 5180 C CA . GLY A 1 680 ? -15.924 30.226 1.561 1.00 88.00 680 GLY A CA 1
ATOM 5181 C C . GLY A 1 680 ? -15.362 29.181 0.581 1.00 88.00 680 GLY A C 1
ATOM 5182 O O . GLY A 1 680 ? -15.928 28.100 0.464 1.00 88.00 680 GLY A O 1
ATOM 5183 N N . ARG A 1 681 ? -14.247 29.469 -0.104 1.00 92.50 681 ARG A N 1
ATOM 5184 C CA . ARG A 1 681 ? -13.550 28.565 -1.041 1.00 92.50 681 ARG A CA 1
ATOM 5185 C C . ARG A 1 681 ? -12.157 28.162 -0.540 1.00 92.50 681 ARG A C 1
ATOM 5187 O O . ARG A 1 681 ? -11.218 28.011 -1.315 1.00 92.50 681 ARG A O 1
ATOM 5194 N N . HIS A 1 682 ? -12.016 27.990 0.773 1.00 92.50 682 HIS A N 1
ATOM 5195 C CA . HIS A 1 682 ? -10.748 27.658 1.435 1.00 92.50 682 HIS A CA 1
ATOM 5196 C C . HIS A 1 682 ? -10.211 26.252 1.113 1.00 92.50 682 HIS A C 1
ATOM 5198 O O . HIS A 1 682 ? -9.038 25.976 1.344 1.00 92.50 682 HIS A O 1
ATOM 5204 N N . ALA A 1 683 ? -11.051 25.370 0.564 1.00 91.81 683 ALA A N 1
ATOM 5205 C CA . ALA A 1 683 ? -10.667 24.028 0.130 1.00 91.81 683 ALA A CA 1
ATOM 5206 C C . ALA A 1 683 ? -10.233 23.958 -1.349 1.00 91.81 683 ALA A C 1
ATOM 5208 O O . ALA A 1 683 ? -9.794 22.897 -1.804 1.00 91.81 683 ALA A O 1
ATOM 5209 N N . ASP A 1 684 ? -10.360 25.050 -2.113 1.00 92.75 684 ASP A N 1
ATOM 5210 C CA . ASP A 1 684 ? -9.941 25.083 -3.515 1.00 92.75 684 ASP A CA 1
ATOM 5211 C C . ASP A 1 684 ? -8.417 24.926 -3.631 1.00 92.75 684 ASP A C 1
ATOM 5213 O O . ASP A 1 684 ? -7.642 25.394 -2.796 1.00 92.75 684 ASP A O 1
ATOM 5217 N N . LYS A 1 685 ? -7.966 24.280 -4.710 1.00 91.75 685 LYS A N 1
ATOM 5218 C CA . LYS A 1 685 ? -6.535 24.148 -5.013 1.00 91.75 685 LYS A CA 1
ATOM 5219 C C . LYS A 1 685 ? -5.899 25.520 -5.293 1.00 91.75 685 LYS A C 1
ATOM 5221 O O . LYS A 1 685 ? -6.556 26.445 -5.776 1.00 91.75 685 LYS A O 1
ATOM 5226 N N . GLY A 1 686 ? -4.597 25.625 -5.034 1.00 90.88 686 GLY A N 1
ATOM 5227 C CA . GLY A 1 686 ? -3.780 26.791 -5.373 1.00 90.88 686 GLY A CA 1
ATOM 5228 C C . GLY A 1 686 ? -3.065 27.413 -4.165 1.00 90.88 686 GLY A C 1
ATOM 5229 O O . GLY A 1 686 ? -1.839 27.380 -4.100 1.00 90.88 686 GLY A O 1
ATOM 5230 N N . PRO A 1 687 ? -3.803 27.956 -3.179 1.00 94.50 687 PRO A N 1
ATOM 5231 C CA . PRO A 1 687 ? -3.209 28.629 -2.029 1.00 94.50 687 PRO A CA 1
ATOM 5232 C C . PRO A 1 687 ? -2.395 27.689 -1.139 1.00 94.50 687 PRO A C 1
ATOM 5234 O O . PRO A 1 687 ? -2.835 26.580 -0.828 1.00 94.50 687 PRO A O 1
ATOM 5237 N N . GLY A 1 688 ? -1.260 28.179 -0.658 1.00 96.12 688 GLY A N 1
ATOM 5238 C CA . GLY A 1 688 ? -0.443 27.594 0.401 1.00 96.12 688 GLY A CA 1
ATOM 5239 C C . GLY A 1 688 ? -0.783 28.170 1.768 1.00 96.12 688 GLY A C 1
ATOM 5240 O O . GLY A 1 688 ? -1.273 29.298 1.862 1.00 96.12 688 GLY A O 1
ATOM 5241 N N . VAL A 1 689 ? -0.502 27.397 2.812 1.00 97.12 689 VAL A N 1
ATOM 5242 C CA . VAL A 1 689 ? -0.661 27.774 4.216 1.00 97.12 689 VAL A CA 1
ATOM 5243 C C . VAL A 1 689 ? 0.575 27.368 5.017 1.00 97.12 689 VAL A C 1
ATOM 5245 O O . VAL A 1 689 ? 1.101 26.266 4.855 1.00 97.12 689 VAL A O 1
ATOM 5248 N N . LEU A 1 690 ? 1.006 28.267 5.895 1.00 97.62 690 LEU A N 1
ATOM 5249 C CA . LEU A 1 690 ? 1.957 28.037 6.974 1.00 97.62 690 LEU A CA 1
ATOM 5250 C C . LEU A 1 690 ? 1.241 28.362 8.289 1.00 97.62 690 LEU A C 1
ATOM 5252 O O . LEU A 1 690 ? 0.660 29.437 8.411 1.00 97.62 690 LEU A O 1
ATOM 5256 N N . TRP A 1 691 ? 1.277 27.451 9.256 1.00 97.12 691 TRP A N 1
ATOM 5257 C CA . TRP A 1 691 ? 0.870 27.728 10.637 1.00 97.12 691 TRP A CA 1
ATOM 5258 C C . TRP A 1 691 ? 2.061 27.549 11.570 1.00 97.12 691 TRP A C 1
ATOM 5260 O O . TRP A 1 691 ? 2.861 26.631 11.372 1.00 97.12 691 TRP A O 1
ATOM 5270 N N . VAL A 1 692 ? 2.176 28.430 12.562 1.00 97.75 692 VAL A N 1
ATOM 5271 C CA . VAL A 1 692 ? 3.241 28.436 13.572 1.00 97.75 692 VAL A CA 1
ATOM 5272 C C . VAL A 1 692 ? 2.617 28.701 14.942 1.00 97.75 692 VAL A C 1
ATOM 5274 O O . VAL A 1 692 ? 1.962 29.721 15.114 1.00 97.75 692 VAL A O 1
ATOM 5277 N N . ASP A 1 693 ? 2.860 27.814 15.908 1.00 95.94 693 ASP A N 1
ATOM 5278 C CA . ASP A 1 693 ? 2.399 27.906 17.306 1.00 95.94 693 ASP A CA 1
ATOM 5279 C C . ASP A 1 693 ? 3.163 29.012 18.051 1.00 95.94 693 ASP A C 1
ATOM 5281 O O . ASP A 1 693 ? 4.147 28.771 18.763 1.00 95.94 693 ASP A O 1
ATOM 5285 N N . THR A 1 694 ? 2.790 30.266 17.811 1.00 95.12 694 THR A N 1
ATOM 5286 C CA . THR A 1 694 ? 3.561 31.422 18.290 1.00 95.12 694 THR A CA 1
ATOM 5287 C C . THR A 1 694 ? 3.413 31.645 19.791 1.00 95.12 694 THR A C 1
ATOM 5289 O O . THR A 1 694 ? 4.347 32.161 20.414 1.00 95.12 694 THR A O 1
ATOM 5292 N N . ASP A 1 695 ? 2.289 31.230 20.382 1.00 93.62 695 ASP A N 1
ATOM 5293 C CA . ASP A 1 695 ? 2.007 31.385 21.812 1.00 93.62 695 ASP A CA 1
ATOM 5294 C C . ASP A 1 695 ? 2.287 30.117 22.640 1.00 93.62 695 ASP A C 1
ATOM 5296 O O . ASP A 1 695 ? 2.531 30.203 23.848 1.00 93.62 695 ASP A O 1
ATOM 5300 N N . GLY A 1 696 ? 2.393 28.956 21.990 1.00 91.25 696 GLY A N 1
ATOM 5301 C CA . GLY A 1 696 ? 2.825 27.714 22.606 1.00 91.25 696 GLY A CA 1
ATOM 5302 C C . GLY A 1 696 ? 1.705 26.814 23.114 1.00 91.25 696 GLY A C 1
ATOM 5303 O O . GLY A 1 696 ? 2.032 25.826 23.792 1.00 91.25 696 GLY A O 1
ATOM 5304 N N . ASP A 1 697 ? 0.440 27.150 22.856 1.00 89.69 697 ASP A N 1
ATOM 5305 C CA . ASP A 1 697 ? -0.725 26.403 23.328 1.00 89.69 697 ASP A CA 1
ATOM 5306 C C . ASP A 1 697 ? -1.063 25.180 22.452 1.00 89.69 697 ASP A C 1
ATOM 5308 O O . ASP A 1 697 ? -1.802 24.288 22.893 1.00 89.69 697 ASP A O 1
ATOM 5312 N N . GLY A 1 698 ? -0.462 25.096 21.257 1.00 85.75 698 GLY A N 1
ATOM 5313 C CA . GLY A 1 698 ? -0.642 24.008 20.301 1.00 85.75 698 GLY A CA 1
ATOM 5314 C C . GLY A 1 698 ? -2.019 23.983 19.630 1.00 85.75 698 GLY A C 1
ATOM 5315 O O . GLY A 1 698 ? -2.408 22.948 19.083 1.00 85.75 698 GLY A O 1
ATOM 5316 N N . ARG A 1 699 ? -2.791 25.072 19.693 1.00 89.00 699 ARG A N 1
ATOM 5317 C CA . ARG A 1 699 ? -4.119 25.208 19.089 1.00 89.00 699 ARG A CA 1
ATOM 5318 C C . ARG A 1 699 ? -4.056 26.211 17.945 1.00 89.00 699 ARG A C 1
ATOM 5320 O O . ARG A 1 699 ? -3.569 27.309 18.144 1.00 89.00 699 ARG A O 1
ATOM 5327 N N . PRO A 1 700 ? -4.634 25.909 16.772 1.00 91.44 700 PRO A N 1
ATOM 5328 C CA . PRO A 1 700 ? -4.602 26.867 15.681 1.00 91.44 700 PRO A CA 1
ATOM 5329 C C . PRO A 1 700 ? -5.434 28.120 15.965 1.00 91.44 700 PRO A C 1
ATOM 5331 O O . PRO A 1 700 ? -6.648 28.031 16.173 1.00 91.44 700 PRO A O 1
ATOM 5334 N N . GLN A 1 701 ? -4.795 29.287 15.905 1.00 95.12 701 GLN A N 1
ATOM 5335 C CA . GLN A 1 701 ? -5.439 30.592 16.056 1.00 95.12 701 GLN A CA 1
ATOM 5336 C C . GLN A 1 701 ? -5.315 31.426 14.775 1.00 95.12 701 GLN A C 1
ATOM 5338 O O . GLN A 1 701 ? -4.366 31.287 14.008 1.00 95.12 701 GLN A O 1
ATOM 5343 N N . ALA A 1 702 ? -6.262 32.337 14.527 1.00 95.94 702 ALA A N 1
ATOM 5344 C CA . ALA A 1 702 ? -6.323 33.062 13.253 1.00 95.94 702 ALA A CA 1
ATOM 5345 C C . ALA A 1 702 ? -5.062 33.909 12.975 1.00 95.94 702 ALA A C 1
ATOM 5347 O O . ALA A 1 702 ? -4.671 34.088 11.823 1.00 95.94 702 ALA A O 1
ATOM 5348 N N . GLY A 1 703 ? -4.407 34.415 14.027 1.00 95.69 703 GLY A N 1
ATOM 5349 C CA . GLY A 1 703 ? -3.173 35.203 13.927 1.00 95.69 703 GLY A CA 1
ATOM 5350 C C . GLY A 1 703 ? -1.910 34.397 13.604 1.00 95.69 703 GLY A C 1
ATOM 5351 O O . GLY A 1 703 ? -0.890 34.994 13.273 1.00 95.69 703 GLY A O 1
ATOM 5352 N N . GLU A 1 704 ? -1.977 33.071 13.676 1.00 96.62 704 GLU A N 1
ATOM 5353 C CA . GLU A 1 704 ? -0.835 32.164 13.507 1.00 96.62 704 GLU A CA 1
ATOM 5354 C C . GLU A 1 704 ? -0.688 31.624 12.085 1.00 96.62 704 GLU A C 1
ATOM 5356 O O . GLU A 1 704 ? 0.284 30.937 11.768 1.00 96.62 704 GLU A O 1
ATOM 5361 N N . PHE A 1 705 ? -1.662 31.920 11.225 1.00 98.06 705 PHE A N 1
ATOM 5362 C CA . PHE A 1 705 ? -1.667 31.492 9.837 1.00 98.06 705 PHE A CA 1
ATOM 5363 C C . PHE A 1 705 ? -1.064 32.552 8.913 1.00 98.06 705 PHE A C 1
ATOM 5365 O O . PHE A 1 705 ? -1.392 33.741 8.973 1.00 98.06 705 PHE A O 1
ATOM 5372 N N . ASP A 1 706 ? -0.237 32.093 7.980 1.00 97.69 706 ASP A N 1
ATOM 5373 C CA . ASP A 1 706 ? 0.221 32.858 6.828 1.00 97.69 706 ASP A CA 1
ATOM 5374 C C . ASP A 1 706 ? -0.085 32.112 5.525 1.00 97.69 706 ASP A C 1
ATOM 5376 O O . ASP A 1 706 ? -0.061 30.882 5.473 1.00 97.69 706 ASP A O 1
ATOM 5380 N N . PHE A 1 707 ? -0.377 32.857 4.459 1.00 97.81 707 PHE A N 1
ATOM 5381 C CA . PHE A 1 707 ? -0.869 32.307 3.196 1.00 97.81 707 PHE A CA 1
ATOM 5382 C C . PHE A 1 707 ? -0.121 32.863 1.983 1.00 97.81 707 PHE A C 1
ATOM 5384 O O . PHE A 1 707 ? 0.222 34.046 1.927 1.00 97.81 707 PHE A O 1
ATOM 5391 N N . SER A 1 708 ? 0.061 32.030 0.955 1.00 96.19 708 SER A N 1
ATOM 5392 C CA . SER A 1 708 ? 0.743 32.405 -0.293 1.00 96.19 708 SER A CA 1
ATOM 5393 C C . SER A 1 708 ? -0.190 33.102 -1.293 1.00 96.19 708 SER A C 1
ATOM 5395 O O . SER A 1 708 ? -0.396 32.639 -2.411 1.00 96.19 708 SER A O 1
ATOM 5397 N N . THR A 1 709 ? -0.748 34.252 -0.916 1.00 94.44 709 THR A N 1
ATOM 5398 C CA . THR A 1 709 ? -1.674 35.046 -1.756 1.00 94.44 709 THR A CA 1
ATOM 5399 C C . THR A 1 709 ? -1.139 35.425 -3.141 1.00 94.44 709 THR A C 1
ATOM 5401 O O . THR A 1 709 ? -1.922 35.727 -4.038 1.00 94.44 709 THR A O 1
ATOM 5404 N N . GLN A 1 710 ? 0.183 35.394 -3.335 1.00 86.31 710 GLN A N 1
ATOM 5405 C CA . GLN A 1 710 ? 0.838 35.687 -4.613 1.00 86.31 710 GLN A CA 1
ATOM 5406 C C . GLN A 1 710 ? 1.151 34.443 -5.466 1.00 86.31 710 GLN A C 1
ATOM 5408 O O . GLN A 1 710 ? 1.681 34.586 -6.571 1.00 86.31 710 GLN A O 1
ATOM 5413 N N . ALA A 1 711 ? 0.853 33.236 -4.975 1.00 93.44 711 ALA A N 1
ATOM 5414 C CA . ALA A 1 711 ? 1.080 31.984 -5.689 1.00 93.44 711 ALA A CA 1
ATOM 5415 C C . ALA A 1 711 ? -0.214 31.456 -6.338 1.00 93.44 711 ALA A C 1
ATOM 5417 O O . ALA A 1 711 ? -1.289 31.458 -5.743 1.00 93.44 711 ALA A O 1
ATOM 5418 N N . GLU A 1 712 ? -0.094 30.976 -7.573 1.00 94.25 712 GLU A N 1
ATOM 5419 C CA . GLU A 1 712 ? -1.147 30.281 -8.322 1.00 94.25 712 GLU A CA 1
ATOM 5420 C C . GLU A 1 712 ? -1.352 28.846 -7.810 1.00 94.25 712 GLU A C 1
ATOM 5422 O O . GLU A 1 712 ? -2.475 28.344 -7.818 1.00 94.25 712 GLU A O 1
ATOM 5427 N N . ASP A 1 713 ? -0.262 28.198 -7.386 1.00 95.12 713 ASP A N 1
ATOM 5428 C CA . ASP A 1 713 ? -0.216 26.848 -6.816 1.00 95.12 713 ASP A CA 1
ATOM 5429 C C . ASP A 1 713 ? 0.936 26.739 -5.808 1.00 95.12 713 ASP A C 1
ATOM 5431 O O . ASP A 1 713 ? 1.939 27.444 -5.939 1.00 95.12 713 ASP A O 1
ATOM 5435 N N . PHE A 1 714 ? 0.812 25.879 -4.799 1.00 95.88 714 PHE A N 1
ATOM 5436 C CA . PHE A 1 714 ? 1.793 25.761 -3.717 1.00 95.88 714 PHE A CA 1
ATOM 5437 C C . PHE A 1 714 ? 1.765 24.360 -3.102 1.00 95.88 714 PHE A C 1
ATOM 5439 O O . PHE A 1 714 ? 0.698 23.924 -2.688 1.00 95.88 714 PHE A O 1
ATOM 5446 N N . ALA A 1 715 ? 2.919 23.686 -3.003 1.00 92.00 715 ALA A N 1
ATOM 5447 C CA . ALA A 1 715 ? 3.136 22.456 -2.218 1.00 92.00 715 ALA A CA 1
ATOM 5448 C C . ALA A 1 715 ? 1.964 21.443 -2.255 1.00 92.00 715 ALA A C 1
ATOM 5450 O O . ALA A 1 715 ? 1.365 21.096 -1.234 1.00 92.00 715 ALA A O 1
ATOM 5451 N N . GLY A 1 716 ? 1.570 21.021 -3.459 1.00 86.12 716 GLY A N 1
ATOM 5452 C CA . GLY A 1 716 ? 0.346 20.245 -3.688 1.00 86.12 716 GLY A CA 1
ATOM 5453 C C . GLY A 1 716 ? 0.517 18.722 -3.659 1.00 86.12 716 GLY A C 1
ATOM 5454 O O . GLY A 1 716 ? -0.432 18.012 -4.017 1.00 86.12 716 GLY A O 1
ATOM 5455 N N . GLY A 1 717 ? 1.707 18.218 -3.299 1.00 89.38 717 GLY A N 1
ATOM 5456 C CA . GLY A 1 717 ? 2.014 16.783 -3.245 1.00 89.38 717 GLY A CA 1
ATOM 5457 C C . GLY A 1 717 ? 0.974 16.010 -2.430 1.00 89.38 717 GLY A C 1
ATOM 5458 O O . GLY A 1 717 ? 0.412 16.538 -1.469 1.00 89.38 717 GLY A O 1
ATOM 5459 N N . TYR A 1 718 ? 0.642 14.786 -2.844 1.00 88.19 718 TYR A N 1
ATOM 5460 C CA . TYR A 1 718 ? -0.339 13.968 -2.124 1.00 88.19 718 TYR A CA 1
ATOM 5461 C C . TYR A 1 718 ? 0.250 13.422 -0.829 1.00 88.19 718 TYR A C 1
ATOM 5463 O O . TYR A 1 718 ? -0.407 13.475 0.210 1.00 88.19 718 TYR A O 1
ATOM 5471 N N . TRP A 1 719 ? 1.492 12.947 -0.892 1.00 87.94 719 TRP A N 1
ATOM 5472 C CA . TRP A 1 719 ? 2.164 12.320 0.246 1.00 87.94 719 TRP A CA 1
ATOM 5473 C C . TRP A 1 719 ? 3.070 13.268 1.030 1.00 87.94 719 TRP A C 1
ATOM 5475 O O . TRP A 1 719 ? 3.472 12.912 2.130 1.00 87.94 719 TRP A O 1
ATOM 5485 N N . GLY A 1 720 ? 3.355 14.464 0.506 1.00 89.88 720 GLY A N 1
ATOM 5486 C CA . GLY A 1 720 ? 4.048 15.522 1.242 1.00 89.88 720 GLY A CA 1
ATOM 5487 C C . GLY A 1 720 ? 5.465 15.833 0.800 1.00 89.88 720 GLY A C 1
ATOM 5488 O O . GLY A 1 720 ? 5.905 15.486 -0.299 1.00 89.88 720 GLY A O 1
ATOM 5489 N N . HIS A 1 721 ? 6.168 16.528 1.692 1.00 93.12 721 HIS A N 1
ATOM 5490 C CA . HIS A 1 721 ? 7.492 17.087 1.452 1.00 93.12 721 HIS A CA 1
ATOM 5491 C C . HIS A 1 721 ? 8.419 16.776 2.637 1.00 93.12 721 HIS A C 1
ATOM 5493 O O . HIS A 1 721 ? 8.124 17.175 3.762 1.00 93.12 721 HIS A O 1
ATOM 5499 N N . ASP A 1 722 ? 9.514 16.053 2.397 1.00 92.06 722 ASP A N 1
ATOM 5500 C CA . ASP A 1 722 ? 10.511 15.683 3.414 1.00 92.06 722 ASP A CA 1
ATOM 5501 C C . ASP A 1 722 ? 11.619 16.741 3.496 1.00 92.06 722 ASP A C 1
ATOM 5503 O O . ASP A 1 722 ? 12.078 17.270 2.475 1.00 92.06 722 ASP A O 1
ATOM 5507 N N . PHE A 1 723 ? 12.083 17.024 4.711 1.00 90.94 723 PHE A N 1
ATOM 5508 C CA . PHE A 1 723 ? 13.106 18.030 4.986 1.00 90.94 723 PHE A CA 1
ATOM 5509 C C . PHE A 1 723 ? 14.218 17.448 5.851 1.00 90.94 723 PHE A C 1
ATOM 5511 O O . PHE A 1 723 ? 13.972 16.696 6.787 1.00 90.94 723 PHE A O 1
ATOM 5518 N N . MET A 1 724 ? 15.459 17.842 5.571 1.00 88.25 724 MET A N 1
ATOM 5519 C CA . MET A 1 724 ? 16.633 17.383 6.326 1.00 88.25 724 MET A CA 1
ATOM 5520 C C . MET A 1 724 ? 16.884 18.191 7.603 1.00 88.25 724 MET A C 1
ATOM 5522 O O . MET A 1 724 ? 17.603 17.740 8.492 1.00 88.25 724 MET A O 1
ATOM 5526 N N . ASP A 1 725 ? 16.321 19.392 7.686 1.00 91.38 725 ASP A N 1
ATOM 5527 C CA . ASP A 1 725 ? 16.482 20.339 8.780 1.00 91.38 725 ASP A CA 1
ATOM 5528 C C . ASP A 1 725 ? 15.207 21.191 8.942 1.00 91.38 725 ASP A C 1
ATOM 5530 O O . ASP A 1 725 ? 14.164 20.898 8.359 1.00 91.38 725 ASP A O 1
ATOM 5534 N N . LEU A 1 726 ? 15.276 22.257 9.747 1.00 94.75 726 LEU A N 1
ATOM 5535 C CA . LEU A 1 726 ? 14.158 23.193 9.925 1.00 94.75 726 LEU A CA 1
ATOM 5536 C C . LEU A 1 726 ? 13.981 24.162 8.740 1.00 94.75 726 LEU A C 1
ATOM 5538 O O . LEU A 1 726 ? 13.138 25.053 8.818 1.00 94.75 726 LEU A O 1
ATOM 5542 N N . THR A 1 727 ? 14.761 24.032 7.665 1.00 95.38 727 THR A N 1
ATOM 5543 C CA . THR A 1 727 ? 14.667 24.882 6.475 1.00 95.38 727 THR A CA 1
ATOM 5544 C C . THR A 1 727 ? 13.667 24.279 5.496 1.00 95.38 727 THR A C 1
ATOM 5546 O O . THR A 1 727 ? 13.923 23.241 4.884 1.00 95.38 727 THR A O 1
ATOM 5549 N N . LEU A 1 728 ? 12.536 24.950 5.292 1.00 95.19 728 LEU A N 1
ATOM 5550 C CA . LEU A 1 728 ? 11.489 24.443 4.403 1.00 95.19 728 LEU A CA 1
ATOM 5551 C C . LEU A 1 728 ? 11.851 24.797 2.958 1.00 95.19 728 LEU A C 1
ATOM 5553 O O . LEU A 1 728 ? 11.989 25.977 2.636 1.00 95.19 728 LEU A O 1
ATOM 5557 N N . ARG A 1 729 ? 11.999 23.792 2.087 1.00 94.94 729 ARG A N 1
ATOM 5558 C CA . ARG A 1 729 ? 12.221 23.977 0.641 1.00 94.94 729 ARG A CA 1
ATOM 5559 C C . ARG A 1 729 ? 11.116 23.290 -0.146 1.00 94.94 729 ARG A C 1
ATOM 5561 O O . ARG A 1 729 ? 11.013 22.069 -0.137 1.00 94.94 729 ARG A O 1
ATOM 5568 N N . LEU A 1 730 ? 10.283 24.081 -0.807 1.00 94.00 730 LEU A N 1
ATOM 5569 C CA . LEU A 1 730 ? 9.040 23.638 -1.438 1.00 94.00 730 LEU A CA 1
ATOM 5570 C C . LEU A 1 730 ? 8.909 24.206 -2.844 1.00 94.00 730 LEU A C 1
ATOM 5572 O O . LEU A 1 730 ? 9.690 25.060 -3.258 1.00 94.00 730 LEU A O 1
ATOM 5576 N N . THR A 1 731 ? 7.889 23.757 -3.571 1.00 95.88 731 THR A N 1
ATOM 5577 C CA . THR A 1 731 ? 7.565 24.294 -4.893 1.00 95.88 731 THR A CA 1
ATOM 5578 C C . THR A 1 731 ? 6.318 25.170 -4.840 1.00 95.88 731 THR A C 1
ATOM 5580 O O . THR A 1 731 ? 5.342 24.854 -4.155 1.00 95.88 731 THR A O 1
ATOM 5583 N N . ALA A 1 732 ? 6.348 26.271 -5.584 1.00 96.94 732 ALA A N 1
ATOM 5584 C CA . ALA A 1 732 ? 5.196 27.134 -5.813 1.00 96.94 732 ALA A CA 1
ATOM 5585 C C . ALA A 1 732 ? 5.151 27.582 -7.272 1.00 96.94 732 ALA A C 1
ATOM 5587 O O . ALA A 1 732 ? 6.172 27.582 -7.957 1.00 96.94 732 ALA A O 1
ATOM 5588 N N . ARG A 1 733 ? 3.979 27.991 -7.752 1.00 96.94 733 ARG A N 1
ATOM 5589 C CA . ARG A 1 733 ? 3.799 28.591 -9.071 1.00 96.94 733 ARG A CA 1
ATOM 5590 C C . ARG A 1 733 ? 3.516 30.074 -8.903 1.00 96.94 733 ARG A C 1
ATOM 5592 O O . ARG A 1 733 ? 2.494 30.446 -8.341 1.00 96.94 733 ARG A O 1
ATOM 5599 N N . VAL A 1 734 ? 4.415 30.924 -9.381 1.00 95.56 734 VAL A N 1
ATOM 5600 C CA . VAL A 1 734 ? 4.341 32.382 -9.236 1.00 95.56 734 VAL A CA 1
ATOM 5601 C C . VAL A 1 734 ? 4.508 33.009 -10.616 1.00 95.56 734 VAL A C 1
ATOM 5603 O O . VAL A 1 734 ? 5.497 32.755 -11.304 1.00 95.56 734 VAL A O 1
ATOM 5606 N N . LYS A 1 735 ? 3.537 33.828 -11.041 1.00 93.44 735 LYS A N 1
ATOM 5607 C CA . LYS A 1 735 ? 3.539 34.509 -12.353 1.00 93.44 735 LYS A CA 1
ATOM 5608 C C . LYS A 1 735 ? 3.764 33.528 -13.518 1.00 93.44 735 LYS A C 1
ATOM 5610 O O . LYS A 1 735 ? 4.608 33.751 -14.388 1.00 93.44 735 LYS A O 1
ATOM 5615 N N . GLY A 1 736 ? 3.043 32.409 -13.499 1.00 93.12 736 GLY A N 1
ATOM 5616 C CA . GLY A 1 736 ? 3.090 31.357 -14.509 1.00 93.12 736 GLY A CA 1
ATOM 5617 C C . GLY A 1 736 ? 4.332 30.460 -14.492 1.00 93.12 736 GLY A C 1
ATOM 5618 O O . GLY A 1 736 ? 4.415 29.574 -15.342 1.00 93.12 736 GLY A O 1
ATOM 5619 N N . ARG A 1 737 ? 5.281 30.652 -13.563 1.00 94.94 737 ARG A N 1
ATOM 5620 C CA . ARG A 1 737 ? 6.521 29.861 -13.460 1.00 94.94 737 ARG A CA 1
ATOM 5621 C C . ARG A 1 737 ? 6.581 29.082 -12.157 1.00 94.94 737 ARG A C 1
ATOM 5623 O O . ARG A 1 737 ? 6.225 29.610 -11.109 1.00 94.94 737 ARG A O 1
ATOM 5630 N N . THR A 1 738 ? 7.088 27.858 -12.216 1.00 97.38 738 THR A N 1
ATOM 5631 C CA . THR A 1 738 ? 7.391 27.076 -11.014 1.00 97.38 738 THR A CA 1
ATOM 5632 C C . THR A 1 738 ? 8.692 27.575 -10.388 1.00 97.38 738 THR A C 1
ATOM 5634 O O . THR A 1 738 ? 9.668 27.821 -11.098 1.00 97.38 738 THR A O 1
ATOM 5637 N N . VAL A 1 739 ? 8.703 27.747 -9.069 1.00 97.56 739 VAL A N 1
ATOM 5638 C CA . VAL A 1 739 ? 9.829 28.260 -8.285 1.00 97.56 739 VAL A CA 1
ATOM 5639 C C . VAL A 1 739 ? 10.100 27.378 -7.065 1.00 97.56 739 VAL A C 1
ATOM 5641 O O . VAL A 1 739 ? 9.174 26.772 -6.522 1.00 97.56 739 VAL A O 1
ATOM 5644 N N . ILE A 1 740 ? 11.353 27.340 -6.609 1.00 97.75 740 ILE A N 1
ATOM 5645 C CA . ILE A 1 740 ? 11.730 26.847 -5.280 1.00 97.75 740 ILE A CA 1
ATOM 5646 C C . ILE A 1 740 ? 11.493 27.971 -4.274 1.00 97.75 740 ILE A C 1
ATOM 5648 O O . ILE A 1 740 ? 12.096 29.040 -4.376 1.00 97.75 740 ILE A O 1
ATOM 5652 N N . VAL A 1 741 ? 10.645 27.713 -3.285 1.00 96.75 741 VAL A N 1
ATOM 5653 C CA . VAL A 1 741 ? 10.406 28.587 -2.134 1.00 96.75 741 VAL A CA 1
ATOM 5654 C C . VAL A 1 741 ? 11.230 28.072 -0.963 1.00 96.75 741 VAL A C 1
ATOM 5656 O O . VAL A 1 741 ? 11.106 26.904 -0.598 1.00 96.75 741 VAL A O 1
ATOM 5659 N N . THR A 1 742 ? 12.062 28.936 -0.377 1.00 96.75 742 THR A N 1
ATOM 5660 C CA . THR A 1 742 ? 12.888 28.603 0.793 1.00 96.75 742 THR A CA 1
ATOM 5661 C C . THR A 1 742 ? 12.467 29.445 1.993 1.00 96.75 742 THR A C 1
ATOM 5663 O O . THR A 1 742 ? 12.543 30.670 1.942 1.00 96.75 742 THR A O 1
ATOM 5666 N N . LEU A 1 743 ? 12.058 28.792 3.081 1.00 96.94 743 LEU A N 1
ATOM 5667 C CA . LEU A 1 743 ? 11.771 29.419 4.372 1.00 96.94 743 LEU A CA 1
ATOM 5668 C C . LEU A 1 743 ? 12.832 28.943 5.370 1.00 96.94 743 LEU A C 1
ATOM 5670 O O . LEU A 1 743 ? 12.721 27.872 5.970 1.00 96.94 743 LEU A O 1
ATOM 5674 N N . GLN A 1 744 ? 13.894 29.732 5.508 1.00 96.06 744 GLN A N 1
ATOM 5675 C CA . GLN A 1 744 ? 14.922 29.523 6.525 1.00 96.06 744 GLN A CA 1
ATOM 5676 C C . GLN A 1 744 ? 14.468 30.205 7.817 1.00 96.06 744 GLN A C 1
ATOM 5678 O O . GLN A 1 744 ? 14.236 31.414 7.777 1.00 96.06 744 GLN A O 1
ATOM 5683 N N . PRO A 1 745 ? 14.356 29.492 8.950 1.00 95.94 745 PRO A N 1
ATOM 5684 C CA . PRO A 1 745 ? 14.046 30.152 10.202 1.00 95.94 745 PRO A CA 1
ATOM 5685 C C . PRO A 1 745 ? 15.260 30.954 10.681 1.00 95.94 745 PRO A C 1
ATOM 5687 O O . PRO A 1 745 ? 16.392 30.462 10.617 1.00 95.94 745 PRO A O 1
ATOM 5690 N N . ASP A 1 746 ? 15.031 32.172 11.165 1.00 95.38 746 ASP A N 1
ATOM 5691 C CA . ASP A 1 746 ? 16.068 33.071 11.702 1.00 95.38 746 ASP A CA 1
ATOM 5692 C C . ASP A 1 746 ? 16.146 33.037 13.245 1.00 95.38 746 ASP A C 1
ATOM 5694 O O . ASP A 1 746 ? 16.974 33.715 13.853 1.00 95.38 746 ASP A O 1
ATOM 5698 N N . GLY A 1 747 ? 15.317 32.206 13.883 1.00 94.81 747 GLY A N 1
ATOM 5699 C CA . GLY A 1 747 ? 15.256 32.041 15.328 1.00 94.81 747 GLY A CA 1
ATOM 5700 C C . GLY A 1 747 ? 14.061 31.200 15.773 1.00 94.81 747 GLY A C 1
ATOM 5701 O O . GLY A 1 747 ? 13.475 30.447 14.992 1.00 94.81 747 GLY A O 1
ATOM 5702 N N . PHE A 1 748 ? 13.699 31.338 17.047 1.00 95.62 748 PHE A N 1
ATOM 5703 C CA . PHE A 1 748 ? 12.523 30.706 17.642 1.00 95.62 748 PHE A CA 1
ATOM 5704 C C . PHE A 1 748 ? 11.678 31.752 18.371 1.00 95.62 748 PHE A C 1
ATOM 5706 O O . PHE A 1 748 ? 12.213 32.651 19.022 1.00 95.62 748 PHE A O 1
ATOM 5713 N N . HIS A 1 749 ? 10.359 31.600 18.308 1.00 94.81 749 HIS A N 1
ATOM 5714 C CA . HIS A 1 749 ? 9.429 32.300 19.186 1.00 94.81 749 HIS A CA 1
ATOM 5715 C C . HIS A 1 749 ? 9.637 31.874 20.652 1.00 94.81 749 HIS A C 1
ATOM 5717 O O . HIS A 1 749 ? 10.148 30.777 20.905 1.00 94.81 749 HIS A O 1
ATOM 5723 N N . PRO A 1 750 ? 9.192 32.678 21.641 1.00 92.56 750 PRO A N 1
ATOM 5724 C CA . PRO A 1 750 ? 9.231 32.293 23.057 1.00 92.56 750 PRO A CA 1
ATOM 5725 C C . PRO A 1 750 ? 8.542 30.953 23.365 1.00 92.56 750 PRO A C 1
ATOM 5727 O O . PRO A 1 750 ? 8.937 30.260 24.299 1.00 92.56 750 PRO A O 1
ATOM 5730 N N . SER A 1 751 ? 7.553 30.561 22.556 1.00 89.88 751 SER A N 1
ATOM 5731 C CA . SER A 1 751 ? 6.864 29.264 22.616 1.00 89.88 751 SER A CA 1
ATOM 5732 C C . SER A 1 751 ? 7.739 28.054 22.254 1.00 89.88 751 SER A C 1
ATOM 5734 O O . SER A 1 751 ? 7.336 26.906 22.475 1.00 89.88 751 SER A O 1
ATOM 5736 N N . GLY A 1 752 ? 8.914 28.301 21.665 1.00 91.81 752 GLY A N 1
ATOM 5737 C CA . GLY A 1 752 ? 9.816 27.301 21.105 1.00 91.81 752 GLY A CA 1
ATOM 5738 C C . GLY A 1 752 ? 9.564 26.972 19.629 1.00 91.81 752 GLY A C 1
ATOM 5739 O O . GLY A 1 752 ? 10.330 26.175 19.076 1.00 91.81 752 GLY A O 1
ATOM 5740 N N . ALA A 1 753 ? 8.542 27.552 18.988 1.00 95.75 753 ALA A N 1
ATOM 5741 C CA . ALA A 1 753 ? 8.264 27.350 17.565 1.00 95.75 753 ALA A CA 1
ATOM 5742 C C . ALA A 1 753 ? 9.275 28.097 16.669 1.00 95.75 753 ALA A C 1
ATOM 5744 O O . ALA A 1 753 ? 9.704 29.191 17.042 1.00 95.75 753 ALA A O 1
ATOM 5745 N N . PRO A 1 754 ? 9.697 27.548 15.512 1.00 96.06 754 PRO A N 1
ATOM 5746 C CA . PRO A 1 754 ? 10.617 28.248 14.613 1.00 96.06 754 PRO A CA 1
ATOM 5747 C C . PRO A 1 754 ? 9.988 29.530 14.048 1.00 96.06 754 PRO A C 1
ATOM 5749 O O . PRO A 1 754 ? 8.828 29.524 13.645 1.00 96.06 754 PRO A O 1
ATOM 5752 N N . HIS A 1 755 ? 10.755 30.618 13.996 1.00 96.69 755 HIS A N 1
ATOM 5753 C CA . HIS A 1 755 ? 10.318 31.875 13.386 1.00 96.69 755 HIS A CA 1
ATOM 5754 C C . HIS A 1 755 ? 10.668 31.869 11.896 1.00 96.69 755 HIS A C 1
ATOM 5756 O O . HIS A 1 755 ? 11.843 31.891 11.533 1.00 96.69 755 HIS A O 1
ATOM 5762 N N . TYR A 1 756 ? 9.648 31.787 11.040 1.00 97.81 756 TYR A N 1
ATOM 5763 C CA . TYR A 1 756 ? 9.790 31.737 9.584 1.00 97.81 756 TYR A CA 1
ATOM 5764 C C . TYR A 1 756 ? 9.476 33.092 8.931 1.00 97.81 756 TYR A C 1
ATOM 5766 O O . TYR A 1 756 ? 8.621 33.827 9.428 1.00 97.81 756 TYR A O 1
ATOM 5774 N N . PRO A 1 757 ? 10.099 33.414 7.780 1.00 97.12 757 PRO A N 1
ATOM 5775 C CA . PRO A 1 757 ? 9.718 34.586 7.002 1.00 97.12 757 PRO A CA 1
ATOM 5776 C C . PRO A 1 757 ? 8.301 34.443 6.432 1.00 97.12 757 PRO A C 1
ATOM 5778 O O . PRO A 1 757 ? 7.764 33.339 6.314 1.00 97.12 757 PRO A O 1
ATOM 5781 N N . ARG A 1 758 ? 7.702 35.575 6.041 1.00 95.62 758 ARG A N 1
ATOM 5782 C CA . ARG A 1 758 ? 6.357 35.590 5.455 1.00 95.62 758 ARG A CA 1
ATOM 5783 C C . ARG A 1 758 ? 6.320 34.789 4.155 1.00 95.62 758 ARG A C 1
ATOM 5785 O O . ARG A 1 758 ? 7.198 34.908 3.298 1.00 95.62 758 ARG A O 1
ATOM 5792 N N . LEU A 1 759 ? 5.250 34.027 3.968 1.00 95.69 759 LEU A N 1
ATOM 5793 C CA . LEU A 1 759 ? 5.101 33.095 2.859 1.00 95.69 759 LEU A CA 1
ATOM 5794 C C . LEU A 1 759 ? 5.066 33.810 1.503 1.00 95.69 759 LEU A C 1
ATOM 5796 O O . LEU A 1 759 ? 5.658 33.328 0.540 1.00 95.69 759 LEU A O 1
ATOM 5800 N N . ASN A 1 760 ? 4.429 34.983 1.422 1.00 96.25 760 ASN A N 1
ATOM 5801 C CA . ASN A 1 760 ? 4.433 35.799 0.203 1.00 96.25 760 ASN A CA 1
ATOM 5802 C C . ASN A 1 760 ? 5.823 36.339 -0.143 1.00 96.25 760 ASN A C 1
ATOM 5804 O O . ASN A 1 760 ? 6.185 36.331 -1.317 1.00 96.25 760 ASN A O 1
ATOM 5808 N N . ASP A 1 761 ? 6.605 36.755 0.854 1.00 96.25 761 ASP A N 1
ATOM 5809 C CA . ASP A 1 761 ? 7.963 37.261 0.633 1.00 96.25 761 ASP A CA 1
ATOM 5810 C C . ASP A 1 761 ? 8.863 36.131 0.118 1.00 96.25 761 ASP A C 1
ATOM 5812 O O . ASP A 1 761 ? 9.587 36.301 -0.864 1.00 96.25 761 ASP A O 1
ATOM 5816 N N . ALA A 1 762 ? 8.735 34.936 0.703 1.00 96.31 762 ALA A N 1
ATOM 5817 C CA . ALA A 1 762 ? 9.438 33.742 0.245 1.00 96.31 762 ALA A CA 1
ATOM 5818 C C . ALA A 1 762 ? 9.001 33.303 -1.168 1.00 96.31 762 ALA A C 1
ATOM 5820 O O . ALA A 1 762 ? 9.840 32.897 -1.971 1.00 96.31 762 ALA A O 1
ATOM 5821 N N . CYS A 1 763 ? 7.710 33.413 -1.506 1.00 96.31 763 CYS A N 1
ATOM 5822 C CA . CYS A 1 763 ? 7.213 33.144 -2.860 1.00 96.31 763 CYS A CA 1
ATOM 5823 C C . CYS A 1 763 ? 7.750 34.160 -3.878 1.00 96.31 763 CYS A C 1
ATOM 5825 O O . CYS A 1 763 ? 8.141 33.778 -4.981 1.00 96.31 763 CYS A O 1
ATOM 5827 N N . ALA A 1 764 ? 7.796 35.444 -3.518 1.00 95.12 764 ALA A N 1
ATOM 5828 C CA . ALA A 1 764 ? 8.317 36.505 -4.375 1.00 95.12 764 ALA A CA 1
ATOM 5829 C C . ALA A 1 764 ? 9.828 36.366 -4.625 1.00 95.12 764 ALA A C 1
ATOM 5831 O O . ALA A 1 764 ? 10.291 36.648 -5.731 1.00 95.12 764 ALA A O 1
ATOM 5832 N N . ALA A 1 765 ? 10.578 35.895 -3.625 1.00 96.00 765 ALA A N 1
ATOM 5833 C CA . ALA A 1 765 ? 12.000 35.567 -3.724 1.00 96.00 765 ALA A CA 1
ATOM 5834 C C . ALA A 1 765 ? 12.276 34.183 -4.349 1.00 96.00 765 ALA A C 1
ATOM 5836 O O . ALA A 1 765 ? 13.434 33.775 -4.447 1.00 96.00 765 ALA A O 1
ATOM 5837 N N . GLY A 1 766 ? 11.230 33.451 -4.750 1.00 96.56 766 GLY A N 1
ATOM 5838 C CA . GLY A 1 766 ? 11.341 32.083 -5.236 1.00 96.56 766 GLY A CA 1
ATOM 5839 C C . GLY A 1 766 ? 12.217 31.958 -6.483 1.00 96.56 766 GLY A C 1
ATOM 5840 O O . GLY A 1 766 ? 12.158 32.775 -7.405 1.00 96.56 766 GLY A O 1
ATOM 5841 N N . VAL A 1 767 ? 13.013 30.891 -6.531 1.00 98.06 767 VAL A N 1
ATOM 5842 C CA . VAL A 1 767 ? 13.993 30.661 -7.598 1.00 98.06 767 VAL A CA 1
ATOM 5843 C C . VAL A 1 767 ? 13.383 29.808 -8.718 1.00 98.06 767 VAL A C 1
ATOM 5845 O O . VAL A 1 767 ? 12.961 28.688 -8.437 1.00 98.06 767 VAL A O 1
ATOM 5848 N N . PRO A 1 768 ? 13.314 30.279 -9.980 1.00 97.56 768 PRO A N 1
ATOM 5849 C CA . PRO A 1 768 ? 12.666 29.540 -11.067 1.00 97.56 768 PRO A CA 1
ATOM 5850 C C . PRO A 1 768 ? 13.296 28.177 -11.367 1.00 97.56 768 PRO A C 1
ATOM 5852 O O . PRO A 1 768 ? 14.517 28.058 -11.431 1.00 97.56 768 PRO A O 1
ATOM 5855 N N . ILE A 1 769 ? 12.451 27.179 -11.640 1.00 97.25 769 ILE A N 1
ATOM 5856 C CA . ILE A 1 769 ? 12.852 25.822 -12.031 1.00 97.25 769 ILE A CA 1
ATOM 5857 C C . ILE A 1 769 ? 12.002 25.270 -13.177 1.00 97.25 769 ILE A C 1
ATOM 5859 O O . ILE A 1 769 ? 10.829 25.610 -13.336 1.00 97.25 769 ILE A O 1
ATOM 5863 N N . ASP A 1 770 ? 12.592 24.363 -13.958 1.00 94.81 770 ASP A N 1
ATOM 5864 C CA . ASP A 1 770 ? 11.899 23.615 -15.013 1.00 94.81 770 ASP A CA 1
ATOM 5865 C C . ASP A 1 770 ? 11.127 22.412 -14.437 1.00 94.81 770 ASP A C 1
ATOM 5867 O O . ASP A 1 770 ? 11.536 21.251 -14.548 1.00 94.81 770 ASP A O 1
ATOM 5871 N N . LEU A 1 771 ? 9.995 22.686 -13.791 1.00 94.69 771 LEU A N 1
ATOM 5872 C CA . LEU A 1 771 ? 9.104 21.673 -13.226 1.00 94.69 771 LEU A CA 1
ATOM 5873 C C . LEU A 1 771 ? 7.654 21.944 -13.670 1.00 94.69 771 LEU A C 1
ATOM 5875 O O . LEU A 1 771 ? 7.184 23.073 -13.512 1.00 94.69 771 LEU A O 1
ATOM 5879 N N . PRO A 1 772 ? 6.922 20.949 -14.213 1.00 87.19 772 PRO A N 1
ATOM 5880 C CA . PRO A 1 772 ? 5.622 21.180 -14.853 1.00 87.19 772 PRO A CA 1
ATOM 5881 C C . PRO A 1 772 ? 4.506 21.607 -13.885 1.00 87.19 772 PRO A C 1
ATOM 5883 O O . PRO A 1 772 ? 3.534 22.231 -14.309 1.00 87.19 772 PRO A O 1
ATOM 5886 N N . GLY A 1 773 ? 4.635 21.303 -12.592 1.00 89.38 773 GLY A N 1
ATOM 5887 C CA . GLY A 1 773 ? 3.668 21.698 -11.572 1.00 89.38 773 GLY A CA 1
ATOM 5888 C C . GLY A 1 773 ? 4.181 21.467 -10.155 1.00 89.38 773 GLY A C 1
ATOM 5889 O O . GLY A 1 773 ? 5.259 20.908 -9.960 1.00 89.38 773 GLY A O 1
ATOM 5890 N N . CYS A 1 774 ? 3.389 21.895 -9.172 1.00 90.75 774 CYS A N 1
ATOM 5891 C CA . CYS A 1 774 ? 3.750 21.856 -7.751 1.00 90.75 774 CYS A CA 1
ATOM 5892 C C . CYS A 1 774 ? 3.092 20.697 -6.987 1.00 90.75 774 CYS A C 1
ATOM 5894 O O . CYS A 1 774 ? 3.296 20.554 -5.783 1.00 90.75 774 CYS A O 1
ATOM 5896 N N . GLN A 1 775 ? 2.296 19.863 -7.667 1.00 89.88 775 GLN A N 1
ATOM 5897 C CA . GLN A 1 775 ? 1.623 18.695 -7.082 1.00 89.88 775 GLN A CA 1
ATOM 5898 C C . GLN A 1 775 ? 2.520 17.459 -7.127 1.00 89.88 775 GLN A C 1
ATOM 5900 O O . GLN A 1 775 ? 2.161 16.446 -7.717 1.00 89.88 775 GLN A O 1
ATOM 5905 N N . VAL A 1 776 ? 3.717 17.583 -6.559 1.00 92.25 776 VAL A N 1
ATOM 5906 C CA . VAL A 1 776 ? 4.731 16.527 -6.556 1.00 92.25 776 VAL A CA 1
ATOM 5907 C C . VAL A 1 776 ? 5.322 16.374 -5.167 1.00 92.25 776 VAL A C 1
ATOM 5909 O O . VAL A 1 776 ? 5.543 17.360 -4.465 1.00 92.25 776 VAL A O 1
ATOM 5912 N N . GLU A 1 777 ? 5.593 15.137 -4.778 1.00 94.25 777 GLU A N 1
ATOM 5913 C CA . GLU A 1 777 ? 6.319 14.816 -3.558 1.00 94.25 777 GLU A CA 1
ATOM 5914 C C . GLU A 1 777 ? 7.774 15.258 -3.700 1.00 94.25 777 GLU A C 1
ATOM 5916 O O . GLU A 1 777 ? 8.383 15.111 -4.770 1.00 94.25 777 GLU A O 1
ATOM 5921 N N . THR A 1 778 ? 8.351 15.784 -2.621 1.00 95.56 778 THR A N 1
ATOM 5922 C CA . THR A 1 778 ? 9.745 16.240 -2.630 1.00 95.56 778 THR A CA 1
ATOM 5923 C C . THR A 1 778 ? 10.520 15.758 -1.416 1.00 95.56 778 THR A C 1
ATOM 5925 O O . THR A 1 778 ? 9.950 15.553 -0.351 1.00 95.56 778 THR A O 1
ATOM 5928 N N . THR A 1 779 ? 11.835 15.643 -1.565 1.00 96.00 779 THR A N 1
ATOM 5929 C CA . THR A 1 779 ? 12.786 15.552 -0.451 1.00 96.00 779 THR A CA 1
ATOM 5930 C C . THR A 1 779 ? 13.941 16.511 -0.701 1.00 96.00 779 THR A C 1
ATOM 5932 O O . THR A 1 779 ? 14.186 16.925 -1.837 1.00 96.00 779 THR A O 1
ATOM 5935 N N . VAL A 1 780 ? 14.675 16.842 0.354 1.00 95.81 780 VAL A N 1
ATOM 5936 C CA . VAL A 1 780 ? 15.927 17.597 0.272 1.00 95.81 780 VAL A CA 1
ATOM 5937 C C . VAL A 1 780 ? 17.086 16.669 0.642 1.00 95.81 780 VAL A C 1
ATOM 5939 O O . VAL A 1 780 ? 16.919 15.796 1.492 1.00 95.81 780 VAL A O 1
ATOM 5942 N N . ASP A 1 781 ? 18.243 16.807 -0.002 1.00 96.31 781 ASP A N 1
ATOM 5943 C CA . ASP A 1 781 ? 19.478 16.139 0.438 1.00 96.31 781 ASP A CA 1
ATOM 5944 C C . ASP A 1 781 ? 20.291 17.025 1.402 1.00 96.31 781 ASP A C 1
ATOM 5946 O O . ASP A 1 781 ? 19.961 18.190 1.641 1.00 96.31 781 ASP A O 1
ATOM 5950 N N . ARG A 1 782 ? 21.380 16.512 1.984 1.00 94.62 782 ARG A N 1
ATOM 5951 C CA . ARG A 1 782 ? 22.207 17.302 2.919 1.00 94.62 782 ARG A CA 1
ATOM 5952 C C . ARG A 1 782 ? 22.879 18.531 2.294 1.00 94.62 782 ARG A C 1
ATOM 5954 O O . ARG A 1 782 ? 23.401 19.365 3.029 1.00 94.62 782 ARG A O 1
ATOM 5961 N N . PHE A 1 783 ? 22.930 18.622 0.965 1.00 95.12 783 PHE A N 1
ATOM 5962 C CA . PHE A 1 783 ? 23.515 19.751 0.239 1.00 95.12 783 PHE A CA 1
ATOM 5963 C C . PHE A 1 783 ? 22.471 20.835 -0.067 1.00 95.12 783 PHE A C 1
ATOM 5965 O O . PHE A 1 783 ? 22.812 21.887 -0.605 1.00 95.12 783 PHE A O 1
ATOM 5972 N N . GLY A 1 784 ? 21.206 20.599 0.295 1.00 95.25 784 GLY A N 1
ATOM 5973 C CA . GLY A 1 784 ? 20.093 21.503 0.033 1.00 95.25 784 GLY A CA 1
ATOM 5974 C C . GLY A 1 784 ? 19.460 21.318 -1.345 1.00 95.25 784 GLY A C 1
ATOM 5975 O O . GLY A 1 784 ? 18.603 22.124 -1.707 1.00 95.25 784 GLY A O 1
ATOM 5976 N N . ASN A 1 785 ? 19.847 20.291 -2.112 1.00 96.38 785 ASN A N 1
ATOM 5977 C CA . ASN A 1 785 ? 19.254 20.031 -3.421 1.00 96.38 785 ASN A CA 1
ATOM 5978 C C . ASN A 1 785 ? 17.832 19.491 -3.251 1.00 96.38 785 ASN A C 1
ATOM 5980 O O . ASN A 1 785 ? 17.593 18.588 -2.448 1.00 96.38 785 ASN A O 1
ATOM 5984 N N . LEU A 1 786 ? 16.896 20.031 -4.029 1.00 97.50 786 LEU A N 1
ATOM 5985 C CA . LEU A 1 786 ? 15.495 19.628 -4.028 1.00 97.50 786 LEU A CA 1
ATOM 5986 C C . LEU A 1 786 ? 15.276 18.509 -5.047 1.00 97.50 786 LEU A C 1
ATOM 5988 O O . LEU A 1 786 ? 15.442 18.728 -6.247 1.00 97.50 786 LEU A O 1
ATOM 5992 N N . ILE A 1 787 ? 14.841 17.339 -4.585 1.00 97.62 787 ILE A N 1
ATOM 5993 C CA . ILE A 1 787 ? 14.507 16.184 -5.423 1.00 97.62 787 ILE A CA 1
ATOM 5994 C C . ILE A 1 787 ? 12.985 16.072 -5.504 1.00 97.62 787 ILE A C 1
ATOM 5996 O O . ILE A 1 787 ? 12.310 16.037 -4.479 1.00 97.62 787 ILE A O 1
ATOM 6000 N N . CYS A 1 788 ? 12.445 16.013 -6.719 1.00 97.12 788 CYS A N 1
ATOM 6001 C CA . CYS A 1 788 ? 11.011 16.007 -7.009 1.00 97.12 788 CYS A CA 1
ATOM 6002 C C . CYS A 1 788 ? 10.609 14.691 -7.687 1.00 97.12 788 CYS A C 1
ATOM 6004 O O . CYS A 1 788 ? 11.129 14.389 -8.765 1.00 97.12 788 CYS A O 1
ATOM 6006 N N . ASN A 1 789 ? 9.648 13.949 -7.121 1.00 95.44 789 ASN A N 1
ATOM 6007 C CA . ASN A 1 789 ? 9.067 12.724 -7.703 1.00 95.44 789 ASN A CA 1
ATOM 6008 C C . ASN A 1 789 ? 8.107 13.040 -8.873 1.00 95.44 789 ASN A C 1
ATOM 6010 O O . ASN A 1 789 ? 6.965 12.596 -8.905 1.00 95.44 789 ASN A O 1
ATOM 6014 N N . SER A 1 790 ? 8.541 13.869 -9.824 1.00 93.19 790 SER A N 1
ATOM 6015 C CA . SER A 1 790 ? 7.722 14.298 -10.957 1.00 93.19 790 SER A CA 1
ATOM 6016 C C . SER A 1 790 ? 7.580 13.225 -12.040 1.00 93.19 790 SER A C 1
ATOM 6018 O O . SER A 1 790 ? 8.396 12.310 -12.163 1.00 93.19 790 SER A O 1
ATOM 6020 N N . ASP A 1 791 ? 6.539 13.382 -12.854 1.00 89.00 791 ASP A N 1
ATOM 6021 C CA . ASP A 1 791 ? 6.192 12.548 -14.006 1.00 89.00 791 ASP A CA 1
ATOM 6022 C C . ASP A 1 791 ? 6.261 13.418 -15.275 1.00 89.00 791 ASP A C 1
ATOM 6024 O O . ASP A 1 791 ? 5.791 14.563 -15.237 1.00 89.00 791 ASP A O 1
ATOM 6028 N N . PRO A 1 792 ? 6.886 12.967 -16.378 1.00 91.00 792 PRO A N 1
ATOM 6029 C CA . PRO A 1 792 ? 7.458 11.633 -16.624 1.00 91.00 792 PRO A CA 1
ATOM 6030 C C . PRO A 1 792 ? 8.910 11.461 -16.171 1.00 91.00 792 PRO A C 1
ATOM 6032 O O . PRO A 1 792 ? 9.526 10.431 -16.446 1.00 91.00 792 PRO A O 1
ATOM 6035 N N . TYR A 1 793 ? 9.480 12.468 -15.510 1.00 92.69 793 TYR A N 1
ATOM 6036 C CA . TYR A 1 793 ? 10.866 12.464 -15.055 1.00 92.69 793 TYR A CA 1
ATOM 6037 C C . TYR A 1 793 ? 10.957 12.915 -13.609 1.00 92.69 793 TYR A C 1
ATOM 6039 O O . TYR A 1 793 ? 10.563 14.040 -13.310 1.00 92.69 793 TYR A O 1
ATOM 6047 N N . MET A 1 794 ? 11.562 12.105 -12.745 1.00 95.62 794 MET A N 1
ATOM 6048 C CA . MET A 1 794 ? 12.040 12.573 -11.449 1.00 95.62 794 MET A CA 1
ATOM 6049 C C . MET A 1 794 ? 13.176 13.565 -11.703 1.00 95.62 794 MET A C 1
ATOM 6051 O O . MET A 1 794 ? 14.069 13.275 -12.501 1.00 95.62 794 MET A O 1
ATOM 6055 N N . LYS A 1 795 ? 13.137 14.741 -11.075 1.00 95.69 795 LYS A N 1
ATOM 6056 C CA . LYS A 1 795 ? 14.111 15.821 -11.308 1.00 95.69 795 LYS A CA 1
ATOM 6057 C C . LYS A 1 795 ? 14.753 16.267 -10.001 1.00 95.69 795 LYS A C 1
ATOM 6059 O O . LYS A 1 795 ? 14.095 16.265 -8.965 1.00 95.69 795 LYS A O 1
ATOM 6064 N N . SER A 1 796 ? 16.008 16.699 -10.068 1.00 96.56 796 SER A N 1
ATOM 6065 C CA . SER A 1 796 ? 16.694 17.348 -8.946 1.00 96.56 796 SER A CA 1
ATOM 6066 C C . SER A 1 796 ? 17.224 18.720 -9.330 1.00 96.56 796 SER A C 1
ATOM 6068 O O . SER A 1 796 ? 17.769 18.895 -10.425 1.00 96.56 796 SER A O 1
ATOM 6070 N N . PHE A 1 797 ? 17.080 19.679 -8.422 1.00 97.12 797 PHE A N 1
ATOM 6071 C CA . PHE A 1 797 ? 17.493 21.065 -8.601 1.00 97.12 797 PHE A CA 1
ATOM 6072 C C . PHE A 1 797 ? 18.412 21.501 -7.466 1.00 97.12 797 PHE A C 1
ATOM 6074 O O . PHE A 1 797 ? 18.141 21.235 -6.294 1.00 97.12 797 PHE A O 1
ATOM 6081 N N . ALA A 1 798 ? 19.473 22.223 -7.812 1.00 95.81 798 ALA A N 1
ATOM 6082 C CA . ALA A 1 798 ? 20.246 22.961 -6.825 1.00 95.81 798 ALA A CA 1
ATOM 6083 C C . ALA A 1 798 ? 19.411 24.122 -6.243 1.00 95.81 798 ALA A C 1
ATOM 6085 O O . ALA A 1 798 ? 18.459 24.576 -6.888 1.00 95.81 798 ALA A O 1
ATOM 6086 N N . PRO A 1 799 ? 19.770 24.657 -5.058 1.00 95.38 799 PRO A N 1
ATOM 6087 C CA . PRO A 1 799 ? 19.084 25.810 -4.463 1.00 95.38 799 PRO A CA 1
ATOM 6088 C C . PRO A 1 799 ? 19.003 27.050 -5.370 1.00 95.38 799 PRO A C 1
ATOM 6090 O O . PRO A 1 799 ? 18.113 27.877 -5.200 1.00 95.38 799 PRO A O 1
ATOM 6093 N N . ASP A 1 800 ? 19.921 27.177 -6.332 1.00 95.75 800 ASP A N 1
ATOM 6094 C CA . ASP A 1 800 ? 19.972 28.255 -7.329 1.00 95.75 800 ASP A CA 1
ATOM 6095 C C . ASP A 1 800 ? 19.063 28.022 -8.555 1.00 95.75 800 ASP A C 1
ATOM 6097 O O . ASP A 1 800 ? 19.057 28.830 -9.484 1.00 95.75 800 ASP A O 1
ATOM 6101 N N . GLY A 1 801 ? 18.277 26.941 -8.563 1.00 95.81 801 GLY A N 1
ATOM 6102 C CA . GLY A 1 801 ? 17.322 26.596 -9.618 1.00 95.81 801 GLY A CA 1
ATOM 6103 C C . GLY A 1 801 ? 17.914 25.796 -10.779 1.00 95.81 801 GLY A C 1
ATOM 6104 O O . GLY A 1 801 ? 17.185 25.380 -11.685 1.00 95.81 801 GLY A O 1
ATOM 6105 N N . ARG A 1 802 ? 19.225 25.527 -10.778 1.00 94.19 802 ARG A N 1
ATOM 6106 C CA . ARG A 1 802 ? 19.858 24.735 -11.835 1.00 94.19 802 ARG A CA 1
ATOM 6107 C C . ARG A 1 802 ? 19.404 23.277 -11.766 1.00 94.19 802 ARG A C 1
ATOM 6109 O O . ARG A 1 802 ? 19.575 22.614 -10.745 1.00 94.19 802 ARG A O 1
ATOM 6116 N N . LEU A 1 803 ? 18.885 22.761 -12.882 1.00 94.44 803 LEU A N 1
ATOM 6117 C CA . LEU A 1 803 ? 18.593 21.335 -13.049 1.00 94.44 803 LEU A CA 1
ATOM 6118 C C . LEU A 1 803 ? 19.903 20.536 -12.986 1.00 94.44 803 LEU A C 1
ATOM 6120 O O . LEU A 1 803 ? 20.796 20.745 -13.808 1.00 94.44 803 LEU A O 1
ATOM 6124 N N . LEU A 1 804 ? 20.001 19.622 -12.023 1.00 92.19 804 LEU A N 1
ATOM 6125 C CA . LEU A 1 804 ? 21.173 18.771 -11.819 1.00 92.19 804 LEU A CA 1
ATOM 6126 C C . LEU A 1 804 ? 21.062 17.471 -12.613 1.00 92.19 804 LEU A C 1
ATOM 6128 O O . LEU A 1 804 ? 22.007 17.069 -13.282 1.00 92.19 804 LEU A O 1
ATOM 6132 N N . TRP A 1 805 ? 19.903 16.816 -12.560 1.00 93.00 805 TRP A N 1
ATOM 6133 C CA . TRP A 1 805 ? 19.653 15.570 -13.280 1.00 93.00 805 TRP A CA 1
ATOM 6134 C C . TRP A 1 805 ? 18.154 15.302 -13.437 1.00 93.00 805 TRP A C 1
ATOM 6136 O O . TRP A 1 805 ? 17.320 15.867 -12.724 1.00 93.00 805 TRP A O 1
ATOM 6146 N N . ARG A 1 806 ? 17.828 14.405 -14.376 1.00 92.94 806 ARG A N 1
ATOM 6147 C CA . ARG A 1 806 ? 16.503 13.800 -14.553 1.00 92.94 806 ARG A CA 1
ATOM 6148 C C . ARG A 1 806 ? 16.618 12.274 -14.602 1.00 92.94 806 ARG A C 1
ATOM 6150 O O . ARG A 1 806 ? 17.624 11.765 -15.086 1.00 92.94 806 ARG A O 1
ATOM 6157 N N . TYR A 1 807 ? 15.610 11.554 -14.125 1.00 93.38 807 TYR A N 1
ATOM 6158 C CA . TYR A 1 807 ? 15.517 10.092 -14.200 1.00 93.38 807 TYR A CA 1
ATOM 6159 C C . TYR A 1 807 ? 14.114 9.686 -14.652 1.00 93.38 807 TYR A C 1
ATOM 6161 O O . TYR A 1 807 ? 13.137 10.272 -14.190 1.00 93.38 807 TYR A O 1
ATOM 6169 N N . ALA A 1 808 ? 13.994 8.725 -15.571 1.00 91.56 808 ALA A N 1
ATOM 6170 C CA . ALA A 1 808 ? 12.699 8.317 -16.117 1.00 91.56 808 ALA A CA 1
ATOM 6171 C C . ALA A 1 808 ? 11.762 7.780 -15.017 1.00 91.56 808 ALA A C 1
ATOM 6173 O O . ALA A 1 808 ? 12.124 6.888 -14.255 1.00 91.56 808 ALA A O 1
ATOM 6174 N N . ASN A 1 809 ? 10.551 8.329 -14.948 1.00 92.94 809 ASN A N 1
ATOM 6175 C CA . ASN A 1 809 ? 9.560 8.066 -13.907 1.00 92.94 809 ASN A CA 1
ATOM 6176 C C . ASN A 1 809 ? 8.130 8.173 -14.473 1.00 92.94 809 ASN A C 1
ATOM 6178 O O . ASN A 1 809 ? 7.339 9.021 -14.073 1.00 92.94 809 ASN A O 1
ATOM 6182 N N . ARG A 1 810 ? 7.832 7.347 -15.481 1.00 88.31 810 ARG A N 1
ATOM 6183 C CA . ARG A 1 810 ? 6.644 7.469 -16.355 1.00 88.31 810 ARG A CA 1
ATOM 6184 C C . ARG A 1 810 ? 5.343 6.911 -15.763 1.00 88.31 810 ARG A C 1
ATOM 6186 O O . ARG A 1 810 ? 4.308 6.939 -16.420 1.00 88.31 810 ARG A O 1
ATOM 6193 N N . TRP A 1 811 ? 5.415 6.326 -14.570 1.00 91.00 811 TRP A N 1
ATOM 6194 C CA . TRP A 1 811 ? 4.292 5.656 -13.911 1.00 91.00 811 TRP A CA 1
ATOM 6195 C C . TRP A 1 811 ? 4.268 5.998 -12.427 1.00 91.00 811 TRP A C 1
ATOM 6197 O O . TRP A 1 811 ? 4.171 5.103 -11.588 1.00 91.00 811 TRP A O 1
ATOM 6207 N N . SER A 1 812 ? 4.435 7.278 -12.100 1.00 90.62 812 SER A N 1
ATOM 6208 C CA . SER A 1 812 ? 4.442 7.730 -10.710 1.00 90.62 812 SER A CA 1
ATOM 6209 C C . SER A 1 812 ? 3.072 7.532 -10.048 1.00 90.62 812 SER A C 1
ATOM 6211 O O . SER A 1 812 ? 2.032 7.482 -10.714 1.00 90.62 812 SER A O 1
ATOM 6213 N N . ASN A 1 813 ? 3.062 7.454 -8.717 1.00 88.25 813 ASN A N 1
ATOM 6214 C CA . ASN A 1 813 ? 1.865 7.304 -7.892 1.00 88.25 813 ASN A CA 1
ATOM 6215 C C . ASN A 1 813 ? 1.057 6.008 -8.128 1.00 88.25 813 ASN A C 1
ATOM 6217 O O . ASN A 1 813 ? 1.332 5.197 -9.015 1.00 88.25 813 ASN A O 1
ATOM 6221 N N . VAL A 1 814 ? 0.023 5.810 -7.302 1.00 88.12 814 VAL A N 1
ATOM 6222 C CA . VAL A 1 814 ? -0.895 4.659 -7.378 1.00 88.12 814 VAL A CA 1
ATOM 6223 C C . VAL A 1 814 ? -1.508 4.550 -8.776 1.00 88.12 814 VAL A C 1
ATOM 6225 O O . VAL A 1 814 ? -1.408 3.515 -9.430 1.00 88.12 814 VAL A O 1
ATOM 6228 N N . HIS A 1 815 ? -2.077 5.641 -9.290 1.00 84.00 815 HIS A N 1
ATOM 6229 C CA . HIS A 1 815 ? -2.800 5.621 -10.563 1.00 84.00 815 HIS A CA 1
ATOM 6230 C C . HIS A 1 815 ? -1.892 5.439 -11.784 1.00 84.00 815 HIS A C 1
ATOM 6232 O O . HIS A 1 815 ? -2.276 4.724 -12.710 1.00 84.00 815 HIS A O 1
ATOM 6238 N N . GLY A 1 816 ? -0.689 6.027 -11.791 1.00 83.94 816 GLY A N 1
ATOM 6239 C CA . GLY A 1 816 ? 0.276 5.794 -12.869 1.00 83.94 816 GLY A CA 1
ATOM 6240 C C . GLY A 1 816 ? 0.729 4.335 -12.905 1.00 83.94 816 GLY A C 1
ATOM 6241 O O . GLY A 1 816 ? 0.832 3.746 -13.983 1.00 83.94 816 GLY A O 1
ATOM 6242 N N . SER A 1 817 ? 0.889 3.713 -11.731 1.00 85.94 817 SER A N 1
ATOM 6243 C CA . SER A 1 817 ? 1.306 2.313 -11.608 1.00 85.94 817 SER A CA 1
ATOM 6244 C C . SER A 1 817 ? 0.348 1.311 -12.260 1.00 85.94 817 SER A C 1
ATOM 6246 O O . SER A 1 817 ? 0.799 0.280 -12.752 1.00 85.94 817 SER A O 1
ATOM 6248 N N . HIS A 1 818 ? -0.953 1.612 -12.339 1.00 79.88 818 HIS A N 1
ATOM 6249 C CA . HIS A 1 818 ? -1.946 0.706 -12.934 1.00 79.88 818 HIS A CA 1
ATOM 6250 C C . HIS A 1 818 ? -1.685 0.432 -14.423 1.00 79.88 818 HIS A C 1
ATOM 6252 O O . HIS A 1 818 ? -2.067 -0.619 -14.937 1.00 79.88 818 HIS A O 1
ATOM 6258 N N . ASN A 1 819 ? -0.998 1.362 -15.092 1.00 78.00 819 ASN A N 1
ATOM 6259 C CA . ASN A 1 819 ? -0.595 1.259 -16.493 1.00 78.00 819 ASN A CA 1
ATOM 6260 C C . ASN A 1 819 ? 0.890 0.886 -16.657 1.00 78.00 819 ASN A C 1
ATOM 6262 O O . ASN A 1 819 ? 1.400 0.893 -17.778 1.00 78.00 819 ASN A O 1
ATOM 6266 N N . ALA A 1 820 ? 1.600 0.592 -15.562 1.00 80.69 820 ALA A N 1
ATOM 6267 C CA . ALA A 1 820 ? 3.009 0.230 -15.615 1.00 80.69 820 ALA A CA 1
ATOM 6268 C C . ALA A 1 820 ? 3.199 -1.177 -16.211 1.00 80.69 820 ALA A C 1
ATOM 6270 O O . ALA A 1 820 ? 2.434 -2.096 -15.887 1.00 80.69 820 ALA A O 1
ATOM 6271 N N . PRO A 1 821 ? 4.250 -1.395 -17.024 1.00 77.00 821 PRO A N 1
ATOM 6272 C CA . PRO A 1 821 ? 4.620 -2.733 -17.467 1.00 77.00 821 PRO A CA 1
ATOM 6273 C C . PRO A 1 821 ? 5.044 -3.600 -16.272 1.00 77.00 821 PRO A C 1
ATOM 6275 O O . PRO A 1 821 ? 5.161 -3.120 -15.141 1.00 77.00 821 PRO A O 1
ATOM 6278 N N . LEU A 1 822 ? 5.273 -4.894 -16.504 1.00 78.81 822 LEU A N 1
ATOM 6279 C CA . LEU A 1 822 ? 5.907 -5.749 -15.494 1.00 78.81 822 LEU A CA 1
ATOM 6280 C C . LEU A 1 822 ? 7.271 -5.174 -15.074 1.00 78.81 822 LEU A C 1
ATOM 6282 O O . LEU A 1 822 ? 7.868 -4.406 -15.835 1.00 78.81 822 LEU A O 1
ATOM 6286 N N . PRO A 1 823 ? 7.749 -5.493 -13.862 1.00 84.06 823 PRO A N 1
ATOM 6287 C CA . PRO A 1 823 ? 8.984 -4.921 -13.349 1.00 84.06 823 PRO A CA 1
ATOM 6288 C C . PRO A 1 823 ? 10.194 -5.299 -14.198 1.00 84.06 823 PRO A C 1
ATOM 6290 O O . PRO A 1 823 ? 10.425 -6.463 -14.522 1.00 84.06 823 PRO A O 1
ATOM 6293 N N . GLU A 1 824 ? 10.988 -4.280 -14.490 1.00 84.75 824 GLU A N 1
ATOM 6294 C CA . GLU A 1 824 ? 12.316 -4.375 -15.077 1.00 84.75 824 GLU A CA 1
ATOM 6295 C C . GLU A 1 824 ? 13.290 -3.618 -14.166 1.00 84.75 824 GLU A C 1
ATOM 6297 O O . GLU A 1 824 ? 12.919 -2.627 -13.518 1.00 84.75 824 GLU A O 1
ATOM 6302 N N . THR A 1 825 ? 14.519 -4.117 -14.052 1.00 85.56 825 THR A N 1
ATOM 6303 C CA . THR A 1 825 ? 15.541 -3.507 -13.196 1.00 85.56 825 THR A CA 1
ATOM 6304 C C . THR A 1 825 ? 15.875 -2.100 -13.682 1.00 85.56 825 THR A C 1
ATOM 6306 O O . THR A 1 825 ? 16.095 -1.881 -14.871 1.00 85.56 825 THR A O 1
ATOM 6309 N N . GLY A 1 826 ? 15.893 -1.131 -12.763 1.00 87.19 826 GLY A N 1
ATOM 6310 C CA . GLY A 1 826 ? 16.115 0.280 -13.105 1.00 87.19 826 GLY A CA 1
ATOM 6311 C C . GLY A 1 826 ? 14.892 1.010 -13.664 1.00 87.19 826 GLY A C 1
ATOM 6312 O O . GLY A 1 826 ? 14.953 2.205 -13.923 1.00 87.19 826 GLY A O 1
ATOM 6313 N N . VAL A 1 827 ? 13.755 0.337 -13.835 1.00 90.25 827 VAL A N 1
ATOM 6314 C CA . VAL A 1 827 ? 12.518 0.998 -14.255 1.00 90.25 827 VAL A CA 1
ATOM 6315 C C . VAL A 1 827 ? 11.680 1.322 -13.022 1.00 90.25 827 VAL A C 1
ATOM 6317 O O . VAL A 1 827 ? 11.153 0.417 -12.367 1.00 90.25 827 VAL A O 1
ATOM 6320 N N . LEU A 1 828 ? 11.543 2.619 -12.715 1.00 92.31 828 LEU A N 1
ATOM 6321 C CA . LEU A 1 828 ? 10.679 3.098 -11.633 1.00 92.31 828 LEU A CA 1
ATOM 6322 C C . LEU A 1 828 ? 9.215 2.880 -12.006 1.00 92.31 828 LEU A C 1
ATOM 6324 O O . LEU A 1 828 ? 8.755 3.310 -13.065 1.00 92.31 828 LEU A O 1
ATOM 6328 N N . GLN A 1 829 ? 8.481 2.201 -11.130 1.00 89.44 829 GLN A N 1
ATOM 6329 C CA . GLN A 1 829 ? 7.080 1.859 -11.348 1.00 89.44 829 GLN A CA 1
ATOM 6330 C C . GLN A 1 829 ? 6.286 2.102 -10.075 1.00 89.44 829 GLN A C 1
ATOM 6332 O O . GLN A 1 829 ? 6.585 1.533 -9.025 1.00 89.44 829 GLN A O 1
ATOM 6337 N N . GLY A 1 830 ? 5.259 2.942 -10.181 1.00 91.81 830 GLY A N 1
ATOM 6338 C CA . GLY A 1 830 ? 4.411 3.309 -9.059 1.00 91.81 830 GLY A CA 1
ATOM 6339 C C . GLY A 1 830 ? 5.158 4.018 -7.946 1.00 91.81 830 GLY A C 1
ATOM 6340 O O . GLY A 1 830 ? 4.851 3.750 -6.793 1.00 91.81 830 GLY A O 1
ATOM 6341 N N . SER A 1 831 ? 6.151 4.856 -8.257 1.00 94.12 831 SER A N 1
ATOM 6342 C CA . SER A 1 831 ? 6.898 5.591 -7.236 1.00 94.12 831 SER A CA 1
ATOM 6343 C C . SER A 1 831 ? 5.951 6.486 -6.427 1.00 94.12 831 SER A C 1
ATOM 6345 O O . SER A 1 831 ? 5.307 7.380 -6.978 1.00 94.12 831 SER A O 1
ATOM 6347 N N . LEU A 1 832 ? 5.830 6.225 -5.128 1.00 92.81 832 LEU A N 1
ATOM 6348 C CA . LEU A 1 832 ? 4.886 6.929 -4.262 1.00 92.81 832 LEU A CA 1
ATOM 6349 C C . LEU A 1 832 ? 5.555 8.154 -3.633 1.00 92.81 832 LEU A C 1
ATOM 6351 O O . LEU A 1 832 ? 5.286 9.279 -4.046 1.00 92.81 832 LEU A O 1
ATOM 6355 N N . PHE A 1 833 ? 6.453 7.952 -2.667 1.00 92.81 833 PHE A N 1
ATOM 6356 C CA . PHE A 1 833 ? 7.123 9.045 -1.962 1.00 92.81 833 PHE A CA 1
ATOM 6357 C C . PHE A 1 833 ? 8.474 8.616 -1.377 1.00 92.81 833 PHE A C 1
ATOM 6359 O O . PHE A 1 833 ? 8.859 7.447 -1.399 1.00 92.81 833 PHE A O 1
ATOM 6366 N N . PHE A 1 834 ? 9.234 9.585 -0.877 1.00 94.69 834 PHE A N 1
ATOM 6367 C CA . PHE A 1 834 ? 10.550 9.341 -0.294 1.00 94.69 834 PHE A CA 1
ATOM 6368 C C . PHE A 1 834 ? 10.400 8.748 1.106 1.00 94.69 834 PHE A C 1
ATOM 6370 O O . PHE A 1 834 ? 9.702 9.314 1.935 1.00 94.69 834 PHE A O 1
ATOM 6377 N N . LEU A 1 835 ? 11.062 7.629 1.393 1.00 94.94 835 LEU A N 1
ATOM 6378 C CA . LEU A 1 835 ? 11.074 7.034 2.737 1.00 94.94 835 LEU A CA 1
ATOM 6379 C C . LEU A 1 835 ? 12.132 7.662 3.650 1.00 94.94 835 LEU A C 1
ATOM 6381 O O . LEU A 1 835 ? 12.153 7.398 4.846 1.00 94.94 835 LEU A O 1
ATOM 6385 N N . GLY A 1 836 ? 13.042 8.441 3.077 1.00 93.56 836 GLY A N 1
ATOM 6386 C CA . GLY A 1 836 ? 14.120 9.107 3.784 1.00 93.56 836 GLY A CA 1
ATOM 6387 C C . GLY A 1 836 ? 15.351 9.264 2.902 1.00 93.56 836 GLY A C 1
ATOM 6388 O O . GLY A 1 836 ? 15.429 8.729 1.792 1.00 93.56 836 GLY A O 1
ATOM 6389 N N . CYS A 1 837 ? 16.319 10.008 3.424 1.00 94.81 837 CYS A N 1
ATOM 6390 C CA . CYS A 1 837 ? 17.556 10.376 2.746 1.00 94.81 837 CYS A CA 1
ATOM 6391 C C . CYS A 1 837 ? 18.705 10.311 3.760 1.00 94.81 837 CYS A C 1
ATOM 6393 O O . CYS A 1 837 ? 18.591 10.879 4.853 1.00 94.81 837 CYS A O 1
ATOM 6395 N N . ALA A 1 838 ? 19.777 9.588 3.432 1.00 94.94 838 ALA A N 1
ATOM 6396 C CA . ALA A 1 838 ? 20.902 9.342 4.332 1.00 94.94 838 ALA A CA 1
ATOM 6397 C C . ALA A 1 838 ? 22.244 9.353 3.591 1.00 94.94 838 ALA A C 1
ATOM 6399 O O . ALA A 1 838 ? 22.334 8.912 2.450 1.00 94.94 838 ALA A O 1
ATOM 6400 N N . ARG A 1 839 ? 23.311 9.805 4.258 1.00 95.31 839 ARG A N 1
ATOM 6401 C CA . ARG A 1 839 ? 24.665 9.882 3.683 1.00 95.31 839 ARG A CA 1
ATOM 6402 C C . ARG A 1 839 ? 25.130 8.539 3.127 1.00 95.31 839 ARG A C 1
ATOM 6404 O O . ARG A 1 839 ? 25.247 7.600 3.905 1.00 95.31 839 ARG A O 1
ATOM 6411 N N . LEU A 1 840 ? 25.484 8.510 1.837 1.00 96.06 840 LEU A N 1
ATOM 6412 C CA . LEU A 1 840 ? 26.165 7.387 1.186 1.00 96.06 840 LEU A CA 1
ATOM 6413 C C . LEU A 1 840 ? 27.687 7.578 1.197 1.00 96.06 840 LEU A C 1
ATOM 6415 O O . LEU A 1 840 ? 28.423 6.733 1.694 1.00 96.06 840 LEU A O 1
ATOM 6419 N N . ASP A 1 841 ? 28.147 8.710 0.661 1.00 94.06 841 ASP A N 1
ATOM 6420 C CA . ASP A 1 841 ? 29.568 9.047 0.512 1.00 94.06 841 ASP A CA 1
ATOM 6421 C C . ASP A 1 841 ? 29.807 10.556 0.733 1.00 94.06 841 ASP A C 1
ATOM 6423 O O . ASP A 1 841 ? 29.104 11.183 1.526 1.00 94.06 841 ASP A O 1
ATOM 6427 N N . ASP A 1 842 ? 30.807 11.167 0.100 1.00 94.31 842 ASP A N 1
ATOM 6428 C CA . ASP A 1 842 ? 31.053 12.618 0.187 1.00 94.31 842 ASP A CA 1
ATOM 6429 C C . ASP A 1 842 ? 30.367 13.418 -0.928 1.00 94.31 842 ASP A C 1
ATOM 6431 O O . ASP A 1 842 ? 30.312 14.643 -0.856 1.00 94.31 842 ASP A O 1
ATOM 6435 N N . ARG A 1 843 ? 29.834 12.742 -1.953 1.00 93.56 843 ARG A N 1
ATOM 6436 C CA . ARG A 1 843 ? 29.237 13.367 -3.144 1.00 93.56 843 ARG A CA 1
ATOM 6437 C C . ARG A 1 843 ? 27.710 13.334 -3.136 1.00 93.56 843 ARG A C 1
ATOM 6439 O O . ARG A 1 843 ? 27.095 14.128 -3.837 1.00 93.56 843 ARG A O 1
ATOM 6446 N N . SER A 1 844 ? 27.107 12.396 -2.410 1.00 95.88 844 SER A N 1
ATOM 6447 C CA . SER A 1 844 ? 25.682 12.086 -2.531 1.00 95.88 844 SER A CA 1
ATOM 6448 C C . SER A 1 844 ? 25.094 11.450 -1.279 1.00 95.88 844 SER A C 1
ATOM 6450 O O . SER A 1 844 ? 25.774 10.735 -0.533 1.00 95.88 844 SER A O 1
ATOM 6452 N N . ASP A 1 845 ? 23.808 11.677 -1.070 1.00 97.50 845 ASP A N 1
ATOM 6453 C CA . ASP A 1 845 ? 22.994 10.846 -0.188 1.00 97.50 845 ASP A CA 1
ATOM 6454 C C . ASP A 1 845 ? 22.381 9.685 -0.970 1.00 97.50 845 ASP A C 1
ATOM 6456 O O . ASP A 1 845 ? 22.312 9.720 -2.196 1.00 97.50 845 ASP A O 1
ATOM 6460 N N . LEU A 1 846 ? 21.939 8.654 -0.263 1.00 97.06 846 LEU A N 1
ATOM 6461 C CA . LEU A 1 846 ? 21.026 7.643 -0.765 1.00 97.06 846 LEU A CA 1
ATOM 6462 C C . LEU A 1 846 ? 19.617 8.001 -0.302 1.00 97.06 846 LEU A C 1
ATOM 6464 O O . LEU A 1 846 ? 19.409 8.261 0.884 1.00 97.06 846 LEU A O 1
ATOM 6468 N N . PHE A 1 847 ? 18.652 7.950 -1.210 1.00 97.38 847 PHE A N 1
ATOM 6469 C CA . PHE A 1 847 ? 17.238 7.997 -0.868 1.00 97.38 847 PHE A CA 1
ATOM 6470 C C . PHE A 1 847 ? 16.526 6.746 -1.379 1.00 97.38 847 PHE A C 1
ATOM 6472 O O . PHE A 1 847 ? 16.933 6.136 -2.373 1.00 97.38 847 PHE A O 1
ATOM 6479 N N . ILE A 1 848 ? 15.461 6.360 -0.679 1.00 97.00 848 ILE A N 1
ATOM 6480 C CA . ILE A 1 848 ? 14.594 5.246 -1.073 1.00 97.00 848 ILE A CA 1
ATOM 6481 C C . ILE A 1 848 ? 13.217 5.788 -1.425 1.00 97.00 848 ILE A C 1
ATOM 6483 O O . ILE A 1 848 ? 12.672 6.620 -0.702 1.00 97.00 848 ILE A O 1
ATOM 6487 N N . VAL A 1 849 ? 12.645 5.273 -2.509 1.00 95.56 849 VAL A N 1
ATOM 6488 C CA . VAL A 1 849 ? 11.259 5.520 -2.911 1.00 95.56 849 VAL A CA 1
ATOM 6489 C C . VAL A 1 849 ? 10.512 4.194 -2.930 1.00 95.56 849 VAL A C 1
ATOM 6491 O O . VAL A 1 849 ? 10.951 3.236 -3.571 1.00 95.56 849 VAL A O 1
ATOM 6494 N N . ASN A 1 850 ? 9.392 4.114 -2.217 1.00 93.94 850 ASN A N 1
ATOM 6495 C CA . ASN A 1 850 ? 8.507 2.952 -2.268 1.00 93.94 850 ASN A CA 1
ATOM 6496 C C . ASN A 1 850 ? 7.705 2.930 -3.576 1.00 93.94 850 ASN A C 1
ATOM 6498 O O . ASN A 1 850 ? 7.238 3.957 -4.068 1.00 93.94 850 ASN A O 1
ATOM 6502 N N . GLY A 1 851 ? 7.541 1.735 -4.134 1.00 93.06 851 GLY A N 1
ATOM 6503 C CA . GLY A 1 851 ? 6.697 1.461 -5.287 1.00 93.06 851 GLY A CA 1
ATOM 6504 C C . GLY A 1 851 ? 5.348 0.880 -4.872 1.00 93.06 851 GLY A C 1
ATOM 6505 O O . GLY A 1 851 ? 5.270 0.034 -3.981 1.00 93.06 851 GLY A O 1
ATOM 6506 N N . ASN A 1 852 ? 4.287 1.271 -5.577 1.00 91.25 852 ASN A N 1
ATOM 6507 C CA . ASN A 1 852 ? 2.920 0.817 -5.316 1.00 91.25 852 ASN A CA 1
ATOM 6508 C C . ASN A 1 852 ? 2.742 -0.709 -5.380 1.00 91.25 852 ASN A C 1
ATOM 6510 O O . ASN A 1 852 ? 1.816 -1.236 -4.783 1.00 91.25 852 ASN A O 1
ATOM 6514 N N . HIS A 1 853 ? 3.606 -1.427 -6.100 1.00 89.12 853 HIS A N 1
ATOM 6515 C CA . HIS A 1 853 ? 3.541 -2.885 -6.256 1.00 89.12 853 HIS A CA 1
ATOM 6516 C C . HIS A 1 853 ? 4.567 -3.641 -5.395 1.00 89.12 853 HIS A C 1
ATOM 6518 O O . HIS A 1 853 ? 4.887 -4.789 -5.690 1.00 89.12 853 HIS A O 1
ATOM 6524 N N . GLY A 1 854 ? 5.104 -3.009 -4.347 1.00 89.69 854 GLY A N 1
ATOM 6525 C CA . GLY A 1 854 ? 5.930 -3.663 -3.324 1.00 89.69 854 GLY A CA 1
ATOM 6526 C C . GLY A 1 854 ? 7.443 -3.557 -3.523 1.00 89.69 854 GLY A C 1
ATOM 6527 O O . GLY A 1 854 ? 8.184 -3.754 -2.562 1.00 89.69 854 GLY A O 1
ATOM 6528 N N . ARG A 1 855 ? 7.918 -3.181 -4.721 1.00 93.06 855 ARG A N 1
ATOM 6529 C CA . ARG A 1 855 ? 9.344 -2.898 -4.986 1.00 93.06 855 ARG A CA 1
ATOM 6530 C C . ARG A 1 855 ? 9.755 -1.554 -4.409 1.00 93.06 855 ARG A C 1
ATOM 6532 O O . ARG A 1 855 ? 9.037 -0.572 -4.570 1.00 93.06 855 ARG A O 1
ATOM 6539 N N . PHE A 1 856 ? 10.912 -1.495 -3.762 1.00 95.88 856 PHE A N 1
ATOM 6540 C CA . PHE A 1 856 ? 11.494 -0.250 -3.254 1.00 95.88 856 PHE A CA 1
ATOM 6541 C C . PHE A 1 856 ? 12.740 0.080 -4.068 1.00 95.88 856 PHE A C 1
ATOM 6543 O O . PHE A 1 856 ? 13.578 -0.791 -4.290 1.00 95.88 856 PHE A O 1
ATOM 6550 N N . PHE A 1 857 ? 12.866 1.331 -4.499 1.00 96.88 857 PHE A N 1
ATOM 6551 C CA . PHE A 1 857 ? 13.927 1.787 -5.392 1.00 96.88 857 PHE A CA 1
ATOM 6552 C C . PHE A 1 857 ? 14.919 2.652 -4.624 1.00 96.88 857 PHE A C 1
ATOM 6554 O O . PHE A 1 857 ? 14.514 3.597 -3.947 1.00 96.88 857 PHE A O 1
ATOM 6561 N N . ALA A 1 858 ? 16.207 2.344 -4.737 1.00 97.50 858 ALA A N 1
ATOM 6562 C CA . ALA A 1 858 ? 17.285 3.097 -4.116 1.00 97.50 858 ALA A CA 1
ATOM 6563 C C . ALA A 1 858 ? 18.049 3.890 -5.182 1.00 97.50 858 ALA A C 1
ATOM 6565 O O . ALA A 1 858 ? 18.523 3.330 -6.173 1.00 97.50 858 ALA A O 1
ATOM 6566 N N . LEU A 1 859 ? 18.179 5.199 -4.973 1.00 97.81 859 LEU A N 1
ATOM 6567 C CA . LEU A 1 859 ? 18.872 6.110 -5.880 1.00 97.81 859 LEU A CA 1
ATOM 6568 C C . LEU A 1 859 ? 19.760 7.066 -5.084 1.00 97.81 859 LEU A C 1
ATOM 6570 O O . LEU A 1 859 ? 19.482 7.386 -3.927 1.00 97.81 859 LEU A O 1
ATOM 6574 N N . THR A 1 860 ? 20.834 7.535 -5.707 1.00 97.50 860 THR A N 1
ATOM 6575 C CA . THR A 1 860 ? 21.698 8.559 -5.123 1.00 97.50 860 THR A CA 1
ATOM 6576 C C . THR A 1 860 ? 21.158 9.961 -5.405 1.00 97.50 860 THR A C 1
ATOM 6578 O O . THR A 1 860 ? 20.576 10.217 -6.461 1.00 97.50 860 THR A O 1
ATOM 6581 N N . SER A 1 861 ? 21.400 10.913 -4.501 1.00 96.81 861 SER A N 1
ATOM 6582 C CA . SER A 1 8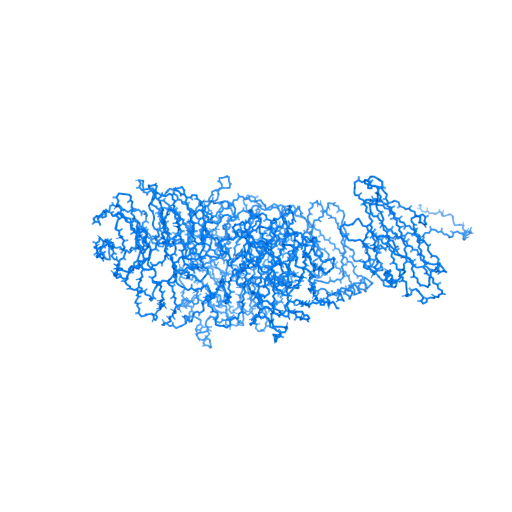61 ? 20.962 12.307 -4.654 1.00 96.81 861 SER A CA 1
ATOM 6583 C C . SER A 1 861 ? 21.638 13.038 -5.823 1.00 96.81 861 SER A C 1
ATOM 6585 O O . SER A 1 861 ? 21.135 14.067 -6.271 1.00 96.81 861 SER A O 1
ATOM 6587 N N . ASP A 1 862 ? 22.720 12.478 -6.386 1.00 94.50 862 ASP A N 1
ATOM 6588 C CA . ASP A 1 862 ? 23.374 12.920 -7.629 1.00 94.50 862 ASP A CA 1
ATOM 6589 C C . ASP A 1 862 ? 22.869 12.198 -8.900 1.00 94.50 862 ASP A C 1
ATOM 6591 O O . ASP A 1 862 ? 23.443 12.365 -9.986 1.00 94.50 862 ASP A O 1
ATOM 6595 N N . GLY A 1 863 ? 21.790 11.418 -8.771 1.00 94.19 863 GLY A N 1
ATOM 6596 C CA . GLY A 1 863 ? 20.965 10.934 -9.874 1.00 94.19 863 GLY A CA 1
ATOM 6597 C C . GLY A 1 863 ? 21.368 9.585 -10.460 1.00 94.19 863 GLY A C 1
ATOM 6598 O O . GLY A 1 863 ? 21.085 9.349 -11.636 1.00 94.19 863 GLY A O 1
ATOM 6599 N N . LEU A 1 864 ? 22.063 8.719 -9.719 1.00 95.88 864 LEU A N 1
ATOM 6600 C CA . LEU A 1 864 ? 22.365 7.354 -10.160 1.00 95.88 864 LEU A CA 1
ATOM 6601 C C . LEU A 1 864 ? 21.401 6.362 -9.511 1.00 95.88 864 LEU A C 1
ATOM 6603 O O . LEU A 1 864 ? 21.175 6.392 -8.304 1.00 95.88 864 LEU A O 1
ATOM 6607 N N . TYR A 1 865 ? 20.871 5.446 -10.318 1.00 96.56 865 TYR A N 1
ATOM 6608 C CA . TYR A 1 865 ? 20.190 4.269 -9.794 1.00 96.56 865 TYR A CA 1
ATOM 6609 C C . TYR A 1 865 ? 21.183 3.403 -9.020 1.00 96.56 865 TYR A C 1
ATOM 6611 O O . TYR A 1 865 ? 22.288 3.159 -9.507 1.00 96.56 865 TYR A O 1
ATOM 6619 N N . VAL A 1 866 ? 20.812 2.927 -7.837 1.00 96.62 866 VAL A N 1
ATOM 6620 C CA . VAL A 1 866 ? 21.646 1.994 -7.074 1.00 96.62 866 VAL A CA 1
ATOM 6621 C C . VAL A 1 866 ? 21.120 0.589 -7.290 1.00 96.62 866 VAL A C 1
ATOM 6623 O O . VAL A 1 866 ? 21.736 -0.205 -7.994 1.00 96.62 866 VAL A O 1
ATOM 6626 N N . ASP A 1 867 ? 19.955 0.296 -6.725 1.00 96.00 867 ASP A N 1
ATOM 6627 C CA . ASP A 1 867 ? 19.352 -1.026 -6.784 1.00 96.00 867 ASP A CA 1
ATOM 6628 C C . ASP A 1 867 ? 17.863 -0.963 -6.416 1.00 96.00 867 ASP A C 1
ATOM 6630 O O . ASP A 1 867 ? 17.337 0.082 -6.031 1.00 96.00 867 ASP A O 1
ATOM 6634 N N . GLU A 1 868 ? 17.203 -2.110 -6.472 1.00 94.56 868 GLU A N 1
ATOM 6635 C CA . GLU A 1 868 ? 15.862 -2.344 -5.946 1.00 94.56 868 GLU A CA 1
ATOM 6636 C C . GLU A 1 868 ? 15.854 -3.405 -4.851 1.00 94.56 868 GLU A C 1
ATOM 6638 O O . GLU A 1 868 ? 16.720 -4.277 -4.770 1.00 94.56 868 GLU A O 1
ATOM 6643 N N . MET A 1 869 ? 14.817 -3.350 -4.024 1.00 93.81 869 MET A N 1
ATOM 6644 C CA . MET A 1 869 ? 14.525 -4.335 -2.996 1.00 93.81 869 MET A CA 1
ATOM 6645 C C . MET A 1 869 ? 13.092 -4.840 -3.142 1.00 93.81 869 MET A C 1
ATOM 6647 O O . MET A 1 869 ? 12.213 -4.115 -3.612 1.00 93.81 869 MET A O 1
ATOM 6651 N N . PHE A 1 870 ? 12.885 -6.060 -2.644 1.00 93.12 870 PHE A N 1
ATOM 6652 C CA . PHE A 1 870 ? 11.597 -6.748 -2.525 1.00 93.12 870 PHE A CA 1
ATOM 6653 C C . PHE A 1 870 ? 10.957 -7.200 -3.836 1.00 93.12 870 PHE A C 1
ATOM 6655 O O . PHE A 1 870 ? 11.351 -6.824 -4.940 1.00 93.12 870 PHE A O 1
ATOM 6662 N N . LYS A 1 871 ? 9.978 -8.090 -3.681 1.00 87.94 871 LYS A N 1
ATOM 6663 C CA . LYS A 1 871 ? 9.241 -8.700 -4.784 1.00 87.94 871 LYS A CA 1
ATOM 6664 C C . LYS A 1 871 ? 8.166 -7.739 -5.279 1.00 87.94 871 LYS A C 1
ATOM 6666 O O . LYS A 1 871 ? 7.481 -7.097 -4.485 1.00 87.94 871 LYS A O 1
ATOM 6671 N N . ASP A 1 872 ? 7.998 -7.687 -6.594 1.00 88.38 872 ASP A N 1
ATOM 6672 C CA . ASP A 1 872 ? 6.795 -7.108 -7.178 1.00 88.38 872 ASP A CA 1
ATOM 6673 C C . ASP A 1 872 ? 5.644 -8.088 -6.980 1.00 88.38 872 ASP A C 1
ATOM 6675 O O . ASP A 1 872 ? 5.764 -9.256 -7.364 1.00 88.38 872 ASP A O 1
ATOM 6679 N N . VAL A 1 873 ? 4.526 -7.619 -6.432 1.00 83.50 873 VAL A N 1
ATOM 6680 C CA . VAL A 1 873 ? 3.332 -8.456 -6.235 1.00 83.50 873 VAL A CA 1
ATOM 6681 C C . VAL A 1 873 ? 2.841 -9.095 -7.533 1.00 83.50 873 VAL A C 1
ATOM 6683 O O . VAL A 1 873 ? 2.192 -10.135 -7.489 1.00 83.50 873 VAL A O 1
ATOM 6686 N N . ARG A 1 874 ? 3.205 -8.521 -8.691 1.00 78.88 874 ARG A N 1
ATOM 6687 C CA . ARG A 1 874 ? 2.794 -9.010 -10.006 1.00 78.88 874 ARG A CA 1
ATOM 6688 C C . ARG A 1 874 ? 3.601 -10.179 -10.558 1.00 78.88 874 ARG A C 1
ATOM 6690 O O . ARG A 1 874 ? 3.199 -10.769 -11.557 1.00 78.88 874 ARG A O 1
ATOM 6697 N N . LEU A 1 875 ? 4.762 -10.468 -9.970 1.00 73.44 875 LEU A N 1
ATOM 6698 C CA . LEU A 1 875 ? 5.644 -11.562 -10.401 1.00 73.44 875 LEU A CA 1
ATOM 6699 C C . LEU A 1 875 ? 5.513 -12.823 -9.558 1.00 73.44 875 LEU A C 1
ATOM 6701 O O . LEU A 1 875 ? 6.026 -13.869 -9.944 1.00 73.44 875 LEU A O 1
ATOM 6705 N N . GLY A 1 876 ? 4.878 -12.699 -8.403 1.00 59.75 876 GLY A N 1
ATOM 6706 C CA . GLY A 1 876 ? 4.590 -13.817 -7.547 1.00 59.75 876 GLY A CA 1
ATOM 6707 C C . GLY A 1 876 ? 5.668 -14.302 -6.598 1.00 59.75 876 GLY A C 1
ATOM 6708 O O . GLY A 1 876 ? 6.546 -13.548 -6.173 1.00 59.75 876 GLY A O 1
ATOM 6709 N N . GLY A 1 877 ? 5.543 -15.576 -6.218 1.00 67.50 877 GLY A N 1
ATOM 6710 C CA . GLY A 1 877 ? 6.412 -16.261 -5.262 1.00 67.50 877 GLY A CA 1
ATOM 6711 C C . GLY A 1 877 ? 5.887 -16.303 -3.822 1.00 67.50 877 GLY A C 1
ATOM 6712 O O . GLY A 1 877 ? 4.776 -15.878 -3.516 1.00 67.50 877 GLY A O 1
ATOM 6713 N N . SER A 1 878 ? 6.721 -16.842 -2.927 1.00 73.50 878 SER A N 1
ATOM 6714 C CA . SER A 1 878 ? 6.387 -17.058 -1.516 1.00 73.50 878 SER A CA 1
ATOM 6715 C C . SER A 1 878 ? 6.042 -15.761 -0.784 1.00 73.50 878 SER A C 1
ATOM 6717 O O . SER A 1 878 ? 6.787 -14.772 -0.848 1.00 73.50 878 SER A O 1
ATOM 6719 N N . ARG A 1 879 ? 4.956 -15.808 -0.007 1.00 75.81 879 ARG A N 1
ATOM 6720 C CA . ARG A 1 879 ? 4.556 -14.776 0.955 1.00 75.81 879 ARG A CA 1
ATOM 6721 C C . ARG A 1 879 ? 5.436 -14.844 2.207 1.00 75.81 879 ARG A C 1
ATOM 6723 O O . ARG A 1 879 ? 5.034 -15.349 3.252 1.00 75.81 879 ARG A O 1
ATOM 6730 N N . ASP A 1 880 ? 6.651 -14.319 2.087 1.00 85.31 880 ASP A N 1
ATOM 6731 C CA . ASP A 1 880 ? 7.632 -14.184 3.169 1.00 85.31 880 ASP A CA 1
ATOM 6732 C C . ASP A 1 880 ? 7.847 -12.715 3.579 1.00 85.31 880 ASP A C 1
ATOM 6734 O O . ASP A 1 880 ? 7.138 -11.810 3.138 1.00 85.31 880 ASP A O 1
ATOM 6738 N N . ALA A 1 881 ? 8.832 -12.462 4.446 1.00 87.06 881 ALA A N 1
ATOM 6739 C CA . ALA A 1 881 ? 9.161 -11.115 4.908 1.00 87.06 881 ALA A CA 1
ATOM 6740 C C . ALA A 1 881 ? 9.474 -10.128 3.767 1.00 87.06 881 ALA A C 1
ATOM 6742 O O . ALA A 1 881 ? 9.253 -8.929 3.929 1.00 87.06 881 ALA A O 1
ATOM 6743 N N . TYR A 1 882 ? 9.944 -10.616 2.615 1.00 90.38 882 TYR A N 1
ATOM 6744 C CA . TYR A 1 882 ? 10.356 -9.813 1.463 1.00 90.38 882 TYR A CA 1
ATOM 6745 C C . TYR A 1 882 ? 9.214 -9.538 0.472 1.00 90.38 882 TYR A C 1
ATOM 6747 O O . TYR A 1 882 ? 9.435 -8.900 -0.560 1.00 90.38 882 TYR A O 1
ATOM 6755 N N . TYR A 1 883 ? 7.999 -9.999 0.780 1.00 87.38 883 TYR A N 1
ATOM 6756 C CA . TYR A 1 883 ? 6.773 -9.679 0.055 1.00 87.38 883 TYR A CA 1
ATOM 6757 C C . TYR A 1 883 ? 6.034 -8.529 0.754 1.00 87.38 883 TYR A C 1
ATOM 6759 O O . TYR A 1 883 ? 5.227 -8.757 1.656 1.00 87.38 883 TYR A O 1
ATOM 6767 N N . ILE A 1 884 ? 6.326 -7.275 0.389 1.00 87.62 884 ILE A N 1
ATOM 6768 C CA . ILE A 1 884 ? 5.741 -6.089 1.054 1.00 87.62 884 ILE A CA 1
ATOM 6769 C C . ILE A 1 884 ? 4.241 -5.937 0.767 1.00 87.62 884 ILE A C 1
ATOM 6771 O O . ILE A 1 884 ? 3.488 -5.564 1.662 1.00 87.62 884 ILE A O 1
ATOM 6775 N N . GLY A 1 885 ? 3.793 -6.324 -0.429 1.00 83.12 885 GLY A N 1
ATOM 6776 C CA . GLY A 1 885 ? 2.411 -6.137 -0.872 1.00 83.12 885 GLY A CA 1
ATOM 6777 C C . GLY A 1 885 ? 2.232 -4.872 -1.715 1.00 83.12 885 GLY A C 1
ATOM 6778 O O . GLY A 1 885 ? 3.178 -4.113 -1.933 1.00 83.12 885 GLY A O 1
ATOM 6779 N N . GLY A 1 886 ? 1.017 -4.677 -2.231 1.00 85.00 886 GLY A N 1
ATOM 6780 C CA . GLY A 1 886 ? 0.646 -3.446 -2.921 1.00 85.00 886 GLY A CA 1
ATOM 6781 C C . GLY A 1 886 ? 0.274 -2.329 -1.949 1.00 85.00 886 GLY A C 1
ATOM 6782 O O . GLY A 1 886 ? 0.011 -2.602 -0.781 1.00 85.00 886 GLY A O 1
ATOM 6783 N N . GLU A 1 887 ? 0.241 -1.084 -2.428 1.00 86.31 887 GLU A N 1
ATOM 6784 C CA . GLU A 1 887 ? -0.303 0.065 -1.682 1.00 86.31 887 GLU A CA 1
ATOM 6785 C C . GLU A 1 887 ? 0.361 0.276 -0.305 1.00 86.31 887 GLU A C 1
ATOM 6787 O O . GLU A 1 887 ? -0.255 0.645 0.695 1.00 86.31 887 GLU A O 1
ATOM 6792 N N . CYS A 1 888 ? 1.676 0.050 -0.245 1.00 86.81 888 CYS A N 1
ATOM 6793 C CA . CYS A 1 888 ? 2.488 0.287 0.945 1.00 86.81 888 CYS A CA 1
ATOM 6794 C C . CYS A 1 888 ? 2.727 1.794 1.153 1.00 86.81 888 CYS A C 1
ATOM 6796 O O . CYS A 1 888 ? 3.772 2.316 0.771 1.00 86.81 888 CYS A O 1
ATOM 6798 N N . PHE A 1 889 ? 1.771 2.494 1.768 1.00 86.94 889 PHE A N 1
ATOM 6799 C CA . PHE A 1 889 ? 1.796 3.946 2.021 1.00 86.94 889 PHE A CA 1
ATOM 6800 C C . PHE A 1 889 ? 2.622 4.409 3.224 1.00 86.94 889 PHE A C 1
ATOM 6802 O O . PHE A 1 889 ? 2.541 5.568 3.622 1.00 86.94 889 PHE A O 1
ATOM 6809 N N . GLY A 1 890 ? 3.439 3.538 3.804 1.00 86.31 890 GLY A N 1
ATOM 6810 C CA . GLY A 1 890 ? 4.370 3.914 4.856 1.00 86.31 890 GLY A CA 1
ATOM 6811 C C . GLY A 1 890 ? 5.729 3.251 4.721 1.00 86.31 890 GLY A C 1
ATOM 6812 O O . GLY A 1 890 ? 6.022 2.533 3.763 1.00 86.31 890 GLY A O 1
ATOM 6813 N N . GLY A 1 891 ? 6.562 3.520 5.716 1.00 92.44 891 GLY A N 1
ATOM 6814 C CA . GLY A 1 891 ? 7.951 3.099 5.766 1.00 92.44 891 GLY A CA 1
ATOM 6815 C C . GLY A 1 891 ? 8.872 4.270 6.069 1.00 92.44 891 GLY A C 1
ATOM 6816 O O . GLY A 1 891 ? 8.476 5.432 5.987 1.00 92.44 891 GLY A O 1
ATOM 6817 N N . TYR A 1 892 ? 10.097 3.951 6.460 1.00 95.50 892 TYR A N 1
ATOM 6818 C CA . TYR A 1 892 ? 11.109 4.947 6.763 1.00 95.50 892 TYR A CA 1
ATOM 6819 C C . TYR A 1 892 ? 12.509 4.374 6.552 1.00 95.50 892 TYR A C 1
ATOM 6821 O O . TYR A 1 892 ? 12.760 3.207 6.858 1.00 95.50 892 TYR A O 1
ATOM 6829 N N . PHE A 1 893 ? 13.418 5.193 6.038 1.00 96.19 893 PHE A N 1
ATOM 6830 C CA . PHE A 1 893 ? 14.795 4.830 5.740 1.00 96.19 893 PHE A CA 1
ATOM 6831 C C . PHE A 1 893 ? 15.765 5.830 6.364 1.00 96.19 893 PHE A C 1
ATOM 6833 O O . PHE A 1 893 ? 15.674 7.035 6.129 1.00 96.19 893 PHE A O 1
ATOM 6840 N N . ALA A 1 894 ? 16.743 5.325 7.112 1.00 95.69 894 ALA A N 1
ATOM 6841 C CA . ALA A 1 894 ? 17.846 6.136 7.605 1.00 95.69 894 ALA A CA 1
ATOM 6842 C C . ALA A 1 894 ? 19.084 5.286 7.908 1.00 95.69 894 ALA A C 1
ATOM 6844 O O . ALA A 1 894 ? 19.045 4.056 7.969 1.00 95.69 894 ALA A O 1
ATOM 6845 N N . ARG A 1 895 ? 20.206 5.977 8.100 1.00 95.75 895 ARG A N 1
ATOM 6846 C CA . ARG A 1 895 ? 21.465 5.395 8.557 1.00 95.75 895 ARG A CA 1
ATOM 6847 C C . ARG A 1 895 ? 21.627 5.675 10.043 1.00 95.75 895 ARG A C 1
ATOM 6849 O O . ARG A 1 895 ? 21.470 6.821 10.453 1.00 95.75 895 ARG A O 1
ATOM 6856 N N . SER A 1 896 ? 21.965 4.663 10.834 1.00 95.81 896 SER A N 1
ATOM 6857 C CA . SER A 1 896 ? 22.217 4.875 12.254 1.00 95.81 896 SER A CA 1
ATOM 6858 C C . SER A 1 896 ? 23.563 5.567 12.472 1.00 95.81 896 SER A C 1
ATOM 6860 O O . SER A 1 896 ? 24.589 5.176 11.914 1.00 95.81 896 SER A O 1
ATOM 6862 N N . GLY A 1 897 ? 23.573 6.586 13.328 1.00 93.50 897 GLY A N 1
ATOM 6863 C CA . GLY A 1 897 ? 24.789 7.216 13.830 1.00 93.50 897 GLY A CA 1
ATOM 6864 C C . GLY A 1 897 ? 25.572 6.339 14.814 1.00 93.50 897 GLY A C 1
ATOM 6865 O O . GLY A 1 897 ? 26.746 6.615 15.047 1.00 93.50 897 GLY A O 1
ATOM 6866 N N . LYS A 1 898 ? 24.953 5.288 15.374 1.00 93.88 898 LYS A N 1
ATOM 6867 C CA . LYS A 1 898 ? 25.549 4.433 16.414 1.00 93.88 898 LYS A CA 1
ATOM 6868 C C . LYS A 1 898 ? 26.439 3.327 15.849 1.00 93.88 898 LYS A C 1
ATOM 6870 O O . LYS A 1 898 ? 27.551 3.147 16.334 1.00 93.88 898 LYS A O 1
ATOM 6875 N N . ASP A 1 899 ? 25.945 2.578 14.866 1.00 94.25 899 ASP A N 1
ATOM 6876 C CA . ASP A 1 899 ? 26.662 1.455 14.240 1.00 94.25 899 ASP A CA 1
ATOM 6877 C C . ASP A 1 899 ? 27.092 1.749 12.789 1.00 94.25 899 ASP A C 1
ATOM 6879 O O . ASP A 1 899 ? 27.973 1.081 12.255 1.00 94.25 899 ASP A O 1
ATOM 6883 N N . GLY A 1 900 ? 26.543 2.799 12.167 1.00 93.94 900 GLY A N 1
ATOM 6884 C CA . GLY A 1 900 ? 26.833 3.157 10.783 1.00 93.94 900 GLY A CA 1
ATOM 6885 C C . GLY A 1 900 ? 26.100 2.309 9.741 1.00 93.94 900 GLY A C 1
ATOM 6886 O O . GLY A 1 900 ? 26.367 2.489 8.544 1.00 93.94 900 GLY A O 1
ATOM 6887 N N . ASP A 1 901 ? 25.191 1.434 10.169 1.00 96.06 901 ASP A N 1
ATOM 6888 C CA . ASP A 1 901 ? 24.367 0.604 9.301 1.00 96.06 901 ASP A CA 1
ATOM 6889 C C . ASP A 1 901 ? 23.139 1.359 8.797 1.00 96.06 901 ASP A C 1
ATOM 6891 O O . ASP A 1 901 ? 22.677 2.352 9.367 1.00 96.06 901 ASP A O 1
ATOM 6895 N N . TYR A 1 902 ? 22.601 0.867 7.688 1.00 97.31 902 TYR A N 1
ATOM 6896 C CA . TYR A 1 902 ? 21.375 1.371 7.095 1.00 97.31 902 TYR A CA 1
ATOM 6897 C C . TYR A 1 902 ? 20.205 0.513 7.537 1.00 97.31 902 TYR A C 1
ATOM 6899 O O . TYR A 1 902 ? 20.267 -0.715 7.453 1.00 97.31 902 TYR A O 1
ATOM 6907 N N . TYR A 1 903 ? 19.123 1.163 7.943 1.00 97.62 903 TYR A N 1
ATOM 6908 C CA . TYR A 1 903 ? 17.913 0.482 8.352 1.00 97.62 903 TYR A CA 1
ATOM 6909 C C . TYR A 1 903 ? 16.709 0.965 7.552 1.00 97.62 903 TYR A C 1
ATOM 6911 O O . TYR A 1 903 ? 16.607 2.130 7.159 1.00 97.62 903 TYR A O 1
ATOM 6919 N N . LEU A 1 904 ? 15.791 0.034 7.319 1.00 97.06 904 LEU A N 1
ATOM 6920 C CA . LEU A 1 904 ? 14.566 0.251 6.570 1.00 97.06 904 LEU A CA 1
ATOM 6921 C C . LEU A 1 904 ? 13.387 -0.340 7.339 1.00 97.06 904 LEU A C 1
ATOM 6923 O O . LEU A 1 904 ? 13.344 -1.541 7.600 1.00 97.06 904 LEU A O 1
ATOM 6927 N N . GLN A 1 905 ? 12.416 0.506 7.658 1.00 95.75 905 GLN A N 1
ATOM 6928 C CA . GLN A 1 905 ? 11.079 0.102 8.070 1.00 95.75 905 GLN A CA 1
ATOM 6929 C C . GLN A 1 905 ? 10.158 0.140 6.855 1.00 95.75 905 GLN A C 1
ATOM 6931 O O . GLN A 1 905 ? 10.185 1.089 6.073 1.00 95.75 905 GLN A O 1
ATOM 6936 N N . THR A 1 906 ? 9.322 -0.878 6.710 1.00 92.19 906 THR A N 1
ATOM 6937 C CA . THR A 1 906 ? 8.295 -0.959 5.660 1.00 92.19 906 THR A CA 1
ATOM 6938 C C . THR A 1 906 ? 6.903 -0.699 6.241 1.00 92.19 906 THR A C 1
ATOM 6940 O O . THR A 1 906 ? 6.708 -0.825 7.454 1.00 92.19 906 THR A O 1
ATOM 6943 N N . GLY A 1 907 ? 5.956 -0.306 5.385 1.00 82.81 907 GLY A N 1
ATOM 6944 C CA . GLY A 1 907 ? 4.520 -0.301 5.685 1.00 82.81 907 GLY A CA 1
ATOM 6945 C C . GLY A 1 907 ? 3.840 -1.632 5.319 1.00 82.81 907 GLY A C 1
ATOM 6946 O O . GLY A 1 907 ? 4.507 -2.647 5.125 1.00 82.81 907 GLY A O 1
ATOM 6947 N N . GLY A 1 908 ? 2.508 -1.618 5.198 1.00 81.38 908 GLY A N 1
ATOM 6948 C CA . GLY A 1 908 ? 1.686 -2.796 4.874 1.00 81.38 908 GLY A CA 1
ATOM 6949 C C . GLY A 1 908 ? 1.049 -3.476 6.096 1.00 81.38 908 GLY A C 1
ATOM 6950 O O . GLY A 1 908 ? 0.714 -2.815 7.078 1.00 81.38 908 GLY A O 1
ATOM 6951 N N . ASP A 1 909 ? 0.852 -4.798 6.036 1.00 79.12 909 ASP A N 1
ATOM 6952 C CA . ASP A 1 909 ? 0.260 -5.607 7.117 1.00 79.12 909 ASP A CA 1
ATOM 6953 C C . ASP A 1 909 ? 1.282 -5.892 8.238 1.00 79.12 909 ASP A C 1
ATOM 6955 O O . ASP A 1 909 ? 1.794 -7.002 8.393 1.00 79.12 909 ASP A O 1
ATOM 6959 N N . GLY A 1 910 ? 1.589 -4.848 9.009 1.00 87.56 910 GLY A N 1
ATOM 6960 C CA . GLY A 1 910 ? 2.614 -4.836 10.056 1.00 87.56 910 GLY A CA 1
ATOM 6961 C C . GLY A 1 910 ? 3.861 -4.061 9.630 1.00 87.56 910 GLY A C 1
ATOM 6962 O O . GLY A 1 910 ? 4.157 -3.937 8.446 1.00 87.56 910 GLY A O 1
ATOM 6963 N N . TYR A 1 911 ? 4.613 -3.537 10.598 1.00 91.75 911 TYR A N 1
ATOM 6964 C CA . TYR A 1 911 ? 5.882 -2.866 10.317 1.00 91.75 911 TYR A CA 1
ATOM 6965 C C . TYR A 1 911 ? 7.009 -3.886 10.309 1.00 91.75 911 TYR A C 1
ATOM 6967 O O . TYR A 1 911 ? 7.274 -4.510 11.339 1.00 91.75 911 TYR A O 1
ATOM 6975 N N . ARG A 1 912 ? 7.703 -4.032 9.180 1.00 92.75 912 ARG A N 1
ATOM 6976 C CA . ARG A 1 912 ? 8.870 -4.923 9.073 1.00 92.75 912 ARG A CA 1
ATOM 6977 C C . ARG A 1 912 ? 10.149 -4.114 9.055 1.00 92.75 912 ARG A C 1
ATOM 6979 O O . ARG A 1 912 ? 10.219 -3.115 8.339 1.00 92.75 912 ARG A O 1
ATOM 6986 N N . VAL A 1 913 ? 11.139 -4.569 9.815 1.00 95.56 913 VAL A N 1
ATOM 6987 C CA . VAL A 1 913 ? 12.429 -3.899 9.983 1.00 95.56 913 VAL A CA 1
ATOM 6988 C C . VAL A 1 913 ? 13.529 -4.716 9.319 1.00 95.56 913 VAL A C 1
ATOM 6990 O O . VAL A 1 913 ? 13.679 -5.913 9.584 1.00 95.56 913 VAL A O 1
ATOM 6993 N N . PHE A 1 914 ? 14.319 -4.042 8.488 1.00 96.75 914 PHE A N 1
ATOM 6994 C CA . PHE A 1 914 ? 15.456 -4.606 7.776 1.00 96.75 914 PHE A CA 1
ATOM 6995 C C . PHE A 1 914 ? 16.733 -3.826 8.070 1.00 96.75 914 PHE A C 1
ATOM 6997 O O . PHE A 1 914 ? 16.706 -2.596 8.137 1.00 96.75 914 PHE A O 1
ATOM 7004 N N . ARG A 1 915 ? 17.860 -4.537 8.155 1.00 97.62 915 ARG A N 1
ATOM 7005 C CA . ARG A 1 915 ? 19.200 -3.958 7.989 1.00 97.62 915 ARG A CA 1
ATOM 7006 C C . ARG A 1 915 ? 19.617 -4.103 6.526 1.00 97.62 915 ARG A C 1
ATOM 7008 O O . ARG A 1 915 ? 19.422 -5.164 5.942 1.00 97.62 915 ARG A O 1
ATOM 7015 N N . LEU A 1 916 ? 20.174 -3.063 5.912 1.00 97.06 916 LEU A N 1
ATOM 7016 C CA . LEU A 1 916 ? 20.601 -3.098 4.511 1.00 97.06 916 LEU A CA 1
ATOM 7017 C C . LEU A 1 916 ? 22.121 -3.236 4.399 1.00 97.06 916 LEU A C 1
ATOM 7019 O O . LEU A 1 916 ? 22.872 -2.398 4.898 1.00 97.06 916 LEU A O 1
ATOM 7023 N N . HIS A 1 917 ? 22.562 -4.269 3.681 1.00 96.31 917 HIS A N 1
ATOM 7024 C CA . HIS A 1 917 ? 23.976 -4.550 3.416 1.00 96.31 917 HIS A CA 1
ATOM 7025 C C . HIS A 1 917 ? 24.390 -4.155 1.994 1.00 96.31 917 HIS A C 1
ATOM 7027 O O . HIS A 1 917 ? 23.567 -4.141 1.077 1.00 96.31 917 HIS A O 1
ATOM 7033 N N . GLY A 1 918 ? 25.691 -3.909 1.802 1.00 93.44 918 GLY A N 1
ATOM 7034 C CA . GLY A 1 918 ? 26.329 -3.712 0.491 1.00 93.44 918 GLY A CA 1
ATOM 7035 C C . GLY A 1 918 ? 26.553 -2.252 0.089 1.00 93.44 918 GLY A C 1
ATOM 7036 O O . GLY A 1 918 ? 27.318 -1.986 -0.835 1.00 93.44 918 GLY A O 1
ATOM 7037 N N . LEU A 1 919 ? 25.945 -1.296 0.797 1.00 91.94 919 LEU A N 1
ATOM 7038 C CA . LEU A 1 919 ? 26.125 0.139 0.539 1.00 91.94 919 LEU A CA 1
ATOM 7039 C C . LEU A 1 919 ? 27.504 0.654 0.966 1.00 91.94 919 LEU A C 1
ATOM 7041 O O . LEU A 1 919 ? 28.033 1.558 0.324 1.00 91.94 919 LEU A O 1
ATOM 7045 N N . GLN A 1 920 ? 28.104 0.082 2.016 1.00 90.38 920 GLN A N 1
ATOM 7046 C CA . GLN A 1 920 ? 29.430 0.497 2.497 1.00 90.38 920 GLN A CA 1
ATOM 7047 C C . GLN A 1 920 ? 30.545 0.207 1.467 1.00 90.38 920 GLN A C 1
ATOM 7049 O O . GLN A 1 920 ? 31.580 0.879 1.431 1.00 90.38 920 GLN A O 1
ATOM 7054 N N . ASP A 1 921 ? 30.315 -0.767 0.586 1.00 93.31 921 ASP A N 1
ATOM 7055 C CA . ASP A 1 921 ? 31.266 -1.199 -0.437 1.00 93.31 921 ASP A CA 1
ATOM 7056 C C . ASP A 1 921 ? 31.081 -0.485 -1.780 1.00 93.31 921 ASP A C 1
ATOM 7058 O O . ASP A 1 921 ? 31.791 -0.790 -2.738 1.00 93.31 921 ASP A O 1
ATOM 7062 N N . ALA A 1 922 ? 30.171 0.492 -1.863 1.00 95.31 922 ALA A N 1
ATOM 7063 C CA . ALA A 1 922 ? 29.938 1.230 -3.093 1.00 95.31 922 ALA A CA 1
ATOM 7064 C C . ALA A 1 922 ? 31.216 1.951 -3.571 1.00 95.31 922 ALA A C 1
ATOM 7066 O O . ALA A 1 922 ? 31.937 2.583 -2.791 1.00 95.31 922 ALA A O 1
ATOM 7067 N N . ARG A 1 923 ? 31.520 1.854 -4.868 1.00 96.06 923 ARG A N 1
ATOM 7068 C CA . ARG A 1 923 ? 32.650 2.520 -5.535 1.00 96.06 923 ARG A CA 1
ATOM 7069 C C . ARG A 1 923 ? 32.159 3.254 -6.773 1.00 96.06 923 ARG A C 1
ATOM 7071 O O . ARG A 1 923 ? 31.219 2.812 -7.425 1.00 96.06 923 ARG A O 1
ATOM 7078 N N . ARG A 1 924 ? 32.807 4.367 -7.110 1.00 95.69 924 ARG A N 1
ATOM 7079 C CA . ARG A 1 924 ? 32.470 5.197 -8.274 1.00 95.69 924 ARG A CA 1
ATOM 7080 C C . ARG A 1 924 ? 33.596 5.173 -9.299 1.00 95.69 924 ARG A C 1
ATOM 7082 O O . ARG A 1 924 ? 34.761 5.117 -8.912 1.00 95.69 924 ARG A O 1
ATOM 7089 N N . ALA A 1 925 ? 33.238 5.284 -10.572 1.00 95.19 925 ALA A N 1
ATOM 7090 C CA . ALA A 1 925 ? 34.170 5.577 -11.656 1.00 95.19 925 ALA A CA 1
ATOM 7091 C C . ALA A 1 925 ? 33.545 6.577 -12.642 1.00 95.19 925 ALA A C 1
ATOM 7093 O O . ALA A 1 925 ? 32.344 6.855 -12.601 1.00 95.19 925 ALA A O 1
ATOM 7094 N N . GLU A 1 926 ? 34.378 7.180 -13.484 1.00 95.25 926 GLU A N 1
ATOM 7095 C CA . GLU A 1 926 ? 33.957 8.136 -14.505 1.00 95.25 926 GLU A CA 1
ATOM 7096 C C . GLU A 1 926 ? 34.973 8.202 -15.646 1.00 95.25 926 GLU A C 1
ATOM 7098 O O . GLU A 1 926 ? 36.147 7.882 -15.461 1.00 95.25 926 GLU A O 1
ATOM 7103 N N . GLY A 1 927 ? 34.520 8.649 -16.814 1.00 95.25 927 GLY A N 1
ATOM 7104 C CA . GLY A 1 927 ? 35.354 8.843 -17.998 1.00 95.25 927 GLY A CA 1
ATOM 7105 C C . GLY A 1 927 ? 34.623 9.630 -19.082 1.00 95.25 927 GLY A C 1
ATOM 7106 O O . GLY A 1 927 ? 33.551 10.189 -18.837 1.00 95.25 927 GLY A O 1
ATOM 7107 N N . THR A 1 928 ? 35.195 9.690 -20.286 1.00 96.06 928 THR A N 1
ATOM 7108 C CA . THR A 1 928 ? 34.575 10.352 -21.445 1.00 96.06 928 THR A CA 1
ATOM 7109 C C . THR A 1 928 ? 34.370 9.388 -22.610 1.00 96.06 928 THR A C 1
ATOM 7111 O O . THR A 1 928 ? 35.020 8.348 -22.704 1.00 96.06 928 THR A O 1
ATOM 7114 N N . VAL A 1 929 ? 33.414 9.713 -23.480 1.00 94.62 929 VAL A N 1
ATOM 7115 C CA . VAL A 1 929 ? 33.120 8.994 -24.724 1.00 94.62 929 VAL A CA 1
ATOM 7116 C C . VAL A 1 929 ? 32.818 10.004 -25.826 1.00 94.62 929 VAL A C 1
ATOM 7118 O O . VAL A 1 929 ? 32.157 11.016 -25.592 1.00 94.62 929 VAL A O 1
ATOM 7121 N N . ARG A 1 930 ? 33.304 9.746 -27.042 1.00 93.56 930 ARG A N 1
ATOM 7122 C CA . ARG A 1 930 ? 33.072 10.611 -28.203 1.00 93.56 930 ARG A CA 1
ATOM 7123 C C . ARG A 1 930 ? 32.125 9.936 -29.188 1.00 93.56 930 ARG A C 1
ATOM 7125 O O . ARG A 1 930 ? 32.401 8.828 -29.632 1.00 93.56 930 ARG A O 1
ATOM 7132 N N . VAL A 1 931 ? 31.055 10.636 -29.556 1.00 91.69 931 VAL A N 1
ATOM 7133 C CA . VAL A 1 931 ? 30.076 10.210 -30.564 1.00 91.69 931 VAL A CA 1
ATOM 7134 C C . VAL A 1 931 ? 30.424 10.838 -31.909 1.00 91.69 931 VAL A C 1
ATOM 7136 O O . VAL A 1 931 ? 30.501 12.065 -32.028 1.00 91.69 931 VAL A O 1
ATOM 7139 N N . SER A 1 932 ? 30.641 10.006 -32.928 1.00 87.69 932 SER A N 1
ATOM 7140 C CA . SER A 1 932 ? 30.920 10.445 -34.296 1.00 87.69 932 SER A CA 1
ATOM 7141 C C . SER A 1 932 ? 29.632 10.576 -35.134 1.00 87.69 932 SER A C 1
ATOM 7143 O O . SER A 1 932 ? 28.633 9.911 -34.850 1.00 87.69 932 SER A O 1
ATOM 7145 N N . PRO A 1 933 ? 29.636 11.388 -36.210 1.00 80.31 933 PRO A N 1
ATOM 7146 C CA . PRO A 1 933 ? 28.505 11.472 -37.140 1.00 80.31 933 PRO A CA 1
ATOM 7147 C C . PRO A 1 933 ? 28.123 10.131 -37.792 1.00 80.31 933 PRO A C 1
ATOM 7149 O O . PRO A 1 933 ? 26.950 9.888 -38.063 1.00 80.31 933 PRO A O 1
ATOM 7152 N N . GLU A 1 934 ? 29.097 9.244 -38.020 1.00 78.69 934 GLU A N 1
ATOM 7153 C CA . GLU A 1 934 ? 28.860 7.906 -38.579 1.00 78.69 934 GLU A CA 1
ATOM 7154 C C . GLU A 1 934 ? 28.031 7.033 -37.624 1.00 78.69 934 GLU A C 1
ATOM 7156 O O . GLU A 1 934 ? 27.089 6.364 -38.050 1.00 78.69 934 GLU A O 1
ATOM 7161 N N . GLN A 1 935 ? 28.326 7.103 -36.322 1.00 82.62 935 GLN A N 1
ATOM 7162 C CA . GLN A 1 935 ? 27.596 6.369 -35.286 1.00 82.62 935 GLN A CA 1
ATOM 7163 C C . GLN A 1 935 ? 26.147 6.869 -35.148 1.00 82.62 935 GLN A C 1
ATOM 7165 O O . GLN A 1 935 ? 25.234 6.072 -34.936 1.00 82.62 935 GLN A O 1
ATOM 7170 N N . LEU A 1 936 ? 25.900 8.170 -35.347 1.00 76.75 936 LEU A N 1
ATOM 7171 C CA . LEU A 1 936 ? 24.539 8.723 -35.348 1.00 76.75 936 LEU A CA 1
ATOM 7172 C C . LEU A 1 936 ? 23.713 8.273 -36.554 1.00 76.75 936 LEU A C 1
ATOM 7174 O O . LEU A 1 936 ? 22.542 7.931 -36.398 1.00 76.75 936 LEU A O 1
ATOM 7178 N N . ALA A 1 937 ? 24.320 8.203 -37.741 1.00 68.88 937 ALA A N 1
ATOM 7179 C CA . ALA A 1 937 ? 23.635 7.688 -38.925 1.00 68.88 937 ALA A CA 1
ATOM 7180 C C . ALA A 1 937 ? 23.208 6.216 -38.743 1.00 68.88 937 ALA A C 1
ATOM 7182 O O . ALA A 1 937 ? 22.153 5.805 -39.229 1.00 68.88 937 ALA A O 1
ATOM 7183 N N . ALA A 1 938 ? 24.008 5.422 -38.022 1.00 69.69 938 ALA A N 1
ATOM 7184 C CA . ALA A 1 938 ? 23.650 4.058 -37.638 1.00 69.69 938 ALA A CA 1
ATOM 7185 C C . ALA A 1 938 ? 22.507 4.010 -36.607 1.00 69.69 938 ALA A C 1
ATOM 7187 O O . ALA A 1 938 ? 21.569 3.217 -36.745 1.00 69.69 938 ALA A O 1
ATOM 7188 N N . ALA A 1 939 ? 22.546 4.878 -35.593 1.00 69.00 939 ALA A N 1
ATOM 7189 C CA . ALA A 1 939 ? 21.489 5.000 -34.589 1.00 69.00 939 ALA A CA 1
ATOM 7190 C C . ALA A 1 939 ? 20.122 5.344 -35.215 1.00 69.00 939 ALA A C 1
ATOM 7192 O O . ALA A 1 939 ? 19.109 4.727 -34.872 1.00 69.00 939 ALA A O 1
ATOM 7193 N N . GLU A 1 940 ? 20.097 6.256 -36.192 1.00 69.56 940 GLU A N 1
ATOM 7194 C CA . GLU A 1 940 ? 18.887 6.664 -36.915 1.00 69.56 940 GLU A CA 1
ATOM 7195 C C . GLU A 1 940 ? 18.234 5.490 -37.663 1.00 69.56 940 GLU A C 1
ATOM 7197 O O . GLU A 1 940 ? 17.041 5.218 -37.492 1.00 69.56 940 GLU A O 1
ATOM 7202 N N . ARG A 1 941 ? 19.028 4.719 -38.421 1.00 66.38 941 ARG A N 1
ATOM 7203 C CA . ARG A 1 941 ? 18.548 3.518 -39.128 1.00 66.38 941 ARG A CA 1
ATOM 7204 C C . ARG A 1 941 ? 17.983 2.468 -38.169 1.00 66.38 941 ARG A C 1
ATOM 7206 O O . ARG A 1 941 ? 16.941 1.868 -38.438 1.00 66.38 941 ARG A O 1
ATOM 7213 N N . ASN A 1 942 ? 18.635 2.260 -37.025 1.00 62.78 942 ASN A N 1
ATOM 7214 C CA . ASN A 1 942 ? 18.172 1.331 -35.990 1.00 62.78 942 ASN A CA 1
ATOM 7215 C C . ASN A 1 942 ? 16.869 1.779 -35.314 1.00 62.78 942 ASN A C 1
ATOM 7217 O O . ASN A 1 942 ? 16.051 0.940 -34.929 1.00 62.78 942 ASN A O 1
ATOM 7221 N N . ARG A 1 943 ? 16.654 3.086 -35.148 1.00 67.25 943 ARG A N 1
ATOM 7222 C CA . ARG A 1 943 ? 15.397 3.635 -34.624 1.00 67.25 943 ARG A CA 1
ATOM 7223 C C . ARG A 1 943 ? 14.238 3.412 -35.601 1.00 67.25 943 ARG A C 1
ATOM 7225 O O . ARG A 1 943 ? 13.182 2.948 -35.177 1.00 67.25 943 ARG A O 1
ATOM 7232 N N . ALA A 1 944 ? 14.445 3.672 -36.893 1.00 59.50 944 ALA A N 1
ATOM 7233 C CA . ALA A 1 944 ? 13.420 3.493 -37.924 1.00 59.50 944 ALA A CA 1
ATOM 7234 C C . ALA A 1 944 ? 12.926 2.037 -38.033 1.00 59.50 944 ALA A C 1
ATOM 7236 O O . ALA A 1 944 ? 11.720 1.807 -38.115 1.00 59.50 944 ALA A O 1
ATOM 7237 N N . ARG A 1 945 ? 13.837 1.053 -37.946 1.00 61.03 945 ARG A N 1
ATOM 7238 C CA . ARG A 1 945 ? 13.482 -0.380 -37.943 1.00 61.03 945 ARG A CA 1
ATOM 7239 C C . ARG A 1 945 ? 12.540 -0.750 -36.790 1.00 61.03 945 ARG A C 1
ATOM 7241 O O . ARG A 1 945 ? 11.509 -1.371 -37.022 1.00 61.03 945 ARG A O 1
ATOM 7248 N N . ARG A 1 946 ? 12.841 -0.291 -35.569 1.00 57.34 946 ARG A N 1
ATOM 7249 C CA . ARG A 1 946 ? 12.037 -0.577 -34.363 1.00 57.34 946 ARG A CA 1
ATOM 7250 C C . ARG A 1 946 ? 10.610 -0.014 -34.437 1.00 57.34 946 ARG A C 1
ATOM 7252 O O . ARG A 1 946 ? 9.677 -0.640 -33.948 1.00 57.34 946 ARG A O 1
ATOM 7259 N N . LEU A 1 947 ? 10.420 1.154 -35.057 1.00 54.34 947 LEU A N 1
ATOM 7260 C CA . LEU A 1 947 ? 9.099 1.788 -35.189 1.00 54.34 947 LEU A CA 1
ATOM 7261 C C . LEU A 1 947 ? 8.159 1.034 -36.145 1.00 54.34 947 LEU A C 1
ATOM 7263 O O . LEU A 1 947 ? 6.948 1.035 -35.928 1.00 54.34 947 LEU A O 1
ATOM 7267 N N . ALA A 1 948 ? 8.698 0.370 -37.170 1.00 45.97 948 ALA A N 1
ATOM 7268 C CA . ALA A 1 948 ? 7.909 -0.372 -38.154 1.00 45.97 948 ALA A CA 1
ATOM 7269 C C . ALA A 1 948 ? 7.295 -1.675 -37.594 1.00 45.97 948 ALA A C 1
ATOM 7271 O O . ALA A 1 948 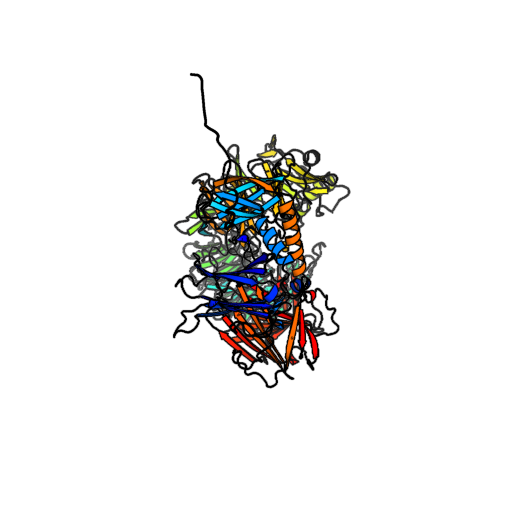? 6.268 -2.140 -38.088 1.00 45.97 948 ALA A O 1
ATOM 7272 N N . GLU A 1 949 ? 7.887 -2.261 -36.550 1.00 43.91 949 GLU A N 1
ATOM 7273 C CA . GLU A 1 949 ? 7.440 -3.532 -35.960 1.00 43.91 949 GLU A CA 1
ATOM 7274 C C . GLU A 1 949 ? 6.253 -3.378 -34.986 1.00 43.91 949 GLU A C 1
ATOM 7276 O O . GLU A 1 949 ? 5.459 -4.305 -34.833 1.00 43.91 949 GLU A O 1
ATOM 7281 N N . ALA A 1 950 ? 6.072 -2.205 -34.371 1.00 46.56 950 ALA A N 1
ATOM 7282 C CA . ALA A 1 950 ? 5.133 -1.989 -33.261 1.00 46.56 950 ALA A CA 1
ATOM 7283 C C . ALA A 1 950 ? 3.641 -1.776 -33.647 1.00 46.56 950 ALA A C 1
ATOM 7285 O O . ALA A 1 950 ? 2.821 -1.552 -32.761 1.00 46.56 950 ALA A O 1
ATOM 7286 N N . GLN A 1 951 ? 3.252 -1.828 -34.932 1.00 39.69 951 GLN A N 1
ATOM 7287 C CA . GLN A 1 951 ? 1.941 -1.341 -35.431 1.00 39.69 951 GLN A CA 1
ATOM 7288 C C . GLN A 1 951 ? 0.937 -2.413 -35.960 1.00 39.69 951 GLN A C 1
ATOM 7290 O O . GLN A 1 951 ? 0.084 -2.081 -36.782 1.00 39.69 951 GLN A O 1
ATOM 7295 N N . LYS A 1 952 ? 0.967 -3.693 -35.533 1.00 49.50 952 LYS A N 1
ATOM 7296 C CA . LYS A 1 952 ? 0.101 -4.772 -36.106 1.00 49.50 952 LYS A CA 1
ATOM 7297 C C . LYS A 1 952 ? -1.094 -5.216 -35.201 1.00 49.50 952 LYS A C 1
ATOM 7299 O O . LYS A 1 952 ? -0.853 -5.509 -34.033 1.00 49.50 952 LYS A O 1
ATOM 7304 N N . PRO A 1 953 ? -2.357 -5.316 -35.701 1.00 55.62 953 PRO A N 1
ATOM 7305 C CA . PRO A 1 953 ? -3.545 -5.809 -34.951 1.00 55.62 953 PRO A CA 1
ATOM 7306 C C . PRO A 1 953 ? -3.551 -7.325 -34.620 1.00 55.62 953 PRO A C 1
ATOM 7308 O O . PRO A 1 953 ? -2.864 -8.087 -35.297 1.00 55.62 953 PRO A O 1
ATOM 7311 N N . LYS A 1 954 ? -4.369 -7.774 -33.636 1.00 78.50 954 LYS A N 1
ATOM 7312 C CA . LYS A 1 954 ? -4.563 -9.200 -33.244 1.00 78.50 954 LYS A CA 1
ATOM 7313 C C . LYS A 1 954 ? -5.989 -9.734 -33.538 1.00 78.50 954 LYS A C 1
ATOM 7315 O O . LYS A 1 954 ? -6.969 -9.164 -33.056 1.00 78.50 954 LYS A O 1
ATOM 7320 N N . ASP A 1 955 ? -6.109 -10.866 -34.245 1.00 82.44 955 ASP A N 1
ATOM 7321 C CA . ASP A 1 955 ? -7.369 -11.576 -34.569 1.00 82.44 955 ASP A CA 1
ATOM 7322 C C . ASP A 1 955 ? -7.291 -13.078 -34.189 1.00 82.44 955 ASP A C 1
ATOM 7324 O O . ASP A 1 955 ? -6.219 -13.678 -34.240 1.00 82.44 955 ASP A O 1
ATOM 7328 N N . ALA A 1 956 ? -8.428 -13.681 -33.811 1.00 85.75 956 ALA A N 1
ATOM 7329 C CA . ALA A 1 956 ? -8.588 -15.078 -33.385 1.00 85.75 956 ALA A CA 1
ATOM 7330 C C . ALA A 1 956 ? -9.728 -15.791 -34.138 1.00 85.75 956 ALA A C 1
ATOM 7332 O O . ALA A 1 956 ? -10.719 -15.169 -34.538 1.00 85.75 956 ALA A O 1
ATOM 7333 N N . VAL A 1 957 ? -9.637 -17.121 -34.256 1.00 86.56 957 VAL A N 1
ATOM 7334 C CA . VAL A 1 957 ? -10.646 -17.973 -34.909 1.00 86.56 957 VAL A CA 1
ATOM 7335 C C . VAL A 1 957 ? -11.011 -19.154 -34.004 1.00 86.56 957 VAL A C 1
ATOM 7337 O O . VAL A 1 957 ? -10.134 -19.896 -33.572 1.00 86.56 957 VAL A O 1
ATOM 7340 N N . ALA A 1 958 ? -12.307 -19.342 -33.742 1.00 86.75 958 ALA A N 1
ATOM 7341 C CA . ALA A 1 958 ? -12.860 -20.540 -33.115 1.00 86.75 958 ALA A CA 1
ATOM 7342 C C . ALA A 1 958 ? -13.445 -21.456 -34.192 1.00 86.75 958 ALA A C 1
ATOM 7344 O O . ALA A 1 958 ? -14.309 -21.036 -34.968 1.00 86.75 958 ALA A O 1
ATOM 7345 N N . LYS A 1 959 ? -12.989 -22.710 -34.241 1.00 84.50 959 LYS A N 1
ATOM 7346 C CA . LYS A 1 959 ? -13.383 -23.663 -35.289 1.00 84.50 959 LYS A CA 1
ATOM 7347 C C . LYS A 1 959 ? -14.573 -24.535 -34.858 1.00 84.50 959 LYS A C 1
ATOM 7349 O O . LYS A 1 959 ? -14.671 -24.893 -33.682 1.00 84.50 959 LYS A O 1
ATOM 7354 N N . PRO A 1 960 ? -15.461 -24.921 -35.792 1.00 85.75 960 PRO A N 1
ATOM 7355 C CA . PRO A 1 960 ? -16.504 -25.896 -35.501 1.00 85.75 960 PRO A CA 1
ATOM 7356 C C . PRO A 1 960 ? -15.880 -27.265 -35.200 1.00 85.75 960 PRO A C 1
ATOM 7358 O O . PRO A 1 960 ? -15.001 -27.723 -35.936 1.00 85.75 960 PRO A O 1
ATOM 7361 N N . VAL A 1 961 ? -16.336 -27.934 -34.142 1.00 85.62 961 VAL A N 1
ATOM 7362 C CA . VAL A 1 961 ? -15.923 -29.311 -33.836 1.00 85.62 961 VAL A CA 1
ATOM 7363 C C . VAL A 1 961 ? -16.888 -30.297 -34.494 1.00 85.62 961 VAL A C 1
ATOM 7365 O O . VAL A 1 961 ? -18.103 -30.176 -34.381 1.00 85.62 961 VAL A O 1
ATOM 7368 N N . GLY A 1 962 ? -16.353 -31.278 -35.227 1.00 75.12 962 GLY A N 1
ATOM 7369 C CA . GLY A 1 962 ? -17.171 -32.247 -35.975 1.00 75.12 962 GLY A CA 1
ATOM 7370 C C . GLY A 1 962 ? -17.887 -33.287 -35.100 1.00 75.12 962 GLY A C 1
ATOM 7371 O O . GLY A 1 962 ? -18.776 -33.983 -35.582 1.00 75.12 962 GLY A O 1
ATOM 7372 N N . LYS A 1 963 ? -17.492 -33.407 -33.829 1.00 82.44 963 LYS A N 1
ATOM 7373 C CA . LYS A 1 963 ? -18.106 -34.249 -32.793 1.00 82.44 963 LYS A CA 1
ATOM 7374 C C . LYS A 1 963 ? -17.913 -33.576 -31.423 1.00 82.44 963 LYS A C 1
ATOM 7376 O O . LYS A 1 963 ? -16.895 -32.898 -31.260 1.00 82.44 963 LYS A O 1
ATOM 7381 N N . PRO A 1 964 ? -18.817 -33.778 -30.447 1.00 84.75 964 PRO A N 1
ATOM 7382 C CA . PRO A 1 964 ? -18.613 -33.285 -29.088 1.00 84.75 964 PRO A CA 1
ATOM 7383 C C . PRO A 1 964 ? -17.289 -33.785 -28.501 1.00 84.75 964 PRO A C 1
ATOM 7385 O O . PRO A 1 964 ? -16.982 -34.976 -28.594 1.00 84.75 964 PRO A O 1
ATOM 7388 N N . LEU A 1 965 ? -16.513 -32.881 -27.901 1.00 88.00 965 LEU A N 1
ATOM 7389 C CA . LEU A 1 965 ? -15.240 -33.225 -27.263 1.00 88.00 965 LEU A CA 1
ATOM 7390 C C . LEU A 1 965 ? -15.464 -33.948 -25.927 1.00 88.00 965 LEU A C 1
ATOM 7392 O O . LEU A 1 965 ? -16.415 -33.646 -25.190 1.00 88.00 965 LEU A O 1
ATOM 7396 N N . LEU A 1 966 ? -14.579 -34.900 -25.621 1.00 91.62 966 LEU A N 1
ATOM 7397 C CA . LEU A 1 966 ? -14.486 -35.517 -24.304 1.00 91.62 966 LEU A CA 1
ATOM 7398 C C . LEU A 1 966 ? -13.782 -34.536 -23.365 1.00 91.62 966 LEU A C 1
ATOM 7400 O O . LEU A 1 966 ? -12.682 -34.103 -23.663 1.00 91.62 966 LEU A O 1
ATOM 7404 N N . ILE A 1 967 ? -14.420 -34.190 -22.247 1.00 93.38 967 ILE A N 1
ATOM 7405 C CA . ILE A 1 967 ? -13.863 -33.242 -21.276 1.00 93.38 967 ILE A CA 1
ATOM 7406 C C . ILE A 1 967 ? -13.086 -34.031 -20.223 1.00 93.38 967 ILE A C 1
ATOM 7408 O O . ILE A 1 967 ? -13.670 -34.487 -19.239 1.00 93.38 967 ILE A O 1
ATOM 7412 N N . ASP A 1 968 ? -11.795 -34.252 -20.468 1.00 91.50 968 ASP A N 1
ATOM 7413 C CA . ASP A 1 968 ? -10.893 -35.030 -19.607 1.00 91.50 968 ASP A CA 1
ATOM 7414 C C . ASP A 1 968 ? -9.576 -34.308 -19.258 1.00 91.50 968 ASP A C 1
ATOM 7416 O O . ASP A 1 968 ? -8.741 -34.854 -18.530 1.00 91.50 968 ASP A O 1
ATOM 7420 N N . GLY A 1 969 ? -9.411 -33.065 -19.722 1.00 88.50 969 GLY A N 1
ATOM 7421 C CA . GLY A 1 969 ? -8.249 -32.223 -19.454 1.00 88.50 969 GLY A CA 1
ATOM 7422 C C . GLY A 1 969 ? -7.082 -32.482 -20.408 1.00 88.50 969 GLY A C 1
ATOM 7423 O O . GLY A 1 969 ? -5.958 -32.060 -20.116 1.00 88.50 969 GLY A O 1
ATOM 7424 N N . LYS A 1 970 ? -7.306 -33.189 -21.526 1.00 88.56 970 LYS A N 1
ATOM 7425 C CA . LYS A 1 970 ? -6.263 -33.545 -22.498 1.00 88.56 970 LYS A CA 1
ATOM 7426 C C . LYS A 1 970 ? -6.535 -32.951 -23.873 1.00 88.56 970 LYS A C 1
ATOM 7428 O O . LYS A 1 970 ? -7.655 -32.817 -24.334 1.00 88.56 970 LYS A O 1
ATOM 7433 N N . GLU A 1 971 ? -5.456 -32.670 -24.592 1.00 87.19 971 GLU A N 1
ATOM 7434 C CA . GLU A 1 971 ? -5.519 -32.023 -25.907 1.00 87.19 971 GLU A CA 1
ATOM 7435 C C . GLU A 1 971 ? -5.897 -32.986 -27.054 1.00 87.19 971 GLU A C 1
ATOM 7437 O O . GLU A 1 971 ? -6.112 -32.558 -28.185 1.00 87.19 971 GLU A O 1
ATOM 7442 N N . ASN A 1 972 ? -5.952 -34.296 -26.800 1.00 85.50 972 ASN A N 1
ATOM 7443 C CA . ASN A 1 972 ? -5.894 -35.332 -27.842 1.00 85.50 972 ASN A CA 1
ATOM 7444 C C . ASN A 1 972 ? -7.049 -35.288 -28.857 1.00 85.50 972 ASN A C 1
ATOM 7446 O O . ASN A 1 972 ? -6.849 -35.654 -30.016 1.00 85.50 972 ASN A O 1
ATOM 7450 N N . ASP A 1 973 ? -8.235 -34.854 -28.428 1.00 85.06 973 ASP A N 1
ATOM 7451 C CA . ASP A 1 973 ? -9.436 -34.796 -29.268 1.00 85.06 973 ASP A CA 1
ATOM 7452 C C . ASP A 1 973 ? -9.602 -33.450 -29.999 1.00 85.06 973 ASP A C 1
ATOM 7454 O O . ASP A 1 973 ? -10.520 -33.289 -30.809 1.00 85.06 973 ASP A O 1
ATOM 7458 N N . TRP A 1 974 ? -8.701 -32.491 -29.760 1.00 85.56 974 TRP A N 1
ATOM 7459 C CA . TRP A 1 974 ? -8.724 -31.182 -30.404 1.00 85.56 974 TRP A CA 1
ATOM 7460 C C . TRP A 1 974 ? -8.125 -31.223 -31.820 1.00 85.56 974 TRP A C 1
ATOM 7462 O O . TRP A 1 974 ? -7.129 -31.912 -32.061 1.00 85.56 974 TRP A O 1
ATOM 7472 N N . PRO A 1 975 ? -8.647 -30.422 -32.769 1.00 73.75 975 PRO A N 1
ATOM 7473 C CA . PRO A 1 975 ? -7.997 -30.211 -34.059 1.00 73.75 975 PRO A CA 1
ATOM 7474 C C . PRO A 1 975 ? -6.534 -29.753 -33.902 1.00 73.75 975 PRO A C 1
ATOM 7476 O O . PRO A 1 975 ? -6.186 -29.014 -32.975 1.00 73.75 975 PRO A O 1
ATOM 7479 N N . ARG A 1 976 ? -5.666 -30.182 -34.831 1.00 66.31 976 ARG A N 1
ATOM 7480 C CA . ARG A 1 976 ? -4.215 -29.898 -34.809 1.00 66.31 976 ARG A CA 1
ATOM 7481 C C . ARG A 1 976 ? -3.844 -28.434 -35.079 1.00 66.31 976 ARG A C 1
ATOM 7483 O O . ARG A 1 976 ? -2.689 -28.076 -34.890 1.00 66.31 976 ARG A O 1
ATOM 7490 N N . GLU A 1 977 ? -4.787 -27.595 -35.499 1.00 64.38 977 GLU A N 1
ATOM 7491 C CA . GLU A 1 977 ? -4.521 -26.212 -35.907 1.00 64.38 977 GLU A CA 1
ATOM 7492 C C . GLU A 1 977 ? -5.516 -25.214 -35.307 1.00 64.38 977 GLU A C 1
ATOM 7494 O O . GLU A 1 977 ? -6.699 -25.531 -35.181 1.00 64.38 977 GLU A O 1
ATOM 7499 N N . SER A 1 978 ? -5.000 -23.993 -35.099 1.00 52.78 978 SER A N 1
ATOM 7500 C CA . SER A 1 978 ? -5.488 -22.803 -34.371 1.00 52.78 978 SER A CA 1
ATOM 7501 C C . SER A 1 978 ? -5.352 -22.874 -32.846 1.00 52.78 978 SER A C 1
ATOM 7503 O O . SER A 1 978 ? -6.298 -23.213 -32.134 1.00 52.78 978 SER A O 1
ATOM 7505 N N . THR A 1 979 ? -4.162 -22.494 -32.373 1.00 67.75 979 THR A N 1
ATOM 7506 C CA . THR A 1 979 ? -3.853 -22.190 -30.972 1.00 67.75 979 THR A CA 1
ATOM 7507 C C . THR A 1 979 ? -3.589 -20.691 -30.875 1.00 67.75 979 THR A C 1
ATOM 7509 O O . THR A 1 979 ? -2.790 -20.160 -31.640 1.00 67.75 979 THR A O 1
ATOM 7512 N N . LEU A 1 980 ? -4.273 -20.011 -29.963 1.00 85.50 980 LEU A N 1
ATOM 7513 C CA . LEU A 1 980 ? -3.887 -18.680 -29.515 1.00 85.50 980 LEU A CA 1
ATOM 7514 C C . LEU A 1 980 ? -2.722 -18.857 -28.556 1.00 85.50 980 LEU A C 1
ATOM 7516 O O . LEU A 1 980 ? -2.851 -19.603 -27.587 1.00 85.50 980 LEU A O 1
ATOM 7520 N N . ASP A 1 981 ? -1.614 -18.178 -28.796 1.00 88.31 981 ASP A N 1
ATOM 7521 C CA . ASP A 1 981 ? -0.508 -18.148 -27.856 1.00 88.31 981 ASP A CA 1
ATOM 7522 C C . ASP A 1 981 ? -0.125 -16.715 -27.513 1.00 88.31 981 ASP A C 1
ATOM 7524 O O . ASP A 1 981 ? -0.223 -15.781 -28.315 1.00 88.31 981 ASP A O 1
ATOM 7528 N N . TRP A 1 982 ? 0.255 -16.533 -26.259 1.00 88.62 982 TRP A N 1
ATOM 7529 C CA . TRP A 1 982 ? 0.937 -15.336 -25.822 1.00 88.62 982 TRP A CA 1
ATOM 7530 C C . TRP A 1 982 ? 1.868 -15.695 -24.681 1.00 88.62 982 TRP A C 1
ATOM 7532 O O . TRP A 1 982 ? 1.658 -16.655 -23.939 1.00 88.62 982 TRP A O 1
ATOM 7542 N N . ASP A 1 983 ? 2.907 -14.890 -24.547 1.00 79.38 983 ASP A N 1
ATOM 7543 C CA . ASP A 1 983 ? 3.825 -14.972 -23.433 1.00 79.38 983 ASP A CA 1
ATOM 7544 C C . ASP A 1 983 ? 4.077 -13.560 -22.928 1.00 79.38 983 ASP A C 1
ATOM 7546 O O . ASP A 1 983 ? 4.446 -12.652 -23.683 1.00 79.38 983 ASP A O 1
ATOM 7550 N N . ARG A 1 984 ? 3.849 -13.360 -21.634 1.00 66.38 984 ARG A N 1
ATOM 7551 C CA . ARG A 1 984 ? 4.141 -12.087 -21.003 1.00 66.38 984 ARG A CA 1
ATOM 7552 C C . ARG A 1 984 ? 5.617 -12.045 -20.610 1.00 66.38 984 ARG A C 1
ATOM 7554 O O . ARG A 1 984 ? 6.011 -12.570 -19.573 1.00 66.38 984 ARG A O 1
ATOM 7561 N N . ASN A 1 985 ? 6.411 -11.357 -21.431 1.00 60.38 985 ASN A N 1
ATOM 7562 C CA . ASN A 1 985 ? 7.850 -11.127 -21.242 1.00 60.38 985 ASN A CA 1
ATOM 7563 C C . ASN A 1 985 ? 8.717 -12.405 -21.201 1.00 60.38 985 ASN A C 1
ATOM 7565 O O . ASN A 1 985 ? 9.773 -12.398 -20.568 1.00 60.38 985 ASN A O 1
ATOM 7569 N N . GLY A 1 986 ? 8.304 -13.487 -21.869 1.00 67.25 986 GLY A N 1
ATOM 7570 C CA . GLY A 1 986 ? 9.102 -14.718 -21.959 1.00 67.25 986 GLY A CA 1
ATOM 7571 C C . GLY A 1 986 ? 9.061 -15.589 -20.697 1.00 67.25 986 GLY A C 1
ATOM 7572 O O . GLY A 1 986 ? 10.007 -16.334 -20.448 1.00 67.25 986 GLY A O 1
ATOM 7573 N N . ARG A 1 987 ? 8.045 -15.416 -19.842 1.00 67.19 987 ARG A N 1
ATOM 7574 C CA . ARG A 1 987 ? 7.953 -16.034 -18.505 1.00 67.19 987 ARG A CA 1
ATOM 7575 C C . ARG A 1 987 ? 6.633 -16.741 -18.230 1.00 67.19 987 ARG A C 1
ATOM 7577 O O . ARG A 1 987 ? 6.607 -17.632 -17.392 1.00 67.19 987 ARG A O 1
ATOM 7584 N N . PHE A 1 988 ? 5.558 -16.350 -18.905 1.00 78.25 988 PHE A N 1
ATOM 7585 C CA . PHE A 1 988 ? 4.209 -16.845 -18.633 1.00 78.25 988 PHE A CA 1
ATOM 7586 C C . PHE A 1 988 ? 3.572 -17.314 -19.940 1.00 78.25 988 PHE A C 1
ATOM 7588 O O . PHE A 1 988 ? 2.665 -16.648 -20.452 1.00 78.25 988 PHE A O 1
ATOM 7595 N N . PRO A 1 989 ? 4.088 -18.405 -20.536 1.00 87.44 989 PRO A N 1
ATOM 7596 C CA . PRO A 1 989 ? 3.561 -18.912 -21.787 1.00 87.44 989 PRO A CA 1
ATOM 7597 C C . PRO A 1 989 ? 2.177 -19.523 -21.560 1.00 87.44 989 PRO A C 1
ATOM 7599 O O . PRO A 1 989 ? 1.997 -20.428 -20.739 1.00 87.44 989 PRO A O 1
ATOM 7602 N N . VAL A 1 990 ? 1.212 -19.046 -22.341 1.00 91.25 990 VAL A N 1
ATOM 7603 C CA . VAL A 1 990 ? -0.162 -19.541 -22.359 1.00 91.25 990 VAL A CA 1
ATOM 7604 C C . VAL A 1 990 ? -0.520 -19.973 -23.770 1.00 91.25 990 VAL A C 1
ATOM 7606 O O . VAL A 1 990 ? -0.232 -19.272 -24.742 1.00 91.25 990 VAL A O 1
ATOM 7609 N N . LYS A 1 991 ? -1.183 -21.124 -23.874 1.00 92.75 991 LYS A N 1
ATOM 7610 C CA . LYS A 1 991 ? -1.803 -21.609 -25.106 1.00 92.75 991 LYS A CA 1
ATOM 7611 C C . LYS A 1 991 ? -3.290 -21.821 -24.879 1.00 92.75 991 LYS A C 1
ATOM 7613 O O . LYS A 1 991 ? -3.684 -22.449 -23.901 1.00 92.75 991 LYS A O 1
ATOM 7618 N N . VAL A 1 992 ? -4.112 -21.332 -25.800 1.00 93.25 992 VAL A N 1
ATOM 7619 C CA . VAL A 1 992 ? -5.566 -21.495 -25.756 1.00 93.25 992 VAL A CA 1
ATOM 7620 C C . VAL A 1 992 ? -6.079 -22.056 -27.068 1.00 93.25 992 VAL A C 1
ATOM 7622 O O . VAL A 1 992 ? -5.729 -21.575 -28.146 1.00 93.25 992 VAL A O 1
ATOM 7625 N N . LYS A 1 993 ? -6.965 -23.045 -26.979 1.00 92.06 993 LYS A N 1
ATOM 7626 C CA . LYS A 1 993 ? -7.806 -23.477 -28.094 1.00 92.06 993 LYS A CA 1
ATOM 7627 C C . LYS A 1 993 ? -9.258 -23.124 -27.819 1.00 92.06 993 LYS A C 1
ATOM 7629 O O . LYS A 1 993 ? -9.745 -23.238 -26.693 1.00 92.06 993 LYS A O 1
ATOM 7634 N N . CYS A 1 994 ? -9.946 -22.706 -28.874 1.00 91.50 994 CYS A N 1
ATOM 7635 C CA . CYS A 1 994 ? -11.351 -22.338 -28.835 1.00 91.50 994 CYS A CA 1
ATOM 7636 C C . CYS A 1 994 ? -12.093 -23.062 -29.962 1.00 91.50 994 CYS A C 1
ATOM 7638 O O . CYS A 1 994 ? -11.691 -22.997 -31.126 1.00 91.50 994 CYS A O 1
ATOM 7640 N N . GLY A 1 995 ? -13.163 -23.768 -29.614 1.00 91.25 995 GLY A N 1
ATOM 7641 C CA . GLY A 1 995 ? -14.004 -24.493 -30.562 1.00 91.25 995 GLY A CA 1
ATOM 7642 C C . GLY A 1 995 ? -15.476 -24.376 -30.197 1.00 91.25 995 GLY A C 1
ATOM 7643 O O . GLY A 1 995 ? -15.810 -23.932 -29.102 1.00 91.25 995 GLY A O 1
ATOM 7644 N N . PHE A 1 996 ? -16.376 -24.754 -31.099 1.00 92.38 996 PHE A N 1
ATOM 7645 C CA . PHE A 1 996 ? -17.816 -24.713 -30.821 1.00 92.38 996 PHE A CA 1
ATOM 7646 C C . PHE A 1 996 ? -18.590 -25.804 -31.567 1.00 92.38 996 PHE A C 1
ATOM 7648 O O . PHE A 1 996 ? -18.169 -26.253 -32.634 1.00 92.38 996 PHE A O 1
ATOM 7655 N N . ASP A 1 997 ? -19.738 -26.198 -31.020 1.00 91.75 997 ASP A N 1
ATOM 7656 C CA . ASP A 1 997 ? -20.785 -26.942 -31.727 1.00 91.75 997 ASP A CA 1
ATOM 7657 C C . ASP A 1 997 ? -22.141 -26.211 -31.619 1.00 91.75 997 ASP A C 1
ATOM 7659 O O . ASP A 1 997 ? -22.187 -25.004 -31.367 1.00 91.75 997 ASP A O 1
ATOM 7663 N N . ALA A 1 998 ? -23.253 -26.906 -31.879 1.00 88.94 998 ALA A N 1
ATOM 7664 C CA . ALA A 1 998 ? -24.591 -26.316 -31.819 1.00 88.94 998 ALA A CA 1
ATOM 7665 C C . ALA A 1 998 ? -25.034 -25.922 -30.395 1.00 88.94 998 ALA A C 1
ATOM 7667 O O . ALA A 1 998 ? -25.881 -25.041 -30.244 1.00 88.94 998 ALA A O 1
ATOM 7668 N N . GLU A 1 999 ? -24.481 -26.558 -29.362 1.00 91.44 999 GLU A N 1
ATOM 7669 C CA . GLU A 1 999 ? -24.921 -26.428 -27.971 1.00 91.44 999 GLU A CA 1
ATOM 7670 C C . GLU A 1 999 ? -23.849 -25.823 -27.059 1.00 91.44 999 GLU A C 1
ATOM 7672 O O . GLU A 1 999 ? -24.189 -25.145 -26.089 1.00 91.44 999 GLU A O 1
ATOM 7677 N N . ASN A 1 1000 ? -22.566 -26.039 -27.355 1.00 94.19 1000 ASN A N 1
ATOM 7678 C CA . ASN A 1 1000 ? -21.450 -25.769 -26.461 1.00 94.19 1000 ASN A CA 1
ATOM 7679 C C . ASN A 1 1000 ? -20.360 -24.916 -27.116 1.00 94.19 1000 ASN A C 1
ATOM 7681 O O . ASN A 1 1000 ? -19.984 -25.097 -28.276 1.00 94.19 1000 ASN A O 1
ATOM 7685 N N . LEU A 1 1001 ? -19.790 -24.030 -26.303 1.00 94.62 1001 LEU A N 1
ATOM 7686 C CA . LEU A 1 1001 ? -18.470 -23.457 -26.511 1.00 94.62 1001 LEU A CA 1
ATOM 7687 C C . LEU A 1 1001 ? -17.440 -24.336 -25.795 1.00 94.62 1001 LEU A C 1
ATOM 7689 O O . LEU A 1 1001 ? -17.582 -24.613 -24.603 1.00 94.62 1001 LEU A O 1
ATOM 7693 N N . TYR A 1 1002 ? -16.397 -24.736 -26.511 1.00 94.81 1002 TYR A N 1
ATOM 7694 C CA . TYR A 1 1002 ? -15.278 -25.505 -25.987 1.00 94.81 1002 TYR A CA 1
ATOM 7695 C C . TYR A 1 1002 ? -14.067 -24.603 -25.777 1.00 94.81 1002 TYR A C 1
ATOM 7697 O O . TYR A 1 1002 ? -13.679 -23.846 -26.672 1.00 94.81 1002 TYR A O 1
ATOM 7705 N N . LEU A 1 1003 ? -13.442 -24.727 -24.610 1.00 95.12 1003 LEU A N 1
ATOM 7706 C CA . LEU A 1 1003 ? -12.231 -24.004 -24.241 1.00 95.12 1003 LEU A CA 1
ATOM 7707 C C . LEU A 1 1003 ? -11.184 -24.984 -23.720 1.00 95.12 1003 LEU A C 1
ATOM 7709 O O . LEU A 1 1003 ? -11.503 -25.845 -22.900 1.00 95.12 1003 LEU A O 1
ATOM 7713 N N . PHE A 1 1004 ? -9.942 -24.823 -24.168 1.00 95.00 1004 PHE A N 1
ATOM 7714 C CA . PHE A 1 1004 ? -8.794 -25.541 -23.626 1.00 95.00 1004 PHE A CA 1
ATOM 7715 C C . PHE A 1 1004 ? -7.661 -24.564 -23.357 1.00 95.00 1004 PHE A C 1
ATOM 7717 O O . PHE A 1 1004 ? -7.162 -23.937 -24.290 1.00 95.00 1004 PHE A O 1
ATOM 7724 N N . TYR A 1 1005 ? -7.273 -24.435 -22.094 1.00 95.94 1005 TYR A N 1
ATOM 7725 C CA . TYR A 1 1005 ? -6.146 -23.621 -21.654 1.00 95.94 1005 TYR A CA 1
ATOM 7726 C C . TYR A 1 1005 ? -5.007 -24.543 -21.252 1.00 95.94 1005 TYR A C 1
ATOM 7728 O O . TYR A 1 1005 ? -5.221 -25.474 -20.482 1.00 95.94 1005 TYR A O 1
ATOM 7736 N N . ASP A 1 1006 ? -3.808 -24.256 -21.737 1.00 94.19 1006 ASP A N 1
ATOM 7737 C CA . ASP A 1 1006 ? -2.562 -24.887 -21.326 1.00 94.19 1006 ASP A CA 1
ATOM 7738 C C . ASP A 1 1006 ? -1.628 -23.798 -20.788 1.00 94.19 1006 ASP A C 1
ATOM 7740 O O . ASP A 1 1006 ? -1.143 -22.943 -21.537 1.00 94.19 1006 ASP A O 1
ATOM 7744 N N . VAL A 1 1007 ? -1.449 -23.797 -19.468 1.00 93.69 1007 VAL A N 1
ATOM 7745 C CA . VAL A 1 1007 ? -0.863 -22.691 -18.707 1.00 93.69 1007 VAL A CA 1
ATOM 7746 C C . VAL A 1 1007 ? 0.371 -23.184 -17.971 1.00 93.69 1007 VAL A C 1
ATOM 7748 O O . VAL A 1 1007 ? 0.263 -24.081 -17.139 1.00 93.69 1007 VAL A O 1
ATOM 7751 N N . ALA A 1 1008 ? 1.534 -22.594 -18.252 1.00 90.00 1008 ALA A N 1
ATOM 7752 C CA . ALA A 1 1008 ? 2.714 -22.789 -17.413 1.00 90.00 1008 ALA A CA 1
ATOM 7753 C C . ALA A 1 1008 ? 2.599 -21.931 -16.149 1.00 90.00 1008 ALA A C 1
ATOM 7755 O O . ALA A 1 1008 ? 2.363 -20.727 -16.260 1.00 90.00 1008 ALA A O 1
ATOM 7756 N N . ASP A 1 1009 ? 2.759 -22.556 -14.987 1.00 83.62 1009 ASP A N 1
ATOM 7757 C CA . ASP A 1 1009 ? 2.563 -21.966 -13.665 1.00 83.62 1009 ASP A CA 1
ATOM 7758 C C . ASP A 1 1009 ? 3.305 -22.784 -12.598 1.00 83.62 1009 ASP A C 1
ATOM 7760 O O . ASP A 1 1009 ? 3.105 -23.992 -12.493 1.00 83.62 1009 ASP A O 1
ATOM 7764 N N . GLU A 1 1010 ? 4.150 -22.139 -11.793 1.00 82.06 1010 GLU A N 1
ATOM 7765 C CA . GLU A 1 1010 ? 4.931 -22.796 -10.738 1.00 82.06 1010 GLU A CA 1
ATOM 7766 C C . GLU A 1 1010 ? 4.077 -23.264 -9.543 1.00 82.06 1010 GLU A C 1
ATOM 7768 O O . GLU A 1 1010 ? 4.523 -24.128 -8.782 1.00 82.06 1010 GLU A O 1
ATOM 7773 N N . SER A 1 1011 ? 2.857 -22.738 -9.384 1.00 84.12 1011 SER A N 1
ATOM 7774 C CA . SER A 1 1011 ? 1.907 -23.125 -8.333 1.00 84.12 1011 SER A CA 1
ATOM 7775 C C . SER A 1 1011 ? 0.548 -23.562 -8.890 1.00 84.12 1011 SER A C 1
ATOM 7777 O O . SER A 1 1011 ? -0.478 -22.992 -8.537 1.00 84.12 1011 SER A O 1
ATOM 7779 N N . PRO A 1 1012 ? 0.504 -24.618 -9.717 1.00 88.88 1012 PRO A N 1
ATOM 7780 C CA . PRO A 1 1012 ? -0.590 -24.827 -10.648 1.00 88.88 1012 PRO A CA 1
ATOM 7781 C C . PRO A 1 1012 ? -1.945 -25.083 -9.979 1.00 88.88 1012 PRO A C 1
ATOM 7783 O O . PRO A 1 1012 ? -2.133 -26.067 -9.248 1.00 88.88 1012 PRO A O 1
ATOM 7786 N N . TRP A 1 1013 ? -2.931 -24.280 -10.383 1.00 93.56 1013 TRP A N 1
ATOM 7787 C CA . TRP A 1 1013 ? -4.353 -24.438 -10.062 1.00 93.56 1013 TRP A CA 1
ATOM 7788 C C . TRP A 1 1013 ? -4.661 -24.264 -8.565 1.00 93.56 1013 TRP A C 1
ATOM 7790 O O . TRP A 1 1013 ? -5.431 -25.035 -7.973 1.00 93.56 1013 TRP A O 1
ATOM 7800 N N . ALA A 1 1014 ? -4.046 -23.256 -7.948 1.00 90.38 1014 ALA A N 1
ATOM 7801 C CA . ALA A 1 1014 ? -4.231 -22.842 -6.566 1.00 90.38 1014 ALA A CA 1
ATOM 7802 C C . ALA A 1 1014 ? -5.196 -21.645 -6.454 1.00 90.38 1014 ALA A C 1
ATOM 7804 O O . ALA A 1 1014 ? -4.867 -20.497 -6.744 1.00 90.38 1014 ALA A O 1
ATOM 7805 N N . ASN A 1 1015 ? -6.412 -21.909 -5.968 1.00 92.19 1015 ASN A N 1
ATOM 7806 C CA . ASN A 1 1015 ? -7.379 -20.882 -5.575 1.00 92.19 1015 ASN A CA 1
ATOM 7807 C C . ASN A 1 1015 ? -8.201 -21.391 -4.381 1.00 92.19 1015 ASN A C 1
ATOM 7809 O O . ASN A 1 1015 ? -8.970 -22.346 -4.478 1.00 92.19 1015 ASN A O 1
ATOM 7813 N N . ASN A 1 1016 ? -7.997 -20.758 -3.234 1.00 87.88 1016 ASN A N 1
ATOM 7814 C CA . ASN A 1 1016 ? -8.577 -21.053 -1.927 1.00 87.88 1016 ASN A CA 1
ATOM 7815 C C . ASN A 1 1016 ? -9.458 -19.894 -1.433 1.00 87.88 1016 ASN A C 1
ATOM 7817 O O . ASN A 1 1016 ? -9.665 -19.722 -0.227 1.00 87.88 1016 ASN A O 1
ATOM 7821 N N . GLY A 1 1017 ? -10.008 -19.103 -2.362 1.00 85.88 1017 GLY A N 1
ATOM 7822 C CA . GLY A 1 1017 ? -10.966 -18.048 -2.052 1.00 85.88 1017 GLY A CA 1
ATOM 7823 C C . GLY A 1 1017 ? -12.133 -18.555 -1.198 1.00 85.88 1017 GLY A C 1
ATOM 7824 O O . GLY A 1 1017 ? -12.721 -19.602 -1.466 1.00 85.88 1017 GLY A O 1
ATOM 7825 N N . LYS A 1 1018 ? -12.485 -17.799 -0.150 1.00 86.00 1018 LYS A N 1
ATOM 7826 C CA . LYS A 1 1018 ? -13.580 -18.146 0.781 1.00 86.00 1018 LYS A CA 1
ATOM 7827 C C . LYS A 1 1018 ? -14.975 -17.780 0.252 1.00 86.00 1018 LYS A C 1
ATOM 7829 O O . LYS A 1 1018 ? -15.976 -18.157 0.859 1.00 86.00 1018 LYS A O 1
ATOM 7834 N N . ASP A 1 1019 ? -15.033 -17.044 -0.856 1.00 88.06 1019 ASP A N 1
ATOM 7835 C CA . ASP A 1 1019 ? -16.243 -16.562 -1.521 1.00 88.06 1019 ASP A CA 1
ATOM 7836 C C . ASP A 1 1019 ? -16.172 -16.876 -3.022 1.00 88.06 1019 ASP A C 1
ATOM 7838 O O . ASP A 1 1019 ? -15.303 -16.386 -3.741 1.00 88.06 1019 ASP A O 1
ATOM 7842 N N . TRP A 1 1020 ? -17.121 -17.681 -3.503 1.00 90.69 1020 TRP A N 1
ATOM 7843 C CA . TRP A 1 1020 ? -17.177 -18.110 -4.899 1.00 90.69 1020 TRP A CA 1
ATOM 7844 C C . TRP A 1 1020 ? -17.448 -16.959 -5.886 1.00 90.69 1020 TRP A C 1
ATOM 7846 O O . TRP A 1 1020 ? -17.136 -17.078 -7.068 1.00 90.69 1020 TRP A O 1
ATOM 7856 N N . THR A 1 1021 ? -18.021 -15.842 -5.425 1.00 90.44 1021 THR A N 1
ATOM 7857 C CA . THR A 1 1021 ? -18.307 -14.666 -6.267 1.00 90.44 1021 THR A CA 1
ATOM 7858 C C . THR A 1 1021 ? -17.085 -13.781 -6.504 1.00 90.44 1021 THR A C 1
ATOM 7860 O O . THR A 1 1021 ? -17.125 -12.917 -7.374 1.00 90.44 1021 THR A O 1
ATOM 7863 N N . THR A 1 1022 ? -16.000 -13.994 -5.753 1.00 89.38 1022 THR A N 1
ATOM 7864 C CA . THR A 1 1022 ? -14.756 -13.214 -5.837 1.00 89.38 1022 THR A CA 1
ATOM 7865 C C . THR A 1 1022 ? -13.559 -14.078 -6.224 1.00 89.38 1022 THR A C 1
ATOM 7867 O O . THR A 1 1022 ? -12.422 -13.667 -6.011 1.00 89.38 1022 THR A O 1
ATOM 7870 N N . LEU A 1 1023 ? -13.774 -15.270 -6.797 1.00 91.75 1023 LEU A N 1
ATOM 7871 C CA . LEU A 1 1023 ? -12.671 -16.174 -7.169 1.00 91.75 1023 LEU A CA 1
ATOM 7872 C C . LEU A 1 1023 ? -11.702 -15.551 -8.171 1.00 91.75 1023 LEU A C 1
ATOM 7874 O O . LEU A 1 1023 ? -10.531 -15.915 -8.197 1.00 91.75 1023 LEU A O 1
ATOM 7878 N N . PHE A 1 1024 ? -12.169 -14.558 -8.932 1.00 90.88 1024 PHE A N 1
ATOM 7879 C CA . PHE A 1 1024 ? -11.333 -13.763 -9.822 1.00 90.88 1024 PHE A CA 1
ATOM 7880 C C . PHE A 1 1024 ? -10.286 -12.918 -9.090 1.00 90.88 1024 PHE A C 1
ATOM 7882 O O . PHE A 1 1024 ? -9.535 -12.258 -9.791 1.00 90.88 1024 PHE A O 1
ATOM 7889 N N . LYS A 1 1025 ? -10.285 -12.856 -7.746 1.00 83.81 1025 LYS A N 1
ATOM 7890 C CA . LYS A 1 1025 ? -9.385 -12.043 -6.903 1.00 83.81 1025 LYS A CA 1
ATOM 7891 C C . LYS A 1 1025 ? -8.419 -12.881 -6.055 1.00 83.81 1025 LYS A C 1
ATOM 7893 O O . LYS A 1 1025 ? -7.462 -12.336 -5.497 1.00 83.81 1025 LYS A O 1
ATOM 7898 N N . THR A 1 1026 ? -8.699 -14.173 -5.919 1.00 83.12 1026 THR A N 1
ATOM 7899 C CA . THR A 1 1026 ? -8.113 -15.023 -4.880 1.00 83.12 1026 THR A CA 1
ATOM 7900 C C . THR A 1 1026 ? -7.137 -16.062 -5.405 1.00 83.12 1026 THR A C 1
ATOM 7902 O O . THR A 1 1026 ? -6.636 -16.827 -4.601 1.00 83.12 1026 THR A O 1
ATOM 7905 N N . GLY A 1 1027 ? -6.843 -16.119 -6.703 1.00 86.06 1027 GLY A N 1
ATOM 7906 C CA . GLY A 1 1027 ? -5.812 -17.020 -7.209 1.00 86.06 1027 GLY A CA 1
ATOM 7907 C C . GLY A 1 1027 ? -6.057 -17.526 -8.624 1.00 86.06 1027 GLY A C 1
ATOM 7908 O O . GLY A 1 1027 ? -6.769 -16.893 -9.411 1.00 86.06 1027 GLY A O 1
ATOM 7909 N N . ASP A 1 1028 ? -5.479 -18.688 -8.928 1.00 93.44 1028 ASP A N 1
ATOM 7910 C CA . ASP A 1 1028 ? -5.455 -19.228 -10.283 1.00 93.44 1028 ASP A CA 1
ATOM 7911 C C . ASP A 1 1028 ? -6.849 -19.393 -10.861 1.00 93.44 1028 ASP A C 1
ATOM 7913 O O . ASP A 1 1028 ? -7.764 -19.953 -10.242 1.00 93.44 1028 ASP A O 1
ATOM 7917 N N . SER A 1 1029 ? -7.009 -18.886 -12.075 1.00 96.44 1029 SER A N 1
ATOM 7918 C CA . SER A 1 1029 ? -8.231 -19.041 -12.842 1.00 96.44 1029 SER A CA 1
ATOM 7919 C C . SER A 1 1029 ? -7.990 -18.753 -14.315 1.00 96.44 1029 SER A C 1
ATOM 7921 O O . SER A 1 1029 ? -7.059 -18.049 -14.699 1.00 96.44 1029 SER A O 1
ATOM 7923 N N . VAL A 1 1030 ? -8.863 -19.288 -15.158 1.00 97.38 1030 VAL A N 1
ATOM 7924 C CA . VAL A 1 1030 ? -8.911 -18.941 -16.580 1.00 97.38 1030 VAL A CA 1
ATOM 7925 C C . VAL A 1 1030 ? -10.208 -18.206 -16.859 1.00 97.38 1030 VAL A C 1
ATOM 7927 O O . VAL A 1 1030 ? -11.238 -18.506 -16.248 1.00 97.38 1030 VAL A O 1
ATOM 7930 N N . ASP A 1 1031 ? -10.176 -17.231 -17.762 1.00 94.88 1031 ASP A N 1
ATOM 7931 C CA . ASP A 1 1031 ? -11.382 -16.521 -18.155 1.00 94.88 1031 ASP A CA 1
ATOM 7932 C C . ASP A 1 1031 ? -11.502 -16.242 -19.653 1.00 94.88 1031 ASP A C 1
ATOM 7934 O O . ASP A 1 1031 ? -10.536 -16.230 -20.422 1.00 94.88 1031 ASP A O 1
ATOM 7938 N N . LEU A 1 1032 ? -12.757 -16.053 -20.054 1.00 96.62 1032 LEU A N 1
ATOM 7939 C CA . LEU A 1 1032 ? -13.173 -15.583 -21.364 1.00 96.62 1032 LEU A CA 1
ATOM 7940 C C . LEU A 1 1032 ? -14.032 -14.336 -21.167 1.00 96.62 1032 LEU A C 1
ATOM 7942 O O . LEU A 1 1032 ? -15.073 -14.385 -20.504 1.00 96.62 1032 LEU A O 1
ATOM 7946 N N . GLN A 1 1033 ? -13.618 -13.234 -21.783 1.00 96.12 1033 GLN A N 1
ATOM 7947 C CA . GLN A 1 1033 ? -14.426 -12.025 -21.898 1.00 96.12 1033 GLN A CA 1
ATOM 7948 C C . GLN A 1 1033 ? -15.031 -11.967 -23.296 1.00 96.12 1033 GLN A C 1
ATOM 7950 O O . GLN A 1 1033 ? -14.331 -12.186 -24.286 1.00 96.12 1033 GLN A O 1
ATOM 7955 N N . LEU A 1 1034 ? -16.333 -11.701 -23.381 1.00 95.06 1034 LEU A N 1
ATOM 7956 C CA . LEU A 1 1034 ? -17.064 -11.779 -24.641 1.00 95.06 1034 LEU A CA 1
ATOM 7957 C C . LEU A 1 1034 ? -18.139 -10.699 -24.729 1.00 95.06 1034 LEU A C 1
ATOM 7959 O O . LEU A 1 1034 ? -18.952 -10.546 -23.819 1.00 95.06 1034 LEU A O 1
ATOM 7963 N N . GLY A 1 1035 ? -18.173 -9.998 -25.862 1.00 93.62 1035 GLY A N 1
ATOM 7964 C CA . GLY A 1 1035 ? -19.276 -9.111 -26.223 1.00 93.62 1035 GLY A CA 1
ATOM 7965 C C . GLY A 1 1035 ? -20.253 -9.817 -27.150 1.00 93.62 1035 GLY A C 1
ATOM 7966 O O . GLY A 1 1035 ? -19.900 -10.129 -28.286 1.00 93.62 1035 GLY A O 1
ATOM 7967 N N . THR A 1 1036 ? -21.470 -10.077 -26.668 1.00 91.94 1036 THR A N 1
ATOM 7968 C CA . THR A 1 1036 ? -22.481 -10.862 -27.403 1.00 91.94 1036 THR A CA 1
ATOM 7969 C C . THR A 1 1036 ? -23.444 -10.018 -28.247 1.00 91.94 1036 THR A C 1
ATOM 7971 O O . THR A 1 1036 ? -24.091 -10.561 -29.148 1.00 91.94 1036 THR A O 1
ATOM 7974 N N . ASP A 1 1037 ? -23.502 -8.703 -28.008 1.00 88.31 1037 ASP A N 1
ATOM 7975 C CA . ASP A 1 1037 ? -24.305 -7.757 -28.789 1.00 88.31 1037 ASP A CA 1
ATOM 7976 C C . ASP A 1 1037 ? -23.561 -7.326 -30.072 1.00 88.31 1037 ASP A C 1
ATOM 7978 O O . ASP A 1 1037 ? -22.553 -6.617 -29.991 1.00 88.31 1037 ASP A O 1
ATOM 7982 N N . PRO A 1 1038 ? -24.036 -7.719 -31.271 1.00 78.62 1038 PRO A N 1
ATOM 7983 C CA . PRO A 1 1038 ? -23.414 -7.322 -32.532 1.00 78.62 1038 PRO A CA 1
ATOM 7984 C C . PRO A 1 1038 ? -23.589 -5.828 -32.855 1.00 78.62 1038 PRO A C 1
ATOM 7986 O O . PRO A 1 1038 ? -22.890 -5.325 -33.731 1.00 78.62 1038 PRO A O 1
ATOM 7989 N N . GLY A 1 1039 ? -24.515 -5.126 -32.190 1.00 82.56 1039 GLY A N 1
ATOM 7990 C CA . GLY A 1 1039 ? -24.748 -3.689 -32.358 1.00 82.56 1039 GLY A CA 1
ATOM 7991 C C . GLY A 1 1039 ? -23.869 -2.800 -31.473 1.00 82.56 1039 GLY A C 1
ATOM 7992 O O . GLY A 1 1039 ? -23.898 -1.577 -31.621 1.00 82.56 1039 GLY A O 1
ATOM 7993 N N . ALA A 1 1040 ? -23.084 -3.382 -30.564 1.00 86.56 1040 ALA A N 1
ATOM 7994 C CA . ALA A 1 1040 ? -22.251 -2.629 -29.636 1.00 86.56 1040 ALA A CA 1
ATOM 7995 C C . ALA A 1 1040 ? -21.078 -1.920 -30.352 1.00 86.56 1040 ALA A C 1
ATOM 7997 O O . ALA A 1 1040 ? -20.375 -2.555 -31.146 1.00 86.56 1040 ALA A O 1
ATOM 7998 N N . PRO A 1 1041 ? -20.774 -0.642 -30.032 1.00 79.06 1041 PRO A N 1
ATOM 7999 C CA . PRO A 1 1041 ? -19.620 0.054 -30.601 1.00 79.06 1041 PRO A CA 1
ATOM 8000 C C . PRO A 1 1041 ? -18.300 -0.698 -30.326 1.00 79.06 1041 PRO A C 1
ATOM 8002 O O . PRO A 1 1041 ? -18.051 -1.098 -29.178 1.00 79.06 1041 PRO A O 1
ATOM 8005 N N . PRO A 1 1042 ? -17.439 -0.919 -31.339 1.00 74.50 1042 PRO A N 1
ATOM 8006 C CA . PRO A 1 1042 ? -16.232 -1.741 -31.200 1.00 74.50 1042 PRO A CA 1
ATOM 8007 C C . PRO A 1 1042 ? -15.114 -1.082 -30.371 1.00 74.50 1042 PRO A C 1
ATOM 8009 O O . PRO A 1 1042 ? -14.239 -1.788 -29.871 1.00 74.50 1042 PRO A O 1
ATOM 8012 N N . ASP A 1 1043 ? -15.154 0.240 -30.205 1.00 74.81 1043 ASP A N 1
ATOM 8013 C CA . ASP A 1 1043 ? -14.209 1.085 -29.463 1.00 74.81 1043 ASP A CA 1
ATOM 8014 C C . ASP A 1 1043 ? -14.732 1.513 -28.075 1.00 74.81 1043 ASP A C 1
ATOM 8016 O O . ASP A 1 1043 ? -14.122 2.347 -27.397 1.00 74.81 1043 ASP A O 1
ATOM 8020 N N . ARG A 1 1044 ? -15.852 0.930 -27.620 1.00 81.38 1044 ARG A N 1
ATOM 8021 C CA . ARG A 1 1044 ? -16.459 1.240 -26.317 1.00 81.38 1044 ARG A CA 1
ATOM 8022 C C . ARG A 1 1044 ? -15.485 0.972 -25.165 1.00 81.38 1044 ARG A C 1
ATOM 8024 O O . ARG A 1 1044 ? -14.881 -0.093 -25.068 1.00 81.38 1044 ARG A O 1
ATOM 8031 N N . ARG A 1 1045 ? -15.369 1.939 -24.254 1.00 58.97 1045 ARG A N 1
ATOM 8032 C CA . ARG A 1 1045 ? -14.448 1.871 -23.104 1.00 58.97 1045 ARG A CA 1
ATOM 8033 C C . ARG A 1 1045 ? -15.013 1.137 -21.883 1.00 58.97 1045 ARG A C 1
ATOM 8035 O O . ARG A 1 1045 ? -14.252 0.834 -20.975 1.00 58.97 1045 ARG A O 1
ATOM 8042 N N . GLY A 1 1046 ? -16.318 0.870 -21.845 1.00 62.69 1046 GLY A N 1
ATOM 8043 C CA . GLY A 1 1046 ? -16.990 0.199 -20.728 1.00 62.69 1046 GLY A CA 1
ATOM 8044 C C . GLY A 1 1046 ? -18.052 -0.797 -21.200 1.00 62.69 1046 GLY A C 1
ATOM 8045 O O . GLY A 1 1046 ? -18.385 -0.803 -22.391 1.00 62.69 1046 GLY A O 1
ATOM 8046 N N . PRO A 1 1047 ? -18.571 -1.639 -20.286 1.00 81.00 1047 PRO A N 1
ATOM 8047 C CA . PRO A 1 1047 ? -19.489 -2.713 -20.638 1.00 81.00 1047 PRO A CA 1
ATOM 8048 C C . PRO A 1 1047 ? -20.877 -2.195 -21.026 1.00 81.00 1047 PRO A C 1
ATOM 8050 O O . PRO A 1 1047 ? -21.401 -1.257 -20.418 1.00 81.00 1047 PRO A O 1
ATOM 8053 N N . VAL A 1 1048 ? -21.494 -2.862 -21.997 1.00 86.38 1048 VAL A N 1
ATOM 8054 C CA . VAL A 1 1048 ? -22.887 -2.660 -22.434 1.00 86.38 1048 VAL A CA 1
ATOM 8055 C C . VAL A 1 1048 ? -23.696 -3.955 -22.255 1.00 86.38 1048 VAL A C 1
ATOM 8057 O O . VAL A 1 1048 ? -23.097 -5.000 -21.979 1.00 86.38 1048 VAL A O 1
ATOM 8060 N N . PRO A 1 1049 ? -25.041 -3.936 -22.380 1.00 90.06 1049 PRO A N 1
ATOM 8061 C CA . PRO A 1 1049 ? -25.826 -5.165 -22.317 1.00 90.06 1049 PRO A CA 1
ATOM 8062 C C . PRO A 1 1049 ? -25.285 -6.224 -23.290 1.00 90.06 1049 PRO A C 1
ATOM 8064 O O . PRO A 1 1049 ? -25.074 -5.946 -24.466 1.00 90.06 1049 PRO A O 1
ATOM 8067 N N . GLY A 1 1050 ? -25.048 -7.437 -22.790 1.00 88.19 1050 GLY A N 1
ATOM 8068 C CA . GLY A 1 1050 ? -24.466 -8.536 -23.568 1.00 88.19 1050 GLY A CA 1
ATOM 8069 C C . GLY A 1 1050 ? -22.955 -8.721 -23.392 1.00 88.19 1050 GLY A C 1
ATOM 8070 O O . GLY A 1 1050 ? -22.442 -9.761 -23.807 1.00 88.19 1050 GLY A O 1
ATOM 8071 N N . ASP A 1 1051 ? -22.250 -7.785 -22.749 1.00 93.56 1051 ASP A N 1
ATOM 8072 C CA . ASP A 1 1051 ? -20.868 -8.000 -22.313 1.00 93.56 1051 ASP A CA 1
ATOM 8073 C C . ASP A 1 1051 ? -20.837 -8.891 -21.061 1.00 93.56 1051 ASP A C 1
ATOM 8075 O O . ASP A 1 1051 ? -21.533 -8.652 -20.064 1.00 93.56 1051 ASP A O 1
ATOM 8079 N N . LEU A 1 1052 ? -20.031 -9.949 -21.124 1.00 95.81 1052 LEU A N 1
ATOM 8080 C CA . LEU A 1 1052 ? -19.914 -10.945 -20.065 1.00 95.81 1052 LEU A CA 1
ATOM 8081 C C . LEU A 1 1052 ? -18.465 -11.345 -19.804 1.00 95.81 1052 LEU A C 1
ATOM 8083 O O . LEU A 1 1052 ? -17.588 -11.202 -20.659 1.00 95.81 1052 LEU A O 1
ATOM 8087 N N . ARG A 1 1053 ? -18.256 -11.918 -18.620 1.00 96.69 1053 ARG A N 1
ATOM 8088 C CA . ARG A 1 1053 ? -17.049 -12.648 -18.247 1.00 96.69 1053 ARG A CA 1
ATOM 8089 C C . ARG A 1 1053 ? -17.434 -14.024 -17.733 1.00 96.69 1053 ARG A C 1
ATOM 8091 O O . ARG A 1 1053 ? -18.276 -14.153 -16.844 1.00 96.69 1053 ARG A O 1
ATOM 8098 N N . LEU A 1 1054 ? -16.798 -15.041 -18.288 1.00 97.31 1054 LEU A N 1
ATOM 8099 C CA . LEU A 1 1054 ? -16.830 -16.406 -17.794 1.00 97.31 1054 LEU A CA 1
ATOM 8100 C C . LEU A 1 1054 ? -15.503 -16.681 -17.092 1.00 97.31 1054 LEU A C 1
ATOM 8102 O O . LEU A 1 1054 ? -14.469 -16.608 -17.739 1.00 97.31 1054 LEU A O 1
ATOM 8106 N N . LEU A 1 1055 ? -15.541 -17.021 -15.807 1.00 97.75 1055 LEU A N 1
ATOM 8107 C CA . LEU A 1 1055 ? -14.375 -17.409 -15.013 1.00 97.75 1055 LEU A CA 1
ATOM 8108 C C . LEU A 1 1055 ? -14.462 -18.896 -14.663 1.00 97.75 1055 LEU A C 1
ATOM 8110 O O . LEU A 1 1055 ? -15.529 -19.358 -14.260 1.00 97.75 1055 LEU A O 1
ATOM 8114 N N . ILE A 1 1056 ? -13.350 -19.622 -14.743 1.00 98.00 1056 ILE A N 1
ATOM 8115 C CA . ILE A 1 1056 ? -13.224 -20.999 -14.262 1.00 98.00 1056 ILE A CA 1
ATOM 8116 C C . ILE A 1 1056 ? -12.081 -21.067 -13.250 1.00 98.00 1056 ILE A C 1
ATOM 8118 O O . ILE A 1 1056 ? -10.955 -20.687 -13.566 1.00 98.00 1056 ILE A O 1
ATOM 8122 N N . ALA A 1 1057 ? -12.371 -21.555 -12.045 1.00 96.94 1057 ALA A N 1
ATOM 8123 C CA . ALA A 1 1057 ? -11.421 -21.620 -10.932 1.00 96.94 1057 ALA A CA 1
ATOM 8124 C C . ALA A 1 1057 ? -11.698 -22.843 -10.035 1.00 96.94 1057 ALA A C 1
ATOM 8126 O O . ALA A 1 1057 ? -12.832 -23.331 -10.021 1.00 96.94 1057 ALA A O 1
ATOM 8127 N N . PRO A 1 1058 ? -10.720 -23.347 -9.261 1.00 94.88 1058 PRO A N 1
ATOM 8128 C CA . PRO A 1 1058 ? -10.999 -24.311 -8.205 1.00 94.88 1058 PRO A CA 1
ATOM 8129 C C . PRO A 1 1058 ? -11.751 -23.653 -7.037 1.00 94.88 1058 PRO A C 1
ATOM 8131 O O . PRO A 1 1058 ? -11.463 -22.529 -6.637 1.00 94.88 1058 PRO A O 1
ATOM 8134 N N . PHE A 1 1059 ? -12.722 -24.370 -6.475 1.00 92.50 1059 PHE A N 1
ATOM 8135 C CA . PHE A 1 1059 ? -13.463 -23.989 -5.279 1.00 92.50 1059 PHE A CA 1
ATOM 8136 C C . PHE A 1 1059 ? -13.911 -25.245 -4.526 1.00 92.50 1059 PHE A C 1
ATOM 8138 O O . PHE A 1 1059 ? -14.498 -26.151 -5.111 1.00 92.50 1059 PHE A O 1
ATOM 8145 N N . GLU A 1 1060 ? -13.598 -25.326 -3.228 1.00 88.12 1060 GLU A N 1
ATOM 8146 C CA . GLU A 1 1060 ? -13.910 -26.494 -2.378 1.00 88.12 1060 GLU A CA 1
ATOM 8147 C C . GLU A 1 1060 ? -13.453 -27.842 -2.993 1.00 88.12 1060 GLU A C 1
ATOM 8149 O O . GLU A 1 1060 ? -14.109 -28.873 -2.864 1.00 88.12 1060 GLU A O 1
ATOM 8154 N N . GLY A 1 1061 ? -12.295 -27.835 -3.667 1.00 85.38 1061 GLY A N 1
ATOM 8155 C CA . GLY A 1 1061 ? -11.688 -29.025 -4.275 1.00 85.38 1061 GLY A CA 1
ATOM 8156 C C . GLY A 1 1061 ? -12.261 -29.435 -5.637 1.00 85.38 1061 GLY A C 1
ATOM 8157 O O . GLY A 1 1061 ? -11.840 -30.459 -6.169 1.00 85.38 1061 GLY A O 1
ATOM 8158 N N . GLN A 1 1062 ? -13.182 -28.656 -6.213 1.00 91.38 1062 GLN A N 1
ATOM 8159 C CA . GLN A 1 1062 ? -13.797 -28.909 -7.522 1.00 91.38 1062 GLN A CA 1
ATOM 8160 C C . GLN A 1 1062 ? -13.654 -27.690 -8.446 1.00 91.38 1062 GLN A C 1
ATOM 8162 O O . GLN A 1 1062 ? -13.607 -26.563 -7.957 1.00 91.38 1062 GLN A O 1
ATOM 8167 N N . PRO A 1 1063 ? -13.579 -27.860 -9.777 1.00 94.25 1063 PRO A N 1
ATOM 8168 C CA . PRO A 1 1063 ? -13.640 -26.729 -10.694 1.00 94.25 1063 PRO A CA 1
ATOM 8169 C C . PRO A 1 1063 ? -15.051 -26.119 -10.717 1.00 94.25 1063 PRO A C 1
ATOM 8171 O O . PRO A 1 1063 ? -16.051 -26.834 -10.761 1.00 94.25 1063 PRO A O 1
ATOM 8174 N N . LEU A 1 1064 ? -15.128 -24.790 -10.729 1.00 95.94 1064 LEU A N 1
ATOM 8175 C CA . LEU A 1 1064 ? -16.368 -24.022 -10.764 1.00 95.94 1064 LEU A CA 1
ATOM 8176 C C . LEU A 1 1064 ? -16.332 -23.006 -11.908 1.00 95.94 1064 LEU A C 1
ATOM 8178 O O . LEU A 1 1064 ? -15.392 -22.219 -12.003 1.00 95.94 1064 LEU A O 1
ATOM 8182 N N . ALA A 1 1065 ? -17.384 -22.979 -12.731 1.00 97.50 1065 ALA A N 1
ATOM 8183 C CA . ALA A 1 1065 ? -17.626 -21.909 -13.697 1.00 97.50 1065 ALA A CA 1
ATOM 8184 C C . ALA A 1 1065 ? -18.545 -20.834 -13.096 1.00 97.50 1065 ALA A C 1
ATOM 8186 O O . ALA A 1 1065 ? -19.675 -21.122 -12.688 1.00 97.50 1065 ALA A O 1
ATOM 8187 N N . VAL A 1 1066 ? -18.074 -19.587 -13.079 1.00 97.00 1066 VAL A N 1
ATOM 8188 C CA . VAL A 1 1066 ? -18.813 -18.415 -12.597 1.00 97.00 1066 VAL A CA 1
ATOM 8189 C C . VAL A 1 1066 ? -19.046 -17.447 -13.751 1.00 97.00 1066 VAL A C 1
ATOM 8191 O O . VAL A 1 1066 ? -18.113 -17.051 -14.450 1.00 97.00 1066 VAL A O 1
ATOM 8194 N N . LEU A 1 1067 ? -20.306 -17.065 -13.947 1.00 96.44 1067 LEU A N 1
ATOM 8195 C CA . LEU A 1 1067 ? -20.732 -16.120 -14.970 1.00 96.44 1067 LEU A CA 1
ATOM 8196 C C . LEU A 1 1067 ? -21.009 -14.753 -14.353 1.00 96.44 1067 LEU A C 1
ATOM 8198 O O . LEU A 1 1067 ? -21.838 -14.644 -13.448 1.00 96.44 1067 LEU A O 1
ATOM 8202 N N . TYR A 1 1068 ? -20.385 -13.727 -14.923 1.00 96.00 1068 TYR A N 1
ATOM 8203 C CA . TYR A 1 1068 ? -20.597 -12.319 -14.606 1.00 96.00 1068 TYR A CA 1
ATOM 8204 C C . TYR A 1 1068 ? -21.205 -11.634 -15.833 1.00 96.00 1068 TYR A C 1
ATOM 8206 O O . TYR A 1 1068 ? -20.603 -11.649 -16.910 1.00 96.00 1068 TYR A O 1
ATOM 8214 N N . ARG A 1 1069 ? -22.400 -11.046 -15.703 1.00 93.88 1069 ARG A N 1
ATOM 8215 C CA . ARG A 1 1069 ? -23.020 -10.240 -16.771 1.00 93.88 1069 ARG A CA 1
ATOM 8216 C C . ARG A 1 1069 ? -23.238 -8.808 -16.316 1.00 93.88 1069 ARG A C 1
ATOM 8218 O O . ARG A 1 1069 ? -23.851 -8.571 -15.274 1.00 93.88 1069 ARG A O 1
ATOM 8225 N N . HIS A 1 1070 ? -22.779 -7.871 -17.138 1.00 89.00 1070 HIS A N 1
ATOM 8226 C CA . HIS A 1 1070 ? -22.910 -6.444 -16.881 1.00 89.00 1070 HIS A CA 1
ATOM 8227 C C . HIS A 1 1070 ? -24.084 -5.860 -17.675 1.00 89.00 1070 HIS A C 1
ATOM 8229 O O . HIS A 1 1070 ? -24.383 -6.286 -18.791 1.00 89.00 1070 HIS A O 1
ATOM 8235 N N . ARG A 1 1071 ? -24.725 -4.846 -17.092 1.00 88.25 1071 ARG A N 1
ATOM 8236 C CA . ARG A 1 1071 ? -25.792 -4.032 -17.688 1.00 88.25 1071 ARG A CA 1
ATOM 8237 C C . ARG A 1 1071 ? -26.999 -4.865 -18.152 1.00 88.25 1071 ARG A C 1
ATOM 8239 O O . ARG A 1 1071 ? -27.502 -4.666 -19.252 1.00 88.25 1071 ARG A O 1
ATOM 8246 N N . VAL A 1 1072 ? -27.477 -5.800 -17.322 1.00 89.12 1072 VAL A N 1
ATOM 8247 C CA . VAL A 1 1072 ? -28.654 -6.646 -17.612 1.00 89.12 1072 VAL A CA 1
ATOM 8248 C C . VAL A 1 1072 ? -29.942 -5.953 -17.135 1.00 89.12 1072 VAL A C 1
ATOM 8250 O O . VAL A 1 1072 ? -30.152 -5.829 -15.926 1.00 89.12 1072 VAL A O 1
ATOM 8253 N N . PRO A 1 1073 ? -30.852 -5.534 -18.039 1.00 84.62 1073 PRO A N 1
ATOM 8254 C CA . PRO A 1 1073 ? -32.084 -4.857 -17.639 1.00 84.62 1073 PRO A CA 1
ATOM 8255 C C . PRO A 1 1073 ? -32.972 -5.736 -16.746 1.00 84.62 1073 PRO A C 1
ATOM 8257 O O . PRO A 1 1073 ? -33.283 -6.874 -17.094 1.00 84.62 1073 PRO A O 1
ATOM 8260 N N . GLY A 1 1074 ? -33.410 -5.197 -15.604 1.00 85.25 1074 GLY A N 1
ATOM 8261 C CA . GLY A 1 1074 ? -34.342 -5.878 -14.694 1.00 85.25 1074 GLY A CA 1
ATOM 8262 C C . GLY A 1 1074 ? -33.752 -7.060 -13.915 1.00 85.25 1074 GLY A C 1
ATOM 8263 O O . GLY A 1 1074 ? -34.512 -7.898 -13.421 1.00 85.25 1074 GLY A O 1
ATOM 8264 N N . ALA A 1 1075 ? -32.423 -7.156 -13.812 1.00 84.94 1075 ALA A N 1
ATOM 8265 C CA . ALA A 1 1075 ? -31.769 -8.210 -13.049 1.00 84.94 1075 ALA A CA 1
ATOM 8266 C C . ALA A 1 1075 ? -32.188 -8.220 -11.568 1.00 84.94 1075 ALA A C 1
ATOM 8268 O O . ALA A 1 1075 ? -32.480 -7.187 -10.963 1.00 84.94 1075 ALA A O 1
ATOM 8269 N N . LYS A 1 1076 ? -32.216 -9.420 -10.982 1.00 77.19 1076 LYS A N 1
ATOM 8270 C CA . LYS A 1 1076 ? -32.565 -9.646 -9.576 1.00 77.19 1076 LYS A CA 1
ATOM 8271 C C . LYS A 1 1076 ? -31.302 -10.043 -8.814 1.00 77.19 1076 LYS A C 1
ATOM 8273 O O . LYS A 1 1076 ? -30.620 -10.967 -9.242 1.00 77.19 1076 LYS A O 1
ATOM 8278 N N . ASN A 1 1077 ? -31.061 -9.402 -7.669 1.00 74.31 1077 ASN A N 1
ATOM 8279 C CA . ASN A 1 1077 ? -29.907 -9.629 -6.783 1.00 74.31 1077 ASN A CA 1
ATOM 8280 C C . ASN A 1 1077 ? -28.537 -9.291 -7.415 1.00 74.31 1077 ASN A C 1
ATOM 8282 O O . ASN A 1 1077 ? -27.677 -10.171 -7.491 1.00 74.31 1077 ASN A O 1
ATOM 8286 N N . PRO A 1 1078 ? -28.315 -8.041 -7.865 1.00 82.94 1078 PRO A N 1
ATOM 8287 C CA . PRO A 1 1078 ? -26.998 -7.618 -8.333 1.00 82.94 1078 PRO A CA 1
ATOM 8288 C C . PRO A 1 1078 ? -25.949 -7.747 -7.218 1.00 82.94 1078 PRO A C 1
ATOM 8290 O O . PRO A 1 1078 ? -26.261 -7.584 -6.036 1.00 82.94 1078 PRO A O 1
ATOM 8293 N N . VAL A 1 1079 ? -24.701 -8.020 -7.598 1.00 81.31 1079 VAL A N 1
ATOM 8294 C CA . VAL A 1 1079 ? -23.557 -8.053 -6.677 1.00 81.31 1079 VAL A CA 1
ATOM 8295 C C . VAL A 1 1079 ? -22.705 -6.818 -6.924 1.00 81.31 1079 VAL A C 1
ATOM 8297 O O . VAL A 1 1079 ? -22.237 -6.586 -8.040 1.00 81.31 1079 VAL A O 1
ATOM 8300 N N . THR A 1 1080 ? -22.495 -6.027 -5.878 1.00 78.25 1080 THR A N 1
ATOM 8301 C CA . THR A 1 1080 ? -21.642 -4.840 -5.935 1.00 78.25 1080 THR A CA 1
ATOM 8302 C C . THR A 1 1080 ? -20.278 -5.166 -5.337 1.00 78.25 1080 THR A C 1
ATOM 8304 O O . THR A 1 1080 ? -20.164 -5.499 -4.159 1.00 78.25 1080 THR A O 1
ATOM 8307 N N . PHE A 1 1081 ? -19.240 -5.050 -6.161 1.00 73.69 1081 PHE A N 1
ATOM 8308 C CA . PHE A 1 1081 ? -17.841 -5.150 -5.763 1.00 73.69 1081 PHE A CA 1
ATOM 8309 C C . PHE A 1 1081 ? -17.318 -3.755 -5.451 1.00 73.69 1081 PHE A C 1
ATOM 8311 O O . PHE A 1 1081 ? -17.594 -2.808 -6.187 1.00 73.69 1081 PHE A O 1
ATOM 8318 N N . THR A 1 1082 ? -16.574 -3.598 -4.363 1.00 57.34 1082 THR A N 1
ATOM 8319 C CA . THR A 1 1082 ? -16.287 -2.267 -3.819 1.00 57.34 1082 THR A CA 1
ATOM 8320 C C . THR A 1 1082 ? -14.867 -2.140 -3.269 1.00 57.34 1082 THR A C 1
ATOM 8322 O O . THR A 1 1082 ? -14.351 -3.099 -2.699 1.00 57.34 1082 THR A O 1
ATOM 8325 N N . CYS A 1 1083 ? -14.275 -0.950 -3.382 1.00 53.47 1083 CYS A N 1
ATOM 8326 C CA . CYS A 1 1083 ? -13.026 -0.528 -2.733 1.00 53.47 1083 CYS A CA 1
ATOM 8327 C C . CYS A 1 1083 ? -13.147 0.956 -2.299 1.00 53.47 1083 CYS A C 1
ATOM 8329 O O . CYS A 1 1083 ? -14.199 1.564 -2.534 1.00 53.47 1083 CYS A O 1
ATOM 8331 N N . PRO A 1 1084 ? -12.116 1.579 -1.694 1.00 43.09 1084 PRO A N 1
ATOM 8332 C CA . PRO A 1 1084 ? -12.247 2.905 -1.104 1.00 43.09 1084 PRO A CA 1
ATOM 8333 C C . PRO A 1 1084 ? -12.672 4.051 -1.998 1.00 43.09 1084 PRO A C 1
ATOM 8335 O O . PRO A 1 1084 ? -13.310 4.996 -1.539 1.00 43.09 1084 PRO A O 1
ATOM 8338 N N . TRP A 1 1085 ? -12.331 3.973 -3.275 1.00 37.25 1085 TRP A N 1
ATOM 8339 C CA . TRP A 1 1085 ? -12.515 5.080 -4.202 1.00 37.25 1085 TRP A CA 1
ATOM 8340 C C . TRP A 1 1085 ? -13.537 4.781 -5.305 1.00 37.25 1085 TRP A C 1
ATOM 8342 O O . TRP A 1 1085 ? -13.881 5.687 -6.064 1.00 37.25 1085 TRP A O 1
ATOM 8352 N N . ARG A 1 1086 ? -14.030 3.536 -5.415 1.00 49.56 1086 ARG A N 1
ATOM 8353 C CA . ARG A 1 1086 ? -15.020 3.136 -6.427 1.00 49.56 1086 ARG A CA 1
ATOM 8354 C C . ARG A 1 1086 ? -15.778 1.855 -6.076 1.00 49.56 1086 ARG A C 1
ATOM 8356 O O . ARG A 1 1086 ? -15.361 1.050 -5.247 1.00 49.56 1086 ARG A O 1
ATOM 8363 N N . SER A 1 1087 ? -16.858 1.619 -6.809 1.00 55.44 1087 SER A N 1
ATOM 8364 C CA . SER A 1 1087 ? -17.586 0.354 -6.845 1.00 55.44 1087 SER A CA 1
ATOM 8365 C C . SER A 1 1087 ? -17.910 -0.039 -8.289 1.00 55.44 1087 SER A C 1
ATOM 8367 O O . SER A 1 1087 ? -18.001 0.819 -9.164 1.00 55.44 1087 SER A O 1
ATOM 8369 N N . GLU A 1 1088 ? -18.071 -1.336 -8.547 1.00 67.69 1088 GLU A N 1
ATOM 8370 C CA . GLU A 1 1088 ? -18.614 -1.868 -9.799 1.00 67.69 1088 GLU A CA 1
ATOM 8371 C C . GLU A 1 1088 ? -19.732 -2.851 -9.461 1.00 67.69 1088 GLU A C 1
ATOM 8373 O O . GLU A 1 1088 ? -19.551 -3.792 -8.686 1.00 67.69 1088 GLU A O 1
ATOM 8378 N N . THR A 1 1089 ? -20.905 -2.627 -10.047 1.00 77.19 1089 THR A N 1
ATOM 8379 C CA . THR A 1 1089 ? -22.052 -3.522 -9.883 1.00 77.19 1089 THR A CA 1
ATOM 8380 C C . THR A 1 1089 ? -22.163 -4.456 -11.077 1.00 77.19 1089 THR A C 1
ATOM 8382 O O . THR A 1 1089 ? -22.244 -4.011 -12.225 1.00 77.19 1089 THR A O 1
ATOM 8385 N N . VAL A 1 1090 ? -22.203 -5.755 -10.787 1.00 85.06 1090 VAL A N 1
ATOM 8386 C CA . VAL A 1 1090 ? -22.479 -6.816 -11.753 1.00 85.06 1090 VAL A CA 1
ATOM 8387 C C . VAL A 1 1090 ? -23.904 -7.300 -11.531 1.00 85.06 1090 VAL A C 1
ATOM 8389 O O . VAL A 1 1090 ? -24.257 -7.778 -10.453 1.00 85.06 1090 VAL A O 1
ATOM 8392 N N . ASP A 1 1091 ? -24.732 -7.173 -12.563 1.00 90.25 1091 ASP A N 1
ATOM 8393 C CA . ASP A 1 1091 ? -26.176 -7.380 -12.454 1.00 90.25 1091 ASP A CA 1
ATOM 8394 C C . ASP A 1 1091 ? -26.551 -8.847 -12.244 1.00 90.25 1091 ASP A C 1
ATOM 8396 O O . ASP A 1 1091 ? -27.531 -9.154 -11.566 1.00 90.25 1091 ASP A O 1
ATOM 8400 N N . VAL A 1 1092 ? -25.765 -9.764 -12.814 1.00 91.31 1092 VAL A N 1
ATOM 8401 C CA . VAL A 1 1092 ? -25.945 -11.206 -12.636 1.00 91.31 1092 VAL A CA 1
ATOM 8402 C C . VAL A 1 1092 ? -24.598 -11.853 -12.347 1.00 91.31 1092 VAL A C 1
ATOM 8404 O O . VAL A 1 1092 ? -23.726 -11.879 -13.217 1.00 91.31 1092 VAL A O 1
ATOM 8407 N N . VAL A 1 1093 ? -24.467 -12.423 -11.146 1.00 92.25 1093 VAL A N 1
ATOM 8408 C CA . VAL A 1 1093 ? -23.358 -13.301 -10.748 1.00 92.25 1093 VAL A CA 1
ATOM 8409 C C . VAL A 1 1093 ? -23.939 -14.656 -10.372 1.00 92.25 1093 VAL A C 1
ATOM 8411 O O . VAL A 1 1093 ? -24.727 -14.757 -9.432 1.00 92.25 1093 VAL A O 1
ATOM 8414 N N . ARG A 1 1094 ? -23.590 -15.707 -11.116 1.00 92.69 1094 ARG A N 1
ATOM 8415 C CA . ARG A 1 1094 ? -24.105 -17.057 -10.845 1.00 92.69 1094 ARG A CA 1
ATOM 8416 C C . ARG A 1 1094 ? -23.123 -18.151 -11.226 1.00 92.69 1094 ARG A C 1
ATOM 8418 O O . ARG A 1 1094 ? -22.263 -17.958 -12.080 1.00 92.69 1094 ARG A O 1
ATOM 8425 N N . ARG A 1 1095 ? -23.324 -19.326 -10.638 1.00 94.00 1095 ARG A N 1
ATOM 8426 C CA . ARG A 1 1095 ? -22.672 -20.572 -11.049 1.00 94.00 1095 ARG A CA 1
ATOM 8427 C C . ARG A 1 1095 ? -23.315 -21.093 -12.341 1.00 94.00 1095 ARG A C 1
ATOM 8429 O O . ARG A 1 1095 ? -24.516 -20.898 -12.562 1.00 94.00 1095 ARG A O 1
ATOM 8436 N N . ILE A 1 1096 ? -22.518 -21.710 -13.209 1.00 94.38 1096 ILE A N 1
ATOM 8437 C CA . ILE A 1 1096 ? -23.017 -22.429 -14.386 1.00 94.38 1096 ILE A CA 1
ATOM 8438 C C . ILE A 1 1096 ? -23.048 -23.920 -14.054 1.00 94.38 1096 ILE A C 1
ATOM 8440 O O . ILE A 1 1096 ? -22.062 -24.623 -14.254 1.00 94.38 1096 ILE A O 1
ATOM 8444 N N . ASP A 1 1097 ? -24.187 -24.406 -13.566 1.00 87.75 1097 ASP A N 1
ATOM 8445 C CA . ASP A 1 1097 ? -24.339 -25.814 -13.170 1.00 87.75 1097 ASP A CA 1
ATOM 8446 C C . ASP A 1 1097 ? -24.227 -26.783 -14.365 1.00 87.75 1097 ASP A C 1
ATOM 8448 O O . ASP A 1 1097 ? -23.855 -27.940 -14.197 1.00 87.75 1097 ASP A O 1
ATOM 8452 N N . GLY A 1 1098 ? -24.520 -26.309 -15.584 1.00 88.12 1098 GLY A N 1
ATOM 8453 C CA . GLY A 1 1098 ? -24.393 -27.081 -16.825 1.00 88.12 1098 GLY A CA 1
ATOM 8454 C C . GLY A 1 1098 ? -22.975 -27.148 -17.409 1.00 88.12 1098 GLY A C 1
ATOM 8455 O O . GLY A 1 1098 ? -22.776 -27.808 -18.430 1.00 88.12 1098 GLY A O 1
ATOM 8456 N N . ALA A 1 1099 ? -21.991 -26.467 -16.810 1.00 94.69 1099 ALA A N 1
ATOM 8457 C CA . ALA A 1 1099 ? -20.616 -26.486 -17.295 1.00 94.69 1099 ALA A CA 1
ATOM 8458 C C . ALA A 1 1099 ? -19.950 -27.832 -16.981 1.00 94.69 1099 ALA A C 1
ATOM 8460 O O . ALA A 1 1099 ? -19.956 -28.297 -15.843 1.00 94.69 1099 ALA A O 1
ATOM 8461 N N . ARG A 1 1100 ? -19.320 -28.442 -17.988 1.00 96.75 1100 ARG A N 1
ATOM 8462 C CA . ARG A 1 1100 ? -18.490 -29.642 -17.809 1.00 96.75 1100 ARG A CA 1
ATOM 8463 C C . ARG A 1 1100 ? -17.034 -29.221 -17.856 1.00 96.75 1100 ARG A C 1
ATOM 8465 O O . ARG A 1 1100 ? -16.626 -28.624 -18.848 1.00 96.75 1100 ARG A O 1
ATOM 8472 N N . ILE A 1 1101 ? -16.282 -29.505 -16.797 1.00 97.38 1101 ILE A N 1
ATOM 8473 C CA . ILE A 1 1101 ? -14.920 -28.995 -16.617 1.00 97.38 1101 ILE A CA 1
ATOM 8474 C C . ILE A 1 1101 ? -14.020 -30.125 -16.128 1.00 97.38 1101 ILE A C 1
ATOM 8476 O O . ILE A 1 1101 ? -14.354 -30.812 -15.164 1.00 97.38 1101 ILE A O 1
ATOM 8480 N N . ALA A 1 1102 ? -12.870 -30.284 -16.773 1.00 96.75 1102 ALA A N 1
ATOM 8481 C CA . ALA A 1 1102 ? -11.812 -31.189 -16.359 1.00 96.75 1102 ALA A CA 1
ATOM 8482 C C . ALA A 1 1102 ? -10.493 -30.423 -16.249 1.00 96.75 1102 ALA A C 1
ATOM 8484 O O . ALA A 1 1102 ? -10.210 -29.523 -17.042 1.00 96.75 1102 ALA A O 1
ATOM 8485 N N . VAL A 1 1103 ? -9.695 -30.777 -15.241 1.00 96.38 1103 VAL A N 1
ATOM 8486 C CA . VAL A 1 1103 ? -8.415 -30.121 -14.969 1.00 96.38 1103 VAL A CA 1
ATOM 8487 C C . VAL A 1 1103 ? -7.332 -31.171 -14.786 1.00 96.38 1103 VAL A C 1
ATOM 8489 O O . VAL A 1 1103 ? -7.455 -32.048 -13.931 1.00 96.38 1103 VAL A O 1
ATOM 8492 N N . ALA A 1 1104 ? -6.253 -31.055 -15.557 1.00 94.88 1104 ALA A N 1
ATOM 8493 C CA . ALA A 1 1104 ? -5.044 -31.851 -15.385 1.00 94.88 1104 ALA A CA 1
ATOM 8494 C C . ALA A 1 1104 ? -3.930 -30.968 -14.813 1.00 94.88 1104 ALA A C 1
ATOM 8496 O O . ALA A 1 1104 ? -3.647 -29.900 -15.353 1.00 94.88 1104 ALA A O 1
ATOM 8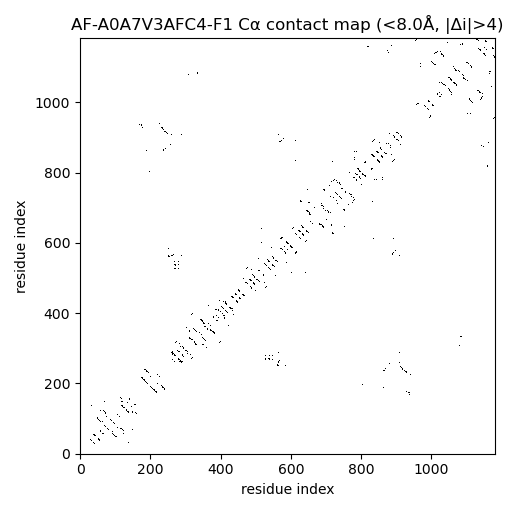497 N N . LYS A 1 1105 ? -3.300 -31.408 -13.720 1.00 93.62 1105 LYS A N 1
ATOM 8498 C CA . LYS A 1 1105 ? -2.222 -30.676 -13.041 1.00 93.62 1105 LYS A CA 1
ATOM 8499 C C . LYS A 1 1105 ? -0.905 -31.425 -13.196 1.00 93.62 1105 LYS A C 1
ATOM 8501 O O . LYS A 1 1105 ? -0.851 -32.630 -12.954 1.00 93.62 1105 LYS A O 1
ATOM 8506 N N . GLU A 1 1106 ? 0.137 -30.703 -13.570 1.00 91.38 1106 GLU A N 1
ATOM 8507 C CA . GLU A 1 1106 ? 1.528 -31.153 -13.564 1.00 91.38 1106 GLU A CA 1
ATOM 8508 C C . GLU A 1 1106 ? 2.301 -30.334 -12.513 1.00 91.38 1106 GLU A C 1
ATOM 8510 O O . GLU A 1 1106 ? 1.688 -29.672 -11.678 1.00 91.38 1106 GLU A O 1
ATOM 8515 N N . LYS A 1 1107 ? 3.635 -30.423 -12.472 1.00 83.62 1107 LYS A N 1
ATOM 8516 C CA . LYS A 1 1107 ? 4.434 -29.724 -11.449 1.00 83.62 1107 LYS A CA 1
ATOM 8517 C C . LYS A 1 1107 ? 4.461 -28.206 -11.659 1.00 83.62 1107 LYS A C 1
ATOM 8519 O O . LYS A 1 1107 ? 4.455 -27.467 -10.685 1.00 83.62 1107 LYS A O 1
ATOM 8524 N N . ASP A 1 1108 ? 4.543 -27.782 -12.911 1.00 86.25 1108 ASP A N 1
ATOM 8525 C CA . ASP A 1 1108 ? 4.800 -26.412 -13.365 1.00 86.25 1108 ASP A CA 1
ATOM 8526 C C . ASP A 1 1108 ? 3.776 -25.967 -14.427 1.00 86.25 1108 ASP A C 1
ATOM 8528 O O . ASP A 1 1108 ? 4.050 -25.112 -15.275 1.00 86.25 1108 ASP A O 1
ATOM 8532 N N . ARG A 1 1109 ? 2.604 -26.613 -14.437 1.00 91.81 1109 ARG A N 1
ATOM 8533 C CA . ARG A 1 1109 ? 1.576 -26.431 -15.461 1.00 91.81 1109 ARG A CA 1
ATOM 8534 C C . ARG A 1 1109 ? 0.219 -26.939 -15.003 1.00 91.81 1109 ARG A C 1
ATOM 8536 O O . ARG A 1 1109 ? 0.124 -27.944 -14.295 1.00 91.81 1109 ARG A O 1
ATOM 8543 N N . TYR A 1 1110 ? -0.841 -26.321 -15.510 1.00 95.19 1110 TYR A N 1
ATOM 8544 C CA . TYR A 1 1110 ? -2.181 -26.896 -15.491 1.00 95.19 1110 TYR A CA 1
ATOM 8545 C C . TYR A 1 1110 ? -2.866 -26.775 -16.853 1.00 95.19 1110 TYR A C 1
ATOM 8547 O O . TYR A 1 1110 ? -2.589 -25.872 -17.645 1.00 95.19 1110 TYR A O 1
ATOM 8555 N N . ARG A 1 1111 ? -3.777 -27.712 -17.120 1.00 96.38 1111 ARG A N 1
ATOM 8556 C CA . ARG A 1 1111 ? -4.639 -27.715 -18.300 1.00 96.38 1111 ARG A CA 1
ATOM 8557 C C . ARG A 1 1111 ? -6.091 -27.685 -17.872 1.00 96.38 1111 ARG A C 1
ATOM 8559 O O . ARG A 1 1111 ? -6.500 -28.530 -17.078 1.00 96.38 1111 ARG A O 1
ATOM 8566 N N . VAL A 1 1112 ? -6.853 -26.736 -18.404 1.00 97.12 1112 VAL A N 1
ATOM 8567 C CA . VAL A 1 1112 ? -8.294 -26.606 -18.160 1.00 97.12 1112 VAL A CA 1
ATOM 8568 C C . VAL A 1 1112 ? -9.019 -26.899 -19.452 1.00 97.12 1112 VAL A C 1
ATOM 8570 O O . VAL A 1 1112 ? -8.832 -26.182 -20.429 1.00 97.12 1112 VAL A O 1
ATOM 8573 N N . GLU A 1 1113 ? -9.873 -27.911 -19.441 1.00 97.06 1113 GLU A N 1
ATOM 8574 C CA . GLU A 1 1113 ? -10.765 -28.220 -20.547 1.00 97.06 1113 GLU A CA 1
ATOM 8575 C C . GLU A 1 1113 ? -12.211 -28.030 -20.101 1.00 97.06 1113 GLU A C 1
ATOM 8577 O O . GLU A 1 1113 ? -12.626 -28.569 -19.073 1.00 97.06 1113 GLU A O 1
ATOM 8582 N N . ALA A 1 1114 ? -12.981 -27.249 -20.857 1.00 97.06 1114 ALA A N 1
ATOM 8583 C CA . ALA A 1 1114 ? -14.350 -26.917 -20.499 1.00 97.06 1114 ALA A CA 1
ATOM 8584 C C . ALA A 1 1114 ? -15.296 -26.949 -21.701 1.00 97.06 1114 ALA A C 1
ATOM 8586 O O . ALA A 1 1114 ? -14.980 -26.427 -22.770 1.00 97.06 1114 ALA A O 1
ATOM 8587 N N . ALA A 1 1115 ? -16.488 -27.507 -21.487 1.00 96.56 1115 ALA A N 1
ATOM 8588 C CA . ALA A 1 1115 ? -17.651 -27.335 -22.349 1.00 96.56 1115 ALA A CA 1
ATOM 8589 C C . ALA A 1 1115 ? -18.685 -26.470 -21.626 1.00 96.56 1115 ALA A C 1
ATOM 8591 O O . ALA A 1 1115 ? -19.188 -26.840 -20.560 1.00 96.56 1115 ALA A O 1
ATOM 8592 N N . ILE A 1 1116 ? -18.991 -25.320 -22.219 1.00 97.19 1116 ILE A N 1
ATOM 8593 C CA . ILE A 1 1116 ? -19.881 -24.309 -21.658 1.00 97.19 1116 ILE A CA 1
ATOM 8594 C C . ILE A 1 1116 ? -21.124 -24.208 -22.538 1.00 97.19 1116 ILE A C 1
ATOM 8596 O O . ILE A 1 1116 ? -20.984 -23.896 -23.724 1.00 97.19 1116 ILE A O 1
ATOM 8600 N N . PRO A 1 1117 ? -22.334 -24.410 -21.994 1.00 96.38 1117 PRO A N 1
ATOM 8601 C CA . PRO A 1 1117 ? -23.553 -24.262 -22.777 1.00 96.38 1117 PRO A CA 1
ATOM 8602 C C . PRO A 1 1117 ? -23.677 -22.848 -23.367 1.00 96.38 1117 PRO A C 1
ATOM 8604 O O . PRO A 1 1117 ? -23.662 -21.848 -22.645 1.00 96.38 1117 PRO A O 1
ATOM 8607 N N . LEU A 1 1118 ? -23.853 -22.740 -24.687 1.00 94.12 1118 LEU A N 1
ATOM 8608 C CA . LEU A 1 1118 ? -24.028 -21.459 -25.386 1.00 94.12 1118 LEU A CA 1
ATOM 8609 C C . LEU A 1 1118 ? -25.248 -20.692 -24.856 1.00 94.12 1118 LEU A C 1
ATOM 8611 O O . LEU A 1 1118 ? -25.200 -19.468 -24.712 1.00 94.12 1118 LEU A O 1
ATOM 8615 N N . ALA A 1 1119 ? -26.309 -21.413 -24.480 1.00 93.31 1119 ALA A N 1
ATOM 8616 C CA . ALA A 1 1119 ? -27.506 -20.840 -23.871 1.00 93.31 1119 ALA A CA 1
ATOM 8617 C C . ALA A 1 1119 ? -27.200 -20.109 -22.550 1.00 93.31 1119 ALA A C 1
ATOM 8619 O O . ALA A 1 1119 ? -27.708 -19.007 -22.320 1.00 93.31 1119 ALA A O 1
ATOM 8620 N N . ASP A 1 1120 ? -26.308 -20.657 -21.717 1.00 92.12 1120 ASP A N 1
ATOM 8621 C CA . ASP A 1 1120 ? -25.874 -20.014 -20.474 1.00 92.12 1120 ASP A CA 1
ATOM 8622 C C . ASP A 1 1120 ? -25.080 -18.726 -20.730 1.00 92.12 1120 ASP A C 1
ATOM 8624 O O . ASP A 1 1120 ? -25.126 -17.807 -19.906 1.00 92.12 1120 ASP A O 1
ATOM 8628 N N . LEU A 1 1121 ? -24.422 -18.610 -21.889 1.00 92.31 1121 LEU A N 1
ATOM 8629 C CA . LEU A 1 1121 ? -23.739 -17.399 -22.366 1.00 92.31 1121 LEU A CA 1
ATOM 8630 C C . LEU A 1 1121 ? -24.674 -16.423 -23.101 1.00 92.31 1121 LEU A C 1
ATOM 8632 O O . LEU A 1 1121 ? -24.273 -15.306 -23.408 1.00 92.31 1121 LEU A O 1
ATOM 8636 N N . GLY A 1 1122 ? -25.938 -16.796 -23.335 1.00 89.75 1122 GLY A N 1
ATOM 8637 C CA . GLY A 1 1122 ? -26.891 -15.976 -24.091 1.00 89.75 1122 GLY A CA 1
ATOM 8638 C C . GLY A 1 1122 ? -26.627 -15.984 -25.597 1.00 89.75 1122 GLY A C 1
ATOM 8639 O O . GLY A 1 1122 ? -27.041 -15.067 -26.302 1.00 89.75 1122 GLY A O 1
ATOM 8640 N N . LEU A 1 1123 ? -25.927 -17.006 -26.087 1.00 90.50 1123 LEU A N 1
ATOM 8641 C CA . LEU A 1 1123 ? -25.573 -17.178 -27.486 1.00 90.50 1123 LEU A CA 1
ATOM 8642 C C . LEU A 1 1123 ? -26.464 -18.220 -28.158 1.00 90.50 1123 LEU A C 1
ATOM 8644 O O . LEU A 1 1123 ? -26.851 -19.223 -27.561 1.00 90.50 1123 LEU A O 1
ATOM 8648 N N . LYS A 1 1124 ? -26.744 -17.979 -29.438 1.00 86.88 1124 LYS A N 1
ATOM 8649 C CA . LYS A 1 1124 ? -27.432 -18.896 -30.347 1.00 86.88 1124 LYS A CA 1
ATOM 8650 C C . LYS A 1 1124 ? -26.938 -18.641 -31.772 1.00 86.88 1124 LYS A C 1
ATOM 8652 O O . LYS A 1 1124 ? -26.573 -17.504 -32.084 1.00 86.88 1124 LYS A O 1
ATOM 8657 N N . ASP A 1 1125 ? -26.920 -19.682 -32.605 1.00 85.06 1125 ASP A N 1
ATOM 8658 C CA . ASP A 1 1125 ? -26.608 -19.599 -34.040 1.00 85.06 1125 ASP A CA 1
ATOM 8659 C C . ASP A 1 1125 ? -25.290 -18.838 -34.302 1.00 85.06 1125 ASP A C 1
ATOM 8661 O O . ASP A 1 1125 ? -25.233 -17.835 -35.013 1.00 85.06 1125 ASP A O 1
ATOM 8665 N N . VAL A 1 1126 ? -24.219 -19.273 -33.627 1.00 88.25 1126 VAL A N 1
ATOM 8666 C CA . VAL A 1 1126 ? -22.945 -18.534 -33.550 1.00 88.25 1126 VAL A CA 1
ATOM 8667 C C . VAL A 1 1126 ? -22.073 -18.646 -34.802 1.00 88.25 1126 VAL A C 1
ATOM 8669 O O . VAL A 1 1126 ? -21.179 -17.823 -34.986 1.00 88.25 1126 VAL A O 1
ATOM 8672 N N . ALA A 1 1127 ? -22.321 -19.631 -35.664 1.00 88.75 1127 ALA A N 1
ATOM 8673 C CA . ALA A 1 1127 ? -21.515 -19.885 -36.854 1.00 88.75 1127 ALA A CA 1
ATOM 8674 C C . ALA A 1 1127 ? -21.473 -18.668 -37.802 1.00 88.75 1127 ALA A C 1
ATOM 8676 O O . ALA A 1 1127 ? -22.487 -18.037 -38.087 1.00 88.75 1127 ALA A O 1
ATOM 8677 N N . GLY A 1 1128 ? -20.281 -18.338 -38.296 1.00 86.00 1128 GLY A N 1
ATOM 8678 C CA . GLY A 1 1128 ? -20.001 -17.206 -39.182 1.00 86.00 1128 GLY A CA 1
ATOM 8679 C C . GLY A 1 1128 ? -19.925 -15.839 -38.491 1.00 86.00 1128 GLY A C 1
ATOM 8680 O O . GLY A 1 1128 ? -19.543 -14.860 -39.132 1.00 86.00 1128 GLY A O 1
ATOM 8681 N N . ARG A 1 1129 ? -20.263 -15.736 -37.200 1.00 89.75 1129 ARG A N 1
ATOM 8682 C CA . ARG A 1 1129 ? -20.298 -14.454 -36.483 1.00 89.75 1129 ARG A CA 1
ATOM 8683 C C . ARG A 1 1129 ? -18.913 -14.058 -35.965 1.00 89.75 1129 ARG A C 1
ATOM 8685 O O . ARG A 1 1129 ? -18.105 -14.906 -35.586 1.00 89.75 1129 ARG A O 1
ATOM 8692 N N . LYS A 1 1130 ? -18.655 -12.748 -35.933 1.00 90.25 1130 LYS A N 1
ATOM 8693 C CA . LYS A 1 1130 ? -17.465 -12.135 -35.327 1.00 90.25 1130 LYS A CA 1
ATOM 8694 C C . LYS A 1 1130 ? -17.876 -11.464 -34.017 1.00 90.25 1130 LYS A C 1
ATOM 8696 O O . LYS A 1 1130 ? -18.841 -10.705 -33.994 1.00 90.25 1130 LYS A O 1
ATOM 8701 N N . PHE A 1 1131 ? -17.143 -11.745 -32.951 1.00 91.94 1131 PHE A N 1
ATOM 8702 C CA . PHE A 1 1131 ? -17.360 -11.200 -31.616 1.00 91.94 1131 PHE A CA 1
ATOM 8703 C C . PHE A 1 1131 ? -16.115 -10.446 -31.157 1.00 91.94 1131 PHE A C 1
ATOM 8705 O O . PHE A 1 1131 ? -14.997 -10.769 -31.560 1.00 91.94 1131 PHE A O 1
ATOM 8712 N N . LYS A 1 1132 ? -16.294 -9.451 -30.288 1.00 92.38 1132 LYS A N 1
ATOM 8713 C CA . LYS A 1 1132 ? -15.176 -8.890 -29.522 1.00 92.38 1132 LYS A CA 1
ATOM 8714 C C . LYS A 1 1132 ? -14.900 -9.839 -28.362 1.00 92.38 1132 LYS A C 1
ATOM 8716 O O . LYS A 1 1132 ? -15.836 -10.175 -27.635 1.00 92.38 1132 LYS A O 1
ATOM 8721 N N . ALA A 1 1133 ? -13.656 -10.277 -28.220 1.00 94.00 1133 ALA A N 1
ATOM 8722 C CA . ALA A 1 1133 ? -13.290 -11.250 -27.202 1.00 94.00 1133 ALA A CA 1
ATOM 8723 C C . ALA A 1 1133 ? -11.861 -11.050 -26.709 1.00 94.00 1133 ALA A C 1
ATOM 8725 O O . ALA A 1 1133 ? -11.001 -10.538 -27.433 1.00 94.00 1133 ALA A O 1
ATOM 8726 N N . ASP A 1 1134 ? -11.619 -11.512 -25.492 1.00 93.81 1134 ASP A N 1
ATOM 8727 C CA . ASP A 1 1134 ? -10.282 -11.658 -24.944 1.00 93.81 1134 ASP A CA 1
ATOM 8728 C C . ASP A 1 1134 ? -10.200 -12.919 -24.087 1.00 93.81 1134 ASP A C 1
ATOM 8730 O O . ASP A 1 1134 ? -11.176 -13.315 -23.445 1.00 93.81 1134 ASP A O 1
ATOM 8734 N N . PHE A 1 1135 ? -9.031 -13.545 -24.102 1.00 95.38 1135 PHE A N 1
ATOM 8735 C CA . PHE A 1 1135 ? -8.751 -14.778 -23.377 1.00 95.38 1135 PHE A CA 1
ATOM 8736 C C . PHE A 1 1135 ? -7.746 -14.452 -22.288 1.00 95.38 1135 PHE A C 1
ATOM 8738 O O . PHE A 1 1135 ? -6.689 -13.892 -22.586 1.00 95.38 1135 PHE A O 1
ATOM 8745 N N . GLY A 1 1136 ? -8.092 -14.774 -21.046 1.00 93.62 1136 GLY A N 1
ATOM 8746 C CA . GLY A 1 1136 ? -7.304 -14.422 -19.879 1.00 93.62 1136 GLY A CA 1
ATOM 8747 C C . GLY A 1 1136 ? -6.903 -15.622 -19.043 1.00 93.62 1136 GLY A C 1
ATOM 8748 O O . GLY A 1 1136 ? -7.616 -16.622 -18.945 1.00 93.62 1136 GLY A O 1
ATOM 8749 N N . VAL A 1 1137 ? -5.751 -15.480 -18.404 1.00 94.69 1137 VAL A N 1
ATOM 8750 C CA . VAL A 1 1137 ? -5.280 -16.323 -17.312 1.00 94.69 1137 VAL A CA 1
ATOM 8751 C C . VAL A 1 1137 ? -4.949 -15.415 -16.140 1.00 94.69 1137 VAL A C 1
ATOM 8753 O O . VAL A 1 1137 ? -4.266 -14.398 -16.296 1.00 94.69 1137 VAL A O 1
ATOM 8756 N N . ILE A 1 1138 ? -5.441 -15.783 -14.967 1.00 91.31 1138 ILE A N 1
ATOM 8757 C CA . ILE A 1 1138 ? -5.075 -15.178 -13.697 1.00 91.31 1138 ILE A CA 1
ATOM 8758 C C . ILE A 1 1138 ? -4.166 -16.157 -12.976 1.00 91.31 1138 ILE A C 1
ATOM 8760 O O . ILE A 1 1138 ? -4.516 -17.326 -12.837 1.00 91.31 1138 ILE A O 1
ATOM 8764 N N . TYR A 1 1139 ? -3.026 -15.651 -12.529 1.00 86.75 1139 TYR A N 1
ATOM 8765 C CA . TYR A 1 1139 ? -2.067 -16.362 -11.700 1.00 86.75 1139 TYR A CA 1
ATOM 8766 C C . TYR A 1 1139 ? -2.228 -15.907 -10.255 1.00 86.75 1139 TYR A C 1
ATOM 8768 O O . TYR A 1 1139 ? -2.274 -14.699 -9.989 1.00 86.75 1139 TYR A O 1
ATOM 8776 N N . GLY A 1 1140 ? -2.325 -16.865 -9.348 1.00 81.62 1140 GLY A N 1
ATOM 8777 C CA . GLY A 1 1140 ? -2.399 -16.688 -7.909 1.00 81.62 1140 GLY A CA 1
ATOM 8778 C C . GLY A 1 1140 ? -1.063 -16.870 -7.210 1.00 81.62 1140 GLY A C 1
ATOM 8779 O O . GLY A 1 1140 ? -0.069 -17.264 -7.807 1.00 81.62 1140 GLY A O 1
ATOM 8780 N N . ASP A 1 1141 ? -1.047 -16.577 -5.913 1.00 72.69 1141 ASP A N 1
ATOM 8781 C CA . ASP A 1 1141 ? 0.015 -17.044 -5.029 1.00 72.69 1141 ASP A CA 1
ATOM 8782 C C . ASP A 1 1141 ? -0.058 -18.557 -4.784 1.00 72.69 1141 ASP A C 1
ATOM 8784 O O . ASP A 1 1141 ? -1.125 -19.153 -4.942 1.00 72.69 1141 ASP A O 1
ATOM 8788 N N . PRO A 1 1142 ? 1.048 -19.197 -4.351 1.00 78.75 1142 PRO A N 1
ATOM 8789 C CA . PRO A 1 1142 ? 1.060 -20.635 -4.087 1.00 78.75 1142 PRO A CA 1
ATOM 8790 C C . PRO A 1 1142 ? 0.009 -21.102 -3.076 1.00 78.75 1142 PRO A C 1
ATOM 8792 O O . PRO A 1 1142 ? -0.428 -22.253 -3.102 1.00 78.75 1142 PRO A O 1
ATOM 8795 N N . GLU A 1 1143 ? -0.412 -20.209 -2.181 1.00 78.25 1143 GLU A N 1
ATOM 8796 C CA . GLU A 1 1143 ? -1.471 -20.450 -1.209 1.00 78.25 1143 GLU A CA 1
ATOM 8797 C C . GLU A 1 1143 ? -2.889 -20.273 -1.785 1.00 78.25 1143 GLU A C 1
ATOM 8799 O O . GLU A 1 1143 ? -3.858 -20.639 -1.116 1.00 78.25 1143 GLU A O 1
ATOM 8804 N N . GLY A 1 1144 ? -3.046 -19.731 -2.995 1.00 81.62 1144 GLY A N 1
ATOM 8805 C CA . GLY A 1 1144 ? -4.333 -19.463 -3.634 1.00 81.62 1144 GLY A CA 1
ATOM 8806 C C . GLY A 1 1144 ? -5.193 -18.491 -2.828 1.00 81.62 1144 GLY A C 1
ATOM 8807 O O . GLY A 1 1144 ? -6.365 -18.753 -2.576 1.00 81.62 1144 GLY A O 1
ATOM 8808 N N . THR A 1 1145 ? -4.625 -17.400 -2.336 1.00 77.62 1145 THR A N 1
ATOM 8809 C CA . THR A 1 1145 ? -5.338 -16.397 -1.540 1.00 77.62 1145 THR A CA 1
ATOM 8810 C C . THR A 1 1145 ? -5.459 -15.039 -2.220 1.00 77.62 1145 THR A C 1
ATOM 8812 O O . THR A 1 1145 ? -6.401 -14.304 -1.912 1.00 77.62 1145 THR A O 1
ATOM 8815 N N . VAL A 1 1146 ? -4.552 -14.696 -3.139 1.00 70.56 1146 VAL A N 1
ATOM 8816 C CA . VAL A 1 1146 ? -4.526 -13.411 -3.849 1.00 70.56 1146 VAL A CA 1
ATOM 8817 C C . VAL A 1 1146 ? -4.028 -13.568 -5.283 1.00 70.56 1146 VAL A C 1
ATOM 8819 O O . VAL A 1 1146 ? -3.204 -14.423 -5.589 1.00 70.56 1146 VAL A O 1
ATOM 8822 N N . ASN A 1 1147 ? -4.490 -12.689 -6.166 1.00 75.38 1147 ASN A N 1
ATOM 8823 C CA . ASN A 1 1147 ? -3.942 -12.578 -7.513 1.00 75.38 1147 ASN A CA 1
ATOM 8824 C C . ASN A 1 1147 ? -2.542 -11.966 -7.526 1.00 75.38 1147 ASN A C 1
ATOM 8826 O O . ASN A 1 1147 ? -2.264 -10.998 -6.819 1.00 75.38 1147 ASN A O 1
ATOM 8830 N N . GLN A 1 1148 ? -1.715 -12.472 -8.430 1.00 65.75 1148 GLN A N 1
ATOM 8831 C CA . GLN A 1 1148 ? -0.397 -11.947 -8.754 1.00 65.75 1148 GLN A CA 1
ATOM 8832 C C . GLN A 1 1148 ? -0.410 -11.358 -10.159 1.00 65.75 1148 GLN A C 1
ATOM 8834 O O . GLN A 1 1148 ? -0.095 -10.193 -10.346 1.00 65.75 1148 GLN A O 1
ATOM 8839 N N . LEU A 1 1149 ? -0.871 -12.096 -11.166 1.00 75.00 1149 LEU A N 1
ATOM 8840 C CA . LEU A 1 1149 ? -0.849 -11.614 -12.545 1.00 75.00 1149 LEU A CA 1
ATOM 8841 C C . LEU A 1 1149 ? -2.178 -11.847 -13.238 1.00 75.00 114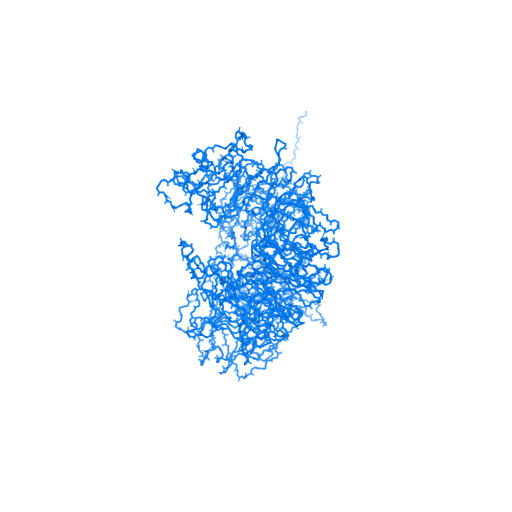9 LEU A C 1
ATOM 8843 O O . LEU A 1 1149 ? -2.784 -12.900 -13.110 1.00 75.00 1149 LEU A O 1
ATOM 8847 N N . ARG A 1 1150 ? -2.580 -10.882 -14.062 1.00 81.81 1150 ARG A N 1
ATOM 8848 C CA . ARG A 1 1150 ? -3.623 -11.057 -15.065 1.00 81.81 1150 ARG A CA 1
ATOM 8849 C C . ARG A 1 1150 ? -2.992 -10.963 -16.449 1.00 81.81 1150 ARG A C 1
ATOM 8851 O O . ARG A 1 1150 ? -2.452 -9.922 -16.817 1.00 81.81 1150 ARG A O 1
ATOM 8858 N N . SER A 1 1151 ? -2.993 -12.057 -17.199 1.00 85.50 1151 SER A N 1
ATOM 8859 C CA . SER A 1 1151 ? -2.344 -12.180 -18.505 1.00 85.50 1151 SER A CA 1
ATOM 8860 C C . SER A 1 1151 ? -3.397 -12.442 -19.570 1.00 85.50 1151 SER A C 1
ATOM 8862 O O . SER A 1 1151 ? -4.110 -13.435 -19.485 1.00 85.50 1151 SER A O 1
ATOM 8864 N N . TYR A 1 1152 ? -3.496 -11.556 -20.558 1.00 87.38 1152 TYR A N 1
ATOM 8865 C CA . TYR A 1 1152 ? -4.507 -11.639 -21.609 1.00 87.38 1152 TYR A CA 1
ATOM 8866 C C . TYR A 1 1152 ? -3.874 -11.625 -22.995 1.00 87.38 1152 TYR A C 1
ATOM 8868 O O . TYR A 1 1152 ? -2.838 -10.994 -23.220 1.00 87.38 1152 TYR A O 1
ATOM 8876 N N . TRP A 1 1153 ? -4.538 -12.300 -23.928 1.00 90.31 1153 TRP A N 1
ATOM 8877 C CA . TRP A 1 1153 ? -4.115 -12.408 -25.318 1.00 90.31 1153 TRP A CA 1
ATOM 8878 C C . TRP A 1 1153 ? -4.051 -11.044 -26.027 1.00 90.31 1153 TRP A C 1
ATOM 8880 O O . TRP A 1 1153 ? -3.068 -10.758 -26.723 1.00 90.31 1153 TRP A O 1
ATOM 8890 N N . SER A 1 1154 ? -5.060 -10.185 -25.842 1.00 86.19 1154 SER A N 1
ATOM 8891 C CA . SER A 1 1154 ? -5.126 -8.859 -26.474 1.00 86.19 1154 SER A CA 1
ATOM 8892 C C . SER A 1 1154 ? -4.897 -7.711 -25.491 1.00 86.19 1154 SER A C 1
ATOM 8894 O O . SER A 1 1154 ? -4.066 -6.837 -25.752 1.00 86.19 1154 SER A O 1
ATOM 8896 N N . ASN A 1 1155 ? -5.603 -7.694 -24.358 1.00 79.44 1155 ASN A N 1
ATOM 8897 C CA . ASN A 1 1155 ? -5.538 -6.591 -23.406 1.00 79.44 1155 ASN A CA 1
ATOM 8898 C C . ASN A 1 1155 ? -4.245 -6.610 -22.572 1.00 79.44 1155 ASN A C 1
ATOM 8900 O O . ASN A 1 1155 ? -4.097 -7.349 -21.598 1.00 79.44 1155 ASN A O 1
ATOM 8904 N N . THR A 1 1156 ? -3.315 -5.713 -22.890 1.00 70.25 1156 THR A N 1
ATOM 8905 C CA . THR A 1 1156 ? -2.060 -5.569 -22.137 1.00 70.25 1156 THR A CA 1
ATOM 8906 C C . THR A 1 1156 ? -2.179 -4.659 -20.906 1.00 70.25 1156 THR A C 1
ATOM 8908 O O . THR A 1 1156 ? -1.303 -4.696 -20.036 1.00 70.25 1156 THR A O 1
ATOM 8911 N N . ALA A 1 1157 ? -3.273 -3.897 -20.765 1.00 61.59 1157 ALA A N 1
ATOM 8912 C CA . ALA A 1 1157 ? -3.537 -2.973 -19.654 1.00 61.59 1157 ALA A CA 1
ATOM 8913 C C . ALA A 1 1157 ? -4.134 -3.696 -18.430 1.00 61.59 1157 ALA A C 1
ATOM 8915 O O . ALA A 1 1157 ? -5.206 -3.371 -17.923 1.00 61.59 1157 ALA A O 1
ATOM 8916 N N . THR A 1 1158 ? -3.436 -4.729 -17.971 1.00 64.06 1158 THR A N 1
ATOM 8917 C CA . THR A 1 1158 ? -3.916 -5.697 -16.967 1.00 64.06 1158 THR A CA 1
ATOM 8918 C C . THR A 1 1158 ? -3.041 -5.724 -15.713 1.00 64.06 1158 THR A C 1
ATOM 8920 O O . THR A 1 1158 ? -3.093 -6.666 -14.931 1.00 64.06 1158 THR A O 1
ATOM 8923 N N . GLY A 1 1159 ? -2.236 -4.675 -15.501 1.00 55.31 1159 GLY A N 1
ATOM 8924 C CA . GLY A 1 1159 ? -1.283 -4.571 -14.388 1.00 55.31 1159 GLY A CA 1
ATOM 8925 C C . GLY A 1 1159 ? -1.912 -4.396 -13.001 1.00 55.31 1159 GLY A C 1
ATOM 8926 O O . GLY A 1 1159 ? -1.218 -4.562 -12.005 1.00 55.31 1159 GLY A O 1
ATOM 8927 N N . LEU A 1 1160 ? -3.208 -4.081 -12.926 1.00 56.44 1160 LEU A N 1
ATOM 8928 C CA . LEU A 1 1160 ? -3.941 -3.918 -11.670 1.00 56.44 1160 LEU A CA 1
ATOM 8929 C C . LEU A 1 1160 ? -4.302 -5.283 -11.061 1.00 56.44 1160 LEU A C 1
ATOM 8931 O O . LEU A 1 1160 ? -5.033 -6.037 -11.701 1.00 56.44 1160 LEU A O 1
ATOM 8935 N N . VAL A 1 1161 ? -3.829 -5.579 -9.845 1.00 59.16 1161 VAL A N 1
ATOM 8936 C CA . VAL A 1 1161 ? -4.043 -6.880 -9.163 1.00 59.16 1161 VAL A CA 1
ATOM 8937 C C . VAL A 1 1161 ? -4.370 -6.770 -7.668 1.00 59.16 1161 VAL A C 1
ATOM 8939 O O . VAL A 1 1161 ? -4.376 -7.778 -6.970 1.00 59.16 1161 VAL A O 1
ATOM 8942 N N . ASN A 1 1162 ? -4.653 -5.565 -7.163 1.00 62.38 1162 ASN A N 1
ATOM 8943 C CA . ASN A 1 1162 ? -4.999 -5.321 -5.754 1.00 62.38 1162 ASN A CA 1
ATOM 8944 C C . ASN A 1 1162 ? -6.345 -4.607 -5.568 1.00 62.38 1162 ASN A C 1
ATOM 8946 O O . ASN A 1 1162 ? -6.663 -4.190 -4.466 1.00 62.38 1162 ASN A O 1
ATOM 8950 N N . ASP A 1 1163 ? -7.161 -4.489 -6.615 1.00 61.38 1163 ASP A N 1
ATOM 8951 C CA . ASP A 1 1163 ? -8.377 -3.672 -6.578 1.00 61.38 1163 ASP A CA 1
ATOM 8952 C C . ASP A 1 1163 ? -9.566 -4.476 -7.107 1.00 61.38 1163 ASP A C 1
ATOM 8954 O O . ASP A 1 1163 ? -9.676 -4.753 -8.302 1.00 61.38 1163 ASP A O 1
ATOM 8958 N N . VAL A 1 1164 ? -10.472 -4.853 -6.200 1.00 64.38 1164 VAL A N 1
ATOM 8959 C CA . VAL A 1 1164 ? -11.603 -5.741 -6.515 1.00 64.38 1164 VAL A CA 1
ATOM 8960 C C . VAL A 1 1164 ? -12.494 -5.173 -7.634 1.00 64.38 1164 VAL A C 1
ATOM 8962 O O . VAL A 1 1164 ? -12.728 -5.901 -8.602 1.00 64.38 1164 VAL A O 1
ATOM 8965 N N . PRO A 1 1165 ? -12.955 -3.900 -7.597 1.00 56.62 1165 PRO A N 1
ATOM 8966 C CA . PRO A 1 1165 ? -13.784 -3.345 -8.673 1.00 56.62 1165 PRO A CA 1
ATOM 8967 C C . PRO A 1 1165 ? -13.057 -3.275 -10.024 1.00 56.62 1165 PRO A C 1
ATOM 8969 O O . PRO A 1 1165 ? -13.631 -3.550 -11.072 1.00 56.62 1165 PRO A O 1
ATOM 8972 N N . GLY A 1 1166 ? -11.771 -2.942 -10.023 1.00 59.41 1166 GLY A N 1
ATOM 8973 C CA . GLY A 1 1166 ? -10.931 -2.860 -11.212 1.00 59.41 1166 GLY A CA 1
ATOM 8974 C C . GLY A 1 1166 ? -10.614 -4.188 -11.853 1.00 59.41 1166 GLY A C 1
ATOM 8975 O O . GLY A 1 1166 ? -10.397 -4.255 -13.062 1.00 59.41 1166 GLY A O 1
ATOM 8976 N N . GLU A 1 1167 ? -10.573 -5.239 -11.046 1.00 76.25 1167 GLU A N 1
ATOM 8977 C CA . GLU A 1 1167 ? -10.308 -6.582 -11.524 1.00 76.25 1167 GLU A CA 1
ATOM 8978 C C . GLU A 1 1167 ? -11.538 -7.257 -12.136 1.00 76.25 1167 GLU A C 1
ATOM 8980 O O . GLU A 1 1167 ? -11.373 -8.159 -12.962 1.00 76.25 1167 GLU A O 1
ATOM 8985 N N . ILE A 1 1168 ? -12.749 -6.799 -11.790 1.00 81.81 1168 ILE A N 1
ATOM 8986 C CA . ILE A 1 1168 ? -14.007 -7.280 -12.380 1.00 81.81 1168 ILE A CA 1
ATOM 8987 C C . ILE A 1 1168 ? -14.499 -6.444 -13.570 1.00 81.81 1168 ILE A C 1
ATOM 8989 O O . ILE A 1 1168 ? -15.245 -6.958 -14.400 1.00 81.81 1168 ILE A O 1
ATOM 8993 N N . MET A 1 1169 ? -14.078 -5.182 -13.692 1.00 70.31 1169 MET A N 1
ATOM 8994 C CA . MET A 1 1169 ? -14.452 -4.328 -14.823 1.00 70.31 1169 MET A CA 1
ATOM 8995 C C . MET A 1 1169 ? -13.976 -4.875 -16.176 1.00 70.31 1169 MET A C 1
ATOM 8997 O O . MET A 1 1169 ? -12.890 -5.439 -16.312 1.00 70.31 1169 MET A O 1
ATOM 9001 N N . LEU A 1 1170 ? -14.785 -4.614 -17.203 1.00 80.31 1170 LEU A N 1
ATOM 9002 C CA . LEU A 1 1170 ? -14.513 -4.975 -18.592 1.00 80.31 1170 LEU A CA 1
ATOM 9003 C C . LEU A 1 1170 ? -14.045 -3.748 -19.385 1.00 80.31 1170 LEU A C 1
ATOM 9005 O O . LEU A 1 1170 ? -14.608 -2.661 -19.238 1.00 80.31 1170 LEU A O 1
ATOM 9009 N N . SER A 1 1171 ? -13.053 -3.929 -20.263 1.00 75.56 1171 SER A N 1
ATOM 9010 C CA . SER A 1 1171 ? -12.521 -2.877 -21.152 1.00 75.56 1171 SER A CA 1
ATOM 9011 C C . SER A 1 1171 ? -12.583 -3.307 -22.625 1.00 75.56 1171 SER A C 1
ATOM 9013 O O . SER A 1 1171 ? -11.553 -3.655 -23.212 1.00 75.56 1171 SER A O 1
ATOM 9015 N N . PRO A 1 1172 ? -13.779 -3.304 -23.251 1.00 82.12 1172 PRO A N 1
ATOM 9016 C CA . PRO A 1 1172 ? -13.972 -3.916 -24.567 1.00 82.12 1172 PRO A CA 1
ATOM 9017 C C . PRO A 1 1172 ? -13.172 -3.286 -25.713 1.00 82.12 1172 PRO A C 1
ATOM 9019 O O . PRO A 1 1172 ? -12.895 -3.942 -26.720 1.00 82.12 1172 PRO A O 1
ATOM 9022 N N . ASN A 1 1173 ? -12.748 -2.031 -25.561 1.00 70.75 1173 ASN A N 1
ATOM 9023 C CA . ASN A 1 1173 ? -11.873 -1.343 -26.506 1.00 70.75 1173 ASN A CA 1
ATOM 9024 C C . ASN A 1 1173 ? -10.494 -2.011 -26.652 1.00 70.75 1173 ASN A C 1
ATOM 9026 O O . ASN A 1 1173 ? -9.857 -1.826 -27.684 1.00 70.75 1173 ASN A O 1
ATOM 9030 N N . LEU A 1 1174 ? -10.044 -2.784 -25.658 1.00 77.12 1174 LEU A N 1
ATOM 9031 C CA . LEU A 1 1174 ? -8.745 -3.473 -25.660 1.00 77.12 1174 LEU A CA 1
ATOM 9032 C C . LEU A 1 1174 ? -8.837 -4.946 -26.090 1.00 77.12 1174 LEU A C 1
ATOM 9034 O O . LEU A 1 1174 ? -7.815 -5.619 -26.230 1.00 77.12 1174 LEU A O 1
ATOM 9038 N N . TRP A 1 1175 ? -10.050 -5.451 -26.316 1.00 88.19 1175 TRP A N 1
ATOM 9039 C CA . TRP A 1 1175 ? -10.270 -6.821 -26.773 1.00 88.19 1175 TRP A CA 1
ATOM 9040 C C . TRP A 1 1175 ? -9.864 -6.997 -28.235 1.00 88.19 1175 TRP A C 1
ATOM 9042 O O . TRP A 1 1175 ? -10.027 -6.086 -29.056 1.00 88.19 1175 TRP A O 1
ATOM 9052 N N . GLY A 1 1176 ? -9.413 -8.199 -28.574 1.00 89.25 1176 GLY A N 1
ATOM 9053 C CA . GLY A 1 1176 ? -9.209 -8.599 -29.957 1.00 89.25 1176 GLY A CA 1
ATOM 9054 C C . GLY A 1 1176 ? -10.545 -8.935 -30.615 1.00 89.25 1176 GLY A C 1
ATOM 9055 O O . GLY A 1 1176 ? -11.625 -8.546 -30.150 1.00 89.25 1176 GLY A O 1
ATOM 9056 N N . SER A 1 1177 ? -10.481 -9.688 -31.706 1.00 89.12 1177 SER A N 1
ATOM 9057 C CA . SER A 1 1177 ? -11.682 -10.221 -32.345 1.00 89.12 1177 SER A CA 1
ATOM 9058 C C . SER A 1 1177 ? -11.652 -11.738 -32.443 1.00 89.12 1177 SER A C 1
ATOM 9060 O O . SER A 1 1177 ? -10.621 -12.297 -32.789 1.00 89.12 1177 SER A O 1
ATOM 9062 N N . LEU A 1 1178 ? -12.798 -12.382 -32.223 1.00 90.81 1178 LEU A N 1
ATOM 9063 C CA . LEU A 1 1178 ? -13.005 -13.823 -32.354 1.00 90.81 1178 LEU A CA 1
ATOM 9064 C C . LEU A 1 1178 ? -14.026 -14.113 -33.459 1.00 90.81 1178 LEU A C 1
ATOM 9066 O O . LEU A 1 1178 ? -15.189 -13.724 -33.352 1.00 90.81 1178 LEU A O 1
ATOM 9070 N N . LYS A 1 1179 ? -13.609 -14.805 -34.519 1.00 90.25 1179 LYS A N 1
ATOM 9071 C CA . LYS A 1 1179 ? -14.493 -15.293 -35.590 1.00 90.25 1179 LYS A CA 1
ATOM 9072 C C . LYS A 1 1179 ? -14.895 -16.743 -35.307 1.00 90.25 1179 LYS A C 1
ATOM 9074 O O . LYS A 1 1179 ? -14.026 -17.588 -35.129 1.00 90.25 1179 LYS A O 1
ATOM 9079 N N . MET A 1 1180 ? -16.189 -17.045 -35.316 1.00 86.38 1180 MET A N 1
ATOM 9080 C CA . MET A 1 1180 ? -16.711 -18.413 -35.201 1.00 86.38 1180 MET A CA 1
ATOM 9081 C C . MET A 1 1180 ? -16.822 -19.044 -36.600 1.00 86.38 1180 MET A C 1
ATOM 9083 O O . MET A 1 1180 ? -17.849 -18.901 -37.256 1.00 86.38 1180 MET A O 1
ATOM 9087 N N . GLY A 1 1181 ? -15.781 -19.697 -37.123 1.00 80.50 1181 GLY A N 1
ATOM 9088 C CA . GLY A 1 1181 ? -15.796 -20.261 -38.485 1.00 80.50 1181 GLY A CA 1
ATOM 9089 C C . GLY A 1 1181 ? -14.427 -20.719 -39.000 1.00 80.50 1181 GLY A C 1
ATOM 9090 O O . GLY A 1 1181 ? -13.460 -20.730 -38.252 1.00 80.50 1181 GLY A O 1
ATOM 9091 N N . GLY A 1 1182 ? -14.342 -21.118 -40.275 1.00 61.06 1182 GLY A N 1
ATOM 9092 C CA . GLY A 1 1182 ? -13.061 -21.294 -40.984 1.00 61.06 1182 GLY A CA 1
ATOM 9093 C C . GLY A 1 1182 ? -12.512 -19.952 -41.487 1.00 61.06 1182 GLY A C 1
ATOM 9094 O O . GLY A 1 1182 ? -13.284 -18.990 -41.591 1.00 61.06 1182 GLY A O 1
ATOM 9095 N N . GLU A 1 1183 ? -11.201 -19.866 -41.743 1.00 43.84 1183 GLU A N 1
ATOM 9096 C CA . GLU A 1 1183 ? -10.573 -18.657 -42.315 1.00 43.84 1183 GLU A CA 1
ATOM 9097 C C . GLU A 1 1183 ? -11.235 -18.226 -43.624 1.00 43.84 1183 GLU A C 1
ATOM 9099 O O . GLU A 1 1183 ? -11.435 -19.087 -44.510 1.00 43.84 1183 GLU A O 1
#

Mean predicted aligned error: 12.67 Å

Nearest PDB structures (foldseek):
  7qrv-assembly2_B  TM=6.246E-01  e=2.723E-09  Homo sapiens
  6qsh-assembly1_A-2  TM=7.155E-01  e=7.420E-08  synthetic construct
  6qsd-assembly1_A  TM=6.820E-01  e=1.921E-07  synthetic construct
  7zcj-assembly1_A  TM=6.173E-01  e=2.233E-07  synthetic construct
  3ott-assembly2_A  TM=2.333E-01  e=1.914E-11  Bacteroides thetaiotaomicron

Secondary structure (DSSP, 8-state):
-------------------S-----GGGPEE---TTS--EEEEEEE-SSEEEEEEEEE--TTT---EEEEEEEESSSEEEEEGGGSEEEEETTEEEEEEEEEHHHH-SSGGGGGG-EEEEEEEE---GGG--SEEEEESB-S---TT----SSGGGBEE--HHHHHHHHHHHHT-EEEEEEE-SSEEEEEEEE-TT--EEEEEEEEEEE-SEEEEEEE-SB-TTSPBPPSEEEEEEEEEES--EEEEEEEESSTT--TT---SBSSS---EEEE-SS-EEEE-S--SSB-SEEEE-TT--EEEEE-PPTTS-SSEEEEEE-SSEEEEEEESPPTT----TTSTT--EEEEEEEEEEETTT--B-PBTTTBSSEEEEEEEESTT-SSGGGGSS-SEEEEEEETTEEEEEETTTTEEEEEETTT--EEEEEE-SSEEEEEEETTEEEEEETTEEEEE-TTT--EEEEE-TTS--EEEEEE-TT-PEEEEETTTTEEEEE-TTS-EEEEESB--SS--EE--TTB-SSEEEEEEETTEEEEEE---TT-EEEEEETTTTEEEEEEE-PPSTT--SEEE-TT-TTEEEETTEEEEEETTTTEEEEEEE---SS--SEEEEEEETTEEEEEEESSSEEEEEE-TTS-EEEEEEEEEHHHHHHHTTT---HHHHHHHHHH-GGGTT-TTSSS-EEEEE-SSSS-S--GGGEEE-TT-SEE---SS-B--SSS-EEEEEEETTEEEEEEE---EE-TTS-EEPPPHHHHHHTPEE---S-S-S-EEE-TT--EEE--SSEEEEE-TTS-EEEEEE-TT-HHHHHTTPPSP-TT---SEEEEEEEEE-SSS-EEEEEEETTS-EEEEETTS-EEEEES--TTT----STT---S----EEEEE-TTT--EEEEE-SSSEEEEEEESSTT-EEEEEEEEE-HHHHHHHHHHHHHHHHHS----EEEEEEPSSPPP-SS-STTS-SS--EEEESTTS-EEEEEEEE-SSEEEEEEEEE-SSTT-B--S-GGGGGGSB-EEEEEEE--TTS-TT-SS--TTEEEEEEEEETTEEEEEEEE-S-TT-SS-EEEEETTEEEEESEEEE-TT-EEEEEE-SSEEEEEEEEETTTTT--S-TT-EEEEEEEEEEEPTTSSSEEEEEESS-------S-HHHHH---GGG-EEEEES--

pLDDT: mean 87.89, std 12.31, range [24.66, 98.69]

Solvent-accessible surface area (backbone atoms only — not comparable to full-atom values): 61332 Å² total; per-residue (Å²): 134,86,84,88,82,86,86,88,82,80,92,88,79,85,85,85,87,85,89,91,82,88,77,84,56,81,57,49,48,49,73,74,50,58,94,94,45,60,57,29,28,39,29,75,48,81,54,99,67,21,41,39,37,38,38,39,39,38,46,63,97,87,72,81,66,55,74,45,45,34,42,39,41,30,43,69,32,73,45,78,45,44,56,90,71,30,55,76,45,82,48,100,62,33,40,34,38,36,40,76,45,47,40,80,62,32,33,89,52,84,72,30,57,74,56,22,21,38,29,36,17,40,36,33,43,81,21,82,94,80,38,64,61,43,50,38,50,43,50,60,68,53,95,67,64,57,61,41,70,66,72,90,55,67,84,39,26,27,78,43,58,59,68,60,50,52,50,54,31,52,32,50,69,36,51,44,70,47,77,47,75,34,93,50,60,23,24,35,16,33,35,34,21,38,84,88,52,43,60,44,27,79,76,37,36,39,40,81,42,67,54,41,81,44,77,47,75,50,68,50,44,33,78,87,69,44,78,61,78,68,43,70,31,31,35,42,36,44,35,27,60,45,73,45,77,42,81,58,46,65,41,38,16,43,85,51,63,68,66,47,50,28,33,16,17,71,41,45,33,44,22,31,28,49,59,68,75,37,39,35,42,28,23,37,35,49,89,47,69,12,13,22,35,34,20,41,84,80,62,50,84,73,44,55,30,69,80,63,75,71,38,21,41,74,35,55,24,43,31,45,55,99,56,38,40,36,39,37,24,17,36,58,42,62,52,67,84,74,74,73,88,45,86,56,28,62,48,83,32,36,33,24,41,38,38,22,34,59,93,77,34,30,66,47,59,31,77,90,76,33,64,52,44,79,76,46,78,48,57,34,25,61,48,24,90,50,76,67,23,32,80,44,66,41,66,29,25,27,24,57,54,96,67,28,34,41,34,18,25,40,81,73,26,16,30,40,31,28,34,63,81,60,64,45,75,76,53,70,34,78,33,55,54,22,30,24,29,30,58,57,96,84,27,38,39,33,28,37,67,56,16,38,27,41,27,43,75,90,76,49,53,75,42,80,45,38,66,51,83,76,52,44,66,47,16,36,29,51,46,98,86,47,39,36,38,32,17,22,50,75,45,7,28,35,43,30,20,44,86,79,44,49,81,74,49,78,41,58,40,69,60,45,85,75,60,20,65,57,55,92,54,53,40,36,40,35,19,11,28,25,51,45,86,70,24,44,34,41,14,25,61,40,68,58,62,27,48,46,38,26,28,34,64,87,81,63,42,79,76,34,81,32,36,27,23,27,50,70,20,13,31,25,17,22,55,39,41,75,37,96,42,35,36,34,44,38,54,22,36,32,41,49,40,66,88,80,56,45,72,45,72,50,13,18,23,60,59,96,71,88,35,26,21,37,43,69,41,79,57,95,93,42,43,33,35,43,26,22,10,37,42,25,34,38,23,39,53,42,96,62,39,28,39,44,57,25,34,39,41,25,10,29,29,34,51,20,55,79,41,78,68,58,65,57,68,33,55,53,54,34,46,33,70,70,32,67,94,45,57,95,49,66,59,47,80,25,39,25,36,38,40,37,29,60,82,49,82,64,64,88,47,39,89,35,56,42,51,23,80,71,35,67,27,22,38,48,11,72,61,17,48,48,62,80,59,84,49,46,74,44,39,27,25,41,93,94,36,32,19,44,27,59,39,60,51,86,50,60,36,96,42,69,13,69,38,61,66,58,48,43,59,29,52,72,68,30,31,60,38,100,50,100,68,32,66,38,25,33,39,37,46,98,87,55,32,43,37,34,64,34,72,56,39,25,37,30,26,41,80,85,25,48,75,50,33,62,42,76,18,76,11,39,31,69,76,36,26,39,71,32,74,83,91,50,82,74,56,56,48,4,40,58,44,77,33,35,61,28,83,67,64,95,83,32,30,36,34,36,33,38,14,29,42,19,32,31,40,34,32,33,73,76,64,45,57,53,42,66,42,59,39,40,43,59,78,48,65,79,79,38,79,54,47,47,36,58,56,38,57,23,19,23,37,43,47,28,75,70,83,68,47,35,39,38,39,39,19,18,67,16,39,37,37,28,42,52,40,40,67,90,64,52,45,75,53,71,53,74,45,73,46,51,69,68,28,45,57,29,27,52,56,57,51,56,58,57,62,70,70,76,77,76,89,66,80,47,59,24,38,73,49,97,59,89,77,79,68,69,28,64,72,83,83,54,76,96,72,68,68,52,71,47,52,66,88,85,74,42,50,38,40,36,37,46,32,31,57,99,57,33,40,36,42,36,41,44,37,53,32,81,48,46,74,21,25,60,45,62,45,84,92,50,40,88,51,10,8,20,30,40,35,43,39,38,40,69,44,87,84,58,69,75,72,34,70,55,72,46,59,48,27,35,37,42,39,38,32,44,47,98,93,39,81,44,44,37,41,40,33,31,62,50,87,88,54,74,78,58,48,51,37,49,38,92,87,40,58,38,70,31,24,40,71,46,75,46,87,77,49,44,73,20,73,36,76,56,79,48,21,32,22,42,19,36,40,37,45,28,66,84,73,75,49,72,86,57,74,74,41,74,32,48,26,36,49,37,38,34,38,31,26,69,78,1,63,35,38,17,36,54,50,42,69,48,40,78,82,34,55,58,55,88,46,63,26,71,63,70,58,56,53,52,47,44,35,27,37,34,32,29,38,82,137